Protein AF-A0A0Q4B7K7-F1 (afdb_monomer_lite)

Sequence (878 aa):
MKPKVIVIGGNLRLNGISAFNMMIFESLRDEFEFIFINTAPGESHLRDEIISKGGRVYDVIVDGSGPARSFKQAKQIREIIRAEKPVAVHSHYFSNNGIYLKQAFVENVQTRISQCNNAPLWSQLKFGKRMAVKSSRRMVKKYATHLFGCSESSREFLYGNDGKVVNFPIDFDVYSKPCEGCFEKYGLDCNKKYFLFSGRLTKVKNVSFIIDVFNDLSDEYVLMVMGYGPEEENLKKQVEGNGQKNVLFFDKRTPVRELLSVSYAMLLPSYHEGIPFISVQSQASGVSCLLSDYITEESQMGLSTFLSLNKDVWKSAIIEISSKELVHEPKYDRRFDTRYLSSYIRGIYEGLSSDQWIDRGKEYTLGSPRFYRDKGLCQDCFRISHEMGNIRGTFYYALGFFEGNGVPMNKNRAKELVCPIIDEVEHKSEAGDSRFTLILGDMFSFGLGKEKDYEKALELYHKAAELGSLEAMCDLGYMYLVGQGTELNKETSAYWYKKSADLGYLHSIRDIGQSYMRGEGVPVDYVEACRYFKIASENNYSHGTTDLAYCYLNGLGVEKDLKEAESLYLLALKQDRERAMRDIFANKIDAGKLIGGKGISFLDTDEITEISEQNTFDGCLCVSSDIRRIDPNCFYSAHVKKIFVEKENESFKAEGGVLFNKDKTALIRYPPTNPDTTYAIPRSVKIIAPHAFQNCRNLKEVTLNDGLEVIEDSAFDDCKALESIGLPDTLEKIGQWAFHGCDQIERFLVPAKTEHIGTYAFGSCTSLTEIDVEAANPKYCSVEGNLYDKEMTTLIQYSIGRPETRFVIPDSVTKVEFRAFSDSKYLEELDCGNVVSFPEKCMYYCEVLKKITYRKGAEFGDKALDHTSPDLEKVVIG

Radius of gyration: 33.67 Å; chains: 1; bounding box: 69×108×80 Å

Foldseek 3Di:
DAFEEEEEDDQLDPDLGVLLVVLLCVLCVVRYAYEYEHADDDDNPCQVVCVVSRHHYDYLYDDDDADVSLQSSLVVLLVVCLVRVHLEYAHADQLRLLSNLVSCVVSPNPAREYEFEDQDDPVPDDPRSNVSNVVSLVRCVVRHPAYEYLFPSRSCRRPNVDHDHQHAADALVVLQDADPPLCVVVVHDLQAAEEEEAEADDVQQVVVLVVVLLLPDDLSYAYEYAYYYPCVVVSVCVCVVSVPPRYHYDYNPPPLRSSLSRHLAYEGAGQADEQDVSLLSSLSNQHAYEYEPRYDPPSDQPRYDYDHSDSVRVNVVSCVSVVDPDDRDGGDDPSRHSVLSSLVVVCSSVVDDLVSLQVVLVCLCFPFLVDFHDQQSSLVSLVVSVVVVHLLSLQSNLVCLCVVGNHHNDLPSSQVSNQVCLVVLVVVVVVQDLSSLLSNLVCQCSVRNHRNAQLSSLVSLVSSVVSPDLVSLQVNLVCLCVVGSHHNDQLSSLVSLVVSVVVPDLSSLQVNLVCLCVVRSHDNDQLSSLVSLVSSVSGLGLSSLLSNLVCLCPVRSHDNDQVSSLVSLVSSCVRPVVVSLLSCLQQQWQVCCSVVVVTTDGDDDQEAAADDSSQDDPQEGEAYQRNQYYDLVNQQPGSHQAYQYDPNRQFWHGDPRWIAGPQLQEGAADRLNHQDQEEERDQNHQEHDACRNANNQSHQYYHYHQNHAYQEHCSNAQNCNHQDYADHQNYAEQYHLSNANNQNHQEAEAHQNHNYHYACVVHNNQNHQAYAYDPNRQFWGDDNRFIDGPQLQEGRADRQNHQDQEDERDLNHAYYGALRHDLRPRHQEYEAARHQEQEACVHHLQQNHQEYEYEPNRYYYHCVPPNYHPNYHYHYDD

Secondary structure (DSSP, 8-state):
-PPEEEEE-S-S-SSHHHHHHHHHHHHHTTTSEEEEEE-S-S--TTHHHHHHTT-EEEE----S-SHHHHHHHHHHHHHHHHHH--SEEEE--TTTHHHHHHHHHHTT-SEEEEEE-----GGGS-HHHHHHHHHHHHHHHHH-SEEEESSHHHHHHHHTTSSEE-PPPB-HHHHTSPPTTHHHHHT--TTSEEEEEEEE-SGGG-HHHHHHHHHTS-TTEEEEEEEESTTHHHHHHHHHHTT-SSEEEE-TTS-HHHHHHTEEEEEE--S-BSS-HHHHHHHHTT-EEEEETTB-GGG-SS-EEEE-S-HHHHHHHHHHHTTS---------GGGBHHHHHHHHHHHHHT--HHHHHHHHHHHHH-BTTB---HHHHHHHHHHHHHTT-HHHHHHHHHHHHHTSSS---HHHHHHHHGGGHHHHHHHHHTT-HHHHHHHHHHHHHTSSS---HHHHHHHHHHHHHTT-HHHHHHHHHHHHHTSSS---HHHHHHHHHHHHHTT-HHHHHHHHHHHHHTSSS---HHHHHHHHHHHHHTT-HHHHHHHHHHHHHTSSS---HHHHHHHHHHHHHH-HHHHHHHHHHTTB-HHHHHTTS---B---SEE-S-STTTEETTEEEE-TT--EE-GGGGTT---SEEEE-TT-SSEEEETTEEEETTSSEEEE--TT---SEEE--TT--EE-TTTTTT-TT--EEE--TT--EE-TTTTTT-TT--EEPPPTT--EE-TTTTTT-TT--EEEE-TT--EE-TTTTTT-TT--EEEE-TT-SSEEEETTEEEETTS-EEEE--TT---SEEE--TT--EE-TTTTTT-SS--EEEETT--EE-TTTTTT-TT--EEEEETT-EE-TTTTTT--TT-EEEEE-

pLDDT: mean 93.16, std 5.06, range [61.72, 98.75]

Structure (mmCIF, N/CA/C/O backbone):
data_AF-A0A0Q4B7K7-F1
#
_entry.id   AF-A0A0Q4B7K7-F1
#
loop_
_atom_site.group_PDB
_atom_site.id
_atom_site.type_symbol
_atom_site.label_atom_id
_atom_site.label_alt_id
_atom_site.label_comp_id
_atom_site.label_asym_id
_atom_site.label_entity_id
_atom_site.label_seq_id
_atom_site.pdbx_PDB_ins_code
_atom_site.Cartn_x
_atom_site.Cartn_y
_atom_site.Cartn_z
_atom_site.occupancy
_atom_site.B_iso_or_equiv
_atom_site.auth_seq_id
_atom_site.auth_comp_id
_atom_site.auth_asym_id
_atom_site.auth_atom_id
_atom_site.pdbx_PDB_model_num
ATOM 1 N N . MET A 1 1 ? -2.950 -37.548 -4.270 1.00 77.38 1 MET A N 1
ATOM 2 C CA . MET A 1 1 ? -3.539 -37.442 -2.913 1.00 77.38 1 MET A CA 1
ATOM 3 C C . MET A 1 1 ? -3.019 -36.166 -2.282 1.00 77.38 1 MET A C 1
ATOM 5 O O . MET A 1 1 ? -1.842 -35.882 -2.474 1.00 77.38 1 MET A O 1
ATOM 9 N N . LYS A 1 2 ? -3.869 -35.396 -1.594 1.00 92.62 2 LYS A N 1
ATOM 10 C CA . LYS A 1 2 ? -3.444 -34.154 -0.933 1.00 92.62 2 LYS A CA 1
ATOM 11 C C . LYS A 1 2 ? -2.476 -34.468 0.223 1.00 92.62 2 LYS A C 1
ATOM 13 O O . LYS A 1 2 ? -2.694 -35.467 0.915 1.00 92.62 2 LYS A O 1
ATOM 18 N N . PRO A 1 3 ? -1.417 -33.671 0.447 1.00 96.06 3 PRO A N 1
ATOM 19 C CA . PRO A 1 3 ? -0.605 -33.774 1.656 1.00 96.06 3 PRO A CA 1
ATOM 20 C C . PRO A 1 3 ? -1.463 -33.552 2.910 1.00 96.06 3 PRO A C 1
ATOM 22 O O . PRO A 1 3 ? -2.343 -32.692 2.935 1.00 96.06 3 PRO A O 1
ATOM 25 N N . LYS A 1 4 ? -1.215 -34.343 3.959 1.00 97.75 4 LYS A N 1
ATOM 26 C CA . LYS A 1 4 ? -2.002 -34.314 5.201 1.00 97.75 4 LYS A CA 1
ATOM 27 C C . LYS A 1 4 ? -1.381 -33.399 6.248 1.00 97.75 4 LYS A C 1
ATOM 29 O O . LYS A 1 4 ? -0.176 -33.474 6.499 1.00 97.75 4 LYS A O 1
ATOM 34 N N . VAL A 1 5 ? -2.213 -32.617 6.924 1.00 97.69 5 VAL A N 1
ATOM 35 C CA . VAL A 1 5 ? -1.827 -31.756 8.047 1.00 97.69 5 VAL A CA 1
ATOM 36 C C . VAL A 1 5 ? -2.610 -32.175 9.283 1.00 97.69 5 VAL A C 1
ATOM 38 O O . VAL A 1 5 ? -3.837 -32.236 9.258 1.00 97.69 5 VAL A O 1
ATOM 41 N N . ILE A 1 6 ? -1.907 -32.447 10.384 1.00 97.81 6 ILE A N 1
ATOM 42 C CA . ILE A 1 6 ? -2.539 -32.704 11.681 1.00 97.81 6 ILE A CA 1
ATOM 43 C C . ILE A 1 6 ? -2.546 -31.420 12.508 1.00 97.81 6 ILE A C 1
ATOM 45 O O . ILE A 1 6 ? -1.490 -30.875 12.825 1.00 97.81 6 ILE A O 1
ATOM 49 N N . VAL A 1 7 ? -3.730 -30.984 12.930 1.00 96.00 7 VAL A N 1
ATOM 50 C CA . VAL A 1 7 ? -3.933 -29.851 13.837 1.00 96.00 7 VAL A CA 1
ATOM 51 C C . VAL A 1 7 ? -4.318 -30.369 15.223 1.00 96.00 7 VAL A C 1
ATOM 53 O O . VAL A 1 7 ? -5.310 -31.075 15.403 1.00 96.00 7 VAL A O 1
ATOM 56 N N . ILE A 1 8 ? -3.524 -30.010 16.228 1.00 92.62 8 ILE A N 1
ATOM 57 C CA . ILE A 1 8 ? -3.689 -30.398 17.630 1.00 92.62 8 ILE A CA 1
ATOM 58 C C . ILE A 1 8 ? -4.038 -29.144 18.433 1.00 92.62 8 ILE A C 1
ATOM 60 O O . ILE A 1 8 ? -3.160 -28.386 18.847 1.00 92.62 8 ILE A O 1
ATOM 64 N N . GLY A 1 9 ? -5.318 -28.894 18.694 1.00 75.44 9 GLY A N 1
ATOM 65 C CA . GLY A 1 9 ? -5.693 -27.660 19.382 1.00 75.44 9 GLY A CA 1
ATOM 66 C C . GLY A 1 9 ? -7.184 -27.477 19.613 1.00 75.44 9 GLY A C 1
ATOM 67 O O . GLY A 1 9 ? -7.942 -27.364 18.662 1.00 75.44 9 GLY A O 1
ATOM 68 N N . GLY A 1 10 ? -7.570 -27.344 20.887 1.00 61.72 10 GLY A N 1
ATOM 69 C CA . GLY A 1 10 ? -8.895 -26.894 21.321 1.00 61.72 10 GLY A CA 1
ATOM 70 C C . GLY A 1 10 ? -9.998 -27.949 21.212 1.00 61.72 10 GLY A C 1
ATOM 71 O O . GLY A 1 10 ? -9.971 -28.842 20.383 1.00 61.72 10 GLY A O 1
ATOM 72 N N . ASN A 1 11 ? -11.005 -27.828 22.066 1.00 70.88 11 ASN A N 1
ATOM 73 C CA . ASN A 1 11 ? -12.234 -28.636 22.109 1.00 70.88 11 ASN A CA 1
ATOM 74 C C . ASN A 1 11 ? -13.165 -28.453 20.886 1.00 70.88 11 ASN A C 1
ATOM 76 O O . ASN A 1 11 ? -14.346 -28.786 20.971 1.00 70.88 11 ASN A O 1
ATOM 80 N N . LEU A 1 12 ? -12.660 -27.880 19.783 1.00 82.94 12 LEU A N 1
ATOM 81 C CA . LEU A 1 12 ? -13.437 -27.476 18.604 1.00 82.94 12 LEU A CA 1
ATOM 82 C C . LEU A 1 12 ? -14.668 -26.621 18.978 1.00 82.94 12 LEU A C 1
ATOM 84 O O . LEU A 1 12 ? -15.756 -26.788 18.429 1.00 82.94 12 LEU A O 1
ATOM 88 N N . ARG A 1 13 ? -14.504 -25.739 19.976 1.00 83.19 13 ARG A N 1
ATOM 89 C CA . ARG A 1 13 ? -15.536 -24.814 20.482 1.00 83.19 13 ARG A CA 1
ATOM 90 C C . ARG A 1 13 ? -15.386 -23.431 19.864 1.00 83.19 13 ARG A C 1
ATOM 92 O O . ARG A 1 13 ? -14.300 -23.071 19.430 1.00 83.19 13 ARG A O 1
ATOM 99 N N . LEU A 1 14 ? -16.429 -22.609 19.973 1.00 77.94 14 LEU A N 1
ATOM 100 C CA . LEU A 1 14 ? -16.393 -21.186 19.613 1.00 77.94 14 LEU A CA 1
ATOM 101 C C . LEU A 1 14 ? -15.390 -20.420 20.502 1.00 77.94 14 LEU A C 1
ATOM 103 O O . LEU A 1 14 ? -15.696 -20.056 21.642 1.00 77.94 14 LEU A O 1
ATOM 107 N N . ASN A 1 15 ? -14.154 -20.271 20.019 1.00 79.62 15 ASN A N 1
ATOM 108 C CA . ASN A 1 15 ? -13.051 -19.537 20.643 1.00 79.62 15 ASN A CA 1
ATOM 109 C C . ASN A 1 15 ? -11.993 -19.149 19.592 1.00 79.62 15 ASN A C 1
ATOM 111 O O . ASN A 1 15 ? -11.978 -19.706 18.497 1.00 79.62 15 ASN A O 1
ATOM 115 N N . GLY A 1 16 ? -11.073 -18.246 19.953 1.00 79.12 16 GLY A N 1
ATOM 116 C CA . GLY A 1 16 ? -10.058 -17.723 19.028 1.00 79.12 16 GLY A CA 1
ATOM 117 C C . GLY A 1 16 ? -9.136 -18.785 18.415 1.00 79.12 16 GLY A C 1
ATOM 118 O O . GLY A 1 16 ? -8.828 -18.710 17.234 1.00 79.12 16 GLY A O 1
ATOM 119 N N . ILE A 1 17 ? -8.749 -19.825 19.168 1.00 85.19 17 ILE A N 1
ATOM 120 C CA . ILE A 1 17 ? -7.909 -20.917 18.632 1.00 85.19 17 ILE A CA 1
ATOM 121 C C . ILE A 1 17 ? -8.645 -21.663 17.519 1.00 85.19 17 ILE A C 1
ATOM 123 O O . ILE A 1 17 ? -8.062 -21.975 16.487 1.00 85.19 17 ILE A O 1
ATOM 127 N N . SER A 1 18 ? -9.925 -21.965 17.733 1.00 86.19 18 SER A N 1
ATOM 128 C CA . SER A 1 18 ? -10.702 -22.702 16.740 1.00 86.19 18 SER A CA 1
ATOM 129 C C . SER A 1 18 ? -11.048 -21.814 15.546 1.00 86.19 18 SER A C 1
ATOM 131 O O . SER A 1 18 ? -11.009 -22.309 14.431 1.00 86.19 18 SER A O 1
ATOM 133 N N . ALA A 1 19 ? -11.277 -20.511 15.752 1.00 83.88 19 ALA A N 1
ATOM 134 C CA . ALA A 1 19 ? -11.426 -19.544 14.663 1.00 83.88 19 ALA A CA 1
ATOM 135 C C . ALA A 1 19 ? -10.166 -19.488 13.780 1.00 83.88 19 ALA A C 1
ATOM 137 O O . ALA A 1 19 ? -10.266 -19.692 12.577 1.00 83.88 19 ALA A O 1
ATOM 138 N N . PHE A 1 20 ? -8.976 -19.349 14.379 1.00 87.75 20 PHE A N 1
ATOM 139 C CA . PHE A 1 20 ? -7.697 -19.419 13.657 1.00 87.75 20 PHE A CA 1
ATOM 140 C C . PHE A 1 20 ? -7.587 -20.693 12.813 1.00 87.75 20 PHE A C 1
ATOM 142 O O . PHE A 1 20 ? -7.265 -20.652 11.629 1.00 87.75 20 PHE A O 1
ATOM 149 N N . ASN A 1 21 ? -7.876 -21.837 13.434 1.00 90.06 21 ASN A N 1
ATOM 150 C CA . ASN A 1 21 ? -7.781 -23.134 12.780 1.00 90.06 21 ASN A CA 1
ATOM 151 C C . ASN A 1 21 ? -8.770 -23.282 11.624 1.00 90.06 21 ASN A C 1
ATOM 153 O O . ASN A 1 21 ? -8.400 -23.834 10.592 1.00 90.06 21 ASN A O 1
ATOM 157 N N . MET A 1 22 ? -10.001 -22.795 11.796 1.00 89.44 22 MET A N 1
ATOM 158 C CA . MET A 1 22 ? -11.013 -22.808 10.744 1.00 89.44 22 MET A CA 1
ATOM 159 C C . MET A 1 22 ? -10.603 -21.926 9.573 1.00 89.44 22 MET A C 1
ATOM 161 O O . MET A 1 22 ? -10.726 -22.369 8.443 1.00 89.44 22 MET A O 1
ATOM 165 N N . MET A 1 23 ? -10.026 -20.752 9.820 1.00 89.62 23 MET A N 1
ATOM 166 C CA . MET A 1 23 ? -9.591 -19.860 8.743 1.00 89.62 23 MET A CA 1
ATOM 167 C C . MET A 1 23 ? -8.455 -20.464 7.915 1.00 89.62 23 MET A C 1
ATOM 169 O O . MET A 1 23 ? -8.519 -20.475 6.691 1.00 89.62 23 MET A O 1
ATOM 173 N N . ILE A 1 24 ? -7.444 -21.051 8.562 1.00 91.56 24 ILE A N 1
ATOM 174 C CA . ILE A 1 24 ? -6.378 -21.765 7.842 1.00 91.56 24 ILE A CA 1
ATOM 175 C C . ILE A 1 24 ? -6.933 -22.980 7.088 1.00 91.56 24 ILE A C 1
ATOM 177 O O . ILE A 1 24 ? -6.532 -23.240 5.955 1.00 91.56 24 ILE A O 1
ATOM 181 N N . PHE A 1 25 ? -7.848 -23.729 7.707 1.00 93.88 25 PHE A N 1
ATOM 182 C CA . PHE A 1 25 ? -8.493 -24.875 7.074 1.00 93.88 25 PHE A CA 1
ATOM 183 C C . PHE A 1 25 ? -9.297 -24.466 5.843 1.00 93.88 25 PHE A C 1
ATOM 185 O O . PHE A 1 25 ? -9.140 -25.079 4.794 1.00 93.88 25 PHE A O 1
ATOM 192 N N . GLU A 1 26 ? -10.115 -23.426 5.937 1.00 92.62 26 GLU A N 1
ATOM 193 C CA . GLU A 1 26 ? -10.921 -22.932 4.824 1.00 92.62 26 GLU A CA 1
ATOM 194 C C . GLU A 1 26 ? -10.061 -22.433 3.671 1.00 92.62 26 GLU A C 1
ATOM 196 O O . GLU A 1 26 ? -10.318 -22.818 2.533 1.00 92.62 26 GLU A O 1
ATOM 201 N N . SER A 1 27 ? -8.999 -21.680 3.963 1.00 91.38 27 SER A N 1
ATOM 202 C CA . SER A 1 27 ? -8.090 -21.164 2.938 1.00 91.38 27 SER A CA 1
ATOM 203 C C . SER A 1 27 ? -7.291 -22.256 2.224 1.00 91.38 27 SER A C 1
ATOM 205 O O . SER A 1 27 ? -6.892 -22.064 1.081 1.00 91.38 27 SER A O 1
ATOM 207 N N . LEU A 1 28 ? -7.001 -23.382 2.892 1.00 94.44 28 LEU A N 1
ATOM 208 C CA . LEU A 1 28 ? -6.017 -24.364 2.413 1.00 94.44 28 LEU A CA 1
ATOM 209 C C . LEU A 1 28 ? -6.573 -25.783 2.186 1.00 94.44 28 LEU A C 1
ATOM 211 O O . LEU A 1 28 ? -5.830 -26.658 1.737 1.00 94.44 28 LEU A O 1
ATOM 215 N N . ARG A 1 29 ? -7.855 -26.055 2.468 1.00 94.19 29 ARG A N 1
ATOM 216 C CA . ARG A 1 29 ? -8.494 -27.387 2.306 1.00 94.19 29 ARG A CA 1
ATOM 217 C C . ARG A 1 29 ? -8.481 -27.921 0.877 1.00 94.19 29 ARG A C 1
ATOM 219 O O . ARG A 1 29 ? -8.583 -29.133 0.665 1.00 94.19 29 ARG A O 1
ATOM 226 N N . ASP A 1 30 ? -8.351 -27.049 -0.117 1.00 92.69 30 ASP A N 1
ATOM 227 C CA . ASP A 1 30 ? -8.257 -27.468 -1.515 1.00 92.69 30 ASP A CA 1
ATOM 228 C C . ASP A 1 30 ? -6.876 -28.023 -1.867 1.00 92.69 30 ASP A C 1
ATOM 230 O O . ASP A 1 30 ? -6.759 -28.854 -2.766 1.00 92.69 30 ASP A O 1
ATOM 234 N N . GLU A 1 31 ? -5.863 -27.705 -1.065 1.00 93.25 31 GLU A N 1
ATOM 235 C CA . GLU A 1 31 ? -4.477 -28.122 -1.271 1.00 93.25 31 GLU A CA 1
ATOM 236 C C . GLU A 1 31 ? -4.030 -29.188 -0.265 1.00 93.25 31 GLU A C 1
ATOM 238 O O . GLU A 1 31 ? -3.261 -30.085 -0.612 1.00 93.25 31 GLU A O 1
ATOM 243 N N . PHE A 1 32 ? -4.558 -29.144 0.960 1.00 96.25 32 PHE A N 1
ATOM 244 C CA . PHE A 1 32 ? -4.198 -30.046 2.051 1.00 96.25 32 PHE A CA 1
ATOM 245 C C . PHE A 1 32 ? -5.407 -30.795 2.599 1.00 96.25 32 PHE A C 1
ATOM 247 O O . PHE A 1 32 ? -6.530 -30.298 2.635 1.00 96.25 32 PHE A O 1
ATOM 254 N N . GLU A 1 33 ? -5.156 -31.998 3.099 1.00 96.81 33 GLU A N 1
ATOM 255 C CA . GLU A 1 33 ? -6.136 -32.754 3.866 1.00 96.81 33 GLU A CA 1
ATOM 256 C C . GLU A 1 33 ? -5.925 -32.506 5.367 1.00 96.81 33 GLU A C 1
ATOM 258 O O . GLU A 1 33 ? -4.901 -32.893 5.936 1.00 96.81 33 GLU A O 1
ATOM 263 N N . PHE A 1 34 ? -6.889 -31.855 6.020 1.00 97.00 34 PHE A N 1
ATOM 264 C CA . PHE A 1 34 ? -6.782 -31.484 7.431 1.00 97.00 34 PHE A CA 1
ATOM 265 C C . PHE A 1 34 ? -7.367 -32.542 8.365 1.00 97.00 34 PHE A C 1
ATOM 267 O O . PHE A 1 34 ? -8.484 -33.031 8.184 1.00 97.00 34 PHE A O 1
ATOM 274 N N . ILE A 1 35 ? -6.609 -32.846 9.414 1.00 97.00 35 ILE A N 1
ATOM 275 C CA . ILE A 1 35 ? -6.952 -33.819 10.444 1.00 97.00 35 ILE A CA 1
ATOM 276 C C . ILE A 1 35 ? -6.865 -33.133 11.804 1.00 97.00 35 ILE A C 1
ATOM 278 O O . ILE A 1 35 ? -5.787 -32.771 12.272 1.00 97.00 35 ILE A O 1
ATOM 282 N N . PHE A 1 36 ? -7.997 -32.980 12.469 1.00 96.06 36 PHE A N 1
ATOM 283 C CA . PHE A 1 36 ? -8.108 -32.331 13.764 1.00 96.06 36 PHE A CA 1
ATOM 284 C C . PHE A 1 36 ? -8.089 -33.359 14.888 1.00 96.06 36 PHE A C 1
ATOM 286 O O . PHE A 1 36 ? -8.817 -34.349 14.856 1.00 96.06 36 PHE A O 1
ATOM 293 N N . ILE A 1 37 ? -7.287 -33.101 15.919 1.00 94.25 37 ILE A N 1
ATOM 294 C CA . ILE A 1 37 ? -7.275 -33.905 17.141 1.00 94.25 37 ILE A CA 1
ATOM 295 C C . ILE A 1 37 ? -7.967 -33.129 18.261 1.00 94.25 37 ILE A C 1
ATOM 297 O O . ILE A 1 37 ? -7.401 -32.193 18.834 1.00 94.25 37 ILE A O 1
ATOM 301 N N . ASN A 1 38 ? -9.174 -33.567 18.617 1.00 91.00 38 ASN A N 1
ATOM 302 C CA . ASN A 1 38 ? -9.899 -33.072 19.777 1.00 91.00 38 ASN A CA 1
ATOM 303 C C . ASN A 1 38 ? -9.407 -33.782 21.048 1.00 91.00 38 ASN A C 1
ATOM 305 O O . ASN A 1 38 ? -9.498 -34.999 21.172 1.00 91.00 38 ASN A O 1
ATOM 309 N N . THR A 1 39 ? -8.892 -33.031 22.024 1.00 87.25 39 THR A N 1
ATOM 310 C CA . THR A 1 39 ? -8.308 -33.605 23.257 1.00 87.25 39 THR A CA 1
ATOM 311 C C . THR A 1 39 ? -9.131 -33.343 24.524 1.00 87.25 39 THR A C 1
ATOM 313 O O . THR A 1 39 ? -8.675 -33.626 25.645 1.00 87.25 39 THR A O 1
ATOM 316 N N . ALA A 1 40 ? -10.324 -32.761 24.383 1.00 80.75 40 ALA A N 1
ATOM 317 C CA . ALA A 1 40 ? -11.135 -32.309 25.505 1.00 80.75 40 ALA A CA 1
ATOM 318 C C . ALA A 1 40 ? -12.603 -32.758 25.384 1.00 80.75 40 ALA A C 1
ATOM 320 O O . ALA A 1 40 ? -13.169 -32.706 24.296 1.00 80.75 40 ALA A O 1
ATOM 321 N N . PRO A 1 41 ? -13.233 -33.162 26.504 1.00 76.38 41 PRO A N 1
ATOM 322 C CA . PRO A 1 41 ? -14.636 -33.566 26.514 1.00 76.38 41 PRO A CA 1
ATOM 323 C C . PRO A 1 41 ? -15.591 -32.361 26.407 1.00 76.38 41 PRO A C 1
ATOM 325 O O . PRO A 1 41 ? -15.218 -31.218 26.710 1.00 76.38 41 PRO A O 1
ATOM 328 N N . GLY A 1 42 ? -16.847 -32.627 26.044 1.00 75.56 42 GLY A N 1
ATOM 329 C CA . GLY A 1 42 ? -17.946 -31.654 25.965 1.00 75.56 42 GLY A CA 1
ATOM 330 C C . GLY A 1 42 ? -18.328 -31.272 24.532 1.00 75.56 42 GLY A C 1
ATOM 331 O O . GLY A 1 42 ? -17.865 -31.897 23.586 1.00 75.56 42 GLY A O 1
ATOM 332 N N . GLU A 1 43 ? -19.168 -30.241 24.387 1.00 71.75 43 GLU A N 1
ATOM 333 C CA . GLU A 1 43 ? -19.632 -29.771 23.073 1.00 71.75 43 GLU A CA 1
ATOM 334 C C . GLU A 1 43 ? -18.466 -29.340 22.170 1.00 71.75 43 GLU A C 1
ATOM 336 O O . GLU A 1 43 ? -17.561 -28.622 22.616 1.00 71.75 43 GLU A O 1
ATOM 341 N N . SER A 1 44 ? -18.546 -29.748 20.902 1.00 80.69 44 SER A N 1
ATOM 342 C CA . SER A 1 44 ? -17.638 -29.394 19.808 1.00 80.69 44 SER A CA 1
ATOM 343 C C . SER A 1 44 ? -18.434 -28.720 18.693 1.00 80.69 44 SER A C 1
ATOM 345 O O . SER A 1 44 ? -18.868 -29.371 17.747 1.00 80.69 44 SER A O 1
ATOM 347 N N . HIS A 1 45 ? -18.650 -27.411 18.829 1.00 82.69 45 HIS A N 1
ATOM 348 C CA . HIS A 1 45 ? -19.499 -26.613 17.934 1.00 82.69 45 HIS A CA 1
ATOM 349 C C . HIS A 1 45 ? -19.080 -26.651 16.461 1.00 82.69 45 HIS A C 1
ATOM 351 O O . HIS A 1 45 ? -19.938 -26.491 15.606 1.00 82.69 45 HIS A O 1
ATOM 357 N N . LEU A 1 46 ? -17.794 -26.864 16.171 1.00 87.50 46 LEU A N 1
ATOM 358 C CA . LEU A 1 46 ? -17.243 -26.812 14.809 1.00 87.50 46 LEU A CA 1
ATOM 359 C C . LEU A 1 46 ? -17.035 -28.197 14.179 1.00 87.50 46 LEU A C 1
ATOM 361 O O . LEU A 1 46 ? -16.550 -28.295 13.057 1.00 87.50 46 LEU A O 1
ATOM 365 N N . ARG A 1 47 ? -17.366 -29.287 14.886 1.00 90.56 47 ARG A N 1
ATOM 366 C CA . ARG A 1 47 ? -17.092 -30.653 14.409 1.00 90.56 47 ARG A CA 1
ATOM 367 C C . ARG A 1 47 ? -17.802 -30.953 13.090 1.00 90.56 47 ARG A C 1
ATOM 369 O O . ARG A 1 47 ? -17.159 -31.397 12.142 1.00 90.56 47 ARG A O 1
ATOM 376 N N . ASP A 1 48 ? -19.106 -30.712 13.047 1.00 90.44 48 ASP A N 1
ATOM 377 C CA . ASP A 1 48 ? -19.933 -31.041 11.883 1.00 90.44 48 ASP A CA 1
ATOM 378 C C . ASP A 1 48 ? -19.572 -30.154 10.686 1.00 90.44 48 ASP A C 1
ATOM 380 O O . ASP A 1 48 ? -19.543 -30.612 9.544 1.00 90.44 48 ASP A O 1
ATOM 384 N N . GLU A 1 49 ? -19.195 -28.902 10.950 1.00 91.38 49 GLU A N 1
ATOM 385 C CA . GLU A 1 49 ? -18.681 -27.993 9.930 1.00 91.38 49 GLU A CA 1
ATOM 386 C C . GLU A 1 49 ? -17.357 -28.494 9.336 1.00 91.38 49 GLU A C 1
ATOM 388 O O . GLU A 1 49 ? -17.220 -28.577 8.119 1.00 91.38 49 GLU A O 1
ATOM 393 N N . ILE A 1 50 ? -16.402 -28.906 10.175 1.00 93.19 50 ILE A N 1
ATOM 394 C CA . ILE A 1 50 ? -15.126 -29.473 9.716 1.00 93.19 50 ILE A CA 1
ATOM 395 C C . ILE A 1 50 ? -15.366 -30.702 8.834 1.00 93.19 50 ILE A C 1
ATOM 397 O O . ILE A 1 50 ? -14.804 -30.793 7.742 1.00 93.19 50 ILE A O 1
ATOM 401 N N . ILE A 1 51 ? -16.208 -31.636 9.289 1.00 93.88 51 ILE A N 1
ATOM 402 C CA . ILE A 1 51 ? -16.475 -32.892 8.575 1.00 93.88 51 ILE A CA 1
ATOM 403 C C . ILE A 1 51 ? -17.200 -32.628 7.253 1.00 93.88 51 ILE A C 1
ATOM 405 O O . ILE A 1 51 ? -16.790 -33.151 6.218 1.00 93.88 51 ILE A O 1
ATOM 409 N N . SER A 1 52 ? -18.235 -31.782 7.255 1.00 95.00 52 SER A N 1
ATOM 410 C CA . SER A 1 52 ? -18.975 -31.430 6.033 1.00 95.00 52 SER A CA 1
ATOM 411 C C . SER A 1 52 ? -18.107 -30.708 4.998 1.00 95.00 52 SER A C 1
ATOM 413 O O . SER A 1 52 ? -18.323 -30.861 3.797 1.00 95.00 52 SER A O 1
ATOM 415 N N . LYS A 1 53 ? -17.070 -29.988 5.442 1.00 94.38 53 LYS A N 1
ATOM 416 C CA . LYS A 1 53 ? -16.069 -29.339 4.584 1.00 94.38 53 LYS A CA 1
ATOM 417 C C . LYS A 1 53 ? -14.902 -30.265 4.187 1.00 94.38 53 LYS A C 1
ATOM 419 O O . LYS A 1 53 ? -13.967 -29.819 3.523 1.00 94.38 53 LYS A O 1
ATOM 424 N N . GLY A 1 54 ? -14.960 -31.554 4.527 1.00 93.31 54 GLY A N 1
ATOM 425 C CA . GLY A 1 54 ? -13.985 -32.571 4.116 1.00 93.31 54 GLY A CA 1
ATOM 426 C C . GLY A 1 54 ? -12.777 -32.730 5.045 1.00 93.31 54 GLY A C 1
ATOM 427 O O . GLY A 1 54 ? -11.827 -33.427 4.696 1.00 93.31 54 GLY A O 1
ATOM 428 N N . GLY A 1 55 ? -12.794 -32.102 6.222 1.00 94.50 55 GLY A N 1
ATOM 429 C CA . GLY A 1 55 ? -11.817 -32.352 7.279 1.00 94.50 55 GLY A CA 1
ATOM 430 C C . GLY A 1 55 ? -12.127 -33.636 8.053 1.00 94.50 55 GLY A C 1
ATOM 431 O O . GLY A 1 55 ? -13.256 -34.127 8.072 1.00 94.50 55 GLY A O 1
ATOM 432 N N . ARG A 1 56 ? -11.121 -34.190 8.734 1.00 95.25 56 ARG A N 1
ATOM 433 C CA . ARG A 1 56 ? -11.283 -35.364 9.609 1.00 95.25 56 ARG A CA 1
ATOM 434 C C . ARG A 1 56 ? -11.060 -34.997 11.063 1.00 95.25 56 ARG A C 1
ATOM 436 O O . ARG A 1 56 ? -10.238 -34.140 11.364 1.00 95.25 56 ARG A O 1
ATOM 443 N N . VAL A 1 57 ? -11.769 -35.661 11.973 1.00 94.88 57 VAL A N 1
ATOM 444 C CA . VAL A 1 57 ? -11.671 -35.406 13.416 1.00 94.88 57 VAL A CA 1
ATOM 445 C C . VAL A 1 57 ? -11.417 -36.713 14.161 1.00 94.88 57 VAL A C 1
ATOM 447 O O . VAL A 1 57 ? -12.186 -37.661 14.029 1.00 94.88 57 VAL A O 1
ATOM 450 N N . TYR A 1 58 ? -10.362 -36.737 14.975 1.00 94.25 58 TYR A N 1
ATOM 451 C CA . TYR A 1 58 ? -10.074 -37.800 15.935 1.00 94.25 58 TYR A CA 1
ATOM 452 C C . TYR A 1 58 ? -10.280 -37.296 17.363 1.00 94.25 58 TYR A C 1
ATOM 454 O O . TYR A 1 58 ? -9.786 -36.227 17.729 1.00 94.25 58 TYR A O 1
ATOM 462 N N . ASP A 1 59 ? -10.947 -38.094 18.195 1.00 91.88 59 ASP A N 1
ATOM 463 C CA . ASP A 1 59 ? -11.092 -37.814 19.622 1.00 91.88 59 ASP A CA 1
ATOM 464 C C . ASP A 1 59 ? -10.017 -38.548 20.432 1.00 91.88 59 ASP A C 1
ATOM 466 O O . ASP A 1 59 ? -9.933 -39.773 20.442 1.00 91.88 59 ASP A O 1
ATOM 470 N N . VAL A 1 60 ? -9.201 -37.777 21.150 1.00 91.94 60 VAL A N 1
ATOM 471 C CA . VAL A 1 60 ? -8.155 -38.240 22.076 1.00 91.94 60 VAL A CA 1
ATOM 472 C C . VAL A 1 60 ? -8.504 -37.754 23.486 1.00 91.94 60 VAL A C 1
ATOM 474 O O . VAL A 1 60 ? -7.817 -36.940 24.125 1.00 91.94 60 VAL A O 1
ATOM 477 N N . ILE A 1 61 ? -9.654 -38.226 23.965 1.00 87.88 61 ILE A N 1
ATOM 478 C CA . ILE A 1 61 ? -10.208 -37.890 25.277 1.00 87.88 61 ILE A CA 1
ATOM 479 C C . ILE A 1 61 ? -9.712 -38.928 26.285 1.00 87.88 61 ILE A C 1
ATOM 481 O O . ILE A 1 61 ? -9.944 -40.123 26.145 1.00 87.88 61 ILE A O 1
ATOM 485 N N . VAL A 1 62 ? -8.992 -38.457 27.303 1.00 87.56 62 VAL A N 1
ATOM 486 C CA . VAL A 1 62 ? -8.430 -39.300 28.364 1.00 87.56 62 VAL A CA 1
ATOM 487 C C . VAL A 1 62 ? -8.830 -38.723 29.713 1.00 87.56 62 VAL A C 1
ATOM 489 O O . VAL A 1 62 ? -8.581 -37.541 29.973 1.00 87.56 62 VAL A O 1
ATOM 492 N N . ASP A 1 63 ? -9.395 -39.567 30.573 1.00 82.88 63 ASP A N 1
ATOM 493 C CA . ASP A 1 63 ? -9.814 -39.189 31.921 1.00 82.88 63 ASP A CA 1
ATOM 494 C C . ASP A 1 63 ? -8.640 -38.829 32.842 1.00 82.88 63 ASP A C 1
ATOM 496 O O . ASP A 1 63 ? -7.498 -39.278 32.681 1.00 82.88 63 ASP A O 1
ATOM 500 N N . GLY A 1 64 ? -8.939 -38.007 33.849 1.00 80.94 64 GLY A N 1
ATOM 501 C CA . GLY A 1 64 ? -7.989 -37.566 34.868 1.00 80.94 64 GLY A CA 1
ATOM 502 C C . GLY A 1 64 ? -7.318 -36.218 34.577 1.00 80.94 64 GLY A C 1
ATOM 503 O O . GLY A 1 64 ? -7.745 -35.423 33.732 1.00 80.94 64 GLY A O 1
ATOM 504 N N . SER A 1 65 ? -6.256 -35.917 35.329 1.00 77.00 65 SER A N 1
ATOM 505 C CA . SER A 1 65 ? -5.546 -34.636 35.259 1.00 77.00 65 SER A CA 1
ATOM 506 C C . SER A 1 65 ? -4.030 -34.801 35.402 1.00 77.00 65 SER A C 1
ATOM 508 O O . SER A 1 65 ? -3.531 -35.851 35.806 1.00 77.00 65 SER A O 1
ATOM 510 N N . GLY A 1 66 ? -3.283 -33.756 35.040 1.00 79.06 66 GLY A N 1
ATOM 511 C CA . GLY A 1 66 ? -1.833 -33.719 35.213 1.00 79.06 66 GLY A CA 1
ATOM 512 C C . GLY A 1 66 ? -1.039 -34.584 34.216 1.00 79.06 66 GLY A C 1
ATOM 513 O O . GLY A 1 66 ? -1.554 -34.954 33.158 1.00 79.06 66 GLY A O 1
ATOM 514 N N . PRO A 1 67 ? 0.236 -34.889 34.527 1.00 81.19 67 PRO A N 1
ATOM 515 C CA . PRO A 1 67 ? 1.178 -35.492 33.579 1.00 81.19 67 PRO A CA 1
ATOM 516 C C . PRO A 1 67 ? 0.742 -36.852 33.026 1.00 81.19 67 PRO A C 1
ATOM 518 O O . PRO A 1 67 ? 0.911 -37.103 31.836 1.00 81.19 67 PRO A O 1
ATOM 521 N N . ALA A 1 68 ? 0.148 -37.716 33.856 1.00 85.75 68 ALA A N 1
ATOM 522 C CA . ALA A 1 68 ? -0.280 -39.057 33.447 1.00 85.75 68 ALA A CA 1
ATOM 523 C C . ALA A 1 68 ? -1.292 -39.016 32.290 1.00 85.75 68 ALA A C 1
ATOM 525 O O . ALA A 1 68 ? -1.174 -39.784 31.332 1.00 85.75 68 ALA A O 1
ATOM 526 N N . ARG A 1 69 ? -2.242 -38.070 32.338 1.00 87.69 69 ARG A N 1
ATOM 527 C CA . ARG A 1 69 ? -3.176 -37.818 31.236 1.00 87.69 69 ARG A CA 1
ATOM 528 C C . ARG A 1 69 ? -2.431 -37.364 29.980 1.00 87.69 69 ARG A C 1
ATOM 530 O O . ARG A 1 69 ? -2.652 -37.935 28.916 1.00 87.69 69 ARG A O 1
ATOM 537 N N . SER A 1 70 ? -1.526 -36.389 30.102 1.00 86.56 70 SER A N 1
ATOM 538 C CA . SER A 1 70 ? -0.760 -35.873 28.959 1.00 86.56 70 SER A CA 1
ATOM 539 C C . SER A 1 70 ? 0.068 -36.964 28.263 1.00 86.56 70 SER A C 1
ATOM 541 O O . SER A 1 70 ? 0.123 -36.986 27.036 1.00 86.56 70 SER A O 1
ATOM 543 N N . PHE A 1 71 ? 0.663 -37.904 29.010 1.00 90.12 71 PHE A N 1
ATOM 544 C CA . PHE A 1 71 ? 1.402 -39.040 28.438 1.00 90.12 71 PHE A CA 1
ATOM 545 C C . PHE A 1 71 ? 0.499 -40.026 27.689 1.00 90.12 71 PHE A C 1
ATOM 547 O O . PHE A 1 71 ? 0.844 -40.449 26.585 1.00 90.12 71 PHE A O 1
ATOM 554 N N . LYS A 1 72 ? -0.664 -40.372 28.254 1.00 93.06 72 LYS A N 1
ATOM 555 C CA . LYS A 1 72 ? -1.646 -41.243 27.588 1.00 93.06 72 LYS A CA 1
ATOM 556 C C . LYS A 1 72 ? -2.162 -40.618 26.288 1.00 93.06 72 LYS A C 1
ATOM 558 O O . LYS A 1 72 ? -2.179 -41.292 25.263 1.00 93.06 72 LYS A O 1
ATOM 563 N N . GLN A 1 73 ? -2.488 -39.322 26.311 1.00 92.81 73 GLN A N 1
ATOM 564 C CA . GLN A 1 73 ? -2.881 -38.582 25.106 1.00 92.81 73 GLN A CA 1
ATOM 565 C C . GLN A 1 73 ? -1.764 -38.569 24.061 1.00 92.81 73 GLN A C 1
ATOM 567 O O . GLN A 1 73 ? -2.016 -38.832 22.891 1.00 92.81 73 GLN A O 1
ATOM 572 N N . ALA A 1 74 ? -0.517 -38.322 24.474 1.00 94.06 74 ALA A N 1
ATOM 573 C CA . ALA A 1 74 ? 0.618 -38.331 23.559 1.00 94.06 74 ALA A CA 1
ATOM 574 C C . ALA A 1 74 ? 0.808 -39.697 22.874 1.00 94.06 74 ALA A C 1
ATOM 576 O O . ALA A 1 74 ? 1.121 -39.736 21.689 1.00 94.06 74 ALA A O 1
ATOM 577 N N . LYS A 1 75 ? 0.575 -40.816 23.577 1.00 95.62 75 LYS A N 1
ATOM 578 C CA . LYS A 1 75 ? 0.648 -42.155 22.973 1.00 95.62 75 LYS A CA 1
ATOM 579 C C . LYS A 1 75 ? -0.388 -42.339 21.855 1.00 95.62 75 LYS A C 1
ATOM 581 O O . LYS A 1 75 ? -0.008 -42.745 20.763 1.00 95.62 75 LYS A O 1
ATOM 586 N N . GLN A 1 76 ? -1.650 -41.983 22.102 1.00 96.38 76 GLN A N 1
ATOM 587 C CA . GLN A 1 76 ? -2.716 -42.075 21.092 1.00 96.38 76 GLN A CA 1
ATOM 588 C C . GLN A 1 76 ? -2.466 -41.125 19.908 1.00 96.38 76 GLN A C 1
ATOM 590 O O . GLN A 1 76 ? -2.596 -41.519 18.755 1.00 96.38 76 GLN A O 1
ATOM 595 N N . ILE A 1 77 ? -2.010 -39.895 20.175 1.00 96.44 77 ILE A N 1
ATOM 596 C CA . ILE A 1 77 ? -1.619 -38.937 19.126 1.00 96.44 77 ILE A CA 1
ATOM 597 C C . ILE A 1 77 ? -0.504 -39.510 18.243 1.00 96.44 77 ILE A C 1
ATOM 599 O O . ILE A 1 77 ? -0.548 -39.355 17.027 1.00 96.44 77 ILE A O 1
ATOM 603 N N . ARG A 1 78 ? 0.485 -40.198 18.828 1.00 97.69 78 ARG A N 1
ATOM 604 C CA . ARG A 1 78 ? 1.564 -40.840 18.065 1.00 97.69 78 ARG A CA 1
ATOM 605 C C . ARG A 1 78 ? 1.038 -41.925 17.124 1.00 97.69 78 ARG A C 1
ATOM 607 O O . ARG A 1 78 ? 1.515 -42.018 15.999 1.00 97.69 78 ARG A O 1
ATOM 614 N N . GLU A 1 79 ? 0.083 -42.734 17.578 1.00 97.94 79 GLU A N 1
ATOM 615 C CA . GLU A 1 79 ? -0.546 -43.779 16.759 1.00 97.94 79 GLU A CA 1
ATOM 616 C C . GLU A 1 79 ? -1.278 -43.168 15.555 1.00 97.94 79 GLU A C 1
ATOM 618 O O . GLU A 1 79 ? -1.088 -43.637 14.433 1.00 97.94 79 GLU A O 1
ATOM 623 N N . ILE A 1 80 ? -2.002 -42.060 15.760 1.00 97.75 80 ILE A N 1
ATOM 624 C CA . ILE A 1 80 ? -2.644 -41.299 14.675 1.00 97.75 80 ILE A CA 1
ATOM 625 C C . ILE A 1 80 ? -1.592 -40.732 13.713 1.00 97.75 80 ILE A C 1
ATOM 627 O O . ILE A 1 80 ? -1.697 -40.942 12.510 1.00 97.75 80 ILE A O 1
ATOM 631 N N . ILE A 1 81 ? -0.545 -40.063 14.215 1.00 98.19 81 ILE A N 1
ATOM 632 C CA . ILE A 1 81 ? 0.532 -39.508 13.371 1.00 98.19 81 ILE A CA 1
ATOM 633 C C . ILE A 1 81 ? 1.167 -40.606 12.508 1.00 98.19 81 ILE A C 1
ATOM 635 O O . ILE A 1 81 ? 1.368 -40.405 11.312 1.00 98.19 81 ILE A O 1
ATOM 639 N N . ARG A 1 82 ? 1.448 -41.778 13.090 1.00 98.06 82 ARG A N 1
ATOM 640 C CA . ARG A 1 82 ? 2.031 -42.915 12.368 1.00 98.06 82 ARG A CA 1
ATOM 641 C C . ARG A 1 82 ? 1.110 -43.446 11.271 1.00 98.06 82 ARG A C 1
ATOM 643 O O . ARG A 1 82 ? 1.591 -43.790 10.192 1.00 98.06 82 ARG A O 1
ATOM 650 N N . ALA A 1 83 ? -0.185 -43.552 11.559 1.00 97.62 83 ALA A N 1
ATOM 651 C CA . ALA A 1 83 ? -1.174 -44.043 10.606 1.00 97.62 83 ALA A CA 1
ATOM 652 C C . ALA A 1 83 ? -1.383 -43.053 9.452 1.00 97.62 83 ALA A C 1
ATOM 654 O O . ALA A 1 83 ? -1.452 -43.449 8.290 1.00 97.62 83 ALA A O 1
ATOM 655 N N . GLU A 1 84 ? -1.443 -41.761 9.770 1.00 97.19 84 GLU A N 1
ATOM 656 C CA . GLU A 1 84 ? -1.774 -40.716 8.807 1.00 97.19 84 GLU A CA 1
ATOM 657 C C . GLU A 1 84 ? -0.589 -40.244 7.974 1.00 97.19 84 GLU A C 1
ATOM 659 O O . GLU A 1 84 ? -0.799 -39.841 6.831 1.00 97.19 84 GLU A O 1
ATOM 664 N N . LYS A 1 85 ? 0.633 -40.318 8.521 1.00 97.19 85 LYS A N 1
ATOM 665 C CA . LYS A 1 85 ? 1.883 -39.854 7.897 1.00 97.19 85 LYS A CA 1
ATOM 666 C C . LYS A 1 85 ? 1.774 -38.411 7.368 1.00 97.19 85 LYS A C 1
ATOM 668 O O . LYS A 1 85 ? 1.920 -38.186 6.166 1.00 97.19 85 LYS A O 1
ATOM 673 N N . PRO A 1 86 ? 1.467 -37.427 8.233 1.00 97.69 86 PRO A N 1
ATOM 674 C CA . PRO A 1 86 ? 1.291 -36.049 7.797 1.00 97.69 86 PRO A CA 1
ATOM 675 C C . PRO A 1 86 ? 2.617 -35.407 7.377 1.00 97.69 86 PRO A C 1
ATOM 677 O O . PRO A 1 86 ? 3.678 -35.756 7.898 1.00 97.69 86 PRO A O 1
ATOM 680 N N . VAL A 1 87 ? 2.540 -34.402 6.504 1.00 97.44 87 VAL A N 1
ATOM 681 C CA . VAL A 1 87 ? 3.686 -33.530 6.189 1.00 97.44 87 VAL A CA 1
ATOM 682 C C . VAL A 1 87 ? 3.939 -32.520 7.310 1.00 97.44 87 VAL A C 1
ATOM 684 O O . VAL A 1 87 ? 5.084 -32.144 7.570 1.00 97.44 87 VAL A O 1
ATOM 687 N N . ALA A 1 88 ? 2.877 -32.133 8.029 1.00 97.81 88 ALA A N 1
ATOM 688 C CA . ALA A 1 88 ? 2.944 -31.164 9.112 1.00 97.81 88 ALA A CA 1
ATOM 689 C C . ALA A 1 88 ? 2.084 -31.546 10.326 1.00 97.81 88 ALA A C 1
ATOM 691 O O . ALA A 1 88 ? 0.967 -32.049 10.195 1.00 97.81 88 ALA A O 1
ATOM 692 N N . VAL A 1 89 ? 2.591 -31.245 11.524 1.00 97.75 89 VAL A N 1
ATOM 693 C CA . VAL A 1 89 ? 1.835 -31.272 12.786 1.00 97.75 89 VAL A CA 1
ATOM 694 C C . VAL A 1 89 ? 1.856 -29.875 13.405 1.00 97.75 89 VAL A C 1
ATOM 696 O O . VAL A 1 89 ? 2.926 -29.359 13.730 1.00 97.75 89 VAL A O 1
ATOM 699 N N . HIS A 1 90 ? 0.678 -29.284 13.606 1.00 96.31 90 HIS A N 1
ATOM 700 C CA . HIS A 1 90 ? 0.486 -27.942 14.152 1.00 96.31 90 HIS A CA 1
ATOM 701 C C . HIS A 1 90 ? -0.216 -27.998 15.517 1.00 96.31 90 HIS A C 1
ATOM 703 O O . HIS A 1 90 ? -1.367 -28.408 15.603 1.00 96.31 90 HIS A O 1
ATOM 709 N N . SER A 1 91 ? 0.469 -27.626 16.604 1.00 94.88 91 SER A N 1
ATOM 710 C CA . SER A 1 91 ? -0.030 -27.779 17.980 1.00 94.88 91 SER A CA 1
ATOM 711 C C . SER A 1 91 ? -0.217 -26.439 18.709 1.00 94.88 91 SER A C 1
ATOM 713 O O . SER A 1 91 ? 0.725 -25.658 18.799 1.00 94.88 91 SER A O 1
ATOM 715 N N . HIS A 1 92 ? -1.392 -26.198 19.307 1.00 91.56 92 HIS A N 1
ATOM 716 C CA . HIS A 1 92 ? -1.831 -24.887 19.840 1.00 91.56 92 HIS A CA 1
ATOM 717 C C . HIS A 1 92 ? -1.798 -24.750 21.389 1.00 91.56 92 HIS A C 1
ATOM 719 O O . HIS A 1 92 ? -2.374 -23.815 21.956 1.00 91.56 92 HIS A O 1
ATOM 725 N N . TYR A 1 93 ? -1.169 -25.687 22.112 1.00 85.12 93 TYR A N 1
ATOM 726 C CA . TYR A 1 93 ? -1.165 -25.792 23.583 1.00 85.12 93 TYR A CA 1
ATOM 727 C C . TYR A 1 93 ? 0.125 -25.308 24.260 1.00 85.12 93 TYR A C 1
ATOM 729 O O . TYR A 1 93 ? 1.153 -25.973 24.216 1.00 85.12 93 TYR A O 1
ATOM 737 N N . PHE A 1 94 ? 0.065 -24.295 25.121 1.00 83.44 94 PHE A N 1
ATOM 738 C CA . PHE A 1 94 ? 1.278 -23.858 25.828 1.00 83.44 94 PHE A CA 1
ATOM 739 C C . PHE A 1 94 ? 1.878 -24.904 26.804 1.00 83.44 94 PHE A C 1
ATOM 741 O O . PHE A 1 94 ? 3.097 -25.037 26.904 1.00 83.44 94 PHE A O 1
ATOM 748 N N . SER A 1 95 ? 1.061 -25.697 27.513 1.00 85.56 95 SER A N 1
ATOM 749 C CA . SER A 1 95 ? 1.568 -26.641 28.531 1.00 85.56 95 SER A CA 1
ATOM 750 C C . SER A 1 95 ? 1.937 -28.029 28.002 1.00 85.56 95 SER A C 1
ATOM 752 O O . SER A 1 95 ? 2.707 -28.725 28.657 1.00 85.56 95 SER A O 1
ATOM 754 N N . ASN A 1 96 ? 1.383 -28.438 26.855 1.00 88.38 96 ASN A N 1
ATOM 755 C CA . ASN A 1 96 ? 1.536 -29.794 26.310 1.00 88.38 96 ASN A CA 1
ATOM 756 C C . ASN A 1 96 ? 2.178 -29.831 24.907 1.00 88.38 96 ASN A C 1
ATOM 758 O O . ASN A 1 96 ? 2.488 -30.925 24.439 1.00 88.38 96 ASN A O 1
ATOM 762 N N . ASN A 1 97 ? 2.431 -28.693 24.240 1.00 88.19 97 ASN A N 1
ATOM 763 C CA . ASN A 1 97 ? 3.020 -28.684 22.888 1.00 88.19 97 ASN A CA 1
ATOM 764 C C . ASN A 1 97 ? 4.288 -29.528 22.800 1.00 88.19 97 ASN A C 1
ATOM 766 O O . ASN A 1 97 ? 4.417 -30.362 21.907 1.00 88.19 97 ASN A O 1
ATOM 770 N N . GLY A 1 98 ? 5.192 -29.372 23.768 1.00 91.25 98 GLY A N 1
ATOM 771 C CA . GLY A 1 98 ? 6.455 -30.096 23.774 1.00 91.25 98 GLY A CA 1
ATOM 772 C C . GLY A 1 98 ? 6.306 -31.616 23.664 1.00 91.25 98 GLY A C 1
ATOM 773 O O . GLY A 1 98 ? 7.039 -32.253 22.906 1.00 91.25 98 GLY A O 1
ATOM 774 N N . ILE A 1 99 ? 5.347 -32.213 24.382 1.00 93.69 99 ILE A N 1
ATOM 775 C CA . ILE A 1 99 ? 5.162 -33.670 24.382 1.00 93.69 99 ILE A CA 1
ATOM 776 C C . ILE A 1 99 ? 4.485 -34.181 23.108 1.00 93.69 99 ILE A C 1
ATOM 778 O O . ILE A 1 99 ? 4.847 -35.264 22.646 1.00 93.69 99 ILE A O 1
ATOM 782 N N . TYR A 1 100 ? 3.562 -33.415 22.523 1.00 94.50 100 TYR A N 1
ATOM 783 C CA . TYR A 1 100 ? 2.905 -33.782 21.266 1.00 94.50 100 TYR A CA 1
ATOM 784 C C . TYR A 1 100 ? 3.867 -33.653 20.081 1.00 94.50 100 TYR A C 1
ATOM 786 O O . TYR A 1 100 ? 3.992 -34.585 19.289 1.00 94.50 100 TYR A O 1
ATOM 794 N N . LEU A 1 101 ? 4.650 -32.571 20.022 1.00 96.94 101 LEU A N 1
ATOM 795 C CA . LEU A 1 101 ? 5.653 -32.375 18.970 1.00 96.94 101 LEU A CA 1
ATOM 796 C C . LEU A 1 101 ? 6.815 -33.368 19.064 1.00 96.94 101 LEU A C 1
ATOM 798 O O . LEU A 1 101 ? 7.362 -33.760 18.036 1.00 96.94 101 LEU A O 1
ATOM 802 N N . LYS A 1 102 ? 7.141 -33.865 20.266 1.00 97.44 102 LYS A N 1
ATOM 803 C CA . LYS A 1 102 ? 8.050 -35.012 20.411 1.00 97.44 102 LYS A CA 1
ATOM 804 C C . LYS A 1 102 ? 7.535 -36.243 19.655 1.00 97.44 102 LYS A C 1
ATOM 806 O O . LYS A 1 102 ? 8.345 -36.966 19.087 1.00 97.44 102 LYS A O 1
ATOM 811 N N . GLN A 1 103 ? 6.225 -36.500 19.646 1.00 97.62 103 GLN A N 1
ATOM 812 C CA . GLN A 1 103 ? 5.676 -37.653 18.920 1.00 97.62 103 GLN A CA 1
ATOM 813 C C . GLN A 1 103 ? 5.826 -37.474 17.411 1.00 97.62 103 GLN A C 1
ATOM 815 O O . GLN A 1 103 ? 6.279 -38.392 16.740 1.00 97.62 103 GLN A O 1
ATOM 820 N N . ALA A 1 104 ? 5.528 -36.274 16.907 1.00 97.50 104 ALA A N 1
ATOM 821 C CA . ALA A 1 104 ? 5.729 -35.924 15.503 1.00 97.50 104 ALA A CA 1
ATOM 822 C C . ALA A 1 104 ? 7.200 -36.066 15.078 1.00 97.50 104 ALA A C 1
ATOM 824 O O . ALA A 1 104 ? 7.487 -36.620 14.023 1.00 97.50 104 ALA A O 1
ATOM 825 N N . PHE A 1 105 ? 8.134 -35.628 15.929 1.00 97.94 105 PHE A N 1
ATOM 826 C CA . PHE A 1 105 ? 9.572 -35.794 15.703 1.00 97.94 105 PHE A CA 1
ATOM 827 C C . PHE A 1 105 ? 9.979 -37.270 15.609 1.00 97.94 105 PHE A C 1
ATOM 829 O O . PHE A 1 105 ? 10.709 -37.647 14.703 1.00 97.94 105 PHE A O 1
ATOM 836 N N . VAL A 1 106 ? 9.486 -38.117 16.519 1.00 97.75 106 VAL A N 1
ATOM 837 C CA . VAL A 1 106 ? 9.808 -39.554 16.527 1.00 97.75 106 VAL A CA 1
ATOM 838 C C . VAL A 1 106 ? 9.263 -40.282 15.292 1.00 97.75 106 VAL A C 1
ATOM 840 O O . VAL A 1 106 ? 9.856 -41.264 14.860 1.00 97.75 106 VAL A O 1
ATOM 843 N N . GLU A 1 107 ? 8.154 -39.813 14.722 1.00 98.12 107 GLU A N 1
ATOM 844 C CA . GLU A 1 107 ? 7.581 -40.356 13.483 1.00 98.12 107 GLU A CA 1
ATOM 845 C C . GLU A 1 107 ? 8.072 -39.607 12.222 1.00 98.12 107 GLU A C 1
ATOM 847 O O . GLU A 1 107 ? 7.477 -39.747 11.159 1.00 98.12 107 GLU A O 1
ATOM 852 N N . ASN A 1 108 ? 9.163 -38.833 12.322 1.00 97.00 108 ASN A N 1
ATOM 853 C CA . ASN A 1 108 ? 9.829 -38.135 11.212 1.00 97.00 108 ASN A CA 1
ATOM 854 C C . ASN A 1 108 ? 8.941 -37.156 10.417 1.00 97.00 108 ASN A C 1
ATOM 856 O O . ASN A 1 108 ? 9.175 -36.926 9.233 1.00 97.00 108 ASN A O 1
ATOM 860 N N . VAL A 1 109 ? 7.940 -36.543 11.054 1.00 97.62 109 VAL A N 1
ATOM 861 C CA . VAL A 1 109 ? 7.129 -35.493 10.413 1.00 97.62 109 VAL A CA 1
ATOM 862 C C . VAL A 1 109 ? 8.013 -34.281 10.146 1.00 97.62 109 VAL A C 1
ATOM 864 O O . VAL A 1 109 ? 8.543 -33.726 11.106 1.00 97.62 109 VAL A O 1
ATOM 867 N N . GLN A 1 110 ? 8.149 -33.846 8.892 1.00 93.75 110 GLN A N 1
ATOM 868 C CA . GLN A 1 110 ? 9.063 -32.772 8.479 1.00 93.75 110 GLN A CA 1
ATOM 869 C C . GLN A 1 110 ? 8.766 -31.445 9.187 1.00 93.75 110 GLN A C 1
ATOM 871 O O . GLN A 1 110 ? 9.649 -30.898 9.853 1.00 93.75 110 GLN A O 1
ATOM 876 N N . THR A 1 111 ? 7.515 -30.982 9.125 1.00 96.94 111 THR A N 1
ATOM 877 C CA . THR A 1 111 ? 7.093 -29.696 9.690 1.00 96.94 111 THR A CA 1
ATOM 878 C C . THR A 1 111 ? 6.383 -29.891 11.030 1.00 96.94 111 THR A C 1
ATOM 880 O O . THR A 1 111 ? 5.384 -30.594 11.160 1.00 96.94 111 THR A O 1
ATOM 883 N N . ARG A 1 112 ? 6.903 -29.259 12.081 1.00 97.62 112 ARG A N 1
ATOM 884 C CA . ARG A 1 112 ? 6.413 -29.385 13.464 1.00 97.62 112 ARG A CA 1
ATOM 885 C C . ARG A 1 112 ? 6.262 -27.992 14.060 1.00 97.62 112 ARG A C 1
ATOM 887 O O . ARG A 1 112 ? 7.268 -27.343 14.350 1.00 97.62 112 ARG A O 1
ATOM 894 N N . ILE A 1 113 ? 5.030 -27.525 14.219 1.00 96.62 113 ILE A N 1
ATOM 895 C CA . ILE A 1 113 ? 4.725 -26.145 14.607 1.00 96.62 113 ILE A CA 1
ATOM 896 C C . ILE A 1 113 ? 4.186 -26.115 16.035 1.00 96.62 113 ILE A C 1
ATOM 898 O O . ILE A 1 113 ? 3.211 -26.794 16.366 1.00 96.62 113 ILE A O 1
ATOM 902 N N . SER A 1 114 ? 4.819 -25.308 16.883 1.00 96.19 114 SER A N 1
ATOM 903 C CA . SER A 1 114 ? 4.293 -24.930 18.192 1.00 96.19 114 SER A CA 1
ATOM 904 C C . SER A 1 114 ? 3.648 -23.555 18.080 1.00 96.19 114 SER A C 1
ATOM 906 O O . SER A 1 114 ? 4.361 -22.586 17.848 1.00 96.19 114 SER A O 1
ATOM 908 N N . GLN A 1 115 ? 2.342 -23.450 18.316 1.00 93.50 115 GLN A N 1
ATOM 909 C CA . GLN A 1 115 ? 1.627 -22.179 18.429 1.00 93.50 115 GLN A CA 1
ATOM 910 C C . GLN A 1 115 ? 1.157 -21.940 19.871 1.00 93.50 115 GLN A C 1
ATOM 912 O O . GLN A 1 115 ? 0.509 -22.786 20.492 1.00 93.50 115 GLN A O 1
ATOM 917 N N . CYS A 1 116 ? 1.512 -20.785 20.427 1.00 91.00 116 CYS A N 1
ATOM 918 C CA . CYS A 1 116 ? 1.137 -20.329 21.756 1.00 91.00 116 CYS A CA 1
ATOM 919 C C . CYS A 1 116 ? 0.105 -19.211 21.614 1.00 91.00 116 CYS A C 1
ATOM 921 O O . CYS A 1 116 ? 0.415 -18.152 21.087 1.00 91.00 116 CYS A O 1
ATOM 923 N N . ASN A 1 117 ? -1.118 -19.450 22.087 1.00 86.12 117 ASN A N 1
ATOM 924 C CA . ASN A 1 117 ? -2.234 -18.512 21.917 1.00 86.12 117 ASN A CA 1
ATOM 925 C C . ASN A 1 117 ? -2.625 -17.784 23.213 1.00 86.12 117 ASN A C 1
ATOM 927 O O . ASN A 1 117 ? -3.676 -17.164 23.272 1.00 86.12 117 ASN A O 1
ATOM 931 N N . ASN A 1 118 ? -1.861 -17.959 24.295 1.00 80.81 118 ASN A N 1
ATOM 932 C CA . ASN A 1 118 ? -2.201 -17.425 25.614 1.00 80.81 118 ASN A CA 1
ATOM 933 C C . ASN A 1 118 ? -0.936 -17.069 26.399 1.00 80.81 118 ASN A C 1
ATOM 935 O O . ASN A 1 118 ? 0.002 -17.866 26.445 1.00 80.81 118 ASN A O 1
ATOM 939 N N . ALA A 1 119 ? -0.978 -15.942 27.110 1.00 80.69 119 ALA A N 1
ATOM 940 C CA . ALA A 1 119 ? 0.073 -15.474 28.013 1.00 80.69 119 ALA A CA 1
ATOM 941 C C . ALA A 1 119 ? -0.485 -15.251 29.436 1.00 80.69 119 ALA A C 1
ATOM 943 O O . ALA A 1 119 ? -0.651 -14.113 29.877 1.00 80.69 119 ALA A O 1
ATOM 944 N N . PRO A 1 120 ? -0.863 -16.316 30.171 1.00 79.50 120 PRO A N 1
ATOM 945 C CA . PRO A 1 120 ? -1.375 -16.151 31.526 1.00 79.50 120 PRO A CA 1
ATOM 946 C C . PRO A 1 120 ? -0.280 -15.618 32.456 1.00 79.50 120 PRO A C 1
ATOM 948 O O . PRO A 1 120 ? 0.869 -16.067 32.389 1.00 79.50 120 PRO A O 1
ATOM 951 N N . LEU A 1 121 ? -0.654 -14.735 33.388 1.00 79.56 121 LEU A N 1
ATOM 952 C CA . LEU A 1 121 ? 0.264 -14.239 34.412 1.00 79.56 121 LEU A CA 1
ATOM 953 C C . LEU A 1 121 ? 0.870 -15.406 35.197 1.00 79.56 121 LEU A C 1
ATOM 955 O O . LEU A 1 121 ? 0.168 -16.299 35.686 1.00 79.56 121 LEU A O 1
ATOM 959 N N . TRP A 1 122 ? 2.196 -15.395 35.350 1.00 82.62 122 TRP A N 1
ATOM 960 C CA . TRP A 1 122 ? 2.915 -16.492 36.000 1.00 82.62 122 TRP A CA 1
ATOM 961 C C . TRP A 1 122 ? 2.442 -16.722 37.443 1.00 82.62 122 TRP A C 1
ATOM 963 O O . TRP A 1 122 ? 2.307 -17.869 37.889 1.00 82.62 122 TRP A O 1
ATOM 973 N N . SER A 1 123 ? 2.114 -15.635 38.148 1.00 80.62 123 SER A N 1
ATOM 974 C CA . SER A 1 123 ? 1.549 -15.625 39.502 1.00 80.62 123 SER A CA 1
ATOM 975 C C . SER A 1 123 ? 0.219 -16.382 39.604 1.00 80.62 123 SER A C 1
ATOM 977 O O . SER A 1 123 ? 0.004 -17.079 40.592 1.00 80.62 123 SER A O 1
ATOM 979 N N . GLN A 1 124 ? -0.612 -16.368 38.558 1.00 80.25 124 GLN A N 1
ATOM 980 C CA . GLN A 1 124 ? -1.934 -17.007 38.539 1.00 80.25 124 GLN A CA 1
ATOM 981 C C . GLN A 1 124 ? -1.889 -18.517 38.236 1.00 80.25 124 GLN A C 1
ATOM 983 O O . GLN A 1 124 ? -2.874 -19.236 38.420 1.00 80.25 124 GLN A O 1
ATOM 988 N N . LEU A 1 125 ? -0.751 -19.046 37.773 1.00 83.31 125 LEU A N 1
ATOM 989 C CA . LEU A 1 125 ? -0.614 -20.472 37.470 1.00 83.31 125 LEU A CA 1
ATOM 990 C C . LEU A 1 125 ? -0.379 -21.311 38.736 1.00 83.31 125 LEU A C 1
ATOM 992 O O . LEU A 1 125 ? 0.571 -21.079 39.482 1.00 83.31 125 LEU A O 1
ATOM 996 N N . LYS A 1 126 ? -1.172 -22.379 38.917 1.00 87.50 126 LYS A N 1
ATOM 997 C CA . LYS A 1 126 ? -0.917 -23.421 39.934 1.00 87.50 126 LYS A CA 1
ATOM 998 C C . LYS A 1 126 ? 0.464 -24.065 39.723 1.00 87.50 126 LYS A C 1
ATOM 1000 O O . LYS A 1 126 ? 0.888 -24.253 38.580 1.00 87.50 126 LYS A O 1
ATOM 1005 N N . PHE A 1 127 ? 1.124 -24.495 40.805 1.00 86.94 127 PHE A N 1
ATOM 1006 C CA . PHE A 1 127 ? 2.486 -25.062 40.784 1.00 86.94 127 PHE A CA 1
ATOM 1007 C C . PHE A 1 127 ? 2.695 -26.150 39.713 1.00 86.94 127 PHE A C 1
ATOM 1009 O O . PHE A 1 127 ? 3.594 -26.036 38.881 1.00 86.94 127 PHE A O 1
ATOM 1016 N N . GLY A 1 128 ? 1.819 -27.160 39.657 1.00 85.25 128 GLY A N 1
ATOM 1017 C CA . GLY A 1 128 ? 1.925 -28.237 38.663 1.00 85.25 128 GLY A CA 1
ATOM 1018 C C . GLY A 1 128 ? 1.845 -27.741 37.212 1.00 85.25 128 GLY A C 1
ATOM 1019 O O . GLY A 1 128 ? 2.547 -28.249 36.339 1.00 85.25 128 GLY A O 1
ATOM 1020 N N . LYS A 1 129 ? 1.059 -26.687 36.954 1.00 86.62 129 LYS A N 1
ATOM 1021 C CA . LYS A 1 129 ? 0.948 -26.075 35.625 1.00 86.62 129 LYS A CA 1
ATOM 1022 C C . LYS A 1 129 ? 2.208 -25.283 35.273 1.00 86.62 129 LYS A C 1
ATOM 1024 O O . LYS A 1 129 ? 2.680 -25.401 34.149 1.00 86.62 129 LYS A O 1
ATOM 1029 N N . ARG A 1 130 ? 2.815 -24.571 36.233 1.00 89.88 130 ARG A N 1
ATOM 1030 C CA . ARG A 1 130 ? 4.128 -23.916 36.046 1.00 89.88 130 ARG A CA 1
ATOM 1031 C C . ARG A 1 130 ? 5.211 -24.925 35.653 1.00 89.88 130 ARG A C 1
ATOM 1033 O O . ARG A 1 130 ? 5.982 -24.665 34.732 1.00 89.88 130 ARG A O 1
ATOM 1040 N N . MET A 1 131 ? 5.244 -26.089 36.307 1.00 89.25 131 MET A N 1
ATOM 1041 C CA . MET A 1 131 ? 6.195 -27.159 35.977 1.00 89.25 131 MET A CA 1
ATOM 1042 C C . MET A 1 131 ? 5.953 -27.745 34.581 1.00 89.25 131 MET A C 1
ATOM 1044 O O . MET A 1 131 ? 6.910 -27.928 33.827 1.00 89.25 131 MET A O 1
ATOM 1048 N N . ALA A 1 132 ? 4.690 -27.962 34.200 1.00 88.62 132 ALA A N 1
ATOM 1049 C CA . ALA A 1 132 ? 4.336 -28.402 32.851 1.00 88.62 132 ALA A CA 1
ATOM 1050 C C . ALA A 1 132 ? 4.785 -27.394 31.781 1.00 88.62 132 ALA A C 1
ATOM 1052 O O . ALA A 1 132 ? 5.402 -27.788 30.796 1.00 88.62 132 ALA A O 1
ATOM 1053 N N . VAL A 1 133 ? 4.573 -26.090 32.002 1.00 90.38 133 VAL A N 1
ATOM 1054 C CA . VAL A 1 133 ? 5.047 -25.046 31.078 1.00 90.38 133 VAL A CA 1
ATOM 1055 C C . VAL A 1 133 ? 6.569 -25.047 30.974 1.00 90.38 133 VAL A C 1
ATOM 1057 O O . VAL A 1 133 ? 7.084 -25.080 29.862 1.00 90.38 133 VAL A O 1
ATOM 1060 N N . LYS A 1 134 ? 7.306 -25.104 32.094 1.00 90.94 134 LYS A N 1
ATOM 1061 C CA . LYS A 1 134 ? 8.781 -25.199 32.069 1.00 90.94 134 LYS A CA 1
ATOM 1062 C C . LYS A 1 134 ? 9.274 -26.406 31.261 1.00 90.94 134 LYS A C 1
ATOM 1064 O O . LYS A 1 134 ? 10.234 -26.284 30.503 1.00 90.94 134 LYS A O 1
ATOM 1069 N N . SER A 1 135 ? 8.624 -27.561 31.413 1.00 91.50 135 SER A N 1
ATOM 1070 C CA . SER A 1 135 ? 8.934 -28.764 30.633 1.00 91.50 135 SER A CA 1
ATOM 1071 C C . SER A 1 135 ? 8.618 -28.569 29.147 1.00 91.50 135 SER A C 1
ATOM 1073 O O . SER A 1 135 ? 9.478 -28.831 28.304 1.00 91.50 135 SER A O 1
ATOM 1075 N N . SER A 1 136 ? 7.439 -28.023 28.834 1.00 92.44 136 SER A N 1
ATOM 1076 C CA . SER A 1 136 ? 7.012 -27.696 27.473 1.00 92.44 136 SER A CA 1
ATOM 1077 C C . SER A 1 136 ? 8.011 -26.765 26.784 1.00 92.44 136 SER A C 1
ATOM 1079 O O . SER A 1 136 ? 8.488 -27.125 25.714 1.00 92.44 136 SER A O 1
ATOM 1081 N N . ARG A 1 137 ? 8.438 -25.661 27.428 1.00 93.06 137 ARG A N 1
ATOM 1082 C CA . ARG A 1 137 ? 9.444 -24.713 26.897 1.00 93.06 137 ARG A CA 1
ATOM 1083 C C . ARG A 1 137 ? 10.721 -25.416 26.426 1.00 93.06 137 ARG A C 1
ATOM 1085 O O . ARG A 1 137 ? 11.202 -25.166 25.327 1.00 93.06 137 ARG A O 1
ATOM 1092 N N . ARG A 1 138 ? 11.264 -26.335 27.234 1.00 93.44 138 ARG A N 1
ATOM 1093 C CA . ARG A 1 138 ? 12.475 -27.098 26.871 1.00 93.44 138 ARG A CA 1
ATOM 1094 C C . ARG A 1 138 ? 12.235 -28.034 25.688 1.00 93.44 138 ARG A C 1
ATOM 1096 O O . ARG A 1 138 ? 13.100 -28.196 24.837 1.00 93.44 138 ARG A O 1
ATOM 1103 N N . MET A 1 139 ? 11.074 -28.678 25.654 1.00 95.50 139 MET A N 1
ATOM 1104 C CA . MET A 1 139 ? 10.741 -29.657 24.624 1.00 95.50 139 MET A CA 1
ATOM 1105 C C . MET A 1 139 ? 10.393 -29.004 23.284 1.00 95.50 139 MET A C 1
ATOM 1107 O O . MET A 1 139 ? 10.825 -29.517 22.259 1.00 95.50 139 MET A O 1
ATOM 1111 N N . VAL A 1 140 ? 9.661 -27.885 23.264 1.00 95.31 140 VAL A N 1
ATOM 1112 C CA . VAL A 1 140 ? 9.338 -27.185 22.008 1.00 95.31 140 VAL A CA 1
ATOM 1113 C C . VAL A 1 140 ? 10.601 -26.658 21.335 1.00 95.31 140 VAL A C 1
ATOM 1115 O O . VAL A 1 140 ? 10.757 -26.891 20.146 1.00 95.31 140 VAL A O 1
ATOM 1118 N N . LYS A 1 141 ? 11.561 -26.103 22.091 1.00 92.81 141 LYS A N 1
ATOM 1119 C CA . LYS A 1 141 ? 12.873 -25.702 21.549 1.00 92.81 141 LYS A CA 1
ATOM 1120 C C . LYS A 1 141 ? 13.644 -26.859 20.908 1.00 92.81 141 LYS A C 1
ATOM 1122 O O . LYS A 1 141 ? 14.425 -26.643 19.995 1.00 92.81 141 LYS A O 1
ATOM 1127 N N . LYS A 1 142 ? 13.438 -28.088 21.392 1.00 95.38 142 LYS A N 1
ATOM 1128 C CA . LYS A 1 142 ? 14.118 -29.281 20.874 1.00 95.38 142 LYS A CA 1
ATOM 1129 C C . LYS A 1 142 ? 13.401 -29.919 19.682 1.00 95.38 142 LYS A C 1
ATOM 1131 O O . LYS A 1 142 ? 14.060 -30.459 18.803 1.00 95.38 142 LYS A O 1
ATOM 1136 N N . TYR A 1 143 ? 12.069 -29.957 19.699 1.00 97.12 143 TYR A N 1
ATOM 1137 C CA . TYR A 1 143 ? 11.294 -30.781 18.766 1.00 97.12 143 TYR A CA 1
ATOM 1138 C C . TYR A 1 143 ? 10.492 -29.980 17.743 1.00 97.12 143 TYR A C 1
ATOM 1140 O O . TYR A 1 143 ? 10.112 -30.551 16.724 1.00 97.12 143 TYR A O 1
ATOM 1148 N N . ALA A 1 144 ? 10.206 -28.700 17.977 1.00 96.94 144 ALA A N 1
ATOM 1149 C CA . ALA A 1 144 ? 9.528 -27.874 16.988 1.00 96.94 144 ALA A CA 1
ATOM 1150 C C . ALA A 1 144 ? 10.516 -27.397 15.915 1.00 96.94 144 ALA A C 1
ATOM 1152 O O . ALA A 1 144 ? 11.681 -27.144 16.193 1.00 96.94 144 ALA A O 1
ATOM 1153 N N . THR A 1 145 ? 10.017 -27.267 14.692 1.00 95.00 145 THR A N 1
ATOM 1154 C CA . THR A 1 145 ? 10.684 -26.546 13.593 1.00 95.00 145 THR A CA 1
ATOM 1155 C C . THR A 1 145 ? 10.307 -25.069 13.569 1.00 95.00 145 THR A C 1
ATOM 1157 O O . THR A 1 145 ? 11.097 -24.246 13.137 1.00 95.00 145 THR A O 1
ATOM 1160 N N . HIS A 1 146 ? 9.103 -24.740 14.048 1.00 94.81 146 HIS A N 1
ATOM 1161 C CA . HIS A 1 146 ? 8.548 -23.392 14.016 1.00 94.81 146 HIS A CA 1
ATOM 1162 C C . HIS A 1 146 ? 7.898 -23.073 15.365 1.00 94.81 146 HIS A C 1
ATOM 1164 O O . HIS A 1 146 ? 7.195 -23.914 15.942 1.00 94.81 146 HIS A O 1
ATOM 1170 N N . LEU A 1 147 ? 8.149 -21.866 15.870 1.00 95.44 147 LEU A N 1
ATOM 1171 C CA . LEU A 1 147 ? 7.678 -21.376 17.165 1.00 95.44 147 LEU A CA 1
ATOM 1172 C C . LEU A 1 147 ? 6.867 -20.096 16.940 1.00 95.44 147 LEU A C 1
ATOM 1174 O O . LEU A 1 147 ? 7.441 -19.069 16.588 1.00 95.44 147 LEU A O 1
ATOM 1178 N N . PHE A 1 148 ? 5.551 -20.159 17.136 1.00 94.12 148 PHE A N 1
ATOM 1179 C CA . PHE A 1 148 ? 4.626 -19.049 16.902 1.00 94.12 148 PHE A CA 1
ATOM 1180 C C . PHE A 1 148 ? 3.920 -18.621 18.180 1.00 94.12 148 PHE A C 1
ATOM 1182 O O . PHE A 1 148 ? 3.392 -19.466 18.908 1.00 94.12 148 PHE A O 1
ATOM 1189 N N . GLY A 1 149 ? 3.907 -17.321 18.460 1.00 91.62 149 GLY A N 1
ATOM 1190 C CA . GLY A 1 149 ? 3.043 -16.694 19.462 1.00 91.62 149 GLY A CA 1
ATOM 1191 C C . GLY A 1 149 ? 1.956 -15.873 18.773 1.00 91.62 149 GLY A C 1
ATOM 1192 O O . GLY A 1 149 ? 2.251 -15.212 17.788 1.00 91.62 149 GLY A O 1
ATOM 1193 N N . CYS A 1 150 ? 0.717 -15.886 19.266 1.00 87.38 150 CYS A N 1
ATOM 1194 C CA . CYS A 1 150 ? -0.350 -15.033 18.722 1.00 87.38 150 CYS A CA 1
ATOM 1195 C C . CYS A 1 150 ? -0.144 -13.534 18.985 1.00 87.38 150 CYS A C 1
ATOM 1197 O O . CYS A 1 150 ? -0.828 -12.715 18.391 1.00 87.38 150 CYS A O 1
ATOM 1199 N N . SER A 1 151 ? 0.747 -13.212 19.919 1.00 86.88 151 SER A N 1
ATOM 1200 C CA . SER A 1 151 ? 1.135 -11.879 20.379 1.00 86.88 151 SER A CA 1
ATOM 1201 C C . SER A 1 151 ? 2.563 -11.917 20.918 1.00 86.88 151 SER A C 1
ATOM 1203 O O . SER A 1 151 ? 3.064 -13.005 21.246 1.00 86.88 151 SER A O 1
ATOM 1205 N N . GLU A 1 152 ? 3.180 -10.760 21.103 1.00 87.69 152 GLU A N 1
ATOM 1206 C CA . GLU A 1 152 ? 4.509 -10.634 21.696 1.00 87.69 152 GLU A CA 1
ATOM 1207 C C . GLU A 1 152 ? 4.537 -11.254 23.097 1.00 87.69 152 GLU A C 1
ATOM 1209 O O . GLU A 1 152 ? 5.321 -12.166 23.370 1.00 87.69 152 GLU A O 1
ATOM 1214 N N . SER A 1 153 ? 3.552 -10.920 23.938 1.00 86.94 153 SER A N 1
ATOM 1215 C CA . SER A 1 153 ? 3.438 -11.511 25.278 1.00 86.94 153 SER A CA 1
ATOM 1216 C C . SER A 1 153 ? 3.343 -13.042 25.249 1.00 86.94 153 SER A C 1
ATOM 1218 O O . SER A 1 153 ? 3.879 -13.728 26.120 1.00 86.94 153 SER A O 1
ATOM 1220 N N . SER A 1 154 ? 2.655 -13.622 24.259 1.00 88.38 154 SER A N 1
ATOM 1221 C CA . SER A 1 154 ? 2.521 -15.082 24.133 1.00 88.38 154 SER A CA 1
ATOM 1222 C C . SER A 1 154 ? 3.792 -15.761 23.610 1.00 88.38 154 SER A C 1
ATOM 1224 O O . SER A 1 154 ? 4.090 -16.893 24.019 1.00 88.38 154 SER A O 1
ATOM 1226 N N . ARG A 1 155 ? 4.543 -15.069 22.740 1.00 92.19 155 ARG A N 1
ATOM 1227 C CA . ARG A 1 155 ? 5.834 -15.498 22.201 1.00 92.19 155 ARG A CA 1
ATOM 1228 C C . ARG A 1 155 ? 6.861 -15.528 23.322 1.00 92.19 155 ARG A C 1
ATOM 1230 O O . ARG A 1 155 ? 7.395 -16.596 23.624 1.00 92.19 155 ARG A O 1
ATOM 1237 N N . GLU A 1 156 ? 7.015 -14.417 24.034 1.00 90.44 156 GLU A N 1
ATOM 1238 C CA . GLU A 1 156 ? 7.887 -14.308 25.202 1.00 90.44 156 GLU A CA 1
ATOM 1239 C C . GLU A 1 156 ? 7.509 -15.328 26.282 1.00 90.44 156 GLU A C 1
ATOM 1241 O O . GLU A 1 156 ? 8.367 -16.023 26.841 1.00 90.44 156 GLU A O 1
ATOM 1246 N N . PHE A 1 157 ? 6.205 -15.504 26.531 1.00 89.75 157 PHE A N 1
ATOM 1247 C CA . PHE A 1 157 ? 5.713 -16.443 27.532 1.00 89.75 157 PHE A CA 1
ATOM 1248 C C . PHE A 1 157 ? 6.131 -17.894 27.269 1.00 89.75 157 PHE A C 1
ATOM 1250 O O . PHE A 1 157 ? 6.323 -18.634 28.235 1.00 89.75 157 PHE A O 1
ATOM 1257 N N . LEU A 1 158 ? 6.264 -18.372 26.030 1.00 91.31 158 LEU A N 1
ATOM 1258 C CA . LEU A 1 158 ? 6.631 -19.778 25.789 1.00 91.31 158 LEU A CA 1
ATOM 1259 C C . LEU A 1 158 ? 8.035 -19.959 25.211 1.00 91.31 158 LEU A C 1
ATOM 1261 O O . LEU A 1 158 ? 8.695 -20.952 25.523 1.00 91.31 158 LEU A O 1
ATOM 1265 N N . TYR A 1 159 ? 8.512 -19.006 24.429 1.00 92.75 159 TYR A N 1
ATOM 1266 C CA . TYR A 1 159 ? 9.736 -19.133 23.647 1.00 92.75 159 TYR A CA 1
ATOM 1267 C C . TYR A 1 159 ? 10.824 -18.144 24.087 1.00 92.75 159 TYR A C 1
ATOM 1269 O O . TYR A 1 159 ? 12.001 -18.402 23.840 1.00 92.75 159 TYR A O 1
ATOM 1277 N N . GLY A 1 160 ? 10.474 -17.099 24.845 1.00 89.12 160 GLY A N 1
ATOM 1278 C CA . GLY A 1 160 ? 11.390 -16.006 25.179 1.00 89.12 160 GLY A CA 1
ATOM 1279 C C . GLY A 1 160 ? 11.654 -15.154 23.940 1.00 89.12 160 GLY A C 1
ATOM 1280 O O . GLY A 1 160 ? 10.719 -14.846 23.212 1.00 89.12 160 GLY A O 1
ATOM 1281 N N . ASN A 1 161 ? 12.924 -14.850 23.670 1.00 87.38 161 ASN A N 1
ATOM 1282 C CA . ASN A 1 161 ? 13.317 -14.097 22.475 1.00 87.38 161 ASN A CA 1
ATOM 1283 C C . ASN A 1 161 ? 13.284 -14.938 21.186 1.00 87.38 161 ASN A C 1
ATOM 1285 O O . ASN A 1 161 ? 13.470 -14.378 20.109 1.00 87.38 161 ASN A O 1
ATOM 1289 N N . ASP A 1 162 ? 13.040 -16.249 21.281 1.00 88.06 162 ASP A N 1
ATOM 1290 C CA . ASP A 1 162 ? 12.908 -17.132 20.120 1.00 88.06 162 ASP A CA 1
ATOM 1291 C C . ASP A 1 162 ? 11.489 -17.076 19.525 1.00 88.06 162 ASP A C 1
ATOM 1293 O O . ASP A 1 162 ? 10.506 -16.809 20.216 1.00 88.06 162 ASP A O 1
ATOM 1297 N N . GLY A 1 163 ? 11.358 -17.438 18.248 1.00 88.50 163 GLY A N 1
ATOM 1298 C CA . GLY A 1 163 ? 10.064 -17.569 17.576 1.00 88.50 163 GLY A CA 1
ATOM 1299 C C . GLY A 1 163 ? 9.502 -16.261 17.021 1.00 88.50 163 GLY A C 1
ATOM 1300 O O . GLY A 1 163 ? 10.120 -15.205 17.120 1.00 88.50 163 GLY A O 1
ATOM 1301 N N . LYS A 1 164 ? 8.319 -16.360 16.408 1.00 89.94 164 LYS A N 1
ATOM 1302 C CA . LYS A 1 164 ? 7.688 -15.306 15.602 1.00 89.94 164 LYS A CA 1
ATOM 1303 C C . LYS A 1 164 ? 6.274 -14.995 16.087 1.00 89.94 164 LYS A C 1
ATOM 1305 O O . LYS A 1 164 ? 5.560 -15.903 16.519 1.00 89.94 164 LYS A O 1
ATOM 1310 N N . VAL A 1 165 ? 5.867 -13.731 15.996 1.00 89.50 165 VAL A N 1
ATOM 1311 C CA . VAL A 1 165 ? 4.469 -13.337 16.209 1.00 89.50 165 VAL A CA 1
ATOM 1312 C C . VAL A 1 165 ? 3.654 -13.659 14.957 1.00 89.50 165 VAL A C 1
ATOM 1314 O O . VAL A 1 165 ? 4.047 -13.328 13.841 1.00 89.50 165 VAL A O 1
ATOM 1317 N N . VAL A 1 166 ? 2.541 -14.357 15.154 1.00 89.19 166 VAL A N 1
ATOM 1318 C CA . VAL A 1 166 ? 1.593 -14.779 14.125 1.00 89.19 166 VAL A CA 1
ATOM 1319 C C . VAL A 1 166 ? 0.193 -14.456 14.634 1.00 89.19 166 VAL A C 1
ATOM 1321 O O . VAL A 1 166 ? -0.386 -15.229 15.398 1.00 89.19 166 VAL A O 1
ATOM 1324 N N . ASN A 1 167 ? -0.317 -13.284 14.261 1.00 87.81 167 ASN A N 1
ATOM 1325 C CA . ASN A 1 167 ? -1.586 -12.752 14.753 1.00 87.81 167 ASN A CA 1
ATOM 1326 C C . ASN A 1 167 ? -2.796 -13.593 14.306 1.00 87.81 167 ASN A C 1
ATOM 1328 O O . ASN A 1 167 ? -2.715 -14.434 13.407 1.00 87.81 167 ASN A O 1
ATOM 1332 N N . PHE A 1 168 ? -3.943 -13.357 14.948 1.00 86.31 168 PHE A N 1
ATOM 1333 C CA . PHE A 1 168 ? -5.209 -13.940 14.513 1.00 86.31 168 PHE A CA 1
ATOM 1334 C C . PHE A 1 168 ? -5.661 -13.295 13.196 1.00 86.31 168 PHE A C 1
ATOM 1336 O O . PHE A 1 168 ? -5.829 -12.077 13.169 1.00 86.31 168 PHE A O 1
ATOM 1343 N N . PRO A 1 169 ? -5.860 -14.078 12.126 1.00 88.62 169 PRO A N 1
ATOM 1344 C CA . PRO A 1 169 ? -6.239 -13.534 10.832 1.00 88.62 169 PRO A CA 1
ATOM 1345 C C . PRO A 1 169 ? -7.713 -13.112 10.807 1.00 88.62 169 PRO A C 1
ATOM 1347 O O . PRO A 1 169 ? -8.527 -13.670 11.535 1.00 88.62 169 PRO A O 1
ATOM 1350 N N . ILE A 1 170 ? -8.062 -12.187 9.921 1.00 89.44 170 ILE A N 1
ATOM 1351 C CA . ILE A 1 170 ? -9.396 -11.694 9.586 1.00 89.44 170 ILE A CA 1
ATOM 1352 C C . ILE A 1 170 ? -9.560 -11.739 8.078 1.00 89.44 170 ILE A C 1
ATOM 1354 O O . ILE A 1 170 ? -8.639 -11.439 7.312 1.00 89.44 170 ILE A O 1
ATOM 1358 N N . ASP A 1 171 ? -10.744 -12.149 7.649 1.00 89.56 171 ASP A N 1
ATOM 1359 C CA . ASP A 1 171 ? -11.167 -11.995 6.268 1.00 89.56 171 ASP A CA 1
ATOM 1360 C C . ASP A 1 171 ? -11.645 -10.549 6.062 1.00 89.56 171 ASP A C 1
ATOM 1362 O O . ASP A 1 171 ? -12.770 -10.186 6.416 1.00 89.56 171 ASP A O 1
ATOM 1366 N N . PHE A 1 172 ? -10.752 -9.693 5.560 1.00 89.19 172 PHE A N 1
ATOM 1367 C CA . PHE A 1 172 ? -11.067 -8.283 5.338 1.00 89.19 172 PHE A CA 1
ATOM 1368 C C . PHE A 1 172 ? -12.105 -8.080 4.233 1.00 89.19 172 PHE A C 1
ATOM 1370 O O . PHE A 1 172 ? -12.874 -7.126 4.321 1.00 89.19 172 PHE A O 1
ATOM 1377 N N . ASP A 1 173 ? -12.201 -8.972 3.245 1.00 85.25 173 ASP A N 1
ATOM 1378 C CA . ASP A 1 173 ? -13.214 -8.867 2.187 1.00 85.25 173 ASP A CA 1
ATOM 1379 C C . ASP A 1 173 ? -14.626 -9.064 2.756 1.00 85.25 173 ASP A C 1
ATOM 1381 O O . ASP A 1 173 ? -15.597 -8.461 2.283 1.00 85.25 173 ASP A O 1
ATOM 1385 N N . VAL A 1 174 ? -14.730 -9.871 3.816 1.00 88.50 174 VAL A N 1
ATOM 1386 C CA . VAL A 1 174 ? -15.958 -10.068 4.585 1.00 88.50 174 VAL A CA 1
ATOM 1387 C C . VAL A 1 174 ? -16.195 -8.922 5.567 1.00 88.50 174 VAL A C 1
ATOM 1389 O O . VAL A 1 174 ? -17.318 -8.429 5.627 1.00 88.50 174 VAL A O 1
ATOM 1392 N N . TYR A 1 175 ? -15.202 -8.513 6.359 1.00 91.06 175 TYR A N 1
ATOM 1393 C CA . TYR A 1 175 ? -15.416 -7.569 7.468 1.00 91.06 175 TYR A CA 1
ATOM 1394 C C . TYR A 1 175 ? -15.460 -6.096 7.049 1.00 91.06 175 TYR A C 1
ATOM 1396 O O . TYR A 1 175 ? -16.154 -5.322 7.696 1.00 91.06 175 TYR A O 1
ATOM 1404 N N . SER A 1 176 ? -14.827 -5.712 5.939 1.00 87.56 176 SER A N 1
ATOM 1405 C CA . SER A 1 176 ? -14.832 -4.320 5.453 1.00 87.56 176 SER A CA 1
ATOM 1406 C C . SER A 1 176 ? -16.187 -3.833 4.925 1.00 87.56 176 SER A C 1
ATOM 1408 O O . SER A 1 176 ? -16.330 -2.660 4.591 1.00 87.56 176 SER A O 1
ATOM 1410 N N . LYS A 1 177 ? -17.194 -4.709 4.826 1.00 87.19 177 LYS A N 1
ATOM 1411 C CA . LYS A 1 177 ? -18.511 -4.380 4.269 1.00 87.19 177 LYS A CA 1
ATOM 1412 C C . LYS A 1 177 ? -19.588 -4.455 5.353 1.00 87.19 177 LYS A C 1
ATOM 1414 O O . LYS A 1 177 ? -19.872 -5.562 5.832 1.00 87.19 177 LYS A O 1
ATOM 1419 N N . PRO A 1 178 ? -20.231 -3.328 5.712 1.00 85.19 178 PRO A N 1
ATOM 1420 C CA . PRO A 1 178 ? -21.388 -3.345 6.599 1.00 85.19 178 PRO A CA 1
ATOM 1421 C C . PRO A 1 178 ? -22.488 -4.272 6.062 1.00 85.19 178 PRO A C 1
ATOM 1423 O O . PRO A 1 178 ? -22.647 -4.448 4.853 1.00 85.19 178 PRO A O 1
ATOM 1426 N N . CYS A 1 179 ? -23.229 -4.912 6.959 1.00 91.50 179 CYS A N 1
ATOM 1427 C CA . CYS A 1 179 ? -24.411 -5.693 6.613 1.00 91.50 179 CYS A CA 1
ATOM 1428 C C . CYS A 1 179 ? -25.647 -4.787 6.569 1.00 91.50 179 CYS A C 1
ATOM 1430 O O . CYS A 1 179 ? -25.965 -4.116 7.550 1.00 91.50 179 CYS A O 1
ATOM 1432 N N . GLU A 1 180 ? -26.385 -4.824 5.464 1.00 90.94 180 GLU A N 1
ATOM 1433 C CA . GLU A 1 180 ? -27.655 -4.107 5.318 1.00 90.94 180 GLU A CA 1
ATOM 1434 C C . GLU A 1 180 ? -28.799 -4.808 6.077 1.00 90.94 180 GLU A C 1
ATOM 1436 O O . GLU A 1 180 ? -28.736 -6.006 6.362 1.00 90.94 180 GLU A O 1
ATOM 1441 N N . GLY A 1 181 ? -29.848 -4.056 6.433 1.00 93.75 181 GLY A N 1
ATOM 1442 C CA . GLY A 1 181 ? -31.075 -4.598 7.044 1.00 93.75 181 GLY A CA 1
ATOM 1443 C C . GLY A 1 181 ? -30.922 -5.156 8.467 1.00 93.75 181 GLY A C 1
ATOM 1444 O O . GLY A 1 181 ? -31.811 -5.846 8.969 1.00 93.75 181 GLY A O 1
ATOM 1445 N N . CYS A 1 182 ? -29.800 -4.892 9.147 1.00 95.69 182 CYS A N 1
ATOM 1446 C CA . CYS A 1 182 ? -29.538 -5.458 10.475 1.00 95.69 182 CYS A CA 1
ATOM 1447 C C . CYS A 1 182 ? -30.511 -4.954 11.552 1.00 95.69 182 CYS A C 1
ATOM 1449 O O . CYS A 1 182 ? -30.910 -5.737 12.413 1.00 95.69 182 CYS A O 1
ATOM 1451 N N . PHE A 1 183 ? -30.927 -3.683 11.499 1.00 95.06 183 PHE A N 1
ATOM 1452 C CA . PHE A 1 183 ? -31.900 -3.138 12.452 1.00 95.06 183 PHE A CA 1
ATOM 1453 C C . PHE A 1 183 ? -33.229 -3.899 12.390 1.00 95.06 183 PHE A C 1
ATOM 1455 O O . PHE A 1 183 ? -33.711 -4.389 13.407 1.00 95.06 183 PHE A O 1
ATOM 1462 N N . GLU A 1 184 ? -33.777 -4.091 11.190 1.00 96.19 184 GLU A N 1
ATOM 1463 C CA . GLU A 1 184 ? -35.045 -4.797 10.977 1.00 96.19 184 GLU A CA 1
ATOM 1464 C C . GLU A 1 184 ? -34.936 -6.276 11.350 1.00 96.19 184 GLU A C 1
ATOM 1466 O O . GLU A 1 184 ? -35.791 -6.801 12.065 1.00 96.19 184 GLU A O 1
ATOM 1471 N N . LYS A 1 185 ? -33.849 -6.939 10.926 1.00 96.44 185 LYS A N 1
ATOM 1472 C CA . LYS A 1 185 ? -33.592 -8.360 11.203 1.00 96.44 185 LYS A CA 1
ATOM 1473 C C . LYS A 1 185 ? -33.640 -8.684 12.696 1.00 96.44 185 LYS A C 1
ATOM 1475 O O . LYS A 1 185 ? -34.119 -9.753 13.071 1.00 96.44 185 LYS A O 1
ATOM 1480 N N . TYR A 1 186 ? -33.134 -7.778 13.530 1.00 96.19 186 TYR A N 1
ATOM 1481 C CA . TYR A 1 186 ? -33.042 -7.962 14.977 1.00 96.19 186 TYR A CA 1
ATOM 1482 C C . TYR A 1 186 ? -34.083 -7.164 15.775 1.00 96.19 186 TYR A C 1
ATOM 1484 O O . TYR A 1 186 ? -34.057 -7.211 17.003 1.00 96.19 186 TYR A O 1
ATOM 1492 N N . GLY A 1 187 ? -35.008 -6.464 15.109 1.00 95.31 187 GLY A N 1
ATOM 1493 C CA . GLY A 1 187 ? -36.031 -5.646 15.769 1.00 95.31 187 GLY A CA 1
ATOM 1494 C C . GLY A 1 187 ? -35.451 -4.489 16.589 1.00 95.31 187 GLY A C 1
ATOM 1495 O O . GLY A 1 187 ? -35.968 -4.171 17.659 1.00 95.31 187 GLY A O 1
ATOM 1496 N N . LEU A 1 188 ? -34.352 -3.898 16.120 1.00 96.06 188 LEU A N 1
ATOM 1497 C CA . LEU A 1 188 ? -33.654 -2.795 16.772 1.00 96.06 188 LEU A CA 1
ATOM 1498 C C . LEU A 1 188 ? -34.225 -1.452 16.298 1.00 96.06 188 LEU A C 1
ATOM 1500 O O . LEU A 1 188 ? -34.420 -1.229 15.107 1.00 96.06 188 LEU A O 1
ATOM 1504 N N . ASP A 1 189 ? -34.460 -0.541 17.239 1.00 94.69 189 ASP A N 1
ATOM 1505 C CA . ASP A 1 189 ? -34.873 0.842 16.978 1.00 94.69 189 ASP A CA 1
ATOM 1506 C C . ASP A 1 189 ? -33.690 1.662 16.448 1.00 94.69 189 ASP A C 1
ATOM 1508 O O . ASP A 1 189 ? -32.683 1.793 17.146 1.00 94.69 189 ASP A O 1
ATOM 1512 N N . CYS A 1 190 ? -33.814 2.223 15.243 1.00 91.69 190 CYS A N 1
ATOM 1513 C CA . CYS A 1 190 ? -32.776 3.021 14.586 1.00 91.69 190 CYS A CA 1
ATOM 1514 C C . CYS A 1 190 ? -32.472 4.355 15.285 1.00 91.69 190 CYS A C 1
ATOM 1516 O O . CYS A 1 190 ? -31.446 4.961 14.999 1.00 91.69 190 CYS A O 1
ATOM 1518 N N . ASN A 1 191 ? -33.330 4.810 16.205 1.00 92.06 191 ASN A N 1
ATOM 1519 C CA . ASN A 1 191 ? -33.100 6.032 16.983 1.00 92.06 191 ASN A CA 1
ATOM 1520 C C . ASN A 1 191 ? -32.268 5.789 18.252 1.00 92.06 191 ASN A C 1
ATOM 1522 O O . ASN A 1 191 ? -31.963 6.734 18.978 1.00 92.06 191 ASN A O 1
ATOM 1526 N N . LYS A 1 192 ? -31.927 4.530 18.554 1.00 95.88 192 LYS A N 1
ATOM 1527 C CA . LYS A 1 192 ? -31.099 4.158 19.706 1.00 95.88 192 LYS A CA 1
ATOM 1528 C C . LYS A 1 192 ? -29.640 3.941 19.319 1.00 95.88 192 LYS A C 1
ATOM 1530 O O . LYS A 1 192 ? -29.309 3.647 18.173 1.00 95.88 192 LYS A O 1
ATOM 1535 N N . LYS A 1 193 ? -28.765 4.023 20.320 1.00 97.38 193 LYS A N 1
ATOM 1536 C CA . LYS A 1 193 ? -27.311 3.881 20.184 1.00 97.38 193 LYS A CA 1
ATOM 1537 C C . LYS A 1 193 ? -26.865 2.531 20.726 1.00 97.38 193 LYS A C 1
ATOM 1539 O O . LYS A 1 193 ? -26.932 2.299 21.932 1.00 97.38 193 LYS A O 1
ATOM 1544 N N . TYR A 1 194 ? -26.402 1.644 19.849 1.00 97.94 194 TYR A N 1
ATOM 1545 C CA . TYR A 1 194 ? -26.023 0.280 20.223 1.00 97.94 194 TYR A CA 1
ATOM 1546 C C . TYR A 1 194 ? -24.520 0.124 20.428 1.00 97.94 194 TYR A C 1
ATOM 1548 O O . TYR A 1 194 ? -23.708 0.686 19.693 1.00 97.94 194 TYR A O 1
ATOM 1556 N N . PHE A 1 195 ? -24.159 -0.698 21.409 1.00 98.44 195 PHE A N 1
ATOM 1557 C CA . PHE A 1 195 ? -22.782 -1.032 21.753 1.00 98.44 195 PHE A CA 1
ATOM 1558 C C . PHE A 1 195 ? -22.645 -2.535 21.942 1.00 98.44 195 PHE A C 1
ATOM 1560 O O . PHE A 1 195 ? -23.513 -3.163 22.544 1.00 98.44 195 PHE A O 1
ATOM 1567 N N . LEU A 1 196 ? -21.553 -3.123 21.461 1.00 98.38 196 LEU A N 1
ATOM 1568 C CA . LEU A 1 196 ? -21.386 -4.575 21.450 1.00 98.38 196 LEU A CA 1
ATOM 1569 C C . LEU A 1 196 ? -20.335 -5.041 22.456 1.00 98.38 196 LEU A C 1
ATOM 1571 O O . LEU A 1 196 ? -19.175 -4.655 22.375 1.00 98.38 196 LEU A O 1
ATOM 1575 N N . PHE A 1 197 ? -20.703 -5.981 23.322 1.00 97.44 197 PHE A N 1
ATOM 1576 C CA . PHE A 1 197 ? -19.759 -6.897 23.954 1.00 97.44 197 PHE A CA 1
ATOM 1577 C C . PHE A 1 197 ? -19.875 -8.277 23.294 1.00 97.44 197 PHE A C 1
ATOM 1579 O O . PHE A 1 197 ? -20.959 -8.862 23.247 1.00 97.44 197 PHE A O 1
ATOM 1586 N N . SER A 1 198 ? -18.748 -8.842 22.850 1.00 93.81 198 SER A N 1
ATOM 1587 C CA . SER A 1 198 ? -18.684 -10.216 22.340 1.00 93.81 198 SER A CA 1
ATOM 1588 C C . SER A 1 198 ? -17.527 -10.998 22.962 1.00 93.81 198 SER A C 1
ATOM 1590 O O . SER A 1 198 ? -16.363 -10.596 22.894 1.00 93.81 198 SER A O 1
ATOM 1592 N N . GLY A 1 199 ? -17.833 -12.140 23.585 1.00 89.44 199 GLY A N 1
ATOM 1593 C CA . GLY A 1 199 ? -16.807 -13.018 24.143 1.00 89.44 199 GLY A CA 1
ATOM 1594 C C . GLY A 1 199 ? -17.297 -14.024 25.180 1.00 89.44 199 GLY A C 1
ATOM 1595 O O . GLY A 1 199 ? -18.477 -14.140 25.497 1.00 89.44 199 GLY A O 1
ATOM 1596 N N . ARG A 1 200 ? -16.357 -14.794 25.741 1.00 87.19 200 ARG A N 1
ATOM 1597 C CA . ARG A 1 200 ? -16.671 -15.797 26.769 1.00 87.19 200 ARG A CA 1
ATOM 1598 C C . ARG A 1 200 ? -16.968 -15.137 28.120 1.00 87.19 200 ARG A C 1
ATOM 1600 O O . ARG A 1 200 ? -16.076 -14.530 28.705 1.00 87.19 200 ARG A O 1
ATOM 1607 N N . LEU A 1 201 ? -18.160 -15.352 28.668 1.00 91.88 201 LEU A N 1
ATOM 1608 C CA . LEU A 1 201 ? -18.638 -14.723 29.905 1.00 91.88 201 LEU A CA 1
ATOM 1609 C C . LEU A 1 201 ? -17.931 -15.306 31.139 1.00 91.88 201 LEU A C 1
ATOM 1611 O O . LEU A 1 201 ? -18.301 -16.354 31.671 1.00 91.88 201 LEU A O 1
ATOM 1615 N N . THR A 1 202 ? -16.853 -14.646 31.557 1.00 90.81 202 THR A N 1
ATOM 1616 C CA . THR A 1 202 ? -16.009 -15.027 32.699 1.00 90.81 202 THR A CA 1
ATOM 1617 C C . THR A 1 202 ? -15.699 -13.805 33.555 1.00 90.81 202 THR A C 1
ATOM 1619 O O . THR A 1 202 ? -15.741 -12.683 33.057 1.00 90.81 202 THR A O 1
ATOM 1622 N N . LYS A 1 203 ? -15.278 -14.014 34.809 1.00 90.31 203 LYS A N 1
ATOM 1623 C CA . LYS A 1 203 ? -14.855 -12.918 35.700 1.00 90.31 203 LYS A CA 1
ATOM 1624 C C . LYS A 1 203 ? -13.739 -12.048 35.115 1.00 90.31 203 LYS A C 1
ATOM 1626 O O . LYS A 1 203 ? -13.728 -10.849 35.339 1.00 90.31 203 LYS A O 1
ATOM 1631 N N . VAL A 1 204 ? -12.837 -12.633 34.320 1.00 88.19 204 VAL A N 1
ATOM 1632 C CA . VAL A 1 204 ? -11.749 -11.892 33.653 1.00 88.19 204 VAL A CA 1
ATOM 1633 C C . VAL A 1 204 ? -12.293 -10.898 32.623 1.00 88.19 204 VAL A C 1
ATOM 1635 O O . VAL A 1 204 ? -11.714 -9.832 32.457 1.00 88.19 204 VAL A O 1
ATOM 1638 N N . LYS A 1 205 ? -13.416 -11.215 31.964 1.00 91.75 205 LYS A N 1
ATOM 1639 C CA . LYS A 1 205 ? -14.057 -10.326 30.984 1.00 91.75 205 LYS A CA 1
ATOM 1640 C C . LYS A 1 205 ? -14.807 -9.152 31.597 1.00 91.75 205 LYS A C 1
ATOM 1642 O O . LYS A 1 205 ? -15.137 -8.237 30.858 1.00 91.75 205 LYS A O 1
ATOM 1647 N N . ASN A 1 206 ? -15.069 -9.198 32.904 1.00 94.88 206 ASN A N 1
ATOM 1648 C CA . ASN A 1 206 ? -15.649 -8.101 33.673 1.00 94.88 206 ASN A CA 1
ATOM 1649 C C . ASN A 1 206 ? -16.938 -7.502 33.065 1.00 94.88 206 ASN A C 1
ATOM 1651 O O . ASN A 1 206 ? -17.139 -6.294 33.056 1.00 94.88 206 ASN A O 1
ATOM 1655 N N . VAL A 1 207 ? -17.828 -8.345 32.532 1.00 96.12 207 VAL A N 1
ATOM 1656 C CA . VAL A 1 207 ? -19.053 -7.875 31.851 1.00 96.12 207 VAL A CA 1
ATOM 1657 C C . VAL A 1 207 ? -20.029 -7.200 32.821 1.00 96.12 207 VAL A C 1
ATOM 1659 O O . VAL A 1 207 ? -20.728 -6.273 32.435 1.00 96.12 207 VAL A O 1
AT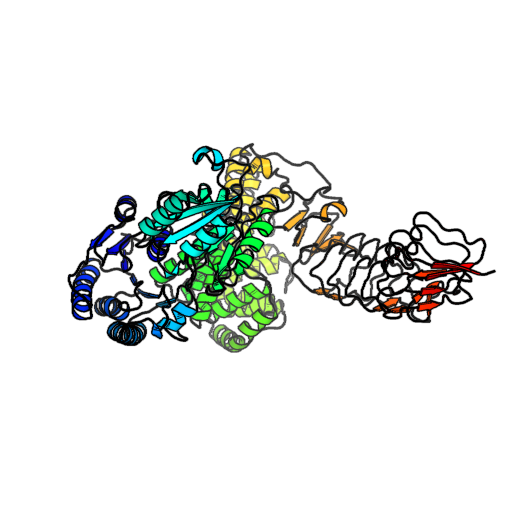OM 1662 N N . SER A 1 208 ? -20.029 -7.595 34.099 1.00 95.50 208 SER A N 1
ATOM 1663 C CA . SER A 1 208 ? -20.829 -6.924 35.136 1.00 95.50 208 SER A CA 1
ATOM 1664 C C . SER A 1 208 ? -20.522 -5.429 35.213 1.00 95.50 208 SER A C 1
ATOM 1666 O O . SER A 1 208 ? -21.445 -4.634 35.304 1.00 95.50 208 SER A O 1
ATOM 1668 N N . PHE A 1 209 ? -19.245 -5.038 35.111 1.00 96.69 209 PHE A N 1
ATOM 1669 C CA . PHE A 1 209 ? -18.845 -3.631 35.154 1.00 96.69 209 PHE A CA 1
ATOM 1670 C C . PHE A 1 209 ? -19.509 -2.816 34.041 1.00 96.69 209 PHE A C 1
ATOM 1672 O O . PHE A 1 209 ? -20.003 -1.724 34.304 1.00 96.69 209 PHE A O 1
ATOM 1679 N N . ILE A 1 210 ? -19.569 -3.346 32.812 1.00 95.81 210 ILE A N 1
ATOM 1680 C CA . ILE A 1 210 ? -20.199 -2.610 31.711 1.00 95.81 210 ILE A CA 1
ATOM 1681 C C . ILE A 1 210 ? -21.727 -2.611 31.819 1.00 95.81 210 ILE A C 1
ATOM 1683 O O . ILE A 1 210 ? -22.348 -1.601 31.518 1.00 95.81 210 ILE A O 1
ATOM 1687 N N . ILE A 1 211 ? -22.340 -3.683 32.331 1.00 96.44 211 ILE A N 1
ATOM 1688 C CA . ILE A 1 211 ? -23.778 -3.692 32.653 1.00 96.44 211 ILE A CA 1
ATOM 1689 C C . ILE A 1 211 ? -24.103 -2.604 33.685 1.00 96.44 211 ILE A C 1
ATOM 1691 O O . ILE A 1 211 ? -25.090 -1.886 33.529 1.00 96.44 211 ILE A O 1
ATOM 1695 N N . ASP A 1 212 ? -23.249 -2.431 34.696 1.00 95.00 212 ASP A N 1
ATOM 1696 C CA . ASP A 1 212 ? -23.421 -1.383 35.698 1.00 95.00 212 ASP A CA 1
ATOM 1697 C C . ASP A 1 212 ? -23.261 0.015 35.081 1.00 95.00 212 ASP A C 1
ATOM 1699 O O . ASP A 1 212 ? -24.016 0.914 35.442 1.00 95.00 212 ASP A O 1
ATOM 1703 N N . VAL A 1 213 ? -22.324 0.227 34.143 1.00 96.12 213 VAL A N 1
ATOM 1704 C CA . VAL A 1 213 ? -22.199 1.497 33.387 1.00 96.12 213 VAL A CA 1
ATOM 1705 C C . VAL A 1 213 ? -23.502 1.823 32.651 1.00 96.12 213 VAL A C 1
ATOM 1707 O O . VAL A 1 213 ? -23.992 2.946 32.755 1.00 96.12 213 VAL A O 1
ATOM 1710 N N . PHE A 1 214 ? -24.097 0.843 31.964 1.00 96.62 214 PHE A N 1
ATOM 1711 C CA . PHE A 1 214 ? -25.362 1.022 31.240 1.00 96.62 214 PHE A CA 1
ATOM 1712 C C . PHE A 1 214 ? -26.572 1.217 32.159 1.00 96.62 214 PHE A C 1
ATOM 1714 O O . PHE A 1 214 ? -27.560 1.803 31.728 1.00 96.62 214 PHE A O 1
ATOM 1721 N N . ASN A 1 215 ? -26.488 0.805 33.427 1.00 93.00 215 ASN A N 1
ATOM 1722 C CA . ASN A 1 215 ? -27.503 1.120 34.434 1.00 93.00 215 ASN A CA 1
ATOM 1723 C C . ASN A 1 215 ? -27.618 2.625 34.723 1.00 93.00 215 ASN A C 1
ATOM 1725 O O . ASN A 1 215 ? -28.678 3.094 35.120 1.00 93.00 215 ASN A O 1
ATOM 1729 N N . ASP A 1 216 ? -26.529 3.375 34.535 1.00 92.12 216 ASP A N 1
ATOM 1730 C CA . ASP A 1 216 ? -26.467 4.813 34.824 1.00 92.12 216 ASP A CA 1
ATOM 1731 C C . ASP A 1 216 ? -26.657 5.678 33.563 1.00 92.12 216 ASP A C 1
ATOM 1733 O O . ASP A 1 216 ? -26.508 6.907 33.621 1.00 92.12 216 ASP A O 1
ATOM 1737 N N . LEU A 1 217 ? -26.922 5.047 32.417 1.00 94.25 217 LEU A N 1
ATOM 1738 C CA . LEU A 1 217 ? -27.218 5.684 31.135 1.00 94.25 217 LEU A CA 1
ATOM 1739 C C . LEU A 1 217 ? -28.730 5.672 30.868 1.00 94.25 217 LEU A C 1
ATOM 1741 O O . LEU A 1 217 ? -29.466 4.868 31.433 1.00 94.25 217 LEU A O 1
ATOM 1745 N N . SER A 1 218 ? -29.203 6.577 30.008 1.00 92.56 218 SER A N 1
ATOM 1746 C CA . SER A 1 218 ? -30.603 6.573 29.570 1.00 92.56 218 SER A CA 1
ATOM 1747 C C . SER A 1 218 ? -30.910 5.361 28.677 1.00 92.56 218 SER A C 1
ATOM 1749 O O . SER A 1 218 ? -30.014 4.767 28.075 1.00 92.56 218 SER A O 1
ATOM 1751 N N . ASP A 1 219 ? -32.198 5.044 28.513 1.00 91.88 219 ASP A N 1
ATOM 1752 C CA . ASP A 1 219 ? -32.686 3.933 27.672 1.00 91.88 219 ASP A CA 1
ATOM 1753 C C . ASP A 1 219 ? -32.388 4.085 26.160 1.00 91.88 219 ASP A C 1
ATOM 1755 O O . ASP A 1 219 ? -32.689 3.178 25.373 1.00 91.88 219 ASP A O 1
ATOM 1759 N N . GLU A 1 220 ? -31.829 5.227 25.745 1.00 95.19 220 GLU A N 1
ATOM 1760 C CA . GLU A 1 220 ? -31.310 5.489 24.395 1.00 95.19 220 GLU A CA 1
ATOM 1761 C C . GLU A 1 220 ? -30.037 4.674 24.106 1.00 95.19 220 GLU A C 1
ATOM 1763 O O . GLU A 1 220 ? -29.820 4.262 22.968 1.00 95.19 220 GLU A O 1
ATOM 1768 N N . TYR A 1 221 ? -29.217 4.404 25.129 1.00 97.69 221 TYR A N 1
ATOM 1769 C CA . TYR A 1 221 ? -27.957 3.666 25.013 1.00 97.69 221 TYR A CA 1
ATOM 1770 C C . TYR A 1 221 ? -28.191 2.195 25.330 1.00 97.69 221 TYR A C 1
ATOM 1772 O O . TYR A 1 221 ? -28.576 1.861 26.449 1.00 97.69 221 TYR A O 1
ATOM 1780 N N . VAL A 1 222 ? -27.928 1.310 24.370 1.00 98.31 222 VAL A N 1
ATOM 1781 C CA . VAL A 1 222 ? -28.235 -0.121 24.468 1.00 98.31 222 VAL A CA 1
ATOM 1782 C C . VAL A 1 222 ? -26.969 -0.970 24.396 1.00 98.31 222 VAL A C 1
ATOM 1784 O O . VAL A 1 222 ? -26.204 -0.891 23.435 1.00 98.31 222 VAL A O 1
ATOM 1787 N N . LEU A 1 223 ? -26.772 -1.835 25.391 1.00 98.38 223 LEU A N 1
ATOM 1788 C CA . LEU A 1 223 ? -25.699 -2.823 25.416 1.00 98.38 223 LEU A CA 1
ATOM 1789 C C . LEU A 1 223 ? -26.182 -4.146 24.820 1.00 98.38 223 LEU A C 1
ATOM 1791 O O . LEU A 1 223 ? -27.040 -4.819 25.386 1.00 98.38 223 LEU A O 1
ATOM 1795 N N . MET A 1 224 ? -25.574 -4.569 23.720 1.00 98.31 224 MET A N 1
ATOM 1796 C CA . MET A 1 224 ? -25.734 -5.902 23.150 1.00 98.31 224 MET A CA 1
ATOM 1797 C C . MET A 1 224 ? -24.657 -6.830 23.716 1.00 98.31 224 MET A C 1
ATOM 1799 O O . MET A 1 224 ? -23.462 -6.607 23.524 1.00 98.31 224 MET A O 1
ATOM 1803 N N . VAL A 1 225 ? -25.069 -7.890 24.406 1.00 97.50 225 VAL A N 1
ATOM 1804 C CA . VAL A 1 225 ? -24.183 -8.899 24.995 1.00 97.50 225 VAL A CA 1
ATOM 1805 C C . VAL A 1 225 ? -24.322 -10.203 24.224 1.00 97.50 225 VAL A C 1
ATOM 1807 O O . VAL A 1 225 ? -25.361 -10.861 24.263 1.00 97.50 225 VAL A O 1
ATOM 1810 N N . MET A 1 226 ? -23.244 -10.620 23.564 1.00 95.25 226 MET A N 1
ATOM 1811 C CA . MET A 1 226 ? -23.174 -11.899 22.863 1.00 95.25 226 MET A CA 1
ATOM 1812 C C . MET A 1 226 ? -22.064 -12.772 23.452 1.00 95.25 226 MET A C 1
ATOM 1814 O O . MET A 1 226 ? -20.885 -12.416 23.464 1.00 95.25 226 MET A O 1
ATOM 1818 N N . GLY A 1 227 ? -22.416 -13.953 23.951 1.00 89.31 227 GLY A N 1
ATOM 1819 C CA . GLY A 1 227 ? -21.424 -14.811 24.582 1.00 89.31 227 GLY A CA 1
ATOM 1820 C C . GLY A 1 227 ? -22.003 -16.027 25.275 1.00 89.31 227 GLY A C 1
ATOM 1821 O O . GLY A 1 227 ? -23.207 -16.232 25.326 1.00 89.31 227 GLY A O 1
ATOM 1822 N N . TYR A 1 228 ? -21.107 -16.843 25.821 1.00 88.88 228 TYR A N 1
ATOM 1823 C CA . TYR A 1 228 ? -21.451 -17.966 26.690 1.00 88.88 228 TYR A CA 1
ATOM 1824 C C . TYR A 1 228 ? -20.378 -18.124 27.761 1.00 88.88 228 TYR A C 1
ATOM 1826 O O . TYR A 1 228 ? -19.208 -17.785 27.541 1.00 88.88 228 TYR A O 1
ATOM 1834 N N . GLY A 1 229 ? -20.723 -18.669 28.920 1.00 89.12 229 GLY A N 1
ATOM 1835 C CA . GLY A 1 229 ? -19.726 -18.928 29.953 1.00 89.12 229 GLY A CA 1
ATOM 1836 C C . GLY A 1 229 ? -20.305 -19.124 31.347 1.00 89.12 229 GLY A C 1
ATOM 1837 O O . GLY A 1 229 ? -21.510 -19.023 31.533 1.00 89.12 229 GLY A O 1
ATOM 1838 N N . PRO A 1 230 ? -19.443 -19.418 32.334 1.00 90.81 230 PRO A N 1
ATOM 1839 C CA . PRO A 1 230 ? -19.871 -19.674 33.708 1.00 90.81 230 PRO A CA 1
ATOM 1840 C C . PRO A 1 230 ? -20.609 -18.500 34.368 1.00 90.81 230 PRO A C 1
ATOM 1842 O O . PRO A 1 230 ? -21.350 -18.736 35.310 1.00 90.81 230 PRO A O 1
ATOM 1845 N N . GLU A 1 231 ? -20.416 -17.264 33.898 1.00 94.25 231 GLU A N 1
ATOM 1846 C CA . GLU A 1 231 ? -21.093 -16.085 34.459 1.00 94.25 231 GLU A CA 1
ATOM 1847 C C . GLU A 1 231 ? -22.413 -15.741 33.744 1.00 94.25 231 GLU A C 1
ATOM 1849 O O . GLU A 1 231 ? -23.079 -14.794 34.140 1.00 94.25 231 GLU A O 1
ATOM 1854 N N . GLU A 1 232 ? -22.814 -16.475 32.700 1.00 94.06 232 GLU A N 1
ATOM 1855 C CA . GLU A 1 232 ? -23.978 -16.117 31.873 1.00 94.06 232 GLU A CA 1
ATOM 1856 C C . GLU A 1 232 ? -25.278 -15.988 32.680 1.00 94.06 232 GLU A C 1
ATOM 1858 O O . GLU A 1 232 ? -25.980 -14.986 32.569 1.00 94.06 232 GLU A O 1
ATOM 1863 N N . GLU A 1 233 ? -25.581 -16.982 33.517 1.00 94.44 233 GLU A N 1
ATOM 1864 C CA . GLU A 1 233 ? -26.807 -16.995 34.320 1.00 94.44 233 GLU A CA 1
ATOM 1865 C C . GLU A 1 233 ? -26.809 -15.880 35.378 1.00 94.44 233 GLU A C 1
ATOM 1867 O O . GLU A 1 233 ? -27.842 -15.262 35.624 1.00 94.44 233 GLU A O 1
ATOM 1872 N N . ASN A 1 234 ? -25.644 -15.579 35.960 1.00 95.25 234 ASN A N 1
ATOM 1873 C CA . ASN A 1 234 ? -25.497 -14.503 36.941 1.00 95.25 234 ASN A CA 1
ATOM 1874 C C . ASN A 1 234 ? -25.739 -13.129 36.305 1.00 95.25 234 ASN A C 1
ATOM 1876 O O . ASN A 1 234 ? -26.453 -12.313 36.878 1.00 95.25 234 ASN A O 1
ATOM 1880 N N . LEU A 1 235 ? -25.182 -12.888 35.112 1.00 95.75 235 LEU A N 1
ATOM 1881 C CA . LEU A 1 235 ? -25.349 -11.625 34.386 1.00 95.75 235 LEU A CA 1
ATOM 1882 C C . LEU A 1 235 ? -26.808 -11.418 33.953 1.00 95.75 235 LEU A C 1
ATOM 1884 O O . LEU A 1 235 ? -27.335 -10.319 34.093 1.00 95.75 235 LEU A O 1
ATOM 1888 N N . LYS A 1 236 ? -27.489 -12.474 33.483 1.00 95.38 236 LYS A N 1
ATOM 1889 C CA . LYS A 1 236 ? -28.923 -12.410 33.146 1.00 95.38 236 LYS A CA 1
ATOM 1890 C C . LYS A 1 236 ? -29.777 -12.076 34.375 1.00 95.38 236 LYS A C 1
ATOM 1892 O O . LYS A 1 236 ? -30.593 -11.163 34.315 1.00 95.38 236 LYS A O 1
ATOM 1897 N N . LYS A 1 237 ? -29.515 -12.731 35.513 1.00 95.00 237 LYS A N 1
ATOM 1898 C CA . LYS A 1 237 ? -30.185 -12.437 36.794 1.00 95.00 237 LYS A CA 1
ATOM 1899 C C . LYS A 1 237 ? -29.934 -11.009 37.289 1.00 95.00 237 LYS A C 1
ATOM 1901 O O . LYS A 1 237 ? -30.844 -10.407 37.847 1.00 95.00 237 LYS A O 1
ATOM 1906 N N . GLN A 1 238 ? -28.729 -10.468 37.094 1.00 93.69 238 GLN A N 1
ATOM 1907 C CA . GLN A 1 238 ? -28.400 -9.076 37.428 1.00 93.69 238 GLN A CA 1
ATOM 1908 C C . GLN A 1 238 ? -29.248 -8.092 36.612 1.00 93.69 238 GLN A C 1
ATOM 1910 O O . GLN A 1 238 ? -29.866 -7.201 37.188 1.00 93.69 238 GLN A O 1
ATOM 1915 N N . VAL A 1 239 ? -29.327 -8.288 35.292 1.00 94.19 239 VAL A N 1
ATOM 1916 C CA . VAL A 1 239 ? -30.114 -7.436 34.382 1.00 94.19 239 VAL A CA 1
ATOM 1917 C C . VAL A 1 239 ? -31.606 -7.490 34.719 1.00 94.19 239 VAL A C 1
ATOM 1919 O O . VAL A 1 239 ? -32.250 -6.447 34.843 1.00 94.19 239 VAL A O 1
ATOM 1922 N N . GLU A 1 240 ? -32.147 -8.693 34.937 1.00 93.12 240 GLU A N 1
ATOM 1923 C CA . GLU A 1 240 ? -33.546 -8.890 35.341 1.00 93.12 240 GLU A CA 1
ATOM 1924 C C . GLU A 1 240 ? -33.844 -8.258 36.708 1.00 93.12 240 GLU A C 1
ATOM 1926 O O . GLU A 1 240 ? -34.837 -7.548 36.857 1.00 93.12 240 GLU A O 1
ATOM 1931 N N . GLY A 1 241 ? -32.971 -8.474 37.699 1.00 89.56 241 GLY A N 1
ATOM 1932 C CA . GLY A 1 241 ? -33.128 -7.945 39.055 1.00 89.56 241 GLY A CA 1
ATOM 1933 C C . GLY A 1 241 ? -33.066 -6.418 39.127 1.00 89.56 241 GLY A C 1
ATOM 1934 O O . GLY A 1 241 ? -33.769 -5.820 39.940 1.00 89.56 241 GLY A O 1
ATOM 1935 N N . ASN A 1 242 ? -32.283 -5.790 38.248 1.00 87.81 242 ASN A N 1
ATOM 1936 C CA . ASN A 1 242 ? -32.189 -4.335 38.132 1.00 87.81 242 ASN A CA 1
ATOM 1937 C C . ASN A 1 242 ? -33.307 -3.724 37.265 1.00 87.81 242 ASN A C 1
ATOM 1939 O O . ASN A 1 242 ? -33.418 -2.503 37.188 1.00 87.81 242 ASN A O 1
ATOM 1943 N N . GLY A 1 243 ? -34.132 -4.540 36.596 1.00 85.94 243 GLY A N 1
ATOM 1944 C CA . GLY A 1 243 ? -35.172 -4.060 35.682 1.00 85.94 243 GLY A CA 1
ATOM 1945 C C . GLY A 1 243 ? -34.627 -3.350 34.435 1.00 85.94 243 GLY A C 1
ATOM 1946 O O . GLY A 1 243 ? -35.331 -2.529 33.844 1.00 85.94 243 GLY A O 1
ATOM 1947 N N . GLN A 1 244 ? -33.384 -3.644 34.037 1.00 86.88 244 GLN A N 1
ATOM 1948 C CA . GLN A 1 244 ? -32.702 -2.978 32.926 1.00 86.88 244 GLN A CA 1
ATOM 1949 C C . GLN A 1 244 ? -33.294 -3.409 31.580 1.00 86.88 244 GLN A C 1
ATOM 1951 O O . GLN A 1 244 ? -33.231 -4.578 31.203 1.00 86.88 244 GLN A O 1
ATOM 1956 N N . LYS A 1 245 ? -33.843 -2.452 30.826 1.00 85.94 245 LYS A N 1
ATOM 1957 C CA . LYS A 1 245 ? -34.412 -2.690 29.484 1.00 85.94 245 LYS A CA 1
ATOM 1958 C C . LYS A 1 245 ? -33.436 -2.395 28.348 1.00 85.94 245 LYS A C 1
ATOM 1960 O O . LYS A 1 245 ? -33.712 -2.729 27.199 1.00 85.94 245 LYS A O 1
ATOM 1965 N N . ASN A 1 246 ? -32.307 -1.771 28.662 1.00 94.19 246 ASN A N 1
ATOM 1966 C CA . ASN A 1 246 ? -31.289 -1.348 27.712 1.00 94.19 246 ASN A CA 1
ATOM 1967 C C . ASN A 1 246 ? -30.099 -2.323 27.618 1.00 94.19 246 ASN A C 1
ATOM 1969 O O . ASN A 1 246 ? -29.054 -1.969 27.080 1.00 94.19 246 ASN A O 1
ATOM 1973 N N . VAL A 1 247 ? -30.250 -3.561 28.103 1.00 97.00 247 VAL A N 1
ATOM 1974 C CA . VAL A 1 247 ? -29.263 -4.638 27.938 1.00 97.00 247 VAL A CA 1
ATOM 1975 C C . VAL A 1 247 ? -29.920 -5.816 27.222 1.00 97.00 247 VAL A C 1
ATOM 1977 O O . VAL A 1 247 ? -30.875 -6.406 27.723 1.00 97.00 247 VAL A O 1
ATOM 1980 N N . LEU A 1 248 ? -29.408 -6.167 26.043 1.00 96.62 248 LEU A N 1
ATOM 1981 C CA . LEU A 1 248 ? -29.948 -7.205 25.166 1.00 96.62 248 LEU A CA 1
ATOM 1982 C C . LEU A 1 248 ? -28.973 -8.378 25.062 1.00 96.62 248 LEU A C 1
ATOM 1984 O O . LEU A 1 248 ? -27.815 -8.194 24.694 1.00 96.62 248 LEU A O 1
ATOM 1988 N N . PHE A 1 249 ? -29.438 -9.596 25.339 1.00 96.31 249 PHE A N 1
ATOM 1989 C CA . PHE A 1 249 ? -28.641 -10.811 25.157 1.00 96.31 249 PHE A CA 1
ATOM 1990 C C . PHE A 1 249 ? -28.930 -11.459 23.803 1.00 96.31 249 PHE A C 1
ATOM 1992 O O . PHE A 1 249 ? -30.084 -11.734 23.479 1.00 96.31 249 PHE A O 1
ATOM 1999 N N . PHE A 1 250 ? -27.874 -11.768 23.053 1.00 96.12 250 PHE A N 1
ATOM 2000 C CA . PHE A 1 250 ? -27.952 -12.430 21.749 1.00 96.12 250 PHE A CA 1
ATOM 2001 C C . PHE A 1 250 ? -27.452 -13.875 21.813 1.00 96.12 250 PHE A C 1
ATOM 2003 O O . PHE A 1 250 ? -26.612 -14.227 22.649 1.00 96.12 250 PHE A O 1
ATOM 2010 N N . ASP A 1 251 ? -27.942 -14.719 20.898 1.00 92.06 251 ASP A N 1
ATOM 2011 C CA . ASP A 1 251 ? -27.453 -16.092 20.765 1.00 92.06 251 ASP A CA 1
ATOM 2012 C C . ASP A 1 251 ? -25.962 -16.095 20.398 1.00 92.06 251 ASP A C 1
ATOM 2014 O O . ASP A 1 251 ? -25.505 -15.315 19.562 1.00 92.06 251 ASP A O 1
ATOM 2018 N N . LYS A 1 252 ? -25.191 -17.008 20.995 1.00 87.31 252 LYS A N 1
ATOM 2019 C CA . LYS A 1 252 ? -23.736 -17.121 20.794 1.00 87.31 252 LYS A CA 1
ATOM 2020 C C . LYS A 1 252 ? -23.311 -17.456 19.354 1.00 87.31 252 LYS A C 1
ATOM 2022 O O . LYS A 1 252 ? -22.116 -17.413 19.069 1.00 87.31 252 LYS A O 1
ATOM 2027 N N . ARG A 1 253 ? -24.244 -17.861 18.486 1.00 86.44 253 ARG A N 1
ATOM 2028 C CA . ARG A 1 253 ? -24.035 -18.140 17.056 1.00 86.44 253 ARG A CA 1
ATOM 2029 C C . ARG A 1 253 ? -24.434 -16.968 16.159 1.00 86.44 253 ARG A C 1
ATOM 2031 O O . ARG A 1 253 ? -24.277 -17.080 14.946 1.00 86.44 253 ARG A O 1
ATOM 2038 N N . THR A 1 254 ? -24.944 -15.875 16.726 1.00 92.25 254 THR A N 1
ATOM 2039 C CA . THR A 1 254 ? -25.267 -14.664 15.963 1.00 92.25 254 THR A CA 1
ATOM 2040 C C . THR A 1 254 ? -24.006 -14.168 15.241 1.00 92.25 254 THR A C 1
ATOM 2042 O O . THR A 1 254 ? -22.942 -14.090 15.867 1.00 92.25 254 THR A O 1
ATOM 2045 N N . PRO A 1 255 ? -24.065 -13.854 13.935 1.00 91.44 255 PRO A N 1
ATOM 2046 C CA . PRO A 1 255 ? -22.902 -13.349 13.218 1.00 91.44 255 PRO A CA 1
ATOM 2047 C C . PRO A 1 255 ? -22.431 -12.009 13.797 1.00 91.44 255 PRO A C 1
ATOM 2049 O O . PRO A 1 255 ? -23.130 -11.002 13.710 1.00 91.44 255 PRO A O 1
ATOM 2052 N N . VAL A 1 256 ? -21.214 -11.984 14.352 1.00 92.31 256 VAL A N 1
ATOM 2053 C CA . VAL A 1 256 ? -20.602 -10.787 14.969 1.00 92.31 256 VAL A CA 1
ATOM 2054 C C . VAL A 1 256 ? -20.693 -9.563 14.058 1.00 92.31 256 VAL A C 1
ATOM 2056 O O . VAL A 1 256 ? -21.043 -8.481 14.516 1.00 92.31 256 VAL A O 1
ATOM 2059 N N . ARG A 1 257 ? -20.386 -9.739 12.767 1.00 92.62 257 ARG A N 1
ATOM 2060 C CA . ARG A 1 257 ? -20.366 -8.662 11.768 1.00 92.62 257 ARG A CA 1
ATOM 2061 C C . ARG A 1 257 ? -21.716 -7.947 11.641 1.00 92.62 257 ARG A C 1
ATOM 2063 O O . ARG A 1 257 ? -21.747 -6.737 11.444 1.00 92.62 257 ARG A O 1
ATOM 2070 N N . GLU A 1 258 ? -22.825 -8.666 11.785 1.00 95.56 258 GLU A N 1
ATOM 2071 C CA . GLU A 1 258 ? -24.155 -8.058 11.701 1.00 95.56 258 GLU A CA 1
ATOM 2072 C C . GLU A 1 258 ? -24.433 -7.157 12.909 1.00 95.56 258 GLU A C 1
ATOM 2074 O O . GLU A 1 258 ? -24.913 -6.040 12.744 1.00 95.56 258 GLU A O 1
ATOM 2079 N N . LEU A 1 259 ? -24.044 -7.586 14.114 1.00 96.69 259 LEU A N 1
ATOM 2080 C CA . LEU A 1 259 ? -24.157 -6.744 15.309 1.00 96.69 259 LEU A CA 1
ATOM 2081 C C . LEU A 1 259 ? -23.189 -5.552 15.261 1.00 96.69 259 LEU A C 1
ATOM 2083 O O . LEU A 1 259 ? -23.540 -4.458 15.693 1.00 96.69 259 LEU A O 1
ATOM 2087 N N . LEU A 1 260 ? -21.990 -5.727 14.700 1.00 96.38 260 LEU A N 1
ATOM 2088 C CA . LEU A 1 260 ? -21.054 -4.622 14.467 1.00 96.38 260 LEU A CA 1
ATOM 2089 C C . LEU A 1 260 ? -21.633 -3.568 13.515 1.00 96.38 260 LEU A C 1
ATOM 2091 O O . LEU A 1 260 ? -21.457 -2.380 13.759 1.00 96.38 260 LEU A O 1
ATOM 2095 N N . SER A 1 261 ? -22.392 -3.985 12.498 1.00 95.50 261 SER A N 1
ATOM 2096 C CA . SER A 1 261 ? -22.965 -3.078 11.489 1.00 95.50 261 SER A CA 1
ATOM 2097 C C . SER A 1 261 ? -23.946 -2.052 12.071 1.00 95.50 261 SER A C 1
ATOM 2099 O O . SER A 1 261 ? -24.173 -1.013 11.459 1.00 95.50 261 SER A O 1
ATOM 2101 N N . VAL A 1 262 ? -24.489 -2.304 13.265 1.00 96.06 262 VAL A N 1
ATOM 2102 C CA . VAL A 1 262 ? -25.392 -1.384 13.982 1.00 96.06 262 VAL A CA 1
ATOM 2103 C C . VAL A 1 262 ? -24.752 -0.751 15.224 1.00 96.06 262 VAL A C 1
ATOM 2105 O O . VAL A 1 262 ? -25.418 -0.015 15.946 1.00 96.06 262 VAL A O 1
ATOM 2108 N N . SER A 1 263 ? -23.481 -1.052 15.510 1.00 97.19 263 SER A N 1
ATOM 2109 C CA . SER A 1 263 ? -22.810 -0.648 16.751 1.00 97.19 263 SER A CA 1
ATOM 2110 C C . SER A 1 263 ? -21.981 0.621 16.583 1.00 97.19 263 SER A C 1
ATOM 2112 O O . SER A 1 263 ? -21.131 0.686 15.703 1.00 97.19 263 SER A O 1
ATOM 2114 N N . TYR A 1 264 ? -22.122 1.569 17.510 1.00 96.81 264 TYR A N 1
ATOM 2115 C CA . TYR A 1 264 ? -21.230 2.729 17.627 1.00 96.81 264 TYR A CA 1
ATOM 2116 C C . TYR A 1 264 ? -19.833 2.339 18.109 1.00 96.81 264 TYR A C 1
ATOM 2118 O O . TYR A 1 264 ? -18.828 2.880 17.649 1.00 96.81 264 TYR A O 1
ATOM 2126 N N . ALA A 1 265 ? -19.762 1.393 19.048 1.00 97.25 265 ALA A N 1
ATOM 2127 C CA . ALA A 1 265 ? -18.494 0.863 19.517 1.00 97.25 265 ALA A CA 1
ATOM 2128 C C . ALA A 1 265 ? -18.609 -0.571 20.041 1.00 97.25 265 ALA A C 1
ATOM 2130 O O . ALA A 1 265 ? -19.653 -1.005 20.539 1.00 97.25 265 ALA A O 1
ATOM 2131 N N . MET A 1 266 ? -17.490 -1.288 19.984 1.00 97.50 266 MET A N 1
ATOM 2132 C CA . MET A 1 266 ? -17.275 -2.533 20.709 1.00 97.50 266 MET A CA 1
ATOM 2133 C C . MET A 1 266 ? -16.625 -2.244 22.064 1.00 97.50 266 MET A C 1
ATOM 2135 O O . MET A 1 266 ? -15.700 -1.439 22.156 1.00 97.50 266 MET A O 1
ATOM 2139 N N . LEU A 1 267 ? -17.105 -2.906 23.114 1.00 98.06 267 LEU A N 1
ATOM 2140 C CA . LEU A 1 267 ? -16.713 -2.678 24.501 1.00 98.06 267 LEU A CA 1
ATOM 2141 C C . LEU A 1 267 ? -16.002 -3.908 25.068 1.00 98.06 267 LEU A C 1
ATOM 2143 O O . LEU A 1 267 ? -16.540 -5.019 25.032 1.00 98.06 267 LEU A O 1
ATOM 2147 N N . LEU A 1 268 ? -14.817 -3.715 25.653 1.00 96.31 268 LEU A N 1
ATOM 2148 C CA . LEU A 1 268 ? -14.057 -4.808 26.260 1.00 96.31 268 LEU A CA 1
ATOM 2149 C C . LEU A 1 268 ? -13.370 -4.398 27.578 1.00 96.31 268 LEU A C 1
ATOM 2151 O O . LEU A 1 268 ? -12.199 -4.022 27.575 1.00 96.31 268 LEU A O 1
ATOM 2155 N N . PRO A 1 269 ? -14.049 -4.535 28.734 1.00 96.31 269 PRO A N 1
ATOM 2156 C CA . PRO A 1 269 ? -13.542 -4.087 30.039 1.00 96.31 269 PRO A CA 1
ATOM 2157 C C . PRO A 1 269 ? -12.653 -5.137 30.746 1.00 96.31 269 PRO A C 1
ATOM 2159 O O . PRO A 1 269 ? -12.702 -5.295 31.965 1.00 96.31 269 PRO A O 1
ATOM 2162 N N . SER A 1 270 ? -11.894 -5.938 29.991 1.00 92.25 270 SER A N 1
ATOM 2163 C CA . SER A 1 270 ? -11.248 -7.158 30.509 1.00 92.25 270 SER A CA 1
ATOM 2164 C C . SER A 1 270 ? -10.049 -6.878 31.424 1.00 92.25 270 SER A C 1
ATOM 2166 O O . SER A 1 270 ? -9.145 -6.152 31.055 1.00 92.25 270 SER A O 1
ATOM 2168 N N . TYR A 1 271 ? -9.937 -7.573 32.559 1.00 87.50 271 TYR A N 1
ATOM 2169 C CA . TYR A 1 271 ? -8.774 -7.449 33.460 1.00 87.50 271 TYR A CA 1
ATOM 2170 C C . TYR A 1 271 ? -7.456 -7.987 32.885 1.00 87.50 271 TYR A C 1
ATOM 2172 O O . TYR A 1 271 ? -6.391 -7.726 33.438 1.00 87.50 271 TYR A O 1
ATOM 2180 N N . HIS A 1 272 ? -7.533 -8.834 31.859 1.00 78.31 272 HIS A N 1
ATOM 2181 C CA . HIS A 1 272 ? -6.391 -9.335 31.098 1.00 78.31 272 HIS A CA 1
ATOM 2182 C C . HIS A 1 272 ? -6.895 -9.962 29.796 1.00 78.31 272 HIS A C 1
ATOM 2184 O O . HIS A 1 272 ? -7.854 -10.742 29.815 1.00 78.31 272 HIS A O 1
ATOM 2190 N N . GLU A 1 273 ? -6.233 -9.675 28.684 1.00 74.44 273 GLU A N 1
ATOM 2191 C CA . GLU A 1 273 ? -6.428 -10.335 27.394 1.00 74.44 273 GLU A CA 1
ATOM 2192 C C . GLU A 1 273 ? -5.079 -10.461 26.680 1.00 74.44 273 GLU A C 1
ATOM 2194 O O . GLU A 1 273 ? -4.161 -9.676 26.909 1.00 74.44 273 GLU A O 1
ATOM 2199 N N . GLY A 1 274 ? -4.953 -11.475 25.823 1.00 71.38 274 GLY A N 1
ATOM 2200 C CA . GLY A 1 274 ? -3.903 -11.470 24.807 1.00 71.38 274 GLY A CA 1
ATOM 2201 C C . GLY A 1 274 ? -4.289 -10.468 23.723 1.00 71.38 274 GLY A C 1
ATOM 2202 O O . GLY A 1 274 ? -4.740 -9.371 24.020 1.00 71.38 274 GLY A O 1
ATOM 2203 N N . ILE A 1 275 ? -4.199 -10.861 22.455 1.00 80.81 275 ILE A N 1
ATOM 2204 C CA . ILE A 1 275 ? -4.822 -10.085 21.377 1.00 80.81 275 ILE A CA 1
ATOM 2205 C C . ILE A 1 275 ? -6.304 -10.470 21.297 1.00 80.81 275 ILE A C 1
ATOM 2207 O O . ILE A 1 275 ? -6.606 -11.608 20.911 1.00 80.81 275 ILE A O 1
ATOM 2211 N N . PRO A 1 276 ? -7.242 -9.568 21.645 1.00 84.81 276 PRO A N 1
ATOM 2212 C CA . PRO A 1 276 ? -8.654 -9.883 21.573 1.00 84.81 276 PRO A CA 1
ATOM 2213 C C . PRO A 1 276 ? -9.101 -9.859 20.114 1.00 84.81 276 PRO A C 1
ATOM 2215 O O . PRO A 1 276 ? -9.260 -8.807 19.511 1.00 84.81 276 PRO A O 1
ATOM 2218 N N . PHE A 1 277 ? -9.359 -11.037 19.551 1.00 86.38 277 PHE A N 1
ATOM 2219 C CA . PHE A 1 277 ? -9.768 -11.185 18.151 1.00 86.38 277 PHE A CA 1
ATOM 2220 C C . PHE A 1 277 ? -10.949 -10.283 17.743 1.00 86.38 277 PHE A C 1
ATOM 2222 O O . PHE A 1 277 ? -10.984 -9.757 16.635 1.00 86.38 277 PHE A O 1
ATOM 2229 N N . ILE A 1 278 ? -11.884 -10.053 18.668 1.00 90.19 278 ILE A N 1
ATOM 2230 C CA . ILE A 1 278 ? -13.039 -9.182 18.448 1.00 90.19 278 ILE A CA 1
ATOM 2231 C C . ILE A 1 278 ? -12.657 -7.712 18.211 1.00 90.19 278 ILE A C 1
ATOM 2233 O O . ILE A 1 278 ? -13.308 -7.068 17.400 1.00 90.19 278 ILE A O 1
ATOM 2237 N N . SER A 1 279 ? -11.607 -7.168 18.846 1.00 92.06 279 SER A N 1
ATOM 2238 C CA . SER A 1 279 ? -11.188 -5.774 18.588 1.00 92.06 279 SER A CA 1
ATOM 2239 C C . SER A 1 279 ? -10.643 -5.607 17.183 1.00 92.06 279 SER A C 1
ATOM 2241 O O . SER A 1 279 ? -10.885 -4.596 16.530 1.00 92.06 279 SER A O 1
ATOM 2243 N N . VAL A 1 280 ? -9.948 -6.626 16.695 1.00 91.88 280 VAL A N 1
ATOM 2244 C CA . VAL A 1 280 ? -9.416 -6.660 15.340 1.00 91.88 280 VAL A CA 1
ATOM 2245 C C . VAL A 1 280 ? -10.587 -6.700 14.339 1.00 91.88 280 VAL A C 1
ATOM 2247 O O . VAL A 1 280 ? -10.594 -5.935 13.380 1.00 91.88 280 VAL A O 1
ATOM 2250 N N . GLN A 1 281 ? -11.630 -7.503 14.608 1.00 93.00 281 GLN A N 1
ATOM 2251 C CA . GLN A 1 281 ? -12.855 -7.587 13.788 1.00 93.00 281 GLN A CA 1
ATOM 2252 C C . GLN A 1 281 ? -13.653 -6.284 13.753 1.00 93.00 281 GLN A C 1
ATOM 2254 O O . GLN A 1 281 ? -14.118 -5.876 12.689 1.00 93.00 281 GLN A O 1
ATOM 2259 N N . SER A 1 282 ? -13.800 -5.628 14.902 1.00 95.00 282 SER A N 1
ATOM 2260 C CA . SER A 1 282 ? -14.489 -4.343 15.008 1.00 95.00 282 SER A CA 1
ATOM 2261 C C . SER A 1 282 ? -13.802 -3.274 14.169 1.00 95.00 282 SER A C 1
ATOM 2263 O O . SER A 1 282 ? -14.443 -2.675 13.312 1.00 95.00 282 SER A O 1
ATOM 2265 N N . GLN A 1 283 ? -12.488 -3.101 14.330 1.00 94.88 283 GLN A N 1
ATOM 2266 C CA . GLN A 1 283 ? -11.738 -2.083 13.588 1.00 94.88 283 GLN A CA 1
ATOM 2267 C C . GLN A 1 283 ? -11.700 -2.388 12.084 1.00 94.88 283 GLN A C 1
ATOM 2269 O O . GLN A 1 283 ? -11.842 -1.474 11.273 1.00 94.88 283 GLN A O 1
ATOM 2274 N N . ALA A 1 284 ? -11.618 -3.669 11.704 1.00 93.62 284 ALA A N 1
ATOM 2275 C CA . ALA A 1 284 ? -11.761 -4.108 10.314 1.00 93.62 284 ALA A CA 1
ATOM 2276 C C . ALA A 1 284 ? -13.143 -3.799 9.713 1.00 93.62 284 ALA A C 1
ATOM 2278 O O . ALA A 1 284 ? -13.258 -3.679 8.498 1.00 93.62 284 ALA A O 1
ATOM 2279 N N . SER A 1 285 ? -14.173 -3.647 10.552 1.00 94.38 285 SER A N 1
ATOM 2280 C CA . SER A 1 285 ? -15.524 -3.228 10.145 1.00 94.38 285 SER A CA 1
ATOM 2281 C C . SER A 1 285 ? -15.744 -1.719 10.237 1.00 94.38 285 SER A C 1
ATOM 2283 O O . SER A 1 285 ? -16.835 -1.255 9.939 1.00 94.38 285 SER A O 1
ATOM 2285 N N . GLY A 1 286 ? -14.744 -0.956 10.685 1.00 94.00 286 GLY A N 1
ATOM 2286 C CA . GLY A 1 286 ? -14.867 0.481 10.923 1.00 94.00 286 GLY A CA 1
ATOM 2287 C C . GLY A 1 286 ? -15.524 0.855 12.248 1.00 94.00 286 GLY A C 1
ATOM 2288 O O . GLY A 1 286 ? -15.809 2.025 12.478 1.00 94.00 286 GLY A O 1
ATOM 2289 N N . VAL A 1 287 ? -15.722 -0.120 13.138 1.00 95.75 287 VAL A N 1
ATOM 2290 C CA . VAL A 1 287 ? -16.317 0.078 14.460 1.00 95.75 287 VAL A CA 1
ATOM 2291 C C . VAL A 1 287 ? -15.230 0.398 15.477 1.00 95.75 287 VAL A C 1
ATOM 2293 O O . VAL A 1 287 ? -14.272 -0.363 15.663 1.00 95.75 287 VAL A O 1
ATOM 2296 N N . SER A 1 288 ? -15.417 1.507 16.188 1.00 95.50 288 SER A N 1
ATOM 2297 C CA . SER A 1 288 ? -14.523 1.924 17.265 1.00 95.50 288 SER A CA 1
ATOM 2298 C C . SER A 1 288 ? -14.516 0.939 18.437 1.00 95.50 288 SER A C 1
ATOM 2300 O O . SER A 1 288 ? -15.492 0.240 18.703 1.00 95.50 288 SER A O 1
ATOM 2302 N N . CYS A 1 289 ? -13.407 0.874 19.164 1.00 96.50 289 CYS A N 1
ATOM 2303 C CA . CYS A 1 289 ? -13.207 -0.036 20.286 1.00 96.50 289 CYS A CA 1
ATOM 2304 C C . CYS A 1 289 ? -12.910 0.744 21.566 1.00 96.50 289 CYS A C 1
ATOM 2306 O O . CYS A 1 289 ? -11.905 1.445 21.634 1.00 96.50 289 CYS A O 1
ATOM 2308 N N . LEU A 1 290 ? -13.734 0.565 22.600 1.00 97.25 290 LEU A N 1
ATOM 2309 C CA . LEU A 1 290 ? -13.430 1.010 23.960 1.00 97.25 290 LEU A CA 1
ATOM 2310 C C . LEU A 1 290 ? -12.891 -0.185 24.749 1.00 97.25 290 LEU A C 1
ATOM 2312 O O . LEU A 1 290 ? -13.605 -1.154 25.029 1.00 97.25 290 LEU A O 1
ATOM 2316 N N . LEU A 1 291 ? -11.601 -0.137 25.054 1.00 96.00 291 LEU A N 1
ATOM 2317 C CA . LEU A 1 291 ? -10.828 -1.225 25.643 1.00 96.00 291 LEU A CA 1
ATOM 2318 C C . LEU A 1 291 ? -10.338 -0.798 27.025 1.00 96.00 291 LEU A C 1
ATOM 2320 O O . LEU A 1 291 ? -10.045 0.367 27.246 1.00 96.00 291 LEU A O 1
ATOM 2324 N N . SER A 1 292 ? -10.223 -1.720 27.976 1.00 94.75 292 SER A N 1
ATOM 2325 C CA . SER A 1 292 ? -9.558 -1.398 29.245 1.00 94.75 292 SER A CA 1
ATOM 2326 C C . SER A 1 292 ? -8.034 -1.332 29.102 1.00 94.75 292 SER A C 1
ATOM 2328 O O . SER A 1 292 ? -7.479 -2.150 28.369 1.00 94.75 292 SER A O 1
ATOM 2330 N N . ASP A 1 293 ? -7.356 -0.518 29.917 1.00 91.38 293 ASP A N 1
ATOM 2331 C CA . ASP A 1 293 ? -5.878 -0.369 29.950 1.00 91.38 293 ASP A CA 1
ATOM 2332 C C . ASP A 1 293 ? -5.088 -1.664 30.245 1.00 91.38 293 ASP A C 1
ATOM 2334 O O . ASP A 1 293 ? -3.865 -1.708 30.156 1.00 91.38 293 ASP A O 1
ATOM 2338 N N . TYR A 1 294 ? -5.771 -2.748 30.616 1.00 86.00 294 TYR A N 1
ATOM 2339 C CA . TYR A 1 294 ? -5.169 -4.070 30.819 1.00 86.00 294 TYR A CA 1
ATOM 2340 C C . TYR A 1 294 ? -5.032 -4.899 29.532 1.00 86.00 294 TYR A C 1
ATOM 2342 O O . TYR A 1 294 ? -4.554 -6.035 29.576 1.00 86.00 294 TYR A O 1
ATOM 2350 N N . ILE A 1 295 ? -5.504 -4.379 28.400 1.00 85.00 295 ILE A N 1
ATOM 2351 C CA . ILE A 1 295 ? -5.455 -5.040 27.095 1.00 85.00 295 ILE A CA 1
ATOM 2352 C C . ILE A 1 295 ? -4.227 -4.535 26.339 1.00 85.00 295 ILE A C 1
ATOM 2354 O O . ILE A 1 295 ? -3.933 -3.348 26.356 1.00 85.00 295 ILE A O 1
ATOM 2358 N N . THR A 1 296 ? -3.517 -5.434 25.654 1.00 82.00 296 THR A N 1
ATOM 2359 C CA . THR A 1 296 ? -2.358 -5.057 24.830 1.00 82.00 296 THR A CA 1
ATOM 2360 C C . THR A 1 296 ? -2.746 -4.150 23.653 1.00 82.00 296 THR A C 1
ATOM 2362 O O . THR A 1 296 ? -3.744 -4.387 22.962 1.00 82.00 296 THR A O 1
ATOM 2365 N N . GLU A 1 297 ? -1.898 -3.162 23.367 1.00 85.19 297 GLU A N 1
ATOM 2366 C CA . GLU A 1 297 ? -2.012 -2.269 22.205 1.00 85.19 297 GLU A CA 1
ATOM 2367 C C . GLU A 1 297 ? -1.718 -2.978 20.871 1.00 85.19 297 GLU A C 1
ATOM 2369 O O . GLU A 1 297 ? -2.013 -2.450 19.800 1.00 85.19 297 GLU A O 1
ATOM 2374 N N . GLU A 1 298 ? -1.227 -4.226 20.899 1.00 83.19 298 GLU A N 1
ATOM 2375 C CA . GLU A 1 298 ? -0.911 -5.012 19.695 1.00 83.19 298 GLU A CA 1
ATOM 2376 C C . GLU A 1 298 ? -2.098 -5.187 18.726 1.00 83.19 298 GLU A C 1
ATOM 2378 O O . GLU A 1 298 ? -1.880 -5.533 17.567 1.00 83.19 298 GLU A O 1
ATOM 2383 N N . SER A 1 299 ? -3.340 -4.961 19.175 1.00 80.62 299 SER A N 1
ATOM 2384 C CA . SER A 1 299 ? -4.557 -5.068 18.357 1.00 80.62 299 SER A CA 1
ATOM 2385 C C . SER A 1 299 ? -5.002 -3.768 17.666 1.00 80.62 299 SER A C 1
ATOM 2387 O O . SER A 1 299 ? -6.030 -3.774 16.994 1.00 80.62 299 SER A O 1
ATOM 2389 N N . GLN A 1 300 ? -4.274 -2.658 17.819 1.00 84.75 300 GLN A N 1
ATOM 2390 C CA . GLN A 1 300 ? -4.690 -1.339 17.329 1.00 84.75 300 GLN A CA 1
ATOM 2391 C C . GLN A 1 300 ? -4.470 -1.151 15.815 1.00 84.75 300 GLN A C 1
ATOM 2393 O O . GLN A 1 300 ? -3.385 -1.409 15.296 1.00 84.75 300 GLN A O 1
ATOM 2398 N N . MET A 1 301 ? -5.498 -0.628 15.131 1.00 88.25 301 MET A N 1
ATOM 2399 C CA . MET A 1 301 ? -5.479 -0.177 13.725 1.00 88.25 301 MET A CA 1
ATOM 2400 C C . MET A 1 301 ? -5.938 1.286 13.565 1.00 88.25 301 MET A C 1
ATOM 2402 O O . MET A 1 301 ? -6.325 1.711 12.479 1.00 88.25 301 MET A O 1
ATOM 2406 N N . GLY A 1 302 ? -5.946 2.054 14.659 1.00 86.94 302 GLY A N 1
ATOM 2407 C CA . GLY A 1 302 ? -6.345 3.469 14.673 1.00 86.94 302 GLY A CA 1
ATOM 2408 C C . GLY A 1 302 ? -7.774 3.751 15.152 1.00 86.94 302 GLY A C 1
ATOM 2409 O O . GLY A 1 302 ? -8.187 4.901 15.139 1.00 86.94 302 GLY A O 1
ATOM 2410 N N . LEU A 1 303 ? -8.517 2.733 15.602 1.00 92.00 303 LEU A N 1
ATOM 2411 C CA . LEU A 1 303 ? -9.895 2.862 16.103 1.00 92.00 303 LEU A CA 1
ATOM 2412 C C . LEU A 1 303 ? -10.053 2.309 17.532 1.00 92.00 303 LEU A C 1
ATOM 2414 O O . LEU A 1 303 ? -11.104 1.788 17.896 1.00 92.00 303 LEU A O 1
ATOM 2418 N N . SER A 1 304 ? -8.996 2.365 18.343 1.00 94.06 304 SER A N 1
ATOM 2419 C CA . SER A 1 304 ? -9.011 1.882 19.729 1.00 94.06 304 SER A CA 1
ATOM 2420 C C . SER A 1 304 ? -8.770 3.021 20.712 1.00 94.06 304 SER A C 1
ATOM 2422 O O . SER A 1 304 ? -7.827 3.788 20.538 1.00 94.06 304 SER A O 1
ATOM 2424 N N . THR A 1 305 ? -9.582 3.067 21.767 1.00 95.38 305 THR A N 1
ATOM 2425 C CA . THR A 1 305 ? -9.423 3.953 22.922 1.00 95.38 305 THR A CA 1
ATOM 2426 C C . THR A 1 305 ? -9.265 3.096 24.173 1.00 95.38 305 THR A C 1
ATOM 2428 O O . THR A 1 305 ? -10.124 2.257 24.462 1.00 95.38 305 THR A O 1
ATOM 2431 N N . PHE A 1 306 ? -8.174 3.304 24.909 1.00 94.31 306 PHE A N 1
ATOM 2432 C CA . PHE A 1 306 ? -7.872 2.590 26.149 1.00 94.31 306 PHE A CA 1
ATOM 2433 C C . PHE A 1 306 ? -8.332 3.408 27.357 1.00 94.31 306 PHE A C 1
ATOM 2435 O O . PHE A 1 306 ? -8.097 4.614 27.428 1.00 94.31 306 PHE A O 1
ATOM 2442 N N . LEU A 1 307 ? -9.074 2.758 28.253 1.00 96.25 307 LEU A N 1
ATOM 2443 C CA . LEU A 1 307 ? -9.756 3.374 29.379 1.00 96.25 307 LEU A CA 1
ATOM 2444 C C . LEU A 1 307 ? -9.419 2.657 30.689 1.00 96.25 307 LEU A C 1
ATOM 2446 O O . LEU A 1 307 ? -9.531 1.430 30.811 1.00 96.25 307 LEU A O 1
ATOM 2450 N N . SER A 1 308 ? -9.156 3.437 31.734 1.00 96.31 308 SER A N 1
ATOM 2451 C CA . SER A 1 308 ? -9.113 2.904 33.096 1.00 96.31 308 SER A CA 1
ATOM 2452 C C . SER A 1 308 ? -10.469 2.290 33.481 1.00 96.31 308 SER A C 1
ATOM 2454 O O . SER A 1 308 ? -11.524 2.713 32.999 1.00 96.31 308 SER A O 1
ATOM 2456 N N . LEU A 1 309 ? -10.474 1.273 34.352 1.00 96.06 309 LEU A N 1
ATOM 2457 C CA . LEU A 1 309 ? -11.706 0.625 34.834 1.00 96.06 309 LEU A CA 1
ATOM 2458 C C . LEU A 1 309 ? -12.441 1.498 35.869 1.00 96.06 309 LEU A C 1
ATOM 2460 O O . LEU A 1 309 ? -12.597 1.126 37.031 1.00 96.06 309 LEU A O 1
ATOM 2464 N N . ASN A 1 310 ? -12.885 2.673 35.427 1.00 96.56 310 ASN A N 1
ATOM 2465 C CA . ASN A 1 310 ? -13.677 3.644 36.169 1.00 96.56 310 ASN A CA 1
ATOM 2466 C C . ASN A 1 310 ? -15.008 3.890 35.437 1.00 96.56 310 ASN A C 1
ATOM 2468 O O . ASN A 1 310 ? -15.033 4.097 34.225 1.00 96.56 310 ASN A O 1
ATOM 2472 N N . LYS A 1 311 ? -16.119 3.866 36.177 1.00 96.62 311 LYS A N 1
ATOM 2473 C CA . LYS A 1 311 ? -17.472 3.936 35.612 1.00 96.62 311 LYS A CA 1
ATOM 2474 C C . LYS A 1 311 ? -17.736 5.239 34.847 1.00 96.62 311 LYS A C 1
ATOM 2476 O O . LYS A 1 311 ? -18.288 5.195 33.749 1.00 96.62 311 LYS A O 1
ATOM 2481 N N . ASP A 1 312 ? -17.298 6.372 35.392 1.00 96.69 312 ASP A N 1
ATOM 2482 C CA . ASP A 1 312 ? -17.536 7.698 34.812 1.00 96.69 312 ASP A CA 1
ATOM 2483 C C . ASP A 1 312 ? -16.733 7.901 33.523 1.00 96.69 312 ASP A C 1
ATOM 2485 O O . ASP A 1 312 ? -17.234 8.477 32.556 1.00 96.69 312 ASP A O 1
ATOM 2489 N N . VAL A 1 313 ? -15.514 7.358 33.470 1.00 97.25 313 VAL A N 1
ATOM 2490 C CA . VAL A 1 313 ? -14.660 7.387 32.272 1.00 97.25 313 VAL A CA 1
ATOM 2491 C C . VAL A 1 313 ? -15.328 6.647 31.110 1.00 97.25 313 VAL A C 1
ATOM 2493 O O . VAL A 1 313 ? -15.463 7.199 30.019 1.00 97.25 313 VAL A O 1
ATOM 2496 N N . TRP A 1 314 ? -15.813 5.425 31.349 1.00 98.12 314 TRP A N 1
ATOM 2497 C CA . TRP A 1 314 ? -16.512 4.637 30.327 1.00 98.12 314 TRP A CA 1
ATOM 2498 C C . TRP A 1 314 ? -17.828 5.285 29.895 1.00 98.12 314 TRP A C 1
ATOM 2500 O O . TRP A 1 314 ? -18.124 5.323 28.703 1.00 98.12 314 TRP A O 1
ATOM 2510 N N . LYS A 1 315 ? -18.594 5.841 30.842 1.00 97.62 315 LYS A N 1
ATOM 2511 C CA . LYS A 1 315 ? -19.825 6.583 30.549 1.00 97.62 315 LYS A CA 1
ATOM 2512 C C . LYS A 1 315 ? -19.558 7.779 29.630 1.00 97.62 315 LYS A C 1
ATOM 2514 O O . LYS A 1 315 ? -20.276 7.966 28.652 1.00 97.62 315 LYS A O 1
ATOM 2519 N N . SER A 1 316 ? -18.514 8.551 29.924 1.00 97.56 316 SER A N 1
ATOM 2520 C CA . SER A 1 316 ? -18.146 9.742 29.150 1.00 97.56 316 SER A CA 1
ATOM 2521 C C . SER A 1 316 ? -17.723 9.365 27.730 1.00 97.56 316 SER A C 1
ATOM 2523 O O . SER A 1 316 ? -18.239 9.933 26.772 1.00 97.56 316 SER A O 1
ATOM 2525 N N . ALA A 1 317 ? -16.888 8.330 27.586 1.00 97.44 317 ALA A N 1
ATOM 2526 C CA . ALA A 1 317 ? -16.456 7.820 26.286 1.00 97.44 317 ALA A CA 1
ATOM 2527 C C . ALA A 1 317 ? -17.625 7.287 25.430 1.00 97.44 317 ALA A C 1
ATOM 2529 O O . ALA A 1 317 ? -17.669 7.525 24.226 1.00 97.44 317 ALA A O 1
ATOM 2530 N N . ILE A 1 318 ? -18.595 6.596 26.043 1.00 97.94 318 ILE A N 1
ATOM 2531 C CA . ILE A 1 318 ? -19.808 6.100 25.366 1.00 97.94 318 ILE A CA 1
ATOM 2532 C C . ILE A 1 318 ? -20.662 7.256 24.822 1.00 97.94 318 ILE A C 1
ATOM 2534 O O . ILE A 1 318 ? -21.156 7.188 23.693 1.00 97.94 318 ILE A O 1
ATOM 2538 N N . ILE A 1 319 ? -20.835 8.320 25.608 1.00 97.12 319 ILE A N 1
ATOM 2539 C CA . ILE A 1 319 ? -21.607 9.501 25.196 1.00 97.12 319 ILE A CA 1
ATOM 2540 C C . ILE A 1 319 ? -20.873 10.251 24.082 1.00 97.12 319 ILE A C 1
ATOM 2542 O O . ILE A 1 319 ? -21.475 10.587 23.065 1.00 97.12 319 ILE A O 1
ATOM 2546 N N . GLU A 1 320 ? -19.570 10.474 24.245 1.00 96.50 320 GLU A N 1
ATOM 2547 C CA . GLU A 1 320 ? -18.749 11.193 23.272 1.00 96.50 320 GLU A CA 1
ATOM 2548 C C . GLU A 1 320 ? -18.741 10.488 21.913 1.00 96.50 320 GLU A C 1
ATOM 2550 O O . GLU A 1 320 ? -19.027 11.111 20.890 1.00 96.50 320 GLU A O 1
ATOM 2555 N N . ILE A 1 321 ? -18.483 9.178 21.887 1.00 94.56 321 ILE A N 1
ATOM 2556 C CA . ILE A 1 321 ? -18.344 8.439 20.627 1.00 94.56 321 ILE A CA 1
ATOM 2557 C C . ILE A 1 321 ? -19.649 8.357 19.836 1.00 94.56 321 ILE A C 1
ATOM 2559 O O . ILE A 1 321 ? -19.633 8.300 18.610 1.00 94.56 321 ILE A O 1
ATOM 2563 N N . SER A 1 322 ? -20.782 8.397 20.536 1.00 94.19 322 SER A N 1
ATOM 2564 C CA . SER A 1 322 ? -22.113 8.360 19.933 1.00 94.19 322 SER A CA 1
ATOM 2565 C C . SER A 1 322 ? -22.739 9.740 19.720 1.00 94.19 322 SER A C 1
ATOM 2567 O O . SER A 1 322 ? -23.890 9.834 19.301 1.00 94.19 322 SER A O 1
ATOM 2569 N N . SER A 1 323 ? -21.996 10.822 19.978 1.00 92.50 323 SER A N 1
ATOM 2570 C CA . SER A 1 323 ? -22.410 12.185 19.612 1.00 92.50 323 SER A CA 1
ATOM 2571 C C . SER A 1 323 ? -22.298 12.461 18.107 1.00 92.50 323 SER A C 1
ATOM 2573 O O . SER A 1 323 ? -22.897 13.412 17.608 1.00 92.50 323 SER A O 1
ATOM 2575 N N . LYS A 1 324 ? -21.541 11.627 17.386 1.00 85.75 324 LYS A N 1
ATOM 2576 C CA . LYS A 1 324 ? -21.324 11.705 15.939 1.00 85.75 324 LYS A CA 1
ATOM 2577 C C . LYS A 1 324 ? -22.299 10.794 15.193 1.00 85.75 324 LYS A C 1
ATOM 2579 O O . LYS A 1 324 ? -22.913 9.907 15.783 1.00 85.75 324 LYS A O 1
ATOM 2584 N N . GLU A 1 325 ? -22.432 11.004 13.889 1.00 86.94 325 GLU A N 1
ATOM 2585 C CA . GLU A 1 325 ? -23.168 10.083 13.022 1.00 86.94 325 GLU A CA 1
ATOM 2586 C C . GLU A 1 325 ? -22.484 8.705 12.989 1.00 86.94 325 GLU A C 1
ATOM 2588 O O . GLU A 1 325 ? -21.258 8.604 13.098 1.00 86.94 325 GLU A O 1
ATOM 2593 N N . LEU A 1 326 ? -23.278 7.636 12.871 1.00 85.44 326 LEU A N 1
ATOM 2594 C CA . LEU A 1 326 ? -22.758 6.276 12.766 1.00 85.44 326 LEU A CA 1
ATOM 2595 C C . LEU A 1 326 ? -22.124 6.077 11.385 1.00 85.44 326 LEU A C 1
ATOM 2597 O O . LEU A 1 326 ? -22.809 5.755 10.417 1.00 85.44 326 LEU A O 1
ATOM 2601 N N . VAL A 1 327 ? -20.807 6.252 11.311 1.00 81.62 327 VAL A N 1
ATOM 2602 C CA . VAL A 1 327 ? -20.023 6.032 10.094 1.00 81.62 327 VAL A CA 1
ATOM 2603 C C . VAL A 1 327 ? -19.046 4.888 10.328 1.00 81.62 327 VAL A C 1
ATOM 2605 O O . VAL A 1 327 ? -18.223 4.935 11.241 1.00 81.62 327 VAL A O 1
ATOM 2608 N N . HIS A 1 328 ? -19.128 3.865 9.480 1.00 86.19 328 HIS A N 1
ATOM 2609 C CA . HIS A 1 328 ? -18.191 2.746 9.481 1.00 86.19 328 HIS A CA 1
ATOM 2610 C C . HIS A 1 328 ? -17.085 3.008 8.465 1.00 86.19 328 HIS A C 1
ATOM 2612 O O . HIS A 1 328 ? -17.311 2.925 7.259 1.00 86.19 328 HIS A O 1
ATOM 2618 N N . GLU A 1 329 ? -15.878 3.290 8.956 1.00 86.75 329 GLU A N 1
ATOM 2619 C CA . GLU A 1 329 ? -14.669 3.401 8.134 1.00 86.75 329 GLU A CA 1
ATOM 2620 C C . GLU A 1 329 ? -13.700 2.242 8.419 1.00 86.75 329 GLU A C 1
ATOM 2622 O O . GLU A 1 329 ? -12.841 2.363 9.304 1.00 86.75 329 GLU A O 1
ATOM 2627 N N . PRO A 1 330 ? -13.816 1.114 7.695 1.00 91.75 330 PRO A N 1
ATOM 2628 C CA . PRO A 1 330 ? -12.925 -0.035 7.823 1.00 91.75 330 PRO A CA 1
ATOM 2629 C C . PRO A 1 330 ? -11.449 0.353 7.890 1.00 91.75 330 PRO A C 1
ATOM 2631 O O . PRO A 1 330 ? -10.942 1.080 7.033 1.00 91.75 330 PRO A O 1
ATOM 2634 N N . LYS A 1 331 ? -10.734 -0.166 8.891 1.00 91.88 331 LYS A N 1
ATOM 2635 C CA . LYS A 1 331 ? -9.274 -0.058 8.968 1.00 91.88 331 LYS A CA 1
ATOM 2636 C C . LYS A 1 331 ? -8.642 -1.361 8.520 1.00 91.88 331 LYS A C 1
ATOM 2638 O O . LYS A 1 331 ? -9.133 -2.437 8.839 1.00 91.88 331 LYS A O 1
ATOM 2643 N N . TYR A 1 332 ? -7.546 -1.253 7.784 1.00 88.19 332 TYR A N 1
ATOM 2644 C CA . TYR A 1 332 ? -6.817 -2.392 7.251 1.00 88.19 332 TYR A CA 1
ATOM 2645 C C . TYR A 1 332 ? -5.428 -2.462 7.870 1.00 88.19 332 TYR A C 1
ATOM 2647 O O . TYR A 1 332 ? -4.701 -1.471 7.907 1.00 88.19 332 TYR A O 1
ATOM 2655 N N . ASP A 1 333 ? -5.040 -3.659 8.293 1.00 87.12 333 ASP A N 1
ATOM 2656 C CA . ASP A 1 333 ? -3.673 -3.949 8.689 1.00 87.12 333 ASP A CA 1
ATOM 2657 C C . ASP A 1 333 ? -3.298 -5.354 8.220 1.00 87.12 333 ASP A C 1
ATOM 2659 O O . ASP A 1 333 ? -3.874 -6.363 8.639 1.00 87.12 333 ASP A O 1
ATOM 2663 N N . ARG A 1 334 ? -2.278 -5.398 7.358 1.00 84.31 334 ARG A N 1
ATOM 2664 C CA . ARG A 1 334 ? -1.745 -6.613 6.736 1.00 84.31 334 ARG A CA 1
ATOM 2665 C C . ARG A 1 334 ? -1.407 -7.706 7.753 1.00 84.31 334 ARG A C 1
ATOM 2667 O O . ARG A 1 334 ? -1.529 -8.884 7.428 1.00 84.31 334 ARG A O 1
ATOM 2674 N N . ARG A 1 335 ? -0.995 -7.354 8.979 1.00 86.19 335 ARG A N 1
ATOM 2675 C CA . ARG A 1 335 ? -0.650 -8.326 10.039 1.00 86.19 335 ARG A CA 1
ATOM 2676 C C . ARG A 1 335 ? -1.805 -9.269 10.367 1.00 86.19 335 ARG A C 1
ATOM 2678 O O . ARG A 1 335 ? -1.566 -10.398 10.791 1.00 86.19 335 ARG A O 1
ATOM 2685 N N . PHE A 1 336 ? -3.035 -8.804 10.181 1.00 89.88 336 PHE A N 1
ATOM 2686 C CA . PHE A 1 336 ? -4.245 -9.556 10.475 1.00 89.88 336 PHE A CA 1
ATOM 2687 C C . PHE A 1 336 ? -4.918 -10.089 9.218 1.00 89.88 336 PHE A C 1
ATOM 2689 O O . PHE A 1 336 ? -5.977 -10.675 9.329 1.00 89.88 336 PHE A O 1
ATOM 2696 N N . ASP A 1 337 ? -4.370 -9.911 8.022 1.00 89.56 337 ASP A N 1
ATOM 2697 C CA . ASP A 1 337 ? -5.056 -10.355 6.814 1.00 89.56 337 ASP A CA 1
ATOM 2698 C C . ASP A 1 337 ? -4.816 -11.854 6.556 1.00 89.56 337 ASP A C 1
ATOM 2700 O O . ASP A 1 337 ? -3.685 -12.352 6.484 1.00 89.56 337 ASP A O 1
ATOM 2704 N N . THR A 1 338 ? -5.922 -12.588 6.413 1.00 90.44 338 THR A N 1
ATOM 2705 C CA . THR A 1 338 ? -5.943 -14.038 6.181 1.00 90.44 338 THR A CA 1
ATOM 2706 C C . THR A 1 338 ? -5.143 -14.469 4.963 1.00 90.44 338 THR A C 1
ATOM 2708 O O . THR A 1 338 ? -4.550 -15.549 4.996 1.00 90.44 338 THR A O 1
ATOM 2711 N N . ARG A 1 339 ? -5.085 -13.654 3.906 1.00 87.00 339 ARG A N 1
ATOM 2712 C CA . ARG A 1 339 ? -4.353 -13.961 2.668 1.00 87.00 339 ARG A CA 1
ATOM 2713 C C . ARG A 1 339 ? -2.861 -14.130 2.950 1.00 87.00 339 ARG A C 1
ATOM 2715 O O . ARG A 1 339 ? -2.266 -15.148 2.590 1.00 87.00 339 ARG A O 1
ATOM 2722 N N . TYR A 1 340 ? -2.289 -13.184 3.692 1.00 87.56 340 TYR A N 1
ATOM 2723 C CA . TYR A 1 340 ? -0.875 -13.165 4.075 1.00 87.56 340 TYR A CA 1
ATOM 2724 C C . TYR A 1 340 ? -0.530 -14.317 4.997 1.00 87.56 340 TYR A C 1
ATOM 2726 O O . TYR A 1 340 ? 0.421 -15.065 4.751 1.00 87.56 340 TYR A O 1
ATOM 2734 N N . LEU A 1 341 ? -1.352 -14.520 6.025 1.00 89.81 341 LEU A N 1
ATOM 2735 C CA . LEU A 1 341 ? -1.122 -15.611 6.951 1.00 89.81 341 LEU A CA 1
ATOM 2736 C C . LEU A 1 341 ? -1.244 -16.980 6.271 1.00 89.81 341 LEU A C 1
ATOM 2738 O O . LEU A 1 341 ? -0.395 -17.847 6.481 1.00 89.81 341 LEU A O 1
ATOM 2742 N N . SER A 1 342 ? -2.284 -17.191 5.465 1.00 90.88 342 SER A N 1
ATOM 2743 C CA . SER A 1 342 ? -2.530 -18.482 4.815 1.00 90.88 342 SER A CA 1
ATOM 2744 C C . SER A 1 342 ? -1.430 -18.807 3.810 1.00 90.88 342 SER A C 1
ATOM 2746 O O . SER A 1 342 ? -0.962 -19.942 3.785 1.00 90.88 342 SER A O 1
ATOM 2748 N N . SER A 1 343 ? -0.950 -17.815 3.051 1.00 90.19 343 SER A N 1
ATOM 2749 C CA . SER A 1 343 ? 0.210 -17.969 2.163 1.00 90.19 343 SER A CA 1
ATOM 2750 C C . SER A 1 343 ? 1.474 -18.354 2.939 1.00 90.19 343 SER A C 1
ATOM 2752 O O . SER A 1 343 ? 2.177 -19.299 2.567 1.00 90.19 343 SER A O 1
ATOM 2754 N N . TYR A 1 344 ? 1.729 -17.691 4.073 1.00 90.56 344 TYR A N 1
ATOM 2755 C CA . TYR A 1 344 ? 2.873 -18.010 4.924 1.00 90.56 344 TYR A CA 1
ATOM 2756 C C . TYR A 1 344 ? 2.801 -19.440 5.482 1.00 90.56 344 TYR A C 1
ATOM 2758 O O . TYR A 1 344 ? 3.746 -20.221 5.343 1.00 90.56 344 TYR A O 1
ATOM 2766 N N . ILE A 1 345 ? 1.661 -19.813 6.071 1.00 92.56 345 ILE A N 1
ATOM 2767 C CA . ILE A 1 345 ? 1.435 -21.150 6.637 1.00 92.56 345 ILE A CA 1
ATOM 2768 C C . ILE A 1 345 ? 1.483 -22.230 5.550 1.00 92.56 345 ILE A C 1
ATOM 2770 O O . ILE A 1 345 ? 2.067 -23.290 5.779 1.00 92.56 345 ILE A O 1
ATOM 2774 N N . ARG A 1 346 ? 0.950 -21.957 4.355 1.00 93.62 346 ARG A N 1
ATOM 2775 C CA . ARG A 1 346 ? 1.047 -22.849 3.194 1.00 93.62 346 ARG A CA 1
ATOM 2776 C C . ARG A 1 346 ? 2.493 -23.154 2.837 1.00 93.62 346 ARG A C 1
ATOM 2778 O O . ARG A 1 346 ? 2.836 -24.328 2.756 1.00 93.62 346 ARG A O 1
ATOM 2785 N N . GLY A 1 347 ? 3.351 -22.144 2.693 1.00 92.69 347 GLY A N 1
ATOM 2786 C CA . GLY A 1 347 ? 4.764 -22.384 2.380 1.00 92.69 347 GLY A CA 1
ATOM 2787 C C . GLY A 1 347 ? 5.498 -23.175 3.474 1.00 92.69 347 GLY A C 1
ATOM 2788 O O . GLY A 1 347 ? 6.343 -24.019 3.179 1.00 92.69 347 GLY A O 1
ATOM 2789 N N . ILE A 1 348 ? 5.116 -22.999 4.743 1.00 93.44 348 ILE A N 1
ATOM 2790 C CA . ILE A 1 348 ? 5.632 -23.818 5.853 1.00 93.44 348 ILE A CA 1
ATOM 2791 C C . ILE A 1 348 ? 5.159 -25.280 5.755 1.00 93.44 348 ILE A C 1
ATOM 2793 O O . ILE A 1 348 ? 5.936 -26.202 6.022 1.00 93.44 348 ILE A O 1
ATOM 2797 N N . TYR A 1 349 ? 3.899 -25.520 5.383 1.00 95.12 349 TYR A N 1
ATOM 2798 C CA . TYR A 1 349 ? 3.374 -26.873 5.167 1.00 95.12 349 TYR A CA 1
ATOM 2799 C C . TYR A 1 349 ? 3.980 -27.558 3.942 1.00 95.12 349 TYR A C 1
ATOM 2801 O O . TYR A 1 349 ? 4.193 -28.767 3.978 1.00 95.12 349 TYR A O 1
ATOM 2809 N N . GLU A 1 350 ? 4.302 -26.795 2.898 1.00 92.75 350 GLU A N 1
ATOM 2810 C CA . GLU A 1 350 ? 5.044 -27.267 1.722 1.00 92.75 350 GLU A CA 1
ATOM 2811 C C . GLU A 1 350 ? 6.524 -27.543 2.031 1.00 92.75 350 GLU A C 1
ATOM 2813 O O . GLU A 1 350 ? 7.177 -28.270 1.287 1.00 92.75 350 GLU A O 1
ATOM 2818 N N . GLY A 1 351 ? 7.052 -26.992 3.130 1.00 90.88 351 GLY A N 1
ATOM 2819 C CA . GLY A 1 351 ? 8.450 -27.157 3.520 1.00 90.88 351 GLY A CA 1
ATOM 2820 C C . GLY A 1 351 ? 9.415 -26.426 2.587 1.00 90.88 351 GLY A C 1
ATOM 2821 O O . GLY A 1 351 ? 10.494 -26.953 2.316 1.00 90.88 351 GLY A O 1
ATOM 2822 N N . LEU A 1 352 ? 9.021 -25.247 2.090 1.00 93.25 352 LEU A N 1
ATOM 2823 C CA . LEU A 1 352 ? 9.814 -24.479 1.128 1.00 93.25 352 LEU A CA 1
ATOM 2824 C C . LEU A 1 352 ? 11.207 -24.134 1.678 1.00 93.25 352 LEU A C 1
ATOM 2826 O O . LEU A 1 352 ? 11.353 -23.677 2.817 1.00 93.25 352 LEU A O 1
ATOM 2830 N N . SER A 1 353 ? 12.229 -24.319 0.842 1.00 94.69 353 SER A N 1
ATOM 2831 C CA . SER A 1 353 ? 13.577 -23.797 1.080 1.00 94.69 353 SER A CA 1
ATOM 2832 C C . SER A 1 353 ? 13.618 -22.274 0.914 1.00 94.69 353 SER A C 1
ATOM 2834 O O . SER A 1 353 ? 12.684 -21.666 0.390 1.00 94.69 353 SER A O 1
ATOM 2836 N N . SER A 1 354 ? 14.718 -21.637 1.325 1.00 95.56 354 SER A N 1
ATOM 2837 C CA . SER A 1 354 ? 14.880 -20.190 1.135 1.00 95.56 354 SER A CA 1
ATOM 2838 C C . SER A 1 354 ? 14.842 -19.787 -0.346 1.00 95.56 354 SER A C 1
ATOM 2840 O O . SER A 1 354 ? 14.176 -18.817 -0.682 1.00 95.56 354 SER A O 1
ATOM 2842 N N . ASP A 1 355 ? 15.451 -20.561 -1.251 1.00 96.25 355 ASP A N 1
ATOM 2843 C CA . ASP A 1 355 ? 15.367 -20.295 -2.697 1.00 96.25 355 ASP A CA 1
ATOM 2844 C C . ASP A 1 355 ? 13.941 -20.477 -3.243 1.00 96.25 355 ASP A C 1
ATOM 2846 O O . ASP A 1 355 ? 13.479 -19.651 -4.023 1.00 96.25 355 ASP A O 1
ATOM 2850 N N . GLN A 1 356 ? 13.198 -21.486 -2.779 1.00 96.50 356 GLN A N 1
ATOM 2851 C CA . GLN A 1 356 ? 11.807 -21.678 -3.207 1.00 96.50 356 GLN A CA 1
ATOM 2852 C C . GLN A 1 356 ? 10.881 -20.555 -2.717 1.00 96.50 356 GLN A C 1
ATOM 2854 O O . GLN A 1 356 ? 9.884 -20.249 -3.371 1.00 96.50 356 GLN A O 1
ATOM 2859 N N . TRP A 1 357 ? 11.201 -19.916 -1.587 1.00 96.56 357 TRP A N 1
ATOM 2860 C CA . TRP A 1 357 ? 10.527 -18.684 -1.176 1.00 96.56 357 TRP A CA 1
ATOM 2861 C C . TRP A 1 357 ? 10.809 -17.532 -2.141 1.00 96.56 357 TRP A C 1
ATOM 2863 O O . TRP A 1 357 ? 9.897 -16.768 -2.435 1.00 96.56 357 TRP A O 1
ATOM 2873 N N . ILE A 1 358 ? 12.021 -17.413 -2.686 1.00 96.88 358 ILE A N 1
ATOM 2874 C CA . ILE A 1 358 ? 12.317 -16.408 -3.720 1.00 96.88 358 ILE A CA 1
ATOM 2875 C C . ILE A 1 358 ? 11.483 -16.678 -4.972 1.00 96.88 358 ILE A C 1
ATOM 2877 O O . ILE A 1 358 ? 10.855 -15.756 -5.486 1.00 96.88 358 ILE A O 1
ATOM 2881 N N . ASP A 1 359 ? 11.422 -17.929 -5.425 1.00 94.88 359 ASP A N 1
ATOM 2882 C CA . ASP A 1 359 ? 10.638 -18.302 -6.607 1.00 94.88 359 ASP A CA 1
ATOM 2883 C C . ASP A 1 359 ? 9.144 -18.007 -6.393 1.00 94.88 359 ASP A C 1
ATOM 2885 O O . ASP A 1 359 ? 8.501 -17.393 -7.243 1.00 94.88 359 ASP A O 1
ATOM 2889 N N . ARG A 1 360 ? 8.610 -18.313 -5.201 1.00 94.62 360 ARG A N 1
ATOM 2890 C CA . ARG A 1 360 ? 7.245 -17.926 -4.805 1.00 94.62 360 ARG A CA 1
ATOM 2891 C C . ARG A 1 360 ? 7.048 -16.410 -4.806 1.00 94.62 360 ARG A C 1
ATOM 2893 O O . ARG A 1 360 ? 6.006 -15.926 -5.240 1.00 94.62 360 ARG A O 1
ATOM 2900 N N . GLY A 1 361 ? 8.032 -15.657 -4.318 1.00 94.69 361 GLY A N 1
ATOM 2901 C CA . GLY A 1 361 ? 8.009 -14.197 -4.349 1.00 94.69 361 GLY A CA 1
ATOM 2902 C C . GLY A 1 361 ? 7.913 -13.666 -5.778 1.00 94.69 361 GLY A C 1
ATOM 2903 O 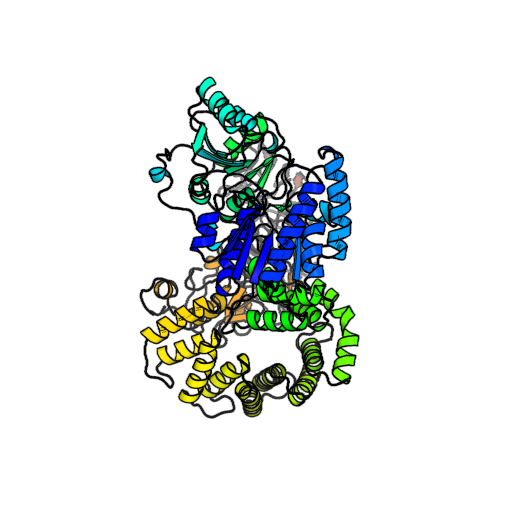O . GLY A 1 361 ? 7.079 -12.806 -6.046 1.00 94.69 361 GLY A O 1
ATOM 2904 N N . LYS A 1 362 ? 8.688 -14.242 -6.706 1.00 92.94 362 LYS A N 1
ATOM 2905 C CA . LYS A 1 362 ? 8.651 -13.914 -8.139 1.00 92.94 362 LYS A CA 1
ATOM 2906 C C . LYS A 1 362 ? 7.310 -14.265 -8.793 1.00 92.94 362 LYS A C 1
ATOM 2908 O O . LYS A 1 362 ? 6.796 -13.455 -9.560 1.00 92.94 362 LYS A O 1
ATOM 2913 N N . GLU A 1 363 ? 6.706 -15.404 -8.449 1.00 92.25 363 GLU A N 1
ATOM 2914 C CA . GLU A 1 363 ? 5.344 -15.747 -8.892 1.00 92.25 363 GLU A CA 1
ATOM 2915 C C . GLU A 1 363 ? 4.329 -14.683 -8.446 1.00 92.25 363 GLU A C 1
ATOM 2917 O O . GLU A 1 363 ? 3.528 -14.227 -9.255 1.00 92.25 363 GLU A O 1
ATOM 2922 N N . TYR A 1 364 ? 4.394 -14.217 -7.193 1.00 92.12 364 TYR A N 1
ATOM 2923 C CA . TYR A 1 364 ? 3.535 -13.128 -6.715 1.00 92.12 364 TYR A CA 1
ATOM 2924 C C . TYR A 1 364 ? 3.868 -11.762 -7.335 1.00 92.12 364 TYR A C 1
ATOM 2926 O O . TYR A 1 364 ? 2.982 -10.911 -7.410 1.00 92.12 364 TYR A O 1
ATOM 2934 N N . THR A 1 365 ? 5.104 -11.520 -7.789 1.00 89.62 365 THR A N 1
ATOM 2935 C CA . THR A 1 365 ? 5.485 -10.273 -8.482 1.00 89.62 365 THR A CA 1
ATOM 2936 C C . THR A 1 365 ? 4.763 -10.116 -9.815 1.00 89.62 365 THR A C 1
ATOM 2938 O O . THR A 1 365 ? 4.385 -8.996 -10.182 1.00 89.62 365 THR A O 1
ATOM 2941 N N . LEU A 1 366 ? 4.599 -11.224 -10.543 1.00 85.06 366 LEU A N 1
ATOM 2942 C CA . LEU A 1 366 ? 4.088 -11.244 -11.915 1.00 85.06 366 LEU A CA 1
ATOM 2943 C C . LEU A 1 366 ? 2.637 -11.714 -12.012 1.00 85.06 366 LEU A C 1
ATOM 2945 O O . LEU A 1 366 ? 1.911 -11.257 -12.890 1.00 85.06 366 LEU A O 1
ATOM 2949 N N . GLY A 1 367 ? 2.222 -12.593 -11.104 1.00 86.56 367 GLY A N 1
ATOM 2950 C CA . GLY A 1 367 ? 1.135 -13.531 -11.341 1.00 86.56 367 GLY A CA 1
ATOM 2951 C C . GLY A 1 367 ? 1.669 -14.836 -11.945 1.00 86.56 367 GLY A C 1
ATOM 2952 O O . GLY A 1 367 ? 2.676 -14.863 -12.652 1.00 86.56 367 GLY A O 1
ATOM 2953 N N . SER A 1 368 ? 0.999 -15.939 -11.634 1.00 88.31 368 SER A N 1
ATOM 2954 C CA . SER A 1 368 ? 1.232 -17.267 -12.199 1.00 88.31 368 SER A CA 1
ATOM 2955 C C . SER A 1 368 ? -0.097 -18.026 -12.298 1.00 88.31 368 SER A C 1
ATOM 2957 O O . SER A 1 368 ? -1.075 -17.622 -11.662 1.00 88.31 368 SER A O 1
ATOM 2959 N N . PRO A 1 369 ? -0.167 -19.173 -12.997 1.00 86.31 369 PRO A N 1
ATOM 2960 C CA . PRO A 1 369 ? -1.372 -20.009 -13.002 1.00 86.31 369 PRO A CA 1
ATOM 2961 C C . PRO A 1 369 ? -1.873 -20.397 -11.600 1.00 86.31 369 PRO A C 1
ATOM 2963 O O . PRO A 1 369 ? -3.039 -20.743 -11.425 1.00 86.31 369 PRO A O 1
ATOM 2966 N N . ARG A 1 370 ? -0.986 -20.364 -10.594 1.00 82.69 370 ARG A N 1
ATOM 2967 C CA . ARG A 1 370 ? -1.290 -20.716 -9.203 1.00 82.69 370 ARG A CA 1
ATOM 2968 C C . ARG A 1 370 ? -1.668 -19.510 -8.343 1.00 82.69 370 ARG A C 1
ATOM 2970 O O . ARG A 1 370 ? -2.358 -19.693 -7.341 1.00 82.69 370 ARG A O 1
ATOM 2977 N N . PHE A 1 371 ? -1.200 -18.313 -8.695 1.00 86.94 371 PHE A N 1
ATOM 2978 C CA . PHE A 1 371 ? -1.313 -17.122 -7.859 1.00 86.94 371 PHE A CA 1
ATOM 2979 C C . PHE A 1 371 ? -1.621 -15.882 -8.681 1.00 86.94 371 PHE A C 1
ATOM 2981 O O . PHE A 1 371 ? -0.976 -15.614 -9.689 1.00 86.94 371 PHE A O 1
ATOM 2988 N N . TYR A 1 372 ? -2.559 -15.071 -8.206 1.00 87.06 372 TYR A N 1
ATOM 2989 C CA . TYR A 1 372 ? -2.648 -13.694 -8.670 1.00 87.06 372 TYR A CA 1
ATOM 2990 C C . TYR A 1 372 ? -1.468 -12.882 -8.160 1.00 87.06 372 TYR A C 1
ATOM 2992 O O . TYR A 1 372 ? -0.810 -13.240 -7.178 1.00 87.06 372 TYR A O 1
ATOM 3000 N N . ARG A 1 373 ? -1.206 -11.778 -8.847 1.00 87.81 373 ARG A N 1
ATOM 3001 C CA . ARG A 1 373 ? -0.153 -10.868 -8.449 1.00 87.81 373 ARG A CA 1
ATOM 3002 C C . ARG A 1 373 ? -0.497 -10.214 -7.112 1.00 87.81 373 ARG A C 1
ATOM 3004 O O . ARG A 1 373 ? -1.582 -9.666 -6.946 1.00 87.81 373 ARG A O 1
ATOM 3011 N N . ASP A 1 374 ? 0.457 -10.197 -6.190 1.00 88.94 374 ASP A N 1
ATOM 3012 C CA . ASP A 1 374 ? 0.321 -9.522 -4.901 1.00 88.94 374 ASP A CA 1
ATOM 3013 C C . ASP A 1 374 ? 1.693 -9.029 -4.425 1.00 88.94 374 ASP A C 1
ATOM 3015 O O . ASP A 1 374 ? 2.560 -9.801 -4.005 1.00 88.94 374 ASP A O 1
ATOM 3019 N N . LYS A 1 375 ? 1.900 -7.709 -4.489 1.00 88.06 375 LYS A N 1
ATOM 3020 C CA . LYS A 1 375 ? 3.172 -7.077 -4.106 1.00 88.06 375 LYS A CA 1
ATOM 3021 C C . LYS A 1 375 ? 3.512 -7.317 -2.629 1.00 88.06 375 LYS A C 1
ATOM 3023 O O . LYS A 1 375 ? 4.684 -7.428 -2.280 1.00 88.06 375 LYS A O 1
ATOM 3028 N N . GLY A 1 376 ? 2.508 -7.382 -1.756 1.00 87.19 376 GLY A N 1
ATOM 3029 C CA . GLY A 1 376 ? 2.726 -7.593 -0.330 1.00 87.19 376 GLY A CA 1
ATOM 3030 C C . GLY A 1 376 ? 3.174 -9.026 -0.036 1.00 87.19 376 GLY A C 1
ATOM 3031 O O . GLY A 1 376 ? 4.150 -9.218 0.687 1.00 87.19 376 GLY A O 1
ATOM 3032 N N . LEU A 1 377 ? 2.507 -10.021 -0.632 1.00 90.75 377 LEU A N 1
ATOM 3033 C CA . LEU A 1 377 ? 2.882 -11.435 -0.510 1.00 90.75 377 LEU A CA 1
ATOM 3034 C C . LEU A 1 377 ? 4.259 -11.704 -1.117 1.00 90.75 377 LEU A C 1
ATOM 3036 O O . LEU A 1 377 ? 5.050 -12.449 -0.539 1.00 90.75 377 LEU A O 1
ATOM 3040 N N . CYS A 1 378 ? 4.560 -11.062 -2.245 1.00 93.81 378 CYS A N 1
ATOM 3041 C CA . CYS A 1 378 ? 5.885 -11.047 -2.850 1.00 93.81 378 CYS A CA 1
ATOM 3042 C C . CYS A 1 378 ? 6.961 -10.605 -1.839 1.00 93.81 378 CYS A C 1
ATOM 3044 O O . CYS A 1 378 ? 7.901 -11.357 -1.562 1.00 93.81 378 CYS A O 1
ATOM 3046 N N . GLN A 1 379 ? 6.780 -9.437 -1.208 1.00 94.38 379 GLN A N 1
ATOM 3047 C CA . GLN A 1 379 ? 7.721 -8.933 -0.203 1.00 94.38 379 GLN A CA 1
ATOM 3048 C C . GLN A 1 379 ? 7.836 -9.831 1.025 1.00 94.38 379 GLN A C 1
ATOM 3050 O O . GLN A 1 379 ? 8.932 -10.012 1.555 1.00 94.38 379 GLN A O 1
ATOM 3055 N N . ASP A 1 380 ? 6.737 -10.440 1.469 1.00 91.06 380 ASP A N 1
ATOM 3056 C CA . ASP A 1 380 ? 6.786 -11.386 2.581 1.00 91.06 380 ASP A CA 1
ATOM 3057 C C . ASP A 1 380 ? 7.609 -12.631 2.250 1.00 91.06 380 ASP A C 1
ATOM 3059 O O . ASP A 1 380 ? 8.368 -13.097 3.102 1.00 91.06 380 ASP A O 1
ATOM 3063 N N . CYS A 1 381 ? 7.528 -13.135 1.019 1.00 95.00 381 CYS A N 1
ATOM 3064 C CA . CYS A 1 381 ? 8.345 -14.257 0.567 1.00 95.00 381 CYS A CA 1
ATOM 3065 C C . CYS A 1 381 ? 9.844 -13.913 0.583 1.00 95.00 381 CYS A C 1
ATOM 3067 O O . CYS A 1 381 ? 10.648 -14.671 1.134 1.00 95.00 381 CYS A O 1
ATOM 3069 N N . PHE A 1 382 ? 10.228 -12.741 0.065 1.00 96.94 382 PHE A N 1
ATOM 3070 C CA . PHE A 1 382 ? 11.623 -12.288 0.105 1.00 96.94 382 PHE A CA 1
ATOM 3071 C C . PHE A 1 382 ? 12.114 -12.043 1.534 1.00 96.94 382 PHE A C 1
ATOM 3073 O O . PHE A 1 382 ? 13.214 -12.479 1.881 1.00 96.94 382 PHE A O 1
ATOM 3080 N N . ARG A 1 383 ? 11.275 -11.455 2.397 1.00 94.81 383 ARG A N 1
ATOM 3081 C CA . ARG A 1 383 ? 11.563 -11.291 3.829 1.00 94.81 383 ARG A CA 1
ATOM 3082 C C . ARG A 1 383 ? 11.810 -12.635 4.513 1.00 94.81 383 ARG A C 1
ATOM 3084 O O . ARG A 1 383 ? 12.751 -12.749 5.288 1.00 94.81 383 ARG A O 1
ATOM 3091 N N . ILE A 1 384 ? 10.994 -13.657 4.244 1.00 92.56 384 ILE A N 1
ATOM 3092 C CA . ILE A 1 384 ? 11.184 -15.000 4.820 1.00 92.56 384 ILE A CA 1
ATOM 3093 C C . ILE A 1 384 ? 12.503 -15.609 4.340 1.00 92.56 384 ILE A C 1
ATOM 3095 O O . ILE A 1 384 ? 13.271 -16.119 5.152 1.00 92.56 384 ILE A O 1
ATOM 3099 N N . SER A 1 385 ? 12.811 -15.508 3.046 1.00 96.50 385 SER A N 1
ATOM 3100 C CA . SER A 1 385 ? 14.096 -15.967 2.511 1.00 96.50 385 SER A CA 1
ATOM 3101 C C . SER A 1 385 ? 15.286 -15.243 3.164 1.00 96.50 385 SER A C 1
ATOM 3103 O O . SER A 1 385 ? 16.288 -15.878 3.498 1.00 96.50 385 SER A O 1
ATOM 3105 N N . HIS A 1 386 ? 15.173 -13.931 3.386 1.00 96.38 386 HIS A N 1
ATOM 3106 C CA . HIS A 1 386 ? 16.154 -13.132 4.124 1.00 96.38 386 HIS A CA 1
ATOM 3107 C C . HIS A 1 386 ? 16.298 -13.591 5.587 1.00 96.38 386 HIS A C 1
ATOM 3109 O O . HIS A 1 386 ? 17.416 -13.803 6.049 1.00 96.38 386 HIS A O 1
ATOM 3115 N N . GLU A 1 387 ? 15.189 -13.823 6.301 1.00 92.69 387 GLU A N 1
ATOM 3116 C CA . GLU A 1 387 ? 15.174 -14.352 7.680 1.00 92.69 387 GLU A CA 1
ATOM 3117 C C . GLU A 1 387 ? 15.851 -15.733 7.783 1.00 92.69 387 GLU A C 1
ATOM 3119 O O . GLU A 1 387 ? 16.389 -16.087 8.832 1.00 92.69 387 GLU A O 1
ATOM 3124 N N . MET A 1 388 ? 15.867 -16.503 6.690 1.00 92.81 388 MET A N 1
ATOM 3125 C CA . MET A 1 388 ? 16.584 -17.778 6.569 1.00 92.81 388 MET A CA 1
ATOM 3126 C C . MET A 1 388 ? 18.071 -17.621 6.188 1.00 92.81 388 MET A C 1
ATOM 3128 O O . MET A 1 388 ? 18.753 -18.626 5.991 1.00 92.81 388 MET A O 1
ATOM 3132 N N . GLY A 1 389 ? 18.581 -16.391 6.067 1.00 95.56 389 GLY A N 1
ATOM 3133 C CA . GLY A 1 389 ? 19.980 -16.085 5.753 1.00 95.56 389 GLY A CA 1
ATOM 3134 C C . GLY A 1 389 ? 20.348 -16.172 4.268 1.00 95.56 389 GLY A C 1
ATOM 3135 O O . GLY A 1 389 ? 21.530 -16.242 3.939 1.00 95.56 389 GLY A O 1
ATOM 3136 N N . ASN A 1 390 ? 19.374 -16.196 3.352 1.00 97.69 390 ASN A N 1
ATOM 3137 C CA . ASN A 1 390 ? 19.655 -16.270 1.917 1.00 97.69 390 ASN A CA 1
ATOM 3138 C C . ASN A 1 390 ? 19.894 -14.874 1.325 1.00 97.69 390 ASN A C 1
ATOM 3140 O O . ASN A 1 390 ? 19.015 -14.013 1.338 1.00 97.69 390 ASN A O 1
ATOM 3144 N N . ILE A 1 391 ? 21.076 -14.689 0.741 1.00 97.69 391 ILE A N 1
ATOM 3145 C CA . ILE A 1 391 ? 21.568 -13.420 0.188 1.00 97.69 391 ILE A CA 1
ATOM 3146 C C . ILE A 1 391 ? 20.725 -12.899 -0.970 1.00 97.69 391 ILE A C 1
ATOM 3148 O O . ILE A 1 391 ? 20.449 -11.704 -1.034 1.00 97.69 391 ILE A O 1
ATOM 3152 N N . ARG A 1 392 ? 20.271 -13.784 -1.864 1.00 97.62 392 ARG A N 1
ATOM 3153 C CA . ARG A 1 392 ? 19.377 -13.391 -2.960 1.00 97.62 392 ARG A CA 1
ATOM 3154 C C . ARG A 1 392 ? 18.057 -12.867 -2.390 1.00 97.62 392 ARG A C 1
ATOM 3156 O O . ARG A 1 392 ? 17.547 -11.850 -2.843 1.00 97.62 392 ARG A O 1
ATOM 3163 N N . GLY A 1 393 ? 17.549 -13.522 -1.343 1.00 97.75 393 GLY A N 1
ATOM 3164 C CA . GLY A 1 393 ? 16.379 -13.062 -0.593 1.00 97.75 393 GLY A CA 1
ATOM 3165 C C . GLY A 1 393 ? 16.595 -11.692 0.048 1.00 97.75 393 GLY A C 1
ATOM 3166 O O . GLY A 1 393 ? 15.725 -10.834 -0.061 1.00 97.75 393 GLY A O 1
ATOM 3167 N N . THR A 1 394 ? 17.768 -11.460 0.648 1.00 98.31 394 THR A N 1
ATOM 3168 C CA . THR A 1 394 ? 18.161 -10.146 1.183 1.00 98.31 394 THR A CA 1
ATOM 3169 C C . THR A 1 394 ? 18.131 -9.066 0.105 1.00 98.31 394 THR A C 1
ATOM 3171 O O . THR A 1 394 ? 17.561 -8.005 0.343 1.00 98.31 394 THR A O 1
ATOM 3174 N N . PHE A 1 395 ? 18.685 -9.338 -1.082 1.00 98.25 395 PHE A N 1
ATOM 3175 C CA . PHE A 1 395 ? 18.669 -8.389 -2.196 1.00 98.25 395 PHE A CA 1
ATOM 3176 C C . PHE A 1 395 ? 17.242 -8.041 -2.637 1.00 98.25 395 PHE A C 1
ATOM 3178 O O . PHE A 1 395 ? 16.881 -6.867 -2.644 1.00 98.25 395 PHE A O 1
ATOM 3185 N N . TYR A 1 396 ? 16.399 -9.036 -2.934 1.00 97.69 396 TYR A N 1
ATOM 3186 C CA . TYR A 1 396 ? 15.025 -8.777 -3.385 1.00 97.69 396 TYR A CA 1
ATOM 3187 C C . TYR A 1 396 ? 14.155 -8.110 -2.309 1.00 97.69 396 TYR A C 1
ATOM 3189 O O . TYR A 1 396 ? 13.299 -7.281 -2.622 1.00 97.69 396 TYR A O 1
ATOM 3197 N N . TYR A 1 397 ? 14.395 -8.420 -1.031 1.00 97.38 397 TYR A N 1
ATOM 3198 C CA . TYR A 1 397 ? 13.731 -7.740 0.079 1.00 97.38 397 TYR A CA 1
ATOM 3199 C C . TYR A 1 397 ? 14.161 -6.269 0.178 1.00 97.38 397 TYR A C 1
ATOM 3201 O O . TYR A 1 397 ? 13.331 -5.380 0.369 1.00 97.38 397 TYR A O 1
ATOM 3209 N N . ALA A 1 398 ? 15.452 -5.986 -0.012 1.00 97.75 398 ALA A N 1
ATOM 3210 C CA . ALA A 1 398 ? 15.963 -4.622 -0.046 1.00 97.75 398 ALA A CA 1
ATOM 3211 C C . ALA A 1 398 ? 15.450 -3.831 -1.259 1.00 97.75 398 ALA A C 1
ATOM 3213 O O . ALA A 1 398 ? 15.073 -2.669 -1.108 1.00 97.75 398 ALA A O 1
ATOM 3214 N N . LEU A 1 399 ? 15.370 -4.465 -2.434 1.00 96.00 399 LEU A N 1
ATOM 3215 C CA . LEU A 1 399 ? 14.810 -3.871 -3.649 1.00 96.00 399 LEU A CA 1
ATOM 3216 C C . LEU A 1 399 ? 13.354 -3.427 -3.437 1.00 96.00 399 LEU A C 1
ATOM 3218 O O . LEU A 1 399 ? 12.968 -2.342 -3.863 1.00 96.00 399 LEU A O 1
ATOM 3222 N N . GLY A 1 400 ? 12.578 -4.200 -2.670 1.00 93.50 400 GLY A N 1
ATOM 3223 C CA . GLY A 1 400 ? 11.235 -3.819 -2.229 1.00 93.50 400 GLY A CA 1
ATOM 3224 C C . GLY A 1 400 ? 11.163 -2.454 -1.556 1.00 93.50 400 GLY A C 1
ATOM 3225 O O . GLY A 1 400 ? 10.349 -1.616 -1.943 1.00 93.50 400 GLY A O 1
ATOM 3226 N N . PHE A 1 401 ? 12.038 -2.212 -0.577 1.00 92.69 401 PHE A N 1
ATOM 3227 C CA . PHE A 1 401 ? 12.151 -0.907 0.079 1.00 92.69 401 PHE A CA 1
ATOM 3228 C C . PHE A 1 401 ? 12.722 0.164 -0.849 1.00 92.69 401 PHE A C 1
ATOM 3230 O O . PHE A 1 401 ? 12.334 1.322 -0.743 1.00 92.69 401 PHE A O 1
ATOM 3237 N N . PHE A 1 402 ? 13.640 -0.188 -1.748 1.00 92.19 402 PHE A N 1
ATOM 3238 C CA . PHE A 1 402 ? 14.232 0.775 -2.672 1.00 92.19 402 PHE A CA 1
ATOM 3239 C C . PHE A 1 402 ? 13.191 1.363 -3.635 1.00 92.19 402 PHE A C 1
ATOM 3241 O O . PHE A 1 402 ? 13.178 2.572 -3.856 1.00 92.19 402 PHE A O 1
ATOM 3248 N N . GLU A 1 403 ? 12.293 0.523 -4.152 1.00 86.81 403 GLU A N 1
ATOM 3249 C CA . GLU A 1 403 ? 11.277 0.906 -5.142 1.00 86.81 403 GLU A CA 1
ATOM 3250 C C . GLU A 1 403 ? 9.908 1.249 -4.533 1.00 86.81 403 GLU A C 1
ATOM 3252 O O . GLU A 1 403 ? 9.041 1.806 -5.208 1.00 86.81 403 GLU A O 1
ATOM 3257 N N . GLY A 1 404 ? 9.678 0.892 -3.266 1.00 84.56 404 GLY A N 1
ATOM 3258 C CA . GLY A 1 404 ? 8.357 0.978 -2.641 1.00 84.56 404 GLY A CA 1
ATOM 3259 C C . GLY A 1 404 ? 7.373 -0.084 -3.158 1.00 84.56 404 GLY A C 1
ATOM 3260 O O . GLY A 1 404 ? 6.164 0.151 -3.231 1.00 84.56 404 GLY A O 1
ATOM 3261 N N . ASN A 1 405 ? 7.880 -1.249 -3.571 1.00 84.44 405 ASN A N 1
ATOM 3262 C CA . ASN A 1 405 ? 7.088 -2.329 -4.153 1.00 84.44 405 ASN A CA 1
ATOM 3263 C C . ASN A 1 405 ? 6.648 -3.321 -3.072 1.00 84.44 405 ASN A C 1
ATOM 3265 O O . ASN A 1 405 ? 7.417 -4.184 -2.665 1.00 84.44 405 ASN A O 1
ATOM 3269 N N . GLY A 1 406 ? 5.394 -3.211 -2.615 1.00 84.25 406 GLY A N 1
ATOM 3270 C CA . GLY A 1 406 ? 4.808 -4.092 -1.587 1.00 84.25 406 GLY A CA 1
ATOM 3271 C C . GLY A 1 406 ? 5.134 -3.701 -0.142 1.00 84.25 406 GLY A C 1
ATOM 3272 O O . GLY A 1 406 ? 4.592 -4.282 0.799 1.00 84.25 406 GLY A O 1
ATOM 3273 N N . VAL A 1 407 ? 5.990 -2.694 0.021 1.00 86.38 407 VAL A N 1
ATOM 3274 C CA . VAL A 1 407 ? 6.342 -2.012 1.270 1.00 86.38 407 VAL A CA 1
ATOM 3275 C C . VAL A 1 407 ? 6.542 -0.520 0.971 1.00 86.38 407 VAL A C 1
ATOM 3277 O O . VAL A 1 407 ? 6.856 -0.188 -0.170 1.00 86.38 407 VAL A O 1
ATOM 3280 N N . PRO A 1 408 ? 6.375 0.394 1.945 1.00 81.00 408 PRO A N 1
ATOM 3281 C CA . PRO A 1 408 ? 6.717 1.802 1.752 1.00 81.00 408 PRO A CA 1
ATOM 3282 C C . PRO A 1 408 ? 8.184 1.987 1.347 1.00 81.00 408 PRO A C 1
ATOM 3284 O O . PRO A 1 408 ? 9.063 1.270 1.834 1.00 81.00 408 PRO A O 1
ATOM 3287 N N . MET A 1 409 ? 8.445 2.958 0.469 1.00 84.19 409 MET A N 1
ATOM 3288 C CA . MET A 1 409 ? 9.798 3.263 0.010 1.00 84.19 409 MET A CA 1
ATOM 3289 C C . MET A 1 409 ? 10.680 3.703 1.191 1.00 84.19 409 MET A C 1
ATOM 3291 O O . MET A 1 409 ? 10.307 4.574 1.971 1.00 84.19 409 MET A O 1
ATOM 3295 N N . ASN A 1 410 ? 11.858 3.097 1.329 1.00 86.69 410 ASN A N 1
ATOM 3296 C CA . ASN A 1 410 ? 12.856 3.426 2.340 1.00 86.69 410 ASN A CA 1
ATOM 3297 C C . ASN A 1 410 ? 14.265 3.081 1.827 1.00 86.69 410 ASN A C 1
ATOM 3299 O O . ASN A 1 410 ? 14.797 1.990 2.054 1.00 86.69 410 ASN A O 1
ATOM 3303 N N . LYS A 1 411 ? 14.888 4.038 1.132 1.00 88.06 411 LYS A N 1
ATOM 3304 C CA . LYS A 1 411 ? 16.219 3.862 0.526 1.00 88.06 411 LYS A CA 1
ATOM 3305 C C . LYS A 1 411 ? 17.321 3.603 1.561 1.00 88.06 411 LYS A C 1
ATOM 3307 O O . LYS A 1 411 ? 18.241 2.839 1.279 1.00 88.06 411 LYS A O 1
ATOM 3312 N N . ASN A 1 412 ? 17.207 4.174 2.763 1.00 89.44 412 ASN A N 1
ATOM 3313 C CA . ASN A 1 412 ? 18.160 3.935 3.852 1.00 89.44 412 ASN A CA 1
ATOM 3314 C C . ASN A 1 412 ? 18.110 2.477 4.307 1.00 89.44 412 ASN A C 1
ATOM 3316 O O . ASN A 1 412 ? 19.141 1.810 4.357 1.00 89.44 412 ASN A O 1
ATOM 3320 N N . ARG A 1 413 ? 16.904 1.946 4.531 1.00 94.25 413 ARG A N 1
ATOM 3321 C CA . ARG A 1 413 ? 16.717 0.542 4.897 1.00 94.25 413 ARG A CA 1
ATOM 3322 C C . ARG A 1 413 ? 17.190 -0.409 3.800 1.00 94.25 413 ARG A C 1
ATOM 3324 O O . ARG A 1 413 ? 17.813 -1.424 4.101 1.00 94.25 413 ARG A O 1
ATOM 3331 N N . ALA A 1 414 ? 16.917 -0.083 2.536 1.00 95.94 414 ALA A N 1
ATOM 3332 C CA . ALA A 1 414 ? 17.424 -0.855 1.406 1.00 95.94 414 ALA A CA 1
ATOM 3333 C C . ALA A 1 414 ? 18.962 -0.913 1.418 1.00 95.94 414 ALA A C 1
ATOM 3335 O O . ALA A 1 414 ? 19.544 -1.991 1.313 1.00 95.94 414 ALA A O 1
ATOM 3336 N N . LYS A 1 415 ? 19.623 0.231 1.638 1.00 94.94 415 LYS A N 1
ATOM 3337 C CA . LYS A 1 415 ? 21.085 0.319 1.739 1.00 94.94 415 LYS A CA 1
ATOM 3338 C C . LYS A 1 415 ? 21.639 -0.490 2.916 1.00 94.94 415 LYS A C 1
ATOM 3340 O O . LYS A 1 415 ? 22.590 -1.241 2.727 1.00 94.94 415 LYS A O 1
ATOM 3345 N N . GLU A 1 416 ? 21.033 -0.394 4.100 1.00 96.88 416 GLU A N 1
ATOM 3346 C CA . GLU A 1 416 ? 21.419 -1.190 5.279 1.00 96.88 416 GLU A CA 1
ATOM 3347 C C . GLU A 1 416 ? 21.388 -2.700 5.014 1.00 96.88 416 GLU A C 1
ATOM 3349 O O . GLU A 1 416 ? 22.255 -3.427 5.494 1.00 96.88 416 GLU A O 1
ATOM 3354 N N . LEU A 1 417 ? 20.388 -3.172 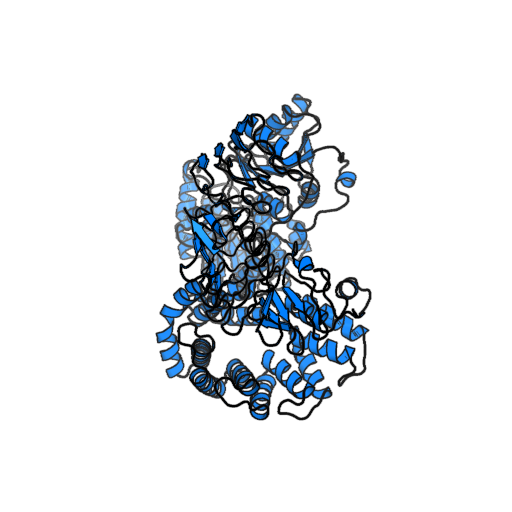4.264 1.00 97.62 417 LEU A N 1
ATOM 3355 C CA . LEU A 1 417 ? 20.230 -4.586 3.925 1.00 97.62 417 LEU A CA 1
ATOM 3356 C C . LEU A 1 417 ? 21.226 -5.049 2.854 1.00 97.62 417 LEU A C 1
ATOM 3358 O O . LEU A 1 417 ? 21.716 -6.173 2.939 1.00 97.62 417 LEU A O 1
ATOM 3362 N N . VAL A 1 418 ? 21.512 -4.211 1.850 1.00 97.19 418 VAL A N 1
ATOM 3363 C CA . VAL A 1 418 ? 22.373 -4.590 0.718 1.00 97.19 418 VAL A CA 1
ATOM 3364 C C . VAL A 1 418 ? 23.862 -4.476 1.034 1.00 97.19 418 VAL A C 1
ATOM 3366 O O . VAL A 1 418 ? 24.614 -5.360 0.636 1.00 97.19 418 VAL A O 1
ATOM 3369 N N . CYS A 1 419 ? 24.312 -3.446 1.759 1.00 96.44 419 CYS A N 1
ATOM 3370 C CA . CYS A 1 419 ? 25.745 -3.233 2.009 1.00 96.44 419 CYS A CA 1
ATOM 3371 C C . CYS A 1 419 ? 26.498 -4.483 2.521 1.00 96.44 419 CYS A C 1
ATOM 3373 O O . CYS A 1 419 ? 27.576 -4.758 2.001 1.00 96.44 419 CYS A O 1
ATOM 3375 N N . PRO A 1 420 ? 25.963 -5.279 3.472 1.00 97.94 420 PRO A N 1
ATOM 3376 C CA . PRO A 1 420 ? 26.674 -6.442 4.006 1.00 97.94 420 PRO A CA 1
ATOM 3377 C C . PRO A 1 420 ? 26.834 -7.616 3.032 1.00 97.94 420 PRO A C 1
ATOM 3379 O O . PRO A 1 420 ? 27.606 -8.524 3.324 1.00 97.94 420 PRO A O 1
ATOM 3382 N N . ILE A 1 421 ? 26.084 -7.650 1.925 1.00 98.00 421 ILE A N 1
ATOM 3383 C CA . ILE A 1 421 ? 26.074 -8.795 1.001 1.00 98.00 421 ILE A CA 1
ATOM 3384 C C . ILE A 1 421 ? 26.852 -8.556 -0.300 1.00 98.00 421 ILE A C 1
ATOM 3386 O O . ILE A 1 421 ? 26.983 -9.492 -1.085 1.00 98.00 421 ILE A O 1
ATOM 3390 N N . ILE A 1 422 ? 27.354 -7.338 -0.540 1.00 98.19 422 ILE A N 1
ATOM 3391 C CA . ILE A 1 422 ? 27.977 -6.937 -1.816 1.00 98.19 422 ILE A CA 1
ATOM 3392 C C . ILE A 1 422 ? 29.145 -7.859 -2.184 1.00 98.19 422 ILE A C 1
ATOM 3394 O O . ILE A 1 422 ? 29.115 -8.469 -3.251 1.00 98.19 422 ILE A O 1
ATOM 3398 N N . ASP A 1 423 ? 30.118 -8.026 -1.286 1.00 97.88 423 ASP A N 1
ATOM 3399 C CA . ASP A 1 423 ? 31.330 -8.809 -1.562 1.00 97.88 423 ASP A CA 1
ATOM 3400 C C . ASP A 1 423 ? 31.003 -10.275 -1.896 1.00 97.88 423 ASP A C 1
ATOM 3402 O O . ASP A 1 423 ? 31.608 -10.885 -2.778 1.00 97.88 423 ASP A O 1
ATOM 3406 N N . GLU A 1 424 ? 30.007 -10.860 -1.219 1.00 98.06 424 GLU A N 1
ATOM 3407 C CA . GLU A 1 424 ? 29.599 -12.241 -1.484 1.00 98.06 424 GLU A CA 1
ATOM 3408 C C . GLU A 1 424 ? 28.831 -12.376 -2.807 1.00 98.06 424 GLU A C 1
ATOM 3410 O O . GLU A 1 424 ? 28.962 -13.397 -3.491 1.00 98.06 424 GLU A O 1
ATOM 3415 N N . VAL A 1 425 ? 28.058 -11.356 -3.197 1.00 98.31 425 VAL A N 1
ATOM 3416 C CA . VAL A 1 425 ? 27.422 -11.291 -4.521 1.00 98.31 425 VAL A CA 1
ATOM 3417 C C . VAL A 1 425 ? 28.483 -11.231 -5.620 1.00 98.31 425 VAL A C 1
ATOM 3419 O O . VAL A 1 425 ? 28.391 -11.992 -6.585 1.00 98.31 425 VAL A O 1
ATOM 3422 N N . GLU A 1 426 ? 29.508 -10.392 -5.461 1.00 98.12 426 GLU A N 1
ATOM 3423 C CA . GLU A 1 426 ? 30.615 -10.271 -6.417 1.00 98.12 426 GLU A CA 1
ATOM 3424 C C . GLU A 1 426 ? 31.381 -11.585 -6.553 1.00 98.12 426 GLU A C 1
ATOM 3426 O O . GLU A 1 426 ? 31.466 -12.134 -7.652 1.00 98.12 426 GLU A O 1
ATOM 3431 N N . HIS A 1 427 ? 31.818 -12.165 -5.434 1.00 98.25 427 HIS A N 1
ATOM 3432 C CA . HIS A 1 427 ? 32.538 -13.437 -5.428 1.00 98.25 427 HIS A CA 1
ATOM 3433 C C . HIS A 1 427 ? 31.739 -14.570 -6.103 1.00 98.25 427 HIS A C 1
ATOM 3435 O O . HIS A 1 427 ? 32.284 -15.357 -6.878 1.00 98.25 427 HIS A O 1
ATOM 3441 N N . LYS A 1 428 ? 30.425 -14.670 -5.852 1.00 97.88 428 LYS A N 1
ATOM 3442 C CA . LYS A 1 428 ? 29.580 -15.700 -6.492 1.00 97.88 428 LYS A CA 1
ATOM 3443 C C . LYS A 1 428 ? 29.320 -15.430 -7.974 1.00 97.88 428 LYS A C 1
ATOM 3445 O O . LYS A 1 428 ? 29.214 -16.381 -8.748 1.00 97.88 428 LYS A O 1
ATOM 3450 N N . SER A 1 429 ? 29.250 -14.163 -8.380 1.00 97.62 429 SER A N 1
ATOM 3451 C CA . SER A 1 429 ? 29.183 -13.772 -9.793 1.00 97.62 429 SER A CA 1
ATOM 3452 C C . SER A 1 429 ? 30.483 -14.106 -10.542 1.00 97.62 429 SER A C 1
ATOM 3454 O O . SER A 1 429 ? 30.455 -14.580 -11.683 1.00 97.62 429 SER A O 1
ATOM 3456 N N . GLU A 1 430 ? 31.639 -13.910 -9.907 1.00 96.88 430 GLU A N 1
ATOM 3457 C CA . GLU A 1 430 ? 32.948 -14.307 -10.440 1.00 96.88 430 GLU A CA 1
ATOM 3458 C C . GLU A 1 430 ? 33.071 -15.828 -10.568 1.00 96.88 430 GLU A C 1
ATOM 3460 O O . GLU A 1 430 ? 33.563 -16.318 -11.584 1.00 96.88 430 GLU A O 1
ATOM 3465 N N . ALA A 1 431 ? 32.522 -16.573 -9.605 1.00 96.62 431 ALA A N 1
ATOM 3466 C CA . ALA A 1 431 ? 32.437 -18.033 -9.639 1.00 96.62 431 ALA A CA 1
ATOM 3467 C C . ALA A 1 431 ? 31.456 -18.594 -10.695 1.00 96.62 431 ALA A C 1
ATOM 3469 O O . ALA A 1 431 ? 31.359 -19.812 -10.846 1.00 96.62 431 ALA A O 1
ATOM 3470 N N . GLY A 1 432 ? 30.741 -17.734 -11.432 1.00 94.56 432 GLY A N 1
ATOM 3471 C CA . GLY A 1 432 ? 29.882 -18.127 -12.552 1.00 94.56 432 GLY A CA 1
ATOM 3472 C C . GLY A 1 432 ? 28.445 -18.503 -12.178 1.00 94.56 432 GLY A C 1
ATOM 3473 O O . GLY A 1 432 ? 27.777 -19.166 -12.969 1.00 94.56 432 GLY A O 1
ATOM 3474 N N . ASP A 1 433 ? 27.941 -18.102 -11.004 1.00 96.81 433 ASP A N 1
ATOM 3475 C CA . ASP A 1 433 ? 26.520 -18.282 -10.675 1.00 96.81 433 ASP A CA 1
ATOM 3476 C C . ASP A 1 433 ? 25.671 -17.189 -11.343 1.00 96.81 433 ASP A C 1
ATOM 3478 O O . ASP A 1 433 ? 25.675 -16.028 -10.922 1.00 96.81 433 ASP A O 1
ATOM 3482 N N . SER A 1 434 ? 24.898 -17.579 -12.363 1.00 96.81 434 SER A N 1
ATOM 3483 C CA . SER A 1 434 ? 24.062 -16.675 -13.166 1.00 96.81 434 SER A CA 1
ATOM 3484 C C . SER A 1 434 ? 23.105 -15.820 -12.336 1.00 96.81 434 SER A C 1
ATOM 3486 O O . SER A 1 434 ? 22.826 -14.678 -12.698 1.00 96.81 434 SER A O 1
ATOM 3488 N N . ARG A 1 435 ? 22.631 -16.335 -11.195 1.00 96.50 435 ARG A N 1
ATOM 3489 C CA . ARG A 1 435 ? 21.673 -15.645 -10.321 1.00 96.50 435 ARG A CA 1
ATOM 3490 C C . ARG A 1 435 ? 22.337 -14.494 -9.574 1.00 96.50 435 ARG A C 1
ATOM 3492 O O . ARG A 1 435 ? 21.691 -13.481 -9.336 1.00 96.50 435 ARG A O 1
ATOM 3499 N N . PHE A 1 436 ? 23.606 -14.650 -9.201 1.00 98.12 436 PHE A N 1
ATOM 3500 C CA . PHE A 1 436 ? 24.387 -13.588 -8.566 1.00 98.12 436 PHE A CA 1
ATOM 3501 C C . PHE A 1 436 ? 24.946 -12.610 -9.596 1.00 98.12 436 PHE A C 1
ATOM 3503 O O . PHE A 1 436 ? 24.999 -11.418 -9.315 1.00 98.12 436 PHE A O 1
ATOM 3510 N N . THR A 1 437 ? 25.282 -13.077 -10.802 1.00 98.44 437 THR A N 1
ATOM 3511 C CA . THR A 1 437 ? 25.633 -12.183 -11.914 1.00 98.44 437 THR A CA 1
ATOM 3512 C C . THR A 1 437 ? 24.466 -11.275 -12.305 1.00 98.44 437 THR A C 1
ATOM 3514 O O . THR A 1 437 ? 24.683 -10.077 -12.463 1.00 98.44 437 THR A O 1
ATOM 3517 N N . LEU A 1 438 ? 23.236 -11.803 -12.364 1.00 97.94 438 LEU A N 1
ATOM 3518 C CA . LEU A 1 438 ? 22.020 -11.002 -12.555 1.00 97.94 438 LEU A CA 1
ATOM 3519 C C . LEU A 1 438 ? 21.873 -9.939 -11.456 1.00 97.94 438 LEU A C 1
ATOM 3521 O O . LEU A 1 438 ? 21.767 -8.760 -11.765 1.00 97.94 438 LEU A O 1
ATOM 3525 N N . ILE A 1 439 ? 21.937 -10.346 -10.181 1.00 98.19 439 ILE A N 1
ATOM 3526 C CA . ILE A 1 439 ? 21.815 -9.418 -9.045 1.00 98.19 439 ILE A CA 1
ATOM 3527 C C . ILE A 1 439 ? 22.894 -8.333 -9.088 1.00 98.19 439 ILE A C 1
ATOM 3529 O O . ILE A 1 439 ? 22.604 -7.178 -8.799 1.00 98.19 439 ILE A O 1
ATOM 3533 N N . LEU A 1 440 ? 24.134 -8.674 -9.444 1.00 98.44 440 LEU A N 1
ATOM 3534 C CA . LEU A 1 440 ? 25.195 -7.679 -9.571 1.00 98.44 440 LEU A CA 1
ATOM 3535 C C . LEU A 1 440 ? 24.891 -6.683 -10.703 1.00 98.44 440 LEU A C 1
ATOM 3537 O O . LEU A 1 440 ? 25.107 -5.487 -10.524 1.00 98.44 440 LEU A O 1
ATOM 3541 N N . GLY A 1 441 ? 24.348 -7.160 -11.829 1.00 98.12 441 GLY A N 1
ATOM 3542 C CA . GLY A 1 441 ? 23.831 -6.303 -12.899 1.00 98.12 441 GLY A CA 1
ATOM 3543 C C . GLY A 1 441 ? 22.739 -5.357 -12.393 1.00 98.12 441 GLY A C 1
ATOM 3544 O O . GLY A 1 441 ? 22.833 -4.149 -12.602 1.00 98.12 441 GLY A O 1
ATOM 3545 N N . ASP A 1 442 ? 21.780 -5.877 -11.623 1.00 97.44 442 ASP A N 1
ATOM 3546 C CA . ASP A 1 442 ? 20.710 -5.086 -11.005 1.00 97.44 442 ASP A CA 1
ATOM 3547 C C . ASP A 1 442 ? 21.261 -4.029 -10.034 1.00 97.44 442 ASP A C 1
ATOM 3549 O O . ASP A 1 442 ? 20.805 -2.885 -10.039 1.00 97.44 442 ASP A O 1
ATOM 3553 N N . MET A 1 443 ? 22.277 -4.362 -9.228 1.00 97.94 443 MET A N 1
ATOM 3554 C CA . MET A 1 443 ? 22.925 -3.405 -8.320 1.00 97.94 443 MET A CA 1
ATOM 3555 C C . MET A 1 443 ? 23.476 -2.188 -9.076 1.00 97.94 443 MET A C 1
ATOM 3557 O O . MET A 1 443 ? 23.249 -1.057 -8.640 1.00 97.94 443 MET A O 1
ATOM 3561 N N . PHE A 1 444 ? 24.146 -2.401 -10.213 1.00 98.19 444 PHE A N 1
ATOM 3562 C CA . PHE A 1 444 ? 24.643 -1.322 -11.075 1.00 98.19 444 PHE A CA 1
ATOM 3563 C C . PHE A 1 444 ? 23.520 -0.610 -11.844 1.00 98.19 444 PHE A C 1
ATOM 3565 O O . PHE A 1 444 ? 23.554 0.610 -11.985 1.00 98.19 444 PHE A O 1
ATOM 3572 N N . SER A 1 445 ? 22.498 -1.332 -12.306 1.00 95.94 445 SER A N 1
ATOM 3573 C CA . SER A 1 445 ? 21.374 -0.753 -13.055 1.00 95.94 445 SER A CA 1
ATOM 3574 C C . SER A 1 445 ? 20.530 0.196 -12.191 1.00 95.94 445 SER A C 1
ATOM 3576 O O . SER A 1 445 ? 20.228 1.328 -12.589 1.00 95.94 445 SER A O 1
ATOM 3578 N N . PHE A 1 446 ? 20.192 -0.231 -10.970 1.00 92.50 446 PHE A N 1
ATOM 3579 C CA . PHE A 1 446 ? 19.379 0.546 -10.031 1.00 92.50 446 PHE A CA 1
ATOM 3580 C C . PHE A 1 446 ? 20.195 1.534 -9.189 1.00 92.50 446 PHE A C 1
ATOM 3582 O O . PHE A 1 446 ? 19.634 2.500 -8.668 1.00 92.50 446 PHE A O 1
ATOM 3589 N N . GLY A 1 447 ? 21.504 1.312 -9.042 1.00 94.12 447 GLY A N 1
ATOM 3590 C CA . GLY A 1 447 ? 22.331 2.034 -8.076 1.00 94.12 447 GLY A CA 1
ATOM 3591 C C . GLY A 1 447 ? 22.079 1.586 -6.628 1.00 94.12 447 GLY A C 1
ATOM 3592 O O . GLY A 1 447 ? 22.145 2.392 -5.696 1.00 94.12 447 GLY A O 1
ATOM 3593 N N . LEU A 1 448 ? 21.713 0.314 -6.426 1.00 94.19 448 LEU A N 1
ATOM 3594 C CA . LEU A 1 448 ? 21.447 -0.270 -5.111 1.00 94.19 448 LEU A CA 1
ATOM 3595 C C . LEU A 1 448 ? 22.681 -1.045 -4.638 1.00 94.19 448 LEU A C 1
ATOM 3597 O O . LEU A 1 448 ? 22.929 -2.162 -5.073 1.00 94.19 448 LEU A O 1
ATOM 3601 N N . GLY A 1 449 ? 23.465 -0.450 -3.738 1.00 92.81 449 GLY A N 1
ATOM 3602 C CA . GLY A 1 449 ? 24.713 -1.035 -3.224 1.00 92.81 449 GLY A CA 1
ATOM 3603 C C . GLY A 1 449 ? 25.947 -0.746 -4.088 1.00 92.81 449 GLY A C 1
ATOM 3604 O O . GLY A 1 449 ? 27.051 -0.683 -3.552 1.00 92.81 449 GLY A O 1
ATOM 3605 N N . LYS A 1 450 ? 25.768 -0.478 -5.385 1.00 95.12 450 LYS A N 1
ATOM 3606 C CA . LYS A 1 450 ? 26.802 0.043 -6.291 1.00 95.12 450 LYS A CA 1
ATOM 3607 C C . LYS A 1 450 ? 26.393 1.407 -6.839 1.00 95.12 450 LYS A C 1
ATOM 3609 O O . LYS A 1 450 ? 25.213 1.747 -6.833 1.00 95.12 450 LYS A O 1
ATOM 3614 N N . GLU A 1 451 ? 27.369 2.199 -7.276 1.00 95.12 451 GLU A N 1
ATOM 3615 C CA . GLU A 1 451 ? 27.071 3.397 -8.062 1.00 95.12 451 GLU A CA 1
ATOM 3616 C C . GLU A 1 451 ? 26.432 2.980 -9.387 1.00 95.12 451 GLU A C 1
ATOM 3618 O O . GLU A 1 451 ? 26.708 1.904 -9.916 1.00 95.12 451 GLU A O 1
ATOM 3623 N N . LYS A 1 452 ? 25.523 3.812 -9.884 1.00 95.88 452 LYS A N 1
ATOM 3624 C CA . LYS A 1 452 ? 24.748 3.498 -11.071 1.00 95.88 452 LYS A CA 1
ATOM 3625 C C . LYS A 1 452 ? 25.638 3.501 -12.317 1.00 95.88 452 LYS A C 1
ATOM 3627 O O . LYS A 1 452 ? 26.193 4.541 -12.656 1.00 95.88 452 LYS A O 1
ATOM 3632 N N . ASP A 1 453 ? 25.708 2.372 -13.015 1.00 97.81 453 ASP A N 1
ATOM 3633 C CA . ASP A 1 453 ? 26.526 2.188 -14.220 1.00 97.81 453 ASP A CA 1
ATOM 3634 C C . ASP A 1 453 ? 25.817 1.242 -15.199 1.00 97.81 453 ASP A C 1
ATOM 3636 O O . ASP A 1 453 ? 25.739 0.027 -15.001 1.00 97.81 453 ASP A O 1
ATOM 3640 N N . TYR A 1 454 ? 25.264 1.809 -16.269 1.00 97.44 454 TYR A N 1
ATOM 3641 C CA . TYR A 1 454 ? 24.514 1.033 -17.250 1.00 97.44 454 TYR A CA 1
ATOM 3642 C C . TYR A 1 454 ? 25.396 0.234 -18.207 1.00 97.44 454 TYR A C 1
ATOM 3644 O O . TYR A 1 454 ? 24.945 -0.797 -18.695 1.00 97.44 454 TYR A O 1
ATOM 3652 N N . GLU A 1 455 ? 26.629 0.662 -18.468 1.00 97.81 455 GLU A N 1
ATOM 3653 C CA . GLU A 1 455 ? 27.547 -0.105 -19.316 1.00 97.81 455 GLU A CA 1
ATOM 3654 C C . GLU A 1 455 ? 27.988 -1.370 -18.577 1.00 97.81 455 GLU A C 1
ATOM 3656 O O . GLU A 1 455 ? 27.942 -2.474 -19.129 1.00 97.81 455 GLU A O 1
ATOM 3661 N N . LYS A 1 456 ? 28.304 -1.236 -17.282 1.00 98.00 456 LYS A N 1
ATOM 3662 C CA . LYS A 1 456 ? 28.641 -2.385 -16.439 1.00 98.00 456 LYS A CA 1
ATOM 3663 C C . LYS A 1 456 ? 27.456 -3.323 -16.231 1.00 98.00 456 LYS A C 1
ATOM 3665 O O . LYS A 1 456 ? 27.632 -4.542 -16.279 1.00 98.00 456 LYS A O 1
ATOM 3670 N N . ALA A 1 457 ? 26.252 -2.781 -16.034 1.00 98.31 457 ALA A N 1
ATOM 3671 C CA . ALA A 1 457 ? 25.038 -3.591 -15.959 1.00 98.31 457 ALA A CA 1
ATOM 3672 C C . ALA A 1 457 ? 24.822 -4.397 -17.253 1.00 98.31 457 ALA A C 1
ATOM 3674 O O . ALA A 1 457 ? 24.589 -5.602 -17.181 1.00 98.31 457 ALA A O 1
ATOM 3675 N N . LEU A 1 458 ? 24.987 -3.769 -18.425 1.00 98.25 458 LEU A N 1
ATOM 3676 C CA . LEU A 1 458 ? 24.852 -4.433 -19.725 1.00 98.25 458 LEU A CA 1
ATOM 3677 C C . LEU A 1 458 ? 25.833 -5.609 -19.876 1.00 98.25 458 LEU A C 1
ATOM 3679 O O . LEU A 1 458 ? 25.425 -6.698 -20.277 1.00 98.25 458 LEU A O 1
ATOM 3683 N N . GLU A 1 459 ? 27.111 -5.413 -19.529 1.00 98.19 459 GLU A N 1
ATOM 3684 C CA . GLU A 1 459 ? 28.140 -6.468 -19.554 1.00 98.19 459 GLU A CA 1
ATOM 3685 C C . GLU A 1 459 ? 27.738 -7.669 -18.680 1.00 98.19 459 GLU A C 1
ATOM 3687 O O . GLU A 1 459 ? 27.817 -8.827 -19.101 1.00 98.19 459 GLU A O 1
ATOM 3692 N N . LEU A 1 460 ? 27.266 -7.396 -17.461 1.00 98.56 460 LEU A N 1
ATOM 3693 C CA . LEU A 1 460 ? 26.846 -8.427 -16.516 1.00 98.56 460 LEU A CA 1
ATOM 3694 C C . LEU A 1 460 ? 25.580 -9.153 -16.976 1.00 98.56 460 LEU A C 1
ATOM 3696 O O . LEU A 1 460 ? 25.501 -10.373 -16.825 1.00 98.56 460 LEU A O 1
ATOM 3700 N N . TYR A 1 461 ? 24.616 -8.453 -17.575 1.00 98.50 461 TYR A N 1
ATOM 3701 C CA . TYR A 1 461 ? 23.428 -9.095 -18.129 1.00 98.50 461 TYR A CA 1
ATOM 3702 C C . TYR A 1 461 ? 23.757 -9.983 -19.330 1.00 98.50 461 TYR A C 1
ATOM 3704 O O . TYR A 1 461 ? 23.229 -11.092 -19.402 1.00 98.50 461 TYR A O 1
ATOM 3712 N N . HIS A 1 462 ? 24.686 -9.588 -20.211 1.00 98.38 462 HIS A N 1
ATOM 3713 C CA . HIS A 1 462 ? 25.205 -10.483 -21.259 1.00 98.38 462 HIS A CA 1
ATOM 3714 C C . HIS A 1 462 ? 25.807 -11.752 -20.657 1.00 98.38 462 HIS A C 1
ATOM 3716 O O . HIS A 1 462 ? 25.391 -12.856 -21.012 1.00 98.38 462 HIS A O 1
ATOM 3722 N N . LYS A 1 463 ? 26.695 -11.612 -19.665 1.00 98.25 463 LYS A N 1
ATOM 3723 C CA . LYS A 1 463 ? 27.291 -12.758 -18.961 1.00 98.25 463 LYS A CA 1
ATOM 3724 C C . LYS A 1 463 ? 26.227 -13.653 -18.310 1.00 98.25 463 LYS A C 1
ATOM 3726 O O . LYS A 1 463 ? 26.282 -14.875 -18.425 1.00 98.25 463 LYS A O 1
ATOM 3731 N N . ALA A 1 464 ? 25.237 -13.074 -17.632 1.00 98.12 464 ALA A N 1
ATOM 3732 C CA . ALA A 1 464 ? 24.157 -13.833 -17.002 1.00 98.12 464 ALA A CA 1
ATOM 3733 C C . ALA A 1 464 ? 23.265 -14.543 -18.038 1.00 98.12 464 ALA A C 1
ATOM 3735 O O . ALA A 1 464 ? 22.867 -15.688 -17.812 1.00 98.12 464 ALA A O 1
ATOM 3736 N N . ALA A 1 465 ? 22.977 -13.903 -19.174 1.00 97.75 465 ALA A N 1
ATOM 3737 C CA . ALA A 1 465 ? 22.213 -14.479 -20.278 1.00 97.75 465 ALA A CA 1
ATOM 3738 C C . ALA A 1 465 ? 22.955 -15.650 -20.945 1.00 97.75 465 ALA A C 1
ATOM 3740 O O . ALA A 1 465 ? 22.336 -16.669 -21.257 1.00 97.75 465 ALA A O 1
ATOM 3741 N N . GLU A 1 466 ? 24.277 -15.557 -21.115 1.00 96.75 466 GLU A N 1
ATOM 3742 C CA . GLU A 1 466 ? 25.124 -16.666 -21.585 1.00 96.75 466 GLU A CA 1
ATOM 3743 C C . GLU A 1 466 ? 25.097 -17.863 -20.626 1.00 96.75 466 GLU A C 1
ATOM 3745 O O . GLU A 1 466 ? 25.100 -19.013 -21.065 1.00 96.75 466 GLU A O 1
ATOM 3750 N N . LEU A 1 467 ? 24.983 -17.600 -19.322 1.00 95.50 467 LEU A N 1
ATOM 3751 C CA . LEU A 1 467 ? 24.793 -18.617 -18.285 1.00 95.50 467 LEU A CA 1
ATOM 3752 C C . LEU A 1 467 ? 23.329 -19.094 -18.147 1.00 95.50 467 LEU A C 1
ATOM 3754 O O . LEU A 1 467 ? 23.016 -19.866 -17.239 1.00 95.50 467 LEU A O 1
ATOM 3758 N N . GLY A 1 468 ? 22.425 -18.650 -19.028 1.00 94.88 468 GLY A N 1
ATOM 3759 C CA . GLY A 1 468 ? 21.038 -19.118 -19.109 1.00 94.88 468 GLY A CA 1
ATOM 3760 C C . GLY A 1 468 ? 20.015 -18.339 -18.274 1.00 94.88 468 GLY A C 1
ATOM 3761 O O . GLY A 1 468 ? 18.900 -18.826 -18.099 1.00 94.88 468 GLY A O 1
ATOM 3762 N N . SER A 1 469 ? 20.355 -17.155 -17.754 1.00 97.06 469 SER A N 1
ATOM 3763 C CA . SER A 1 469 ? 19.399 -16.291 -17.042 1.00 97.06 469 SER A CA 1
ATOM 3764 C C . SER A 1 469 ? 18.355 -15.715 -18.003 1.00 97.06 469 SER A C 1
ATOM 3766 O O . SER A 1 469 ? 18.697 -14.952 -18.908 1.00 97.06 469 SER A O 1
ATOM 3768 N N . LEU A 1 470 ? 17.079 -16.065 -17.806 1.00 96.69 470 LEU A N 1
ATOM 3769 C CA . LEU A 1 470 ? 15.979 -15.582 -18.647 1.00 96.69 470 LEU A CA 1
ATOM 3770 C C . LEU A 1 470 ? 15.628 -14.124 -18.350 1.00 96.69 470 LEU A C 1
ATOM 3772 O O . LEU A 1 470 ? 15.293 -13.380 -19.275 1.00 96.69 470 LEU A O 1
ATOM 3776 N N . GLU A 1 471 ? 15.737 -13.726 -17.079 1.00 95.75 471 GLU A N 1
ATOM 3777 C CA . GLU A 1 471 ? 15.578 -12.344 -16.632 1.00 95.75 471 GLU A CA 1
ATOM 3778 C C . GLU A 1 471 ? 16.614 -11.442 -17.301 1.00 95.75 471 GLU A C 1
ATOM 3780 O O . GLU A 1 471 ? 16.238 -10.466 -17.936 1.00 95.75 471 GLU A O 1
ATOM 3785 N N . ALA A 1 472 ? 17.891 -11.843 -17.302 1.00 97.88 472 ALA A N 1
ATOM 3786 C CA . ALA A 1 472 ? 18.944 -11.050 -17.933 1.00 97.88 472 ALA A CA 1
ATOM 3787 C C . ALA A 1 472 ? 18.719 -10.887 -19.444 1.00 97.88 472 ALA A C 1
ATOM 3789 O O . ALA A 1 472 ? 18.961 -9.820 -19.995 1.00 97.88 472 ALA A O 1
ATOM 3790 N N . MET A 1 473 ? 18.213 -11.922 -20.128 1.00 98.50 473 MET A N 1
ATOM 3791 C CA . MET A 1 473 ? 17.823 -11.796 -21.537 1.00 98.50 473 MET A CA 1
ATOM 3792 C C . MET A 1 473 ? 16.685 -10.777 -21.723 1.00 98.50 473 MET A C 1
ATOM 3794 O O . MET A 1 473 ? 16.704 -10.010 -22.680 1.00 98.50 473 MET A O 1
ATOM 3798 N N . CYS A 1 474 ? 15.709 -10.733 -20.815 1.00 97.56 474 CYS A N 1
ATOM 3799 C CA . CYS A 1 474 ? 14.656 -9.716 -20.840 1.00 97.56 474 CYS A CA 1
ATOM 3800 C C . CYS A 1 474 ? 15.219 -8.305 -20.605 1.00 97.56 474 CYS A C 1
ATOM 3802 O O . CYS A 1 474 ? 14.863 -7.375 -21.329 1.00 97.56 474 CYS A O 1
ATOM 3804 N N . ASP A 1 475 ? 16.124 -8.153 -19.635 1.00 97.69 475 ASP A N 1
ATOM 3805 C CA . ASP A 1 475 ? 16.755 -6.871 -19.305 1.00 97.69 475 ASP A CA 1
ATOM 3806 C C . ASP A 1 475 ? 17.621 -6.354 -20.460 1.00 97.69 475 ASP A C 1
ATOM 3808 O O . ASP A 1 475 ? 17.548 -5.175 -20.802 1.00 97.69 475 ASP A O 1
ATOM 3812 N N . LEU A 1 476 ? 18.354 -7.236 -21.152 1.00 98.31 476 LEU A N 1
ATOM 3813 C CA . LEU A 1 476 ? 19.042 -6.900 -22.404 1.00 98.31 476 LEU A CA 1
ATOM 3814 C C . LEU A 1 476 ? 18.056 -6.420 -23.472 1.00 98.31 476 LEU A C 1
ATOM 3816 O O . LEU A 1 476 ? 18.302 -5.401 -24.119 1.00 98.31 476 LEU A O 1
ATOM 3820 N N . GLY A 1 477 ? 16.928 -7.122 -23.631 1.00 97.56 477 GLY A N 1
ATOM 3821 C CA . GLY A 1 477 ? 15.838 -6.708 -24.512 1.00 97.56 477 GLY A CA 1
ATOM 3822 C C . GLY A 1 477 ? 15.417 -5.260 -24.248 1.00 97.56 477 GLY A C 1
ATOM 3823 O O . GLY A 1 477 ? 15.380 -4.447 -25.175 1.00 97.56 477 GLY A O 1
ATOM 3824 N N . TYR A 1 478 ? 15.201 -4.910 -22.980 1.00 96.62 478 TYR A N 1
ATOM 3825 C CA . TYR A 1 478 ? 14.840 -3.553 -22.572 1.00 96.62 478 TYR A CA 1
ATOM 3826 C C . TYR A 1 478 ? 15.967 -2.546 -22.822 1.00 96.62 478 TYR A C 1
ATOM 3828 O O . TYR A 1 478 ? 15.733 -1.509 -23.444 1.00 96.62 478 TYR A O 1
ATOM 3836 N N . MET A 1 479 ? 17.198 -2.846 -22.400 1.00 97.56 479 MET A N 1
ATOM 3837 C CA . MET A 1 479 ? 18.336 -1.928 -22.528 1.00 97.56 479 MET A CA 1
ATOM 3838 C C . MET A 1 479 ? 18.619 -1.549 -23.984 1.00 97.56 479 MET A C 1
ATOM 3840 O O . MET A 1 479 ? 18.825 -0.369 -24.271 1.00 97.56 479 MET A O 1
ATOM 3844 N N . TYR A 1 480 ? 18.537 -2.503 -24.918 1.00 98.06 480 TYR A N 1
ATOM 3845 C CA . TYR A 1 480 ? 18.656 -2.215 -26.351 1.00 98.06 480 TYR A CA 1
ATOM 3846 C C . TYR A 1 480 ? 17.445 -1.465 -26.922 1.00 98.06 480 TYR A C 1
ATOM 3848 O O . TYR A 1 480 ? 17.611 -0.664 -27.841 1.00 98.06 480 TYR A O 1
ATOM 3856 N N . LEU A 1 481 ? 16.235 -1.677 -26.389 1.00 95.19 481 LEU A N 1
ATOM 3857 C CA . LEU A 1 481 ? 15.033 -0.963 -26.838 1.00 95.19 481 LEU A CA 1
ATOM 3858 C C . LEU A 1 481 ? 15.111 0.536 -26.531 1.00 95.19 481 LEU A C 1
ATOM 3860 O O . LEU A 1 481 ? 14.663 1.354 -27.336 1.00 95.19 481 LEU A O 1
ATOM 3864 N N . VAL A 1 482 ? 15.660 0.889 -25.365 1.00 93.06 482 VAL A N 1
ATOM 3865 C CA . VAL A 1 482 ? 15.740 2.281 -24.893 1.00 93.06 482 VAL A CA 1
ATOM 3866 C C . VAL A 1 482 ? 17.115 2.930 -25.086 1.00 93.06 482 VAL A C 1
ATOM 3868 O O . VAL A 1 482 ? 17.234 4.133 -24.876 1.00 93.06 482 VAL A O 1
ATOM 3871 N N . GLY A 1 483 ? 18.138 2.171 -25.496 1.00 94.50 483 GLY A N 1
ATOM 3872 C CA . GLY A 1 483 ? 19.513 2.668 -25.626 1.00 94.50 483 GLY A CA 1
ATOM 3873 C C . GLY A 1 483 ? 20.159 2.996 -24.275 1.00 94.50 483 GLY A C 1
ATOM 3874 O O . GLY A 1 483 ? 20.792 4.035 -24.106 1.00 94.50 483 GLY A O 1
ATOM 3875 N N . GLN A 1 484 ? 19.943 2.147 -23.269 1.00 92.06 484 GLN A N 1
ATOM 3876 C CA . GLN A 1 484 ? 20.477 2.335 -21.920 1.00 92.06 484 GLN A CA 1
ATOM 3877 C C . GLN A 1 484 ? 21.783 1.549 -21.774 1.00 92.06 484 GLN A C 1
ATOM 3879 O O . GLN A 1 484 ? 21.774 0.328 -21.870 1.00 92.06 484 GLN A O 1
ATOM 3884 N N . GLY A 1 485 ?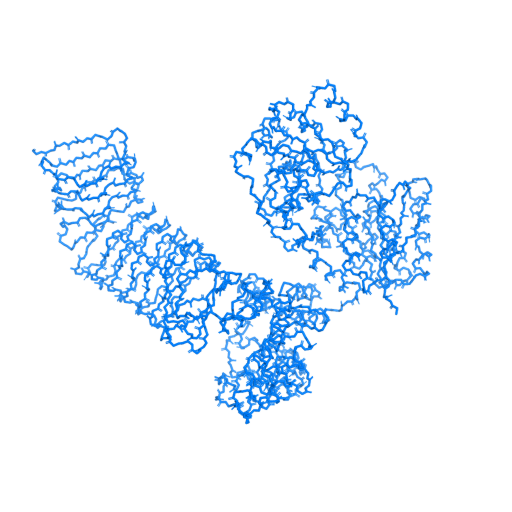 22.908 2.242 -21.565 1.00 93.06 485 GLY A N 1
ATOM 3885 C CA . GLY A 1 485 ? 24.246 1.621 -21.527 1.00 93.06 485 GLY A CA 1
ATOM 3886 C C . GLY A 1 485 ? 24.767 1.153 -22.894 1.00 93.06 485 GLY A C 1
ATOM 3887 O O . GLY A 1 485 ? 25.802 0.502 -22.967 1.00 93.06 485 GLY A O 1
ATOM 3888 N N . THR A 1 486 ? 24.040 1.444 -23.976 1.00 96.44 486 THR A N 1
ATOM 3889 C CA . THR A 1 486 ? 24.375 1.086 -25.361 1.00 96.44 486 THR A CA 1
ATOM 3890 C C . THR A 1 486 ? 23.568 1.946 -26.337 1.00 96.44 486 THR A C 1
ATOM 3892 O O . THR A 1 486 ? 22.677 2.683 -25.922 1.00 96.44 486 THR A O 1
ATOM 3895 N N . GLU A 1 487 ? 23.848 1.860 -27.636 1.00 96.81 487 GLU A N 1
ATOM 3896 C CA . GLU A 1 487 ? 23.009 2.498 -28.653 1.00 96.81 487 GLU A CA 1
ATOM 3897 C C . GLU A 1 487 ? 21.665 1.769 -28.795 1.00 96.81 487 GLU A C 1
ATOM 3899 O O . GLU A 1 487 ? 21.582 0.541 -28.698 1.00 96.81 487 GLU A O 1
ATOM 3904 N N . LEU A 1 488 ? 20.595 2.527 -29.055 1.00 97.06 488 LEU A N 1
ATOM 3905 C CA . LEU A 1 488 ? 19.272 1.961 -29.314 1.00 97.06 488 LEU A CA 1
ATOM 3906 C C . LEU A 1 488 ? 19.333 1.017 -30.524 1.00 97.06 488 LEU A C 1
ATOM 3908 O O . LEU A 1 488 ? 19.675 1.429 -31.631 1.00 97.06 488 LEU A O 1
ATOM 3912 N N . ASN A 1 489 ? 18.940 -0.241 -30.325 1.00 97.88 489 ASN A N 1
ATOM 3913 C CA . ASN A 1 489 ? 18.922 -1.266 -31.363 1.00 97.88 489 ASN A CA 1
ATOM 3914 C C . ASN A 1 489 ? 17.700 -2.182 -31.195 1.00 97.88 489 ASN A C 1
ATOM 3916 O O . ASN A 1 489 ? 17.711 -3.153 -30.435 1.00 97.88 489 ASN A O 1
ATOM 3920 N N . LYS A 1 490 ? 16.632 -1.883 -31.942 1.00 97.25 490 LYS A N 1
ATOM 3921 C CA . LYS A 1 490 ? 15.367 -2.623 -31.842 1.00 97.25 490 LYS A CA 1
ATOM 3922 C C . LYS A 1 490 ? 15.485 -4.081 -32.302 1.00 97.25 490 LYS A C 1
ATOM 3924 O O . LYS A 1 490 ? 14.828 -4.937 -31.726 1.00 97.25 490 LYS A O 1
ATOM 3929 N N . GLU A 1 491 ? 16.328 -4.386 -33.291 1.00 98.00 491 GLU A N 1
ATOM 3930 C CA . GLU A 1 491 ? 16.529 -5.767 -33.769 1.00 98.00 491 GLU A CA 1
ATOM 3931 C C . GLU A 1 491 ? 17.182 -6.642 -32.692 1.00 98.00 491 GLU A C 1
ATOM 3933 O O . GLU A 1 491 ? 16.703 -7.736 -32.393 1.00 98.00 491 GLU A O 1
ATOM 3938 N N . THR A 1 492 ? 18.238 -6.133 -32.049 1.00 97.88 492 THR A N 1
ATOM 3939 C CA . THR A 1 492 ? 18.905 -6.826 -30.935 1.00 97.88 492 THR A CA 1
ATOM 3940 C C . THR A 1 492 ? 17.970 -6.963 -29.732 1.00 97.88 492 THR A C 1
ATOM 3942 O O . THR A 1 492 ? 17.946 -8.011 -29.086 1.00 97.88 492 THR A O 1
ATOM 3945 N N . SER A 1 493 ? 17.157 -5.938 -29.462 1.00 98.12 493 SER A N 1
ATOM 3946 C CA . SER A 1 493 ? 16.110 -5.990 -28.438 1.00 98.12 493 SER A CA 1
ATOM 3947 C C . SER A 1 493 ? 15.123 -7.139 -28.689 1.00 98.12 493 SER A C 1
ATOM 3949 O O . SER A 1 493 ? 14.967 -8.020 -27.839 1.00 98.12 493 SER A O 1
ATOM 3951 N N . ALA A 1 494 ? 14.528 -7.194 -29.886 1.00 98.00 494 ALA A N 1
ATOM 3952 C CA . ALA A 1 494 ? 13.580 -8.238 -30.259 1.00 98.00 494 ALA A CA 1
ATOM 3953 C C . ALA A 1 494 ? 14.218 -9.638 -30.263 1.00 98.00 494 ALA A C 1
ATOM 3955 O O . ALA A 1 494 ? 13.573 -10.606 -29.862 1.00 98.00 494 ALA A O 1
ATOM 3956 N N . TYR A 1 495 ? 15.492 -9.761 -30.653 1.00 98.12 495 TYR A N 1
ATOM 3957 C CA . TYR A 1 495 ? 16.237 -11.020 -30.558 1.00 98.12 495 TYR A CA 1
ATOM 3958 C C . TYR A 1 495 ? 16.290 -11.548 -29.117 1.00 98.12 495 TYR A C 1
ATOM 3960 O O . TYR A 1 495 ? 15.961 -12.714 -28.877 1.00 98.12 495 TYR A O 1
ATOM 3968 N N . TRP A 1 496 ? 16.667 -10.705 -28.152 1.00 98.38 496 TRP A N 1
ATOM 3969 C CA . TRP A 1 496 ? 16.778 -11.119 -26.754 1.00 98.38 496 TRP A CA 1
ATOM 3970 C C . TRP A 1 496 ? 15.421 -11.402 -26.110 1.00 98.38 496 TRP A C 1
ATOM 3972 O O . TRP A 1 496 ? 15.274 -12.438 -25.451 1.00 98.38 496 TRP A O 1
ATOM 3982 N N . TYR A 1 497 ? 14.414 -10.560 -26.369 1.00 98.31 497 TYR A N 1
ATOM 3983 C CA . TYR A 1 497 ? 13.045 -10.832 -25.934 1.00 98.31 497 TYR A CA 1
ATOM 3984 C C . TYR A 1 497 ? 12.538 -12.158 -26.493 1.00 98.31 497 TYR A C 1
ATOM 3986 O O . TYR A 1 497 ? 12.085 -13.004 -25.728 1.00 98.31 497 TYR A O 1
ATOM 3994 N N . LYS A 1 498 ? 12.686 -12.407 -27.798 1.00 98.00 498 LYS A N 1
ATOM 3995 C CA . LYS A 1 498 ? 12.252 -13.669 -28.407 1.00 98.00 498 LYS A CA 1
ATOM 3996 C C . LYS A 1 498 ? 12.965 -14.874 -27.796 1.00 98.00 498 LYS A C 1
ATOM 3998 O O . LYS A 1 498 ? 12.310 -15.835 -27.412 1.00 98.00 498 LYS A O 1
ATOM 4003 N N . LYS A 1 499 ? 14.290 -14.807 -27.635 1.00 97.75 499 LYS A N 1
ATOM 4004 C CA . LYS A 1 499 ? 15.083 -15.893 -27.040 1.00 97.75 499 LYS A CA 1
ATOM 4005 C C . LYS A 1 499 ? 14.627 -16.237 -25.617 1.00 97.75 499 LYS A C 1
ATOM 4007 O O . LYS A 1 499 ? 14.527 -17.411 -25.276 1.00 97.75 499 LYS A O 1
ATOM 4012 N N . SER A 1 500 ? 14.330 -15.227 -24.801 1.00 97.69 500 SER A N 1
ATOM 4013 C CA . SER A 1 500 ? 13.806 -15.390 -23.438 1.00 97.69 500 SER A CA 1
ATOM 4014 C C . SER A 1 500 ? 12.351 -15.890 -23.424 1.00 97.69 500 SER A C 1
ATOM 4016 O O . SER A 1 500 ? 11.992 -16.762 -22.630 1.00 97.69 500 SER A O 1
ATOM 4018 N N . ALA A 1 501 ? 11.519 -15.391 -24.343 1.00 96.88 501 ALA A N 1
ATOM 4019 C CA . ALA A 1 501 ? 10.120 -15.781 -24.496 1.00 96.88 501 ALA A CA 1
ATOM 4020 C C . ALA A 1 501 ? 9.960 -17.243 -24.928 1.00 96.88 501 ALA A C 1
ATOM 4022 O O . ALA A 1 501 ? 9.131 -17.960 -24.369 1.00 96.88 501 ALA A O 1
ATOM 4023 N N . ASP A 1 502 ? 10.785 -17.702 -25.871 1.00 95.62 502 ASP A N 1
ATOM 4024 C CA . ASP A 1 502 ? 10.797 -19.088 -26.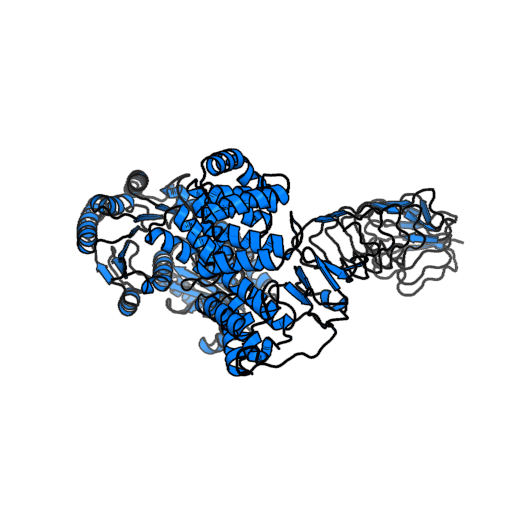355 1.00 95.62 502 ASP A CA 1
ATOM 4025 C C . ASP A 1 502 ? 11.196 -20.081 -25.241 1.00 95.62 502 ASP A C 1
ATOM 4027 O O . ASP A 1 502 ? 10.864 -21.264 -25.307 1.00 95.62 502 ASP A O 1
ATOM 4031 N N . LEU A 1 503 ? 11.859 -19.592 -24.184 1.00 95.38 503 LEU A N 1
ATOM 4032 C CA . LEU A 1 503 ? 12.194 -20.336 -22.965 1.00 95.38 503 LEU A CA 1
ATOM 4033 C C . LEU A 1 503 ? 11.161 -20.162 -21.833 1.00 95.38 503 LEU A C 1
ATOM 4035 O O . LEU A 1 503 ? 11.330 -20.735 -20.757 1.00 95.38 503 LEU A O 1
ATOM 4039 N N . GLY A 1 504 ? 10.077 -19.418 -22.070 1.00 91.94 504 GLY A N 1
ATOM 4040 C CA . GLY A 1 504 ? 8.920 -19.337 -21.176 1.00 91.94 504 GLY A CA 1
ATOM 4041 C C . GLY A 1 504 ? 8.888 -18.143 -20.217 1.00 91.94 504 GLY A C 1
ATOM 4042 O O . GLY A 1 504 ? 8.060 -18.137 -19.306 1.00 91.94 504 GLY A O 1
ATOM 4043 N N . TYR A 1 505 ? 9.749 -17.131 -20.372 1.00 93.94 505 TYR A N 1
ATOM 4044 C CA . TYR A 1 505 ? 9.729 -15.974 -19.470 1.00 93.94 505 TYR A CA 1
ATOM 4045 C C . TYR A 1 505 ? 8.592 -14.995 -19.806 1.00 93.94 505 TYR A C 1
ATOM 4047 O O . TYR A 1 505 ? 8.568 -14.403 -20.883 1.00 93.94 505 TYR A O 1
ATOM 4055 N N . LEU A 1 506 ? 7.652 -14.806 -18.873 1.00 91.56 506 LEU A N 1
ATOM 4056 C CA . LEU A 1 506 ? 6.378 -14.106 -19.117 1.00 91.56 506 LEU A CA 1
ATOM 4057 C C . LEU A 1 506 ? 6.519 -12.643 -19.550 1.00 91.56 506 LEU A C 1
ATOM 4059 O O . LEU A 1 506 ? 5.791 -12.207 -20.439 1.00 91.56 506 LEU A O 1
ATOM 4063 N N . HIS A 1 507 ? 7.455 -11.898 -18.955 1.00 92.69 507 HIS A N 1
ATOM 4064 C CA . HIS A 1 507 ? 7.734 -10.520 -19.372 1.00 92.69 507 HIS A CA 1
ATOM 4065 C C . HIS A 1 507 ? 8.163 -10.476 -20.841 1.00 92.69 507 HIS A C 1
ATOM 4067 O O . HIS A 1 507 ? 7.523 -9.808 -21.647 1.00 92.69 507 HIS A O 1
ATOM 4073 N N . SER A 1 508 ? 9.153 -11.292 -21.209 1.00 96.75 508 SER A N 1
ATOM 4074 C CA . SER A 1 508 ? 9.628 -11.401 -22.588 1.00 96.75 508 SER A CA 1
ATOM 4075 C C . SER A 1 508 ? 8.556 -11.889 -23.557 1.00 96.75 508 SER A C 1
ATOM 4077 O O . SER A 1 508 ? 8.509 -11.397 -24.678 1.00 96.75 508 SER A O 1
ATOM 4079 N N . ILE A 1 509 ? 7.685 -12.824 -23.144 1.00 97.12 509 ILE A N 1
ATOM 4080 C CA . ILE A 1 509 ? 6.531 -13.284 -23.943 1.00 97.12 509 ILE A CA 1
ATOM 4081 C C . ILE A 1 509 ? 5.643 -12.097 -24.307 1.00 97.12 509 ILE A C 1
ATOM 4083 O O . ILE A 1 509 ? 5.276 -11.935 -25.467 1.00 97.12 509 ILE A O 1
ATOM 4087 N N . ARG A 1 510 ? 5.309 -11.243 -23.341 1.00 95.38 510 ARG A N 1
ATOM 4088 C CA . ARG A 1 510 ? 4.505 -10.053 -23.616 1.00 95.38 510 ARG A CA 1
ATOM 4089 C C . ARG A 1 510 ? 5.279 -9.034 -24.456 1.00 95.38 510 ARG A C 1
ATOM 4091 O O . ARG A 1 510 ? 4.721 -8.490 -25.406 1.00 95.38 510 ARG A O 1
ATOM 4098 N N . ASP A 1 511 ? 6.542 -8.778 -24.132 1.00 97.12 511 ASP A N 1
ATOM 4099 C CA . ASP A 1 511 ? 7.324 -7.722 -24.781 1.00 97.12 511 ASP A CA 1
ATOM 4100 C C . ASP A 1 511 ? 7.658 -8.055 -26.243 1.00 97.12 511 ASP A C 1
ATOM 4102 O O . ASP A 1 511 ? 7.544 -7.178 -27.097 1.00 97.12 511 ASP A O 1
ATOM 4106 N N . ILE A 1 512 ? 7.923 -9.322 -26.591 1.00 98.12 512 ILE A N 1
ATOM 4107 C CA . ILE A 1 512 ? 8.036 -9.719 -28.005 1.00 98.12 512 ILE A CA 1
ATOM 4108 C C . ILE A 1 512 ? 6.694 -9.589 -28.743 1.00 98.12 512 ILE A C 1
ATOM 4110 O O . ILE A 1 512 ? 6.671 -9.210 -29.914 1.00 98.12 512 ILE A O 1
ATOM 4114 N N . GLY A 1 513 ? 5.567 -9.835 -28.063 1.00 97.75 513 GLY A N 1
ATOM 4115 C CA . GLY A 1 513 ? 4.232 -9.567 -28.606 1.00 97.75 513 GLY A CA 1
ATOM 4116 C C . GLY A 1 513 ? 4.036 -8.084 -28.943 1.00 97.75 513 GLY A C 1
ATOM 4117 O O . GLY A 1 513 ? 3.566 -7.750 -30.030 1.00 97.75 513 GLY A O 1
ATOM 4118 N N . GLN A 1 514 ? 4.485 -7.183 -28.064 1.00 96.88 514 GLN A N 1
ATOM 4119 C CA . GLN A 1 514 ? 4.496 -5.740 -28.330 1.00 96.88 514 GLN A CA 1
ATOM 4120 C C . GLN A 1 514 ? 5.417 -5.365 -29.493 1.00 96.88 514 GLN A C 1
ATOM 4122 O O . GLN A 1 514 ? 5.030 -4.540 -30.323 1.00 96.88 514 GLN A O 1
ATOM 4127 N N . SER A 1 515 ? 6.596 -5.988 -29.598 1.00 97.62 515 SER A N 1
ATOM 4128 C CA . SER A 1 515 ? 7.504 -5.781 -30.730 1.00 97.62 515 SER A CA 1
ATOM 4129 C C . SER A 1 515 ? 6.836 -6.124 -32.063 1.00 97.62 515 SER A C 1
ATOM 4131 O O . SER A 1 515 ? 6.903 -5.314 -32.986 1.00 97.62 515 SER A O 1
ATOM 4133 N N . TYR A 1 516 ? 6.126 -7.255 -32.161 1.00 98.38 516 TYR A N 1
ATOM 4134 C CA . TYR A 1 516 ? 5.345 -7.602 -33.358 1.00 98.38 516 TYR A CA 1
ATOM 4135 C C . TYR A 1 516 ? 4.170 -6.653 -33.602 1.00 98.38 516 TYR A C 1
ATOM 4137 O O . TYR A 1 516 ? 3.897 -6.301 -34.745 1.00 98.38 516 TYR A O 1
ATOM 4145 N N . MET A 1 517 ? 3.483 -6.197 -32.554 1.00 96.81 517 MET A N 1
ATOM 4146 C CA . MET A 1 517 ? 2.363 -5.262 -32.699 1.00 96.81 517 MET A CA 1
ATOM 4147 C C . MET A 1 517 ? 2.810 -3.891 -33.233 1.00 96.81 517 MET A C 1
ATOM 4149 O O . MET A 1 517 ? 2.088 -3.260 -34.005 1.00 96.81 517 MET A O 1
ATOM 4153 N N . ARG A 1 518 ? 3.997 -3.422 -32.826 1.00 95.00 518 ARG A N 1
ATOM 4154 C CA . ARG A 1 518 ? 4.533 -2.087 -33.153 1.00 95.00 518 ARG A CA 1
ATOM 4155 C C . ARG A 1 518 ? 5.560 -2.083 -34.288 1.00 95.00 518 ARG A C 1
ATOM 4157 O O . ARG A 1 518 ? 5.964 -1.011 -34.731 1.00 95.00 518 ARG A O 1
ATOM 4164 N N . GLY A 1 519 ? 6.001 -3.253 -34.748 1.00 96.00 519 GLY A N 1
ATOM 4165 C CA . GLY A 1 519 ? 7.072 -3.379 -35.738 1.00 96.00 519 GLY A CA 1
ATOM 4166 C C . GLY A 1 519 ? 8.452 -2.985 -35.192 1.00 96.00 519 GLY A C 1
ATOM 4167 O O . GLY A 1 519 ? 9.266 -2.391 -35.900 1.00 96.00 519 GLY A O 1
ATOM 4168 N N . GLU A 1 520 ? 8.714 -3.230 -33.906 1.00 94.19 520 GLU A N 1
ATOM 4169 C CA . GLU A 1 520 ? 9.961 -2.835 -33.242 1.00 94.19 520 GLU A CA 1
ATOM 4170 C C . GLU A 1 520 ? 11.002 -3.952 -33.323 1.00 94.19 520 GLU A C 1
ATOM 4172 O O . GLU A 1 520 ? 11.006 -4.867 -32.506 1.00 94.19 520 GLU A O 1
ATOM 4177 N N . GLY A 1 521 ? 11.890 -3.878 -34.321 1.00 95.56 521 GLY A N 1
ATOM 4178 C CA . GLY A 1 521 ? 12.958 -4.869 -34.531 1.00 95.56 521 GLY A CA 1
ATOM 4179 C C . GLY A 1 521 ? 12.512 -6.160 -35.218 1.00 95.56 521 GLY A C 1
ATOM 4180 O O . GLY A 1 521 ? 13.341 -7.002 -35.549 1.00 95.56 521 GLY A O 1
ATOM 4181 N N . VAL A 1 522 ? 11.210 -6.296 -35.464 1.00 97.56 522 VAL A N 1
ATOM 4182 C CA . VAL A 1 522 ? 10.566 -7.345 -36.260 1.00 97.56 522 VAL A CA 1
ATOM 4183 C C . VAL A 1 522 ? 9.502 -6.700 -37.157 1.00 97.56 522 VAL A C 1
ATOM 4185 O O . VAL A 1 522 ? 9.014 -5.619 -36.821 1.00 97.56 522 VAL A O 1
ATOM 4188 N N . PRO A 1 523 ? 9.123 -7.310 -38.294 1.00 97.94 523 PRO A N 1
ATOM 4189 C CA . PRO A 1 523 ? 7.988 -6.839 -39.085 1.00 97.94 523 PRO A CA 1
ATOM 4190 C C . PRO A 1 523 ? 6.687 -6.849 -38.274 1.00 97.94 523 PRO A C 1
ATOM 4192 O O . PRO A 1 523 ? 6.509 -7.703 -37.406 1.00 97.94 523 PRO A O 1
ATOM 4195 N N . VAL A 1 524 ? 5.770 -5.925 -38.581 1.00 98.19 524 VAL A N 1
ATOM 4196 C CA . VAL A 1 524 ? 4.442 -5.900 -37.950 1.00 98.19 524 VAL A CA 1
ATOM 4197 C C . VAL A 1 524 ? 3.703 -7.207 -38.245 1.00 98.19 524 VAL A C 1
ATOM 4199 O O . VAL A 1 524 ? 3.499 -7.546 -39.410 1.00 98.19 524 VAL A O 1
ATOM 4202 N N . ASP A 1 525 ? 3.276 -7.907 -37.194 1.00 98.31 525 ASP A N 1
ATOM 4203 C CA . ASP A 1 525 ? 2.472 -9.129 -37.282 1.00 98.31 525 ASP A CA 1
ATOM 4204 C C . ASP A 1 525 ? 1.504 -9.217 -36.092 1.00 98.31 525 ASP A C 1
ATOM 4206 O O . ASP A 1 525 ? 1.837 -9.678 -34.999 1.00 98.31 525 ASP A O 1
ATOM 4210 N N . TYR A 1 526 ? 0.270 -8.754 -36.300 1.00 98.19 526 TYR A N 1
ATOM 4211 C CA . TYR A 1 526 ? -0.745 -8.761 -35.247 1.00 98.19 526 TYR A CA 1
ATOM 4212 C C . TYR A 1 526 ? -1.199 -10.172 -34.848 1.00 98.19 526 TYR A C 1
ATOM 4214 O O . TYR A 1 526 ? -1.666 -10.359 -33.724 1.00 98.19 526 TYR A O 1
ATOM 4222 N N . VAL A 1 527 ? -1.076 -11.162 -35.739 1.00 98.25 527 VAL A N 1
ATOM 4223 C CA . VAL A 1 527 ? -1.472 -12.547 -35.447 1.00 98.25 527 VAL A CA 1
ATOM 4224 C C . VAL A 1 527 ? -0.470 -13.165 -34.476 1.00 98.25 527 VAL A C 1
ATOM 4226 O O . VAL A 1 527 ? -0.872 -13.734 -33.458 1.00 98.25 527 VAL A O 1
ATOM 4229 N N . GLU A 1 528 ? 0.829 -12.989 -34.730 1.00 97.62 528 GLU A N 1
ATOM 4230 C CA . GLU A 1 528 ? 1.865 -13.416 -33.785 1.00 97.62 528 GLU A CA 1
ATOM 4231 C C . GLU A 1 528 ? 1.798 -12.634 -32.468 1.00 97.62 528 GLU A C 1
ATOM 4233 O O . GLU A 1 528 ? 1.902 -13.245 -31.402 1.00 97.62 528 GLU A O 1
ATOM 4238 N N . ALA A 1 529 ? 1.536 -11.321 -32.504 1.00 98.31 529 ALA A N 1
ATOM 4239 C CA . ALA A 1 529 ? 1.322 -10.535 -31.287 1.00 98.31 529 ALA A CA 1
ATOM 4240 C C . ALA A 1 529 ? 0.194 -11.127 -30.419 1.00 98.31 529 ALA A C 1
ATOM 4242 O O . ALA A 1 529 ? 0.410 -11.435 -29.243 1.00 98.31 529 ALA A O 1
ATOM 4243 N N . CYS A 1 530 ? -0.975 -11.396 -31.015 1.00 98.12 530 CYS A N 1
ATOM 4244 C CA . CYS A 1 530 ? -2.102 -12.033 -30.327 1.00 98.12 530 CYS A CA 1
ATOM 4245 C C . CYS A 1 530 ? -1.751 -13.411 -29.761 1.00 98.12 530 CYS A C 1
ATOM 4247 O O . CYS A 1 530 ? -2.184 -13.750 -28.657 1.00 98.12 530 CYS A O 1
ATOM 4249 N N . ARG A 1 531 ? -0.956 -14.211 -30.485 1.00 97.94 531 ARG A N 1
ATOM 4250 C CA . ARG A 1 531 ? -0.501 -15.525 -30.009 1.00 97.94 531 ARG A CA 1
ATOM 4251 C C . ARG A 1 531 ? 0.302 -15.395 -28.715 1.00 97.94 531 ARG A C 1
ATOM 4253 O O . ARG A 1 531 ? 0.029 -16.123 -27.760 1.00 97.94 531 ARG A O 1
ATOM 4260 N N . TYR A 1 532 ? 1.255 -14.466 -28.660 1.00 98.25 532 TYR A N 1
ATOM 4261 C CA . TYR A 1 532 ? 2.053 -14.213 -27.459 1.00 98.25 532 TYR A CA 1
ATOM 4262 C C . TYR A 1 532 ? 1.212 -13.644 -26.305 1.00 98.25 532 TYR A C 1
ATOM 4264 O O . TYR A 1 532 ? 1.316 -14.132 -25.177 1.00 98.25 532 TYR A O 1
ATOM 4272 N N . PHE A 1 533 ? 0.322 -12.682 -26.574 1.00 98.25 533 PHE A N 1
ATOM 4273 C CA . PHE A 1 533 ? -0.572 -12.120 -25.554 1.00 98.25 533 PHE A CA 1
ATOM 4274 C C . PHE A 1 533 ? -1.514 -13.169 -24.957 1.00 98.25 533 PHE A C 1
ATOM 4276 O O . PHE A 1 533 ? -1.717 -13.196 -23.743 1.00 98.25 533 PHE A O 1
ATOM 4283 N N . LYS A 1 534 ? -2.013 -14.102 -25.775 1.00 97.75 534 LYS A N 1
ATOM 4284 C CA . LYS A 1 534 ? -2.807 -15.241 -25.304 1.00 97.75 534 LYS A CA 1
ATOM 4285 C C . LYS A 1 534 ? -2.024 -16.156 -24.365 1.00 97.75 534 LYS A C 1
ATOM 4287 O O . LYS A 1 534 ? -2.530 -16.475 -23.294 1.00 97.75 534 LYS A O 1
ATOM 4292 N N . ILE A 1 535 ? -0.785 -16.513 -24.709 1.00 96.69 535 ILE A N 1
ATOM 4293 C CA . ILE A 1 535 ? 0.077 -17.327 -23.833 1.00 96.69 535 ILE A CA 1
ATOM 4294 C C . ILE A 1 535 ? 0.306 -16.618 -22.491 1.00 96.69 535 ILE A C 1
ATOM 4296 O O . ILE A 1 535 ? 0.217 -17.243 -21.433 1.00 96.69 535 ILE A O 1
ATOM 4300 N N . ALA A 1 536 ? 0.578 -15.312 -22.517 1.00 95.69 536 ALA A N 1
ATOM 4301 C CA . ALA A 1 536 ? 0.738 -14.518 -21.304 1.00 95.69 536 ALA A CA 1
ATOM 4302 C C . ALA A 1 536 ? -0.555 -14.483 -20.463 1.00 95.69 536 ALA A C 1
ATOM 4304 O O . ALA A 1 536 ? -0.507 -14.704 -19.251 1.00 95.69 536 ALA A O 1
ATOM 4305 N N . SER A 1 537 ? -1.712 -14.287 -21.102 1.00 95.56 537 SER A N 1
ATOM 4306 C CA . SER A 1 537 ? -3.018 -14.266 -20.437 1.00 95.56 537 SER A CA 1
ATOM 4307 C C . SER A 1 537 ? -3.357 -15.597 -19.754 1.00 95.56 537 SER A C 1
ATOM 4309 O O . SER A 1 537 ? -3.741 -15.614 -18.581 1.00 95.56 537 SER A O 1
ATOM 4311 N N . GLU A 1 538 ? -3.118 -16.721 -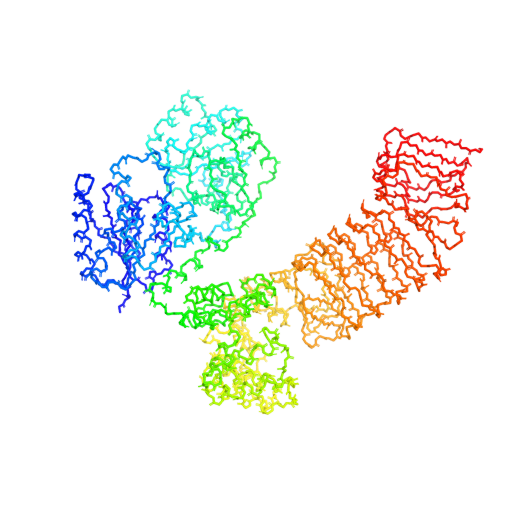20.440 1.00 94.69 538 GLU A N 1
ATOM 4312 C CA . GLU A 1 538 ? -3.296 -18.083 -19.912 1.00 94.69 538 GLU A CA 1
ATOM 4313 C C . GLU A 1 538 ? -2.374 -18.382 -18.716 1.00 94.69 538 GLU A C 1
ATOM 4315 O O . GLU A 1 538 ? -2.703 -19.209 -17.865 1.00 94.69 538 GLU A O 1
ATOM 4320 N N . ASN A 1 539 ? -1.247 -17.671 -18.606 1.00 92.94 539 ASN A N 1
ATOM 4321 C CA . ASN A 1 539 ? -0.317 -17.754 -17.479 1.00 92.94 539 ASN A CA 1
ATOM 4322 C C . ASN A 1 539 ? -0.564 -16.705 -16.387 1.00 92.94 539 ASN A C 1
ATOM 4324 O O . ASN A 1 539 ? 0.292 -16.485 -15.529 1.00 92.94 539 ASN A O 1
ATOM 4328 N N . ASN A 1 540 ? -1.756 -16.108 -16.373 1.00 92.94 540 ASN A N 1
ATOM 4329 C CA . ASN A 1 540 ? -2.191 -15.161 -15.354 1.00 92.94 540 ASN A CA 1
ATOM 4330 C C . ASN A 1 540 ? -1.444 -13.816 -15.362 1.00 92.94 540 ASN A C 1
ATOM 4332 O O . ASN A 1 540 ? -1.376 -13.138 -14.336 1.00 92.94 540 ASN A O 1
ATOM 4336 N N . TYR A 1 541 ? -0.876 -13.433 -16.509 1.00 92.94 541 TYR A N 1
ATOM 4337 C CA . TYR A 1 541 ? -0.122 -12.195 -16.653 1.00 92.94 541 TYR A CA 1
ATOM 4338 C C . TYR A 1 541 ? -1.014 -11.066 -17.179 1.00 92.94 541 TYR A C 1
ATOM 4340 O O . TYR A 1 541 ? -1.346 -11.015 -18.365 1.00 92.94 541 TYR A O 1
ATOM 4348 N N . SER A 1 542 ? -1.384 -10.140 -16.290 1.00 93.12 542 SER A N 1
ATOM 4349 C CA . SER A 1 542 ? -2.390 -9.101 -16.555 1.00 93.12 542 SER A CA 1
ATOM 4350 C C . SER A 1 542 ? -2.089 -8.222 -17.767 1.00 93.12 542 SER A C 1
ATOM 4352 O O . SER A 1 542 ? -3.012 -7.941 -18.520 1.00 93.12 542 SER A O 1
ATOM 4354 N N . HIS A 1 543 ? -0.824 -7.856 -18.006 1.00 91.31 543 HIS A N 1
ATOM 4355 C CA . HIS A 1 543 ? -0.436 -7.086 -19.197 1.00 91.31 543 HIS A CA 1
ATOM 4356 C C . HIS A 1 543 ? -0.727 -7.839 -20.496 1.00 91.31 543 HIS A C 1
ATOM 4358 O O . HIS A 1 543 ? -1.231 -7.262 -21.448 1.00 91.31 543 HIS A O 1
ATOM 4364 N N . GLY A 1 544 ? -0.437 -9.143 -20.537 1.00 95.19 544 GLY A N 1
ATOM 4365 C CA . GLY A 1 544 ? -0.772 -9.960 -21.701 1.00 95.19 544 GLY A CA 1
ATOM 4366 C C . GLY A 1 544 ? -2.282 -10.050 -21.907 1.00 95.19 544 GLY A C 1
ATOM 4367 O O . GLY A 1 544 ? -2.760 -9.989 -23.034 1.00 95.19 544 GLY A O 1
ATOM 4368 N N . THR A 1 545 ? -3.044 -10.133 -20.814 1.00 97.38 545 THR A N 1
ATOM 4369 C CA . THR A 1 545 ? -4.509 -10.134 -20.862 1.00 97.38 545 THR A CA 1
ATOM 4370 C C . THR A 1 545 ? -5.080 -8.803 -21.357 1.00 97.38 545 THR A C 1
ATOM 4372 O O . THR A 1 545 ? -5.983 -8.824 -22.190 1.00 97.38 545 THR A O 1
ATOM 4375 N N . THR A 1 546 ? -4.576 -7.652 -20.893 1.00 96.44 546 THR A N 1
ATOM 4376 C CA . THR A 1 546 ? -5.037 -6.332 -21.364 1.00 96.44 546 THR A CA 1
ATOM 4377 C C . THR A 1 546 ? -4.624 -6.064 -22.806 1.00 96.44 546 THR A C 1
ATOM 4379 O O . THR A 1 546 ? -5.437 -5.556 -23.577 1.00 96.44 546 THR A O 1
ATOM 4382 N N . ASP A 1 547 ? -3.423 -6.480 -23.209 1.00 97.19 547 ASP A N 1
ATOM 4383 C CA . ASP A 1 547 ? -2.962 -6.401 -24.598 1.00 97.19 547 ASP A CA 1
ATOM 4384 C C . ASP A 1 547 ? -3.822 -7.280 -25.530 1.00 97.19 547 ASP A C 1
ATOM 4386 O O . ASP A 1 547 ? -4.209 -6.852 -26.620 1.00 97.19 547 ASP A O 1
ATOM 4390 N N . LEU A 1 548 ? -4.202 -8.489 -25.094 1.00 98.25 548 LEU A N 1
ATOM 4391 C CA . LEU A 1 548 ? -5.129 -9.344 -25.843 1.00 98.25 548 LEU A CA 1
ATOM 4392 C C . LEU A 1 548 ? -6.533 -8.729 -25.920 1.00 98.25 548 LEU A C 1
ATOM 4394 O O . LEU A 1 548 ? -7.151 -8.744 -26.987 1.00 98.25 548 LEU A O 1
ATOM 4398 N N . ALA A 1 549 ? -7.030 -8.164 -24.816 1.00 98.06 549 ALA A N 1
ATOM 4399 C CA . ALA A 1 549 ? -8.312 -7.461 -24.787 1.00 98.06 549 ALA A CA 1
ATOM 4400 C C . ALA A 1 549 ? -8.319 -6.295 -25.785 1.00 98.06 549 ALA A C 1
ATOM 4402 O O . ALA A 1 549 ? -9.270 -6.143 -26.551 1.00 98.06 549 ALA A O 1
ATOM 4403 N N . TYR A 1 550 ? -7.226 -5.529 -25.841 1.00 96.69 550 TYR A N 1
ATOM 4404 C CA . TYR A 1 550 ? -7.032 -4.449 -26.804 1.00 96.69 550 TYR A CA 1
ATOM 4405 C C . TYR A 1 550 ? -7.038 -4.944 -28.260 1.00 96.69 550 TYR A C 1
ATOM 4407 O O . TYR A 1 550 ? -7.605 -4.283 -29.136 1.00 96.69 550 TYR A O 1
ATOM 4415 N N . CYS A 1 551 ? -6.466 -6.121 -28.532 1.00 98.06 551 CYS A N 1
ATOM 4416 C CA . CYS A 1 551 ? -6.506 -6.724 -29.864 1.00 98.06 551 CYS A CA 1
ATOM 4417 C C . CYS A 1 551 ? -7.941 -7.064 -30.296 1.00 98.06 551 CYS A C 1
ATOM 4419 O O . CYS A 1 551 ? -8.340 -6.690 -31.399 1.00 98.06 551 CYS A O 1
ATOM 4421 N N . TYR A 1 552 ? -8.748 -7.677 -29.421 1.00 98.38 552 TYR A N 1
ATOM 4422 C CA . TYR A 1 552 ? -10.174 -7.932 -29.688 1.00 98.38 552 TYR A CA 1
ATOM 4423 C C . TYR A 1 552 ? -11.004 -6.649 -29.784 1.00 98.38 552 TYR A C 1
ATOM 4425 O O . TYR A 1 552 ? -11.905 -6.556 -30.617 1.00 98.38 552 TYR A O 1
ATOM 4433 N N . LEU A 1 553 ? -10.685 -5.633 -28.981 1.00 96.94 553 LEU A N 1
ATOM 4434 C CA . LEU A 1 553 ? -11.343 -4.326 -29.009 1.00 96.94 553 LEU A CA 1
ATOM 4435 C C . LEU A 1 553 ? -11.213 -3.649 -30.385 1.00 96.94 553 LEU A C 1
ATOM 4437 O O . LEU A 1 553 ? -12.162 -3.024 -30.874 1.00 96.94 553 LEU A O 1
ATOM 4441 N N . ASN A 1 554 ? -10.044 -3.797 -31.015 1.00 96.06 554 ASN A N 1
ATOM 4442 C CA . ASN A 1 554 ? -9.674 -3.106 -32.251 1.00 96.06 554 ASN A CA 1
ATOM 4443 C C . ASN A 1 554 ? -9.658 -3.999 -33.503 1.00 96.06 554 ASN A C 1
ATOM 4445 O O . ASN A 1 554 ? -9.550 -3.473 -34.608 1.00 96.06 554 ASN A O 1
ATOM 4449 N N . GLY A 1 555 ? -9.804 -5.319 -33.366 1.00 97.38 555 GLY A N 1
ATOM 4450 C CA . GLY A 1 555 ? -9.709 -6.263 -34.485 1.00 97.38 555 GLY A CA 1
ATOM 4451 C C . GLY A 1 555 ? -8.285 -6.411 -35.039 1.00 97.38 555 GLY A C 1
ATOM 4452 O O . GLY A 1 555 ? -8.095 -6.515 -36.251 1.00 97.38 555 GLY A O 1
ATOM 4453 N N . LEU A 1 556 ? -7.271 -6.357 -34.170 1.00 97.44 556 LEU A N 1
ATOM 4454 C CA . LEU A 1 556 ? -5.861 -6.480 -34.549 1.00 97.44 556 LEU A CA 1
ATOM 4455 C C . LEU A 1 556 ? -5.441 -7.947 -34.466 1.00 97.44 556 LEU A C 1
ATOM 4457 O O . LEU A 1 556 ? -5.340 -8.484 -33.373 1.00 97.44 556 LEU A O 1
ATOM 4461 N N . GLY A 1 557 ? -5.216 -8.614 -35.602 1.00 96.62 557 GLY A N 1
ATOM 4462 C CA . GLY A 1 557 ? -4.785 -10.025 -35.637 1.00 96.62 557 GLY A CA 1
ATOM 4463 C C . GLY A 1 557 ? -5.862 -11.049 -35.249 1.00 96.62 557 GLY A C 1
ATOM 4464 O O . GLY A 1 557 ? -5.671 -12.247 -35.447 1.00 96.62 557 GLY A O 1
ATOM 4465 N N . VAL A 1 558 ? -7.007 -10.577 -34.757 1.00 97.38 558 VAL A N 1
ATOM 4466 C CA . VAL A 1 558 ? -8.228 -11.325 -34.436 1.00 97.38 558 VAL A CA 1
ATOM 4467 C C . VAL A 1 558 ? -9.446 -10.555 -34.952 1.00 97.38 558 VAL A C 1
ATOM 4469 O O . VAL A 1 558 ? -9.357 -9.359 -35.231 1.00 97.38 558 VAL A O 1
ATOM 4472 N N . GLU A 1 559 ? -10.594 -11.221 -35.092 1.00 97.81 559 GLU A N 1
ATOM 4473 C CA . GLU A 1 559 ? -11.851 -10.527 -35.394 1.00 97.81 559 GLU A CA 1
ATOM 4474 C C . GLU A 1 559 ? -12.262 -9.641 -34.209 1.00 97.81 559 GLU A C 1
ATOM 4476 O O . GLU A 1 559 ? -12.093 -10.018 -33.049 1.00 97.81 559 GLU A O 1
ATOM 4481 N N . LYS A 1 560 ? -12.786 -8.445 -34.497 1.00 98.00 560 LYS A N 1
ATOM 4482 C CA . LYS A 1 560 ? -13.226 -7.510 -33.461 1.00 98.00 560 LYS A CA 1
ATOM 4483 C C . LYS A 1 560 ? -14.395 -8.101 -32.663 1.00 98.00 560 LYS A C 1
ATOM 4485 O O . LYS A 1 560 ? -15.469 -8.309 -33.222 1.00 98.00 560 LYS A O 1
ATOM 4490 N N . ASP A 1 561 ? -14.215 -8.271 -31.354 1.00 98.00 561 ASP A N 1
ATOM 4491 C CA . ASP A 1 561 ? -15.228 -8.809 -30.437 1.00 98.00 561 ASP A CA 1
ATOM 4492 C C . ASP A 1 561 ? -15.222 -8.044 -29.103 1.00 98.00 561 ASP A C 1
ATOM 4494 O O . ASP A 1 561 ? -14.323 -8.180 -28.272 1.00 98.00 561 ASP A O 1
ATOM 4498 N N . LEU A 1 562 ? -16.256 -7.226 -28.884 1.00 96.38 562 LEU A N 1
ATOM 4499 C CA . LEU A 1 562 ? -16.386 -6.426 -27.663 1.00 96.38 562 LEU A CA 1
ATOM 4500 C C . LEU A 1 562 ? -16.715 -7.264 -26.422 1.00 96.38 562 LEU A C 1
ATOM 4502 O O . LEU A 1 562 ? -16.375 -6.845 -25.319 1.00 96.38 562 LEU A O 1
ATOM 4506 N N . LYS A 1 563 ? -17.371 -8.420 -26.578 1.00 97.00 563 LYS A N 1
ATOM 4507 C CA . LYS A 1 563 ? -17.708 -9.291 -25.443 1.00 97.00 563 LYS A CA 1
ATOM 4508 C C . LYS A 1 563 ? -16.480 -10.046 -24.963 1.00 97.00 563 LYS A C 1
ATOM 4510 O O . LYS A 1 563 ? -16.277 -10.176 -23.758 1.00 97.00 563 LYS A O 1
ATOM 4515 N N . GLU A 1 564 ? -15.654 -10.510 -25.894 1.00 97.75 564 GLU A N 1
ATOM 4516 C CA . GLU A 1 564 ? -14.385 -11.143 -25.541 1.00 97.75 564 GLU A CA 1
ATOM 4517 C C . GLU A 1 564 ? -13.424 -10.121 -24.920 1.00 97.75 564 GLU A C 1
ATOM 4519 O O . GLU A 1 564 ? -12.839 -10.389 -23.871 1.00 97.75 564 GLU A O 1
ATOM 4524 N N . ALA A 1 565 ? -13.343 -8.905 -25.477 1.00 97.81 565 ALA A N 1
ATOM 4525 C CA . ALA A 1 565 ? -12.586 -7.813 -24.864 1.00 97.81 565 ALA A CA 1
ATOM 4526 C C . ALA A 1 565 ? -13.083 -7.495 -23.439 1.00 97.81 565 ALA A C 1
ATOM 4528 O O . ALA A 1 565 ? -12.270 -7.367 -22.525 1.00 97.81 565 ALA A O 1
ATOM 4529 N N . GLU A 1 566 ? -14.403 -7.418 -23.221 1.00 96.94 566 GLU A N 1
ATOM 4530 C CA . GLU A 1 566 ? -15.002 -7.209 -21.893 1.00 96.94 566 GLU A CA 1
ATOM 4531 C C . GLU A 1 566 ? -14.588 -8.314 -20.912 1.00 96.94 566 GLU A C 1
ATOM 4533 O O . GLU A 1 566 ? -14.100 -8.026 -19.818 1.00 96.94 566 GLU A O 1
ATOM 4538 N N . SER A 1 567 ? -14.726 -9.577 -21.323 1.00 97.62 567 SER A N 1
ATOM 4539 C CA . SER A 1 567 ? -14.328 -10.746 -20.533 1.00 97.62 567 SER A CA 1
ATOM 4540 C C . SER A 1 567 ? -12.850 -10.688 -20.133 1.00 97.62 567 SER A C 1
ATOM 4542 O O . SER A 1 567 ? -12.511 -10.894 -18.964 1.00 97.62 567 SER A O 1
ATOM 4544 N N . LEU A 1 568 ? -11.970 -10.340 -21.076 1.00 98.12 568 LEU A N 1
ATOM 4545 C CA . LEU A 1 568 ? -10.532 -10.239 -20.846 1.00 98.12 568 LEU A CA 1
ATOM 4546 C C . LEU A 1 568 ? -10.163 -9.052 -19.949 1.00 98.12 568 LEU A C 1
ATOM 4548 O O . LEU A 1 568 ? -9.357 -9.228 -19.039 1.00 98.12 568 LEU A O 1
ATOM 4552 N N . TYR A 1 569 ? -10.774 -7.873 -20.101 1.00 97.38 569 TYR A N 1
ATOM 4553 C CA . TYR A 1 569 ? -10.535 -6.764 -19.166 1.00 97.38 569 TYR A CA 1
ATOM 4554 C C . TYR A 1 569 ? -11.013 -7.098 -17.744 1.00 97.38 569 TYR A C 1
ATOM 4556 O O . TYR A 1 569 ? -10.308 -6.816 -16.773 1.00 97.38 569 TYR A O 1
ATOM 4564 N N . LEU A 1 570 ? -12.168 -7.757 -17.596 1.00 96.19 570 LEU A N 1
ATOM 4565 C CA . LEU A 1 570 ? -12.647 -8.238 -16.295 1.00 96.19 570 LEU A CA 1
ATOM 4566 C C . LEU A 1 570 ? -11.733 -9.319 -15.705 1.00 96.19 570 LEU A C 1
ATOM 4568 O O . LEU A 1 570 ? -11.539 -9.366 -14.487 1.00 96.19 570 LEU A O 1
ATOM 4572 N N . LEU A 1 571 ? -11.151 -10.178 -16.545 1.00 95.94 571 LEU A N 1
ATOM 4573 C CA . LEU A 1 571 ? -10.116 -11.115 -16.125 1.00 95.94 571 LEU A CA 1
ATOM 4574 C C . LEU A 1 571 ? -8.870 -10.357 -15.658 1.00 95.94 571 LEU A C 1
ATOM 4576 O O . LEU A 1 571 ? -8.425 -10.590 -14.540 1.00 95.94 571 LEU A O 1
ATOM 4580 N N . ALA A 1 572 ? -8.357 -9.404 -16.435 1.00 95.50 572 ALA A N 1
ATOM 4581 C CA . ALA A 1 572 ? -7.188 -8.608 -16.071 1.00 95.50 572 ALA A CA 1
ATOM 4582 C C . ALA A 1 572 ? -7.379 -7.868 -14.736 1.00 95.50 572 ALA A C 1
ATOM 4584 O O . ALA A 1 572 ? -6.468 -7.859 -13.911 1.00 95.50 572 ALA A O 1
ATOM 4585 N N . LEU A 1 573 ? -8.578 -7.337 -14.468 1.00 91.88 573 LEU A N 1
ATOM 4586 C CA . LEU A 1 573 ? -8.928 -6.721 -13.182 1.00 91.88 573 LEU A CA 1
ATOM 4587 C C . LEU A 1 573 ? -8.860 -7.699 -12.002 1.00 91.88 573 LEU A C 1
ATOM 4589 O O . LEU A 1 573 ? -8.516 -7.291 -10.892 1.00 91.88 573 LEU A O 1
ATOM 4593 N N . LYS A 1 574 ? -9.169 -8.982 -12.223 1.00 90.12 574 LYS A N 1
ATOM 4594 C CA . LYS A 1 574 ? -8.972 -10.042 -11.219 1.00 90.12 574 LYS A CA 1
ATOM 4595 C C . LYS A 1 574 ? -7.496 -10.409 -11.064 1.00 90.12 574 LYS A C 1
ATOM 4597 O O . LYS A 1 574 ? -7.078 -10.743 -9.962 1.00 90.12 574 LYS A O 1
ATOM 4602 N N . GLN A 1 575 ? -6.729 -10.356 -12.153 1.00 90.00 575 GLN A N 1
ATOM 4603 C CA . GLN A 1 575 ? -5.313 -10.726 -12.176 1.00 90.00 575 GLN A CA 1
ATOM 4604 C C . GLN A 1 575 ? -4.411 -9.695 -11.499 1.00 90.00 575 GLN A C 1
ATOM 4606 O O . GLN A 1 575 ? -3.544 -10.051 -10.701 1.00 90.00 575 GLN A O 1
ATOM 4611 N N . ASP A 1 576 ? -4.625 -8.424 -11.831 1.00 90.31 576 ASP A N 1
ATOM 4612 C CA . ASP A 1 576 ? -3.966 -7.262 -11.249 1.00 90.31 576 ASP A CA 1
ATOM 4613 C C . ASP A 1 576 ? -4.826 -6.018 -11.490 1.00 90.31 576 ASP A C 1
ATOM 4615 O O . ASP A 1 576 ? -4.760 -5.381 -12.545 1.00 90.31 576 ASP A O 1
ATOM 4619 N N . ARG A 1 577 ? -5.621 -5.653 -10.483 1.00 86.25 577 ARG A N 1
ATOM 4620 C CA . ARG A 1 577 ? -6.532 -4.513 -10.574 1.00 86.25 577 ARG A CA 1
ATOM 4621 C C . ARG A 1 577 ? -5.804 -3.190 -10.790 1.00 86.25 577 ARG A C 1
ATOM 4623 O O . ARG A 1 577 ? -6.268 -2.379 -11.580 1.00 86.25 577 ARG A O 1
ATOM 4630 N N . GLU A 1 578 ? -4.670 -2.974 -10.121 1.00 84.38 578 GLU A N 1
ATOM 4631 C CA . GLU A 1 578 ? -3.919 -1.718 -10.226 1.00 84.38 578 GLU A CA 1
ATOM 4632 C C . GLU A 1 578 ? -3.452 -1.490 -11.660 1.00 84.38 578 GLU A C 1
ATOM 4634 O O . GLU A 1 578 ? -3.650 -0.407 -12.205 1.00 84.38 578 GLU A O 1
ATOM 4639 N N . ARG A 1 579 ? -2.849 -2.509 -12.280 1.00 85.56 579 ARG A N 1
ATOM 4640 C CA . ARG A 1 579 ? -2.348 -2.392 -13.653 1.00 85.56 579 ARG A CA 1
ATOM 4641 C C . ARG A 1 579 ? -3.476 -2.369 -14.675 1.00 85.56 579 ARG A C 1
ATOM 4643 O O . ARG A 1 579 ? -3.475 -1.496 -15.534 1.00 85.56 579 ARG A O 1
ATOM 4650 N N . ALA A 1 580 ? -4.460 -3.256 -14.541 1.00 92.19 580 ALA A N 1
ATOM 4651 C CA . ALA A 1 580 ? -5.570 -3.321 -15.483 1.00 92.19 580 ALA A CA 1
ATOM 4652 C C . ALA A 1 580 ? -6.383 -2.020 -15.515 1.00 92.19 580 ALA A C 1
ATOM 4654 O O . ALA A 1 580 ? -6.759 -1.578 -16.593 1.00 92.19 580 ALA A O 1
ATOM 4655 N N . MET A 1 581 ? -6.606 -1.367 -14.367 1.00 90.62 581 MET A N 1
ATOM 4656 C CA . MET A 1 581 ? -7.298 -0.072 -14.330 1.00 90.62 581 MET A CA 1
ATOM 4657 C C . MET A 1 581 ? -6.536 1.010 -15.103 1.00 90.62 581 MET A C 1
ATOM 4659 O O . MET A 1 581 ? -7.165 1.785 -15.814 1.00 90.62 581 MET A O 1
ATOM 4663 N N . ARG A 1 582 ? -5.197 1.039 -15.028 1.00 86.44 582 ARG A N 1
ATOM 4664 C CA . ARG A 1 582 ? -4.392 1.983 -15.824 1.00 86.44 582 ARG A CA 1
ATOM 4665 C C . ARG A 1 582 ? -4.607 1.767 -17.318 1.00 86.44 582 ARG A C 1
ATOM 4667 O O . ARG A 1 582 ? -4.864 2.734 -18.025 1.00 86.44 582 ARG A O 1
ATOM 4674 N N . ASP A 1 583 ? -4.572 0.514 -17.768 1.00 88.81 583 ASP A N 1
ATOM 4675 C CA . ASP A 1 583 ? -4.786 0.164 -19.177 1.00 88.81 583 ASP A CA 1
ATOM 4676 C C . ASP A 1 583 ? -6.239 0.431 -19.625 1.00 88.81 583 ASP A C 1
ATOM 4678 O O . ASP A 1 583 ? -6.487 0.819 -20.763 1.00 88.81 583 ASP A O 1
ATOM 4682 N N . ILE A 1 584 ? -7.224 0.253 -18.741 1.00 91.81 584 ILE A N 1
ATOM 4683 C CA . ILE A 1 584 ? -8.638 0.581 -18.999 1.00 91.81 584 ILE A CA 1
ATOM 4684 C C . ILE A 1 584 ? -8.806 2.093 -19.197 1.00 91.81 584 ILE A C 1
ATOM 4686 O O . ILE A 1 584 ? -9.417 2.509 -20.181 1.00 91.81 584 ILE A O 1
ATOM 4690 N N . PHE A 1 585 ? -8.220 2.910 -18.315 1.00 88.75 585 PHE A N 1
ATOM 4691 C CA . PHE A 1 585 ? -8.260 4.372 -18.420 1.00 88.75 585 PHE A CA 1
ATOM 4692 C C . PHE A 1 585 ? -7.518 4.888 -19.658 1.00 88.75 585 PHE A C 1
ATOM 4694 O O . PHE A 1 585 ? -8.035 5.745 -20.370 1.00 88.75 585 PHE A O 1
ATOM 4701 N N . ALA A 1 586 ? -6.343 4.325 -19.944 1.00 84.38 586 ALA A N 1
ATOM 4702 C CA . ALA A 1 586 ? -5.568 4.549 -21.164 1.00 84.38 586 ALA A CA 1
ATOM 4703 C C . ALA A 1 586 ? -6.412 4.342 -22.432 1.00 84.38 586 ALA A C 1
ATOM 4705 O O . ALA A 1 586 ? -6.494 5.204 -23.301 1.00 84.38 586 ALA A O 1
ATOM 4706 N N . ASN A 1 587 ? -7.146 3.227 -22.481 1.00 87.50 587 ASN A N 1
ATOM 4707 C CA . ASN A 1 587 ? -8.041 2.889 -23.587 1.00 87.50 587 ASN A CA 1
ATOM 4708 C C . ASN A 1 587 ? -9.396 3.619 -23.542 1.00 87.50 587 ASN A C 1
ATOM 4710 O O . ASN A 1 587 ? -10.297 3.282 -24.314 1.00 87.50 587 ASN A O 1
ATOM 4714 N N . LYS A 1 588 ? -9.556 4.604 -22.647 1.00 87.62 588 LYS A N 1
ATOM 4715 C CA . LYS A 1 588 ? -10.776 5.400 -22.438 1.00 87.62 588 LYS A CA 1
ATOM 4716 C C . LYS A 1 588 ? -12.016 4.582 -22.101 1.00 87.62 588 LYS A C 1
ATOM 4718 O O . LYS A 1 588 ? -13.131 5.016 -22.375 1.00 87.62 588 LYS A O 1
ATOM 4723 N N . ILE A 1 589 ? -11.856 3.389 -21.549 1.00 90.94 589 ILE A N 1
ATOM 4724 C CA . ILE A 1 589 ? -12.993 2.538 -21.217 1.00 90.94 589 ILE A CA 1
ATOM 4725 C C . ILE A 1 589 ? -13.640 3.069 -19.933 1.00 90.94 589 ILE A C 1
ATOM 4727 O O . ILE A 1 589 ? -12.961 3.285 -18.933 1.00 90.94 589 ILE A O 1
ATOM 4731 N N . ASP A 1 590 ? -14.963 3.248 -19.958 1.00 90.44 590 ASP A N 1
ATOM 4732 C CA . ASP A 1 590 ? -15.781 3.582 -18.786 1.00 90.44 590 ASP A CA 1
ATOM 4733 C C . ASP A 1 590 ? -15.703 2.427 -17.777 1.00 90.44 590 ASP A C 1
ATOM 4735 O O . ASP A 1 590 ? -16.377 1.396 -17.912 1.00 90.44 590 ASP A O 1
ATOM 4739 N N . ALA A 1 591 ? -14.835 2.587 -16.778 1.00 89.50 591 ALA A N 1
ATOM 4740 C CA . ALA A 1 591 ? -14.528 1.544 -15.810 1.00 89.50 591 ALA A CA 1
ATOM 4741 C C . ALA A 1 591 ? -15.754 1.196 -14.957 1.00 89.50 591 ALA A C 1
ATOM 4743 O O . ALA A 1 591 ? -15.984 0.022 -14.657 1.00 89.50 591 ALA A O 1
ATOM 4744 N N . GLY A 1 592 ? -16.575 2.195 -14.616 1.00 86.94 592 GLY A N 1
ATOM 4745 C CA . GLY A 1 592 ? -17.810 2.005 -13.857 1.00 86.94 592 GLY A CA 1
ATOM 4746 C C . GLY A 1 592 ? -18.814 1.114 -14.590 1.00 86.94 592 GLY A C 1
ATOM 4747 O O . GLY A 1 592 ? -19.388 0.199 -13.995 1.00 86.94 592 GLY A O 1
ATOM 4748 N N . LYS A 1 593 ? -18.998 1.310 -15.902 1.00 90.62 593 LYS A N 1
ATOM 4749 C CA . LYS A 1 593 ? -19.863 0.429 -16.707 1.00 90.62 593 LYS A CA 1
ATOM 4750 C C . LYS A 1 593 ? -19.273 -0.954 -16.930 1.00 90.62 593 LYS A C 1
ATOM 4752 O O . LYS A 1 593 ? -20.020 -1.923 -16.793 1.00 90.62 593 LYS A O 1
ATOM 4757 N N . LEU A 1 594 ? -17.973 -1.046 -17.216 1.00 92.44 594 LEU A N 1
ATOM 4758 C CA . LEU A 1 594 ? -17.280 -2.324 -17.380 1.00 92.44 594 LEU A CA 1
ATOM 4759 C C . LEU A 1 594 ? -17.436 -3.187 -16.119 1.00 92.44 594 LEU A C 1
ATOM 4761 O O . LEU A 1 594 ? -17.942 -4.304 -16.177 1.00 92.44 594 LEU A O 1
ATOM 4765 N N . ILE A 1 595 ? -17.069 -2.642 -14.956 1.00 88.19 595 ILE A N 1
ATOM 4766 C CA . ILE A 1 595 ? -17.148 -3.345 -13.667 1.00 88.19 595 ILE A CA 1
ATOM 4767 C C . ILE A 1 595 ? -18.609 -3.606 -13.272 1.00 88.19 595 ILE A C 1
ATOM 4769 O O . ILE A 1 595 ? -18.916 -4.640 -12.680 1.00 88.19 595 ILE A O 1
ATOM 4773 N N . GLY A 1 596 ? -19.520 -2.698 -13.632 1.00 86.06 596 GLY A N 1
ATOM 4774 C CA . GLY A 1 596 ? -20.959 -2.831 -13.411 1.00 86.06 596 GLY A CA 1
ATOM 4775 C C . GLY A 1 596 ? -21.676 -3.816 -14.344 1.00 86.06 596 GLY A C 1
ATOM 4776 O O . GLY A 1 596 ? -22.897 -3.937 -14.239 1.00 86.06 596 GLY A O 1
ATOM 4777 N N . GLY A 1 597 ? -20.966 -4.491 -15.258 1.00 88.38 597 GLY A N 1
ATOM 4778 C CA . GLY A 1 597 ? -21.540 -5.471 -16.189 1.00 88.38 597 GLY A CA 1
ATOM 4779 C C . GLY A 1 597 ? -22.454 -4.857 -17.254 1.00 88.38 597 GLY A C 1
ATOM 4780 O O . GLY A 1 597 ? -23.401 -5.498 -17.708 1.00 88.38 597 GLY A O 1
ATOM 4781 N N . LYS A 1 598 ? -22.216 -3.592 -17.617 1.00 91.44 598 LYS A N 1
ATOM 4782 C CA . LYS A 1 598 ? -22.978 -2.848 -18.636 1.00 91.44 598 LYS A CA 1
ATOM 4783 C C . LYS A 1 598 ? -22.274 -2.823 -20.000 1.00 91.44 598 LYS A C 1
ATOM 4785 O O . LYS A 1 598 ? -22.670 -2.034 -20.859 1.00 91.44 598 LYS A O 1
ATOM 4790 N N . GLY A 1 599 ? -21.267 -3.671 -20.209 1.00 91.62 599 GLY A N 1
ATOM 4791 C CA . GLY A 1 599 ? -20.466 -3.696 -21.428 1.00 91.62 599 GLY A CA 1
ATOM 4792 C C . GLY A 1 599 ? -19.368 -2.634 -21.471 1.00 91.62 599 GLY A C 1
ATOM 4793 O O . GLY A 1 599 ? -19.260 -1.769 -20.598 1.00 91.62 599 GLY A O 1
ATOM 4794 N N . ILE A 1 600 ? -18.560 -2.688 -22.532 1.00 94.00 600 ILE A N 1
ATOM 4795 C CA . ILE A 1 600 ? -17.560 -1.662 -22.844 1.00 94.00 600 ILE A CA 1
ATOM 4796 C C . ILE A 1 600 ? -18.247 -0.444 -23.466 1.00 94.00 600 ILE A C 1
ATOM 4798 O O . ILE A 1 600 ? -18.959 -0.548 -24.466 1.00 94.00 600 ILE A O 1
ATOM 4802 N N . SER A 1 601 ? -17.963 0.732 -22.914 1.00 93.06 601 SER A N 1
ATOM 4803 C CA . SER A 1 601 ? -18.207 2.015 -23.571 1.00 93.06 601 SER A CA 1
ATOM 4804 C C . SER A 1 601 ? -17.015 2.935 -23.367 1.00 93.06 601 SER A C 1
ATOM 4806 O O . SER A 1 601 ? -16.234 2.709 -22.445 1.00 93.06 601 SER A O 1
ATOM 4808 N N . PHE A 1 602 ? -16.902 3.970 -24.192 1.00 91.19 602 PHE A N 1
ATOM 4809 C CA . PHE A 1 602 ? -15.760 4.873 -24.174 1.00 91.19 602 PHE A CA 1
ATOM 4810 C C . PHE A 1 602 ? -16.135 6.246 -23.627 1.00 91.19 602 PHE A C 1
ATOM 4812 O O . PHE A 1 602 ? -17.238 6.736 -23.875 1.00 91.19 602 PHE A O 1
ATOM 4819 N N . LEU A 1 603 ? -15.205 6.856 -22.903 1.00 86.19 603 LEU A N 1
ATOM 4820 C CA . LEU A 1 603 ? -15.266 8.246 -22.481 1.00 86.19 603 LEU A CA 1
ATOM 4821 C C . LEU A 1 603 ? -14.584 9.102 -23.548 1.00 86.19 603 LEU A C 1
ATOM 4823 O O . LEU A 1 603 ? -13.412 8.896 -23.853 1.00 86.19 603 LEU A O 1
ATOM 4827 N N . ASP A 1 604 ? -15.315 10.051 -24.123 1.00 84.06 604 ASP A N 1
ATOM 4828 C CA . ASP A 1 604 ? -14.758 11.016 -25.070 1.00 84.06 604 ASP A CA 1
ATOM 4829 C C . ASP A 1 604 ? -14.553 12.349 -24.350 1.00 84.06 604 ASP A C 1
ATOM 4831 O O . ASP A 1 604 ? -15.499 13.106 -24.139 1.00 84.06 604 ASP A O 1
ATOM 4835 N N . THR A 1 605 ? -13.332 12.574 -23.868 1.00 86.69 605 THR A N 1
ATOM 4836 C CA . THR A 1 605 ? -12.941 13.806 -23.181 1.00 86.69 605 THR A CA 1
ATOM 4837 C C . THR A 1 605 ? -11.468 14.101 -23.438 1.00 86.69 605 THR A C 1
ATOM 4839 O O . THR A 1 605 ? -10.637 13.189 -23.469 1.00 86.69 605 THR A O 1
ATOM 4842 N N . ASP A 1 606 ? -11.152 15.380 -23.612 1.00 91.88 606 ASP A N 1
ATOM 4843 C CA . ASP A 1 606 ? -9.798 15.923 -23.678 1.00 91.88 606 ASP A CA 1
ATOM 4844 C C . ASP A 1 606 ? -9.431 16.703 -22.402 1.00 91.88 606 ASP A C 1
ATOM 4846 O O . ASP A 1 606 ? -8.353 17.301 -22.317 1.00 91.88 606 ASP A O 1
ATOM 4850 N N . GLU A 1 607 ? -10.286 16.669 -21.376 1.00 93.62 607 GLU A N 1
ATOM 4851 C CA . GLU A 1 607 ? -10.051 17.352 -20.110 1.00 93.62 607 GLU A CA 1
ATOM 4852 C C . GLU A 1 607 ? -10.417 16.530 -18.867 1.00 93.62 607 GLU A C 1
ATOM 4854 O O . GLU A 1 607 ? -11.316 15.685 -18.874 1.00 93.62 607 GLU A O 1
ATOM 4859 N N . ILE A 1 608 ? -9.686 16.783 -17.776 1.00 92.38 608 ILE A N 1
ATOM 4860 C CA . ILE A 1 608 ? -9.988 16.278 -16.432 1.00 92.38 608 ILE A CA 1
ATOM 4861 C C . ILE A 1 608 ? -10.448 17.456 -15.576 1.00 92.38 608 ILE A C 1
ATOM 4863 O O . ILE A 1 608 ? -9.630 18.271 -15.154 1.00 92.38 608 ILE A O 1
ATOM 4867 N N . THR A 1 609 ? -11.749 17.532 -15.312 1.00 93.12 609 THR A N 1
ATOM 4868 C CA . THR A 1 609 ? -12.364 18.545 -14.434 1.00 93.12 609 THR A CA 1
ATOM 4869 C C . THR A 1 609 ? -12.679 18.007 -13.038 1.00 93.12 609 THR A C 1
ATOM 4871 O O . THR A 1 609 ? -12.870 18.774 -12.101 1.00 93.12 609 THR A O 1
ATOM 4874 N N . GLU A 1 610 ? -12.718 16.684 -12.878 1.00 92.19 610 GLU A N 1
ATOM 4875 C CA . GLU A 1 610 ? -13.006 16.000 -11.618 1.00 92.19 610 GLU A CA 1
ATOM 4876 C C . GLU A 1 610 ? -12.124 14.755 -11.483 1.00 92.19 610 GLU A C 1
ATOM 4878 O O . GLU A 1 610 ? -11.924 14.009 -12.446 1.00 92.19 610 GLU A O 1
ATOM 4883 N N . ILE A 1 611 ? -11.613 14.509 -10.275 1.00 91.25 611 ILE A N 1
ATOM 4884 C CA . ILE A 1 611 ? -10.939 13.256 -9.935 1.00 91.25 611 ILE A CA 1
ATOM 4885 C C . ILE A 1 611 ? -11.972 12.276 -9.392 1.00 91.25 611 ILE A C 1
ATOM 4887 O O . ILE A 1 611 ? -12.563 12.500 -8.338 1.00 91.25 611 ILE A O 1
ATOM 4891 N N . SER A 1 612 ? -12.164 11.173 -10.109 1.00 88.25 612 SER A N 1
ATOM 4892 C CA . SER A 1 612 ? -13.172 10.164 -9.794 1.00 88.25 612 SER A CA 1
ATOM 4893 C C . SER A 1 612 ? -12.663 8.757 -10.112 1.00 88.25 612 SER A C 1
ATOM 4895 O O . SER A 1 612 ? -11.546 8.557 -10.595 1.00 88.25 612 SER A O 1
ATOM 4897 N N . GLU A 1 613 ? -13.503 7.752 -9.878 1.00 82.44 613 GLU A N 1
ATOM 4898 C CA . GLU A 1 613 ? -13.223 6.355 -10.233 1.00 82.44 613 GLU A CA 1
ATOM 4899 C C . GLU A 1 613 ? -13.013 6.113 -11.740 1.00 82.44 613 GLU A C 1
ATOM 4901 O O . GLU A 1 613 ? -12.559 5.038 -12.126 1.00 82.44 613 GLU A O 1
ATOM 4906 N N . GLN A 1 614 ? -13.317 7.101 -12.589 1.00 85.88 614 GLN A N 1
ATOM 4907 C CA . GLN A 1 614 ? -13.155 7.023 -14.044 1.00 85.88 614 GLN A CA 1
ATOM 4908 C C . GLN A 1 614 ? -11.752 7.399 -14.532 1.00 85.88 614 GLN A C 1
ATOM 4910 O O . GLN A 1 614 ? -11.419 7.148 -15.686 1.00 85.88 614 GLN A O 1
ATOM 4915 N N . ASN A 1 615 ? -10.926 8.004 -13.677 1.00 87.94 615 ASN A N 1
ATOM 4916 C CA . ASN A 1 615 ? -9.556 8.391 -14.025 1.00 87.94 615 ASN A CA 1
ATOM 4917 C C . ASN A 1 615 ? -8.538 8.096 -12.916 1.00 87.94 615 ASN A C 1
ATOM 4919 O O . ASN A 1 615 ? -7.336 8.243 -13.134 1.00 87.94 615 ASN A O 1
ATOM 4923 N N . THR A 1 616 ? -8.988 7.659 -11.737 1.00 90.06 616 THR A N 1
ATOM 4924 C CA . THR A 1 616 ? -8.126 7.421 -10.578 1.00 90.06 616 THR A CA 1
ATOM 4925 C C . THR A 1 616 ? -8.407 6.068 -9.938 1.00 90.06 616 THR A C 1
ATOM 4927 O O . THR A 1 616 ? -9.553 5.694 -9.698 1.00 90.06 616 THR A O 1
ATOM 4930 N N . PHE A 1 617 ? -7.342 5.336 -9.604 1.00 87.12 617 PHE A N 1
ATOM 4931 C CA . PHE A 1 617 ? -7.422 4.074 -8.864 1.00 87.12 617 PHE A CA 1
ATOM 4932 C C . PHE A 1 617 ? -6.330 3.994 -7.790 1.00 87.12 617 PHE A C 1
ATOM 4934 O O . PHE A 1 617 ? -5.164 4.231 -8.086 1.00 87.12 617 PHE A O 1
ATOM 4941 N N . ASP A 1 618 ? -6.699 3.678 -6.541 1.00 83.00 618 ASP A N 1
ATOM 4942 C CA . ASP A 1 618 ? -5.791 3.669 -5.368 1.00 83.00 618 ASP A CA 1
ATOM 4943 C C . ASP A 1 618 ? -4.922 4.944 -5.256 1.00 83.00 618 ASP A C 1
ATOM 4945 O O . ASP A 1 618 ? -3.718 4.924 -4.986 1.00 83.00 618 ASP A O 1
ATOM 4949 N N . GLY A 1 619 ? -5.544 6.090 -5.540 1.00 86.12 619 GLY A N 1
ATOM 4950 C CA . GLY A 1 619 ? -4.882 7.391 -5.574 1.00 86.12 619 GLY A CA 1
ATOM 4951 C C . GLY A 1 619 ? -3.836 7.563 -6.678 1.00 86.12 619 GLY A C 1
ATOM 4952 O O . GLY A 1 619 ? -3.046 8.503 -6.626 1.00 86.12 619 GLY A O 1
ATOM 4953 N N . CYS A 1 620 ? -3.806 6.685 -7.679 1.00 88.75 620 CYS A N 1
ATOM 4954 C CA . CYS A 1 620 ? -3.044 6.880 -8.906 1.00 88.75 620 CYS A CA 1
ATOM 4955 C C . CYS A 1 620 ? -3.956 7.475 -9.985 1.00 88.75 620 CYS A C 1
ATOM 4957 O O . CYS A 1 620 ? -4.794 6.761 -10.536 1.00 88.75 620 CYS A O 1
ATOM 4959 N N . LEU A 1 621 ? -3.789 8.767 -10.277 1.00 92.50 621 LEU A N 1
ATOM 4960 C CA . LEU A 1 621 ? -4.471 9.448 -11.381 1.00 92.50 621 LEU A CA 1
ATOM 4961 C C . LEU A 1 621 ? -3.810 9.059 -12.704 1.00 92.50 621 LEU A C 1
ATOM 4963 O O . LEU A 1 621 ? -2.584 9.099 -12.811 1.00 92.50 621 LEU A O 1
ATOM 4967 N N . CYS A 1 622 ? -4.605 8.713 -13.709 1.00 91.88 622 CYS A N 1
ATOM 4968 C CA . CYS A 1 622 ? -4.142 8.385 -15.052 1.00 91.88 622 CYS A CA 1
ATOM 4969 C C . CYS A 1 622 ? -4.587 9.456 -16.050 1.00 91.88 622 CYS A C 1
ATOM 4971 O O . CYS A 1 622 ? -5.769 9.764 -16.167 1.00 91.88 622 CYS A O 1
ATOM 4973 N N . VAL A 1 623 ? -3.620 10.003 -16.781 1.00 92.00 623 VAL A N 1
ATOM 4974 C CA . VAL A 1 623 ? -3.807 11.008 -17.828 1.00 92.00 623 VAL A CA 1
ATOM 4975 C C . VAL A 1 623 ? -3.532 10.333 -19.172 1.00 92.00 623 VAL A C 1
ATOM 4977 O O . VAL A 1 623 ? -2.378 10.021 -19.482 1.00 92.00 623 VAL A O 1
ATOM 4980 N N . SER A 1 624 ? -4.591 10.070 -19.940 1.00 90.69 624 SER A N 1
ATOM 4981 C CA . SER A 1 624 ? -4.497 9.405 -21.248 1.00 90.69 624 SER A CA 1
ATOM 4982 C C . SER A 1 624 ? -3.900 10.316 -22.322 1.00 90.69 624 SER A C 1
ATOM 4984 O O . SER A 1 624 ? -3.747 11.524 -22.123 1.00 90.69 624 SER A O 1
ATOM 4986 N N . SER A 1 625 ? -3.576 9.757 -23.485 1.00 90.00 625 SER A N 1
ATOM 4987 C CA . SER A 1 625 ? -2.959 10.442 -24.619 1.00 90.00 625 SER A CA 1
ATOM 4988 C C . SER A 1 625 ? -3.775 11.603 -25.170 1.00 90.00 625 SER A C 1
ATOM 4990 O O . SER A 1 625 ? -3.200 12.464 -25.829 1.00 90.00 625 SER A O 1
ATOM 4992 N N . ASP A 1 626 ? -5.083 11.649 -24.905 1.00 89.94 626 ASP A N 1
ATOM 4993 C CA . ASP A 1 626 ? -6.012 12.655 -25.431 1.00 89.94 626 ASP A CA 1
ATOM 4994 C C . ASP A 1 626 ? -6.305 13.801 -24.464 1.00 89.94 626 ASP A C 1
ATOM 4996 O O . ASP A 1 626 ? -6.747 14.862 -24.894 1.00 89.94 626 ASP A O 1
ATOM 5000 N N . ILE A 1 627 ? -5.951 13.666 -23.184 1.00 92.69 627 ILE A N 1
ATOM 5001 C CA . ILE A 1 627 ? -6.105 14.759 -22.225 1.00 92.69 627 ILE A CA 1
ATOM 5002 C C . ILE A 1 627 ? -5.138 15.899 -22.561 1.00 92.69 627 ILE A C 1
ATOM 5004 O O . ILE A 1 627 ? -3.917 15.741 -22.517 1.00 92.69 627 ILE A O 1
ATOM 5008 N N . ARG A 1 628 ? -5.698 17.062 -22.888 1.00 94.44 628 ARG A N 1
ATOM 5009 C CA . ARG A 1 628 ? -4.997 18.318 -23.173 1.00 94.44 628 ARG A CA 1
ATOM 5010 C C . ARG A 1 628 ? -5.104 19.319 -22.025 1.00 94.44 628 ARG A C 1
ATOM 5012 O O . ARG A 1 628 ? -4.270 20.218 -21.932 1.00 94.44 628 ARG A O 1
ATOM 5019 N N . ARG A 1 629 ? -6.098 19.174 -21.140 1.00 94.62 629 ARG A N 1
ATOM 5020 C CA . ARG A 1 629 ? -6.340 20.093 -20.014 1.00 94.62 629 ARG A CA 1
ATOM 5021 C C . ARG A 1 629 ? -6.651 19.347 -18.721 1.00 94.62 629 ARG A C 1
ATOM 5023 O O . ARG A 1 629 ? -7.313 18.317 -18.725 1.00 94.62 629 ARG A O 1
ATOM 5030 N N . ILE A 1 630 ? -6.179 19.880 -17.601 1.00 94.06 630 ILE A N 1
ATOM 5031 C CA . ILE A 1 630 ? -6.496 19.372 -16.264 1.00 94.06 630 ILE A CA 1
ATOM 5032 C C . ILE A 1 630 ? -6.843 20.586 -15.410 1.00 94.06 630 ILE A C 1
ATOM 5034 O O . ILE A 1 630 ? -6.032 21.507 -15.316 1.00 94.06 630 ILE A O 1
ATOM 5038 N N . ASP A 1 631 ? -8.043 20.605 -14.835 1.00 91.44 631 ASP A N 1
ATOM 5039 C CA . ASP A 1 631 ? -8.471 21.649 -13.907 1.00 91.44 631 ASP A CA 1
ATOM 5040 C C . ASP A 1 631 ? -7.693 21.501 -12.589 1.00 91.44 631 ASP A C 1
ATOM 5042 O O . ASP A 1 631 ? -7.841 20.485 -11.908 1.00 91.44 631 ASP A O 1
ATOM 5046 N N . PRO A 1 632 ? -6.872 22.483 -12.178 1.00 84.88 632 PRO A N 1
ATOM 5047 C CA . PRO A 1 632 ? -6.151 22.410 -10.908 1.00 84.88 632 PRO A CA 1
ATOM 5048 C C . PRO A 1 632 ? -7.073 22.211 -9.694 1.00 84.88 632 PRO A C 1
ATOM 5050 O O . PRO A 1 632 ? -6.678 21.559 -8.722 1.00 84.88 632 PRO A O 1
ATOM 5053 N N . ASN A 1 633 ? -8.316 22.707 -9.758 1.00 86.81 633 ASN A N 1
ATOM 5054 C CA . ASN A 1 633 ? -9.278 22.614 -8.659 1.00 86.81 633 ASN A CA 1
ATOM 5055 C C . ASN A 1 633 ? -9.741 21.179 -8.395 1.00 86.81 633 ASN A C 1
ATOM 5057 O O . ASN A 1 633 ? -10.125 20.863 -7.266 1.00 86.81 633 ASN A O 1
ATOM 5061 N N . CYS A 1 634 ? -9.648 20.279 -9.383 1.00 90.81 634 CYS A N 1
ATOM 5062 C CA . CYS A 1 634 ? -10.080 18.894 -9.212 1.00 90.81 634 CYS A CA 1
ATOM 5063 C C . CYS A 1 634 ? -9.271 18.154 -8.132 1.00 90.81 634 CYS A C 1
ATOM 5065 O O . CYS A 1 634 ? -9.713 17.124 -7.629 1.00 90.81 634 CYS A O 1
ATOM 5067 N N . PHE A 1 635 ? -8.101 18.681 -7.745 1.00 90.19 635 PHE A N 1
ATOM 5068 C CA . PHE A 1 635 ? -7.226 18.102 -6.727 1.00 90.19 635 PHE A CA 1
ATOM 5069 C C . PHE A 1 635 ? -7.525 18.547 -5.289 1.00 90.19 635 PHE A C 1
ATOM 5071 O O . PHE A 1 635 ? -6.951 17.960 -4.374 1.00 90.19 635 PHE A O 1
ATOM 5078 N N . TYR A 1 636 ? -8.372 19.558 -5.060 1.00 82.81 636 TYR A N 1
ATOM 5079 C CA . TYR A 1 636 ? -8.496 20.215 -3.747 1.00 82.81 636 TYR A CA 1
ATOM 5080 C C . TYR A 1 636 ? -8.833 19.240 -2.605 1.00 82.81 636 TYR A C 1
ATOM 5082 O O . TYR A 1 636 ? -8.251 19.317 -1.524 1.00 82.81 636 TYR A O 1
ATOM 5090 N N . SER A 1 637 ? -9.719 18.277 -2.868 1.00 76.44 637 SER A N 1
ATOM 5091 C CA . SER A 1 637 ? -10.115 17.223 -1.918 1.00 76.44 637 SER A CA 1
ATOM 5092 C C . SER A 1 637 ? -9.786 15.813 -2.415 1.00 76.44 637 SER A C 1
ATOM 5094 O O . SER A 1 637 ? -10.268 14.826 -1.862 1.00 76.44 637 SER A O 1
ATOM 5096 N N . ALA A 1 638 ? -8.978 15.701 -3.470 1.00 82.44 638 ALA A N 1
ATOM 5097 C CA . ALA A 1 638 ? -8.708 14.422 -4.102 1.00 82.44 638 ALA A CA 1
ATOM 5098 C C . ALA A 1 638 ? -7.605 13.647 -3.375 1.00 82.44 638 ALA A C 1
ATOM 5100 O O . ALA A 1 638 ? -6.528 14.168 -3.076 1.00 82.44 638 ALA A O 1
ATOM 5101 N N . HIS A 1 639 ? -7.834 12.352 -3.170 1.00 85.62 639 HIS A N 1
ATOM 5102 C CA . HIS A 1 639 ? -6.830 11.447 -2.624 1.00 85.62 639 HIS A CA 1
ATOM 5103 C C . HIS A 1 639 ? -5.875 10.957 -3.724 1.00 85.62 639 HIS A C 1
ATOM 5105 O O . HIS A 1 639 ? -5.907 9.788 -4.101 1.00 85.62 639 HIS A O 1
ATOM 5111 N N . VAL A 1 640 ? -5.050 11.855 -4.278 1.00 92.25 640 VAL A N 1
ATOM 5112 C CA . VAL A 1 640 ? -4.034 11.504 -5.290 1.00 92.25 640 VAL A CA 1
ATOM 5113 C C . VAL A 1 640 ? -2.657 11.411 -4.647 1.00 92.25 640 VAL A C 1
ATOM 5115 O O . VAL A 1 640 ? -2.149 12.380 -4.077 1.00 92.25 640 VAL A O 1
ATOM 5118 N N . LYS A 1 641 ? -2.060 10.223 -4.742 1.00 90.81 641 LYS A N 1
ATOM 5119 C CA . LYS A 1 641 ? -0.716 9.874 -4.269 1.00 90.81 641 LYS A CA 1
ATOM 5120 C C . LYS A 1 641 ? 0.312 9.947 -5.397 1.00 90.81 641 LYS A C 1
ATOM 5122 O O . LYS A 1 641 ? 1.466 10.271 -5.143 1.00 90.81 641 LYS A O 1
ATOM 5127 N N . LYS A 1 642 ? -0.089 9.604 -6.629 1.00 91.31 642 LYS A N 1
ATOM 5128 C CA . LYS A 1 642 ? 0.767 9.583 -7.828 1.00 91.31 642 LYS A CA 1
ATOM 5129 C C . LYS A 1 642 ? -0.037 9.944 -9.074 1.00 91.31 642 LYS A C 1
ATOM 5131 O O . LYS A 1 642 ? -1.212 9.605 -9.173 1.00 91.31 642 LYS A O 1
ATOM 5136 N N . ILE A 1 643 ? 0.616 10.575 -10.041 1.00 93.94 643 ILE A N 1
ATOM 5137 C CA . ILE A 1 643 ? 0.053 10.885 -11.356 1.00 93.94 643 ILE A CA 1
ATOM 5138 C C . ILE A 1 643 ? 0.848 10.121 -12.416 1.00 93.94 643 ILE A C 1
ATOM 5140 O O . ILE A 1 643 ? 2.079 10.135 -12.423 1.00 93.94 643 ILE A O 1
ATOM 5144 N N . PHE A 1 644 ? 0.140 9.436 -13.303 1.00 92.50 644 PHE A N 1
ATOM 5145 C CA . PHE A 1 644 ? 0.675 8.763 -14.476 1.00 92.50 644 PHE A CA 1
ATOM 5146 C C . PHE A 1 644 ? 0.185 9.484 -15.728 1.00 92.50 644 PHE A C 1
ATOM 5148 O O . PHE A 1 644 ? -0.985 9.845 -15.816 1.00 92.50 644 PHE A O 1
ATOM 5155 N N . VAL A 1 645 ? 1.078 9.676 -16.694 1.00 93.00 645 VAL A N 1
ATOM 5156 C CA . VAL A 1 645 ? 0.761 10.271 -17.993 1.00 93.00 645 VAL A CA 1
ATOM 5157 C C . VAL A 1 645 ? 1.263 9.324 -19.068 1.00 93.00 645 VAL A C 1
ATOM 5159 O O . VAL A 1 645 ? 2.415 8.883 -19.006 1.00 93.00 645 VAL A O 1
ATOM 5162 N N . GLU A 1 646 ? 0.412 9.023 -20.043 1.00 89.94 646 GLU A N 1
ATOM 5163 C CA . GLU A 1 646 ? 0.796 8.202 -21.188 1.00 89.94 646 GLU A CA 1
ATOM 5164 C C . GLU A 1 646 ? 1.927 8.837 -21.998 1.00 89.94 646 GLU A C 1
ATOM 5166 O O . GLU A 1 646 ? 2.038 10.059 -22.125 1.00 89.94 646 GLU A O 1
ATOM 5171 N N . LYS A 1 647 ? 2.793 7.996 -22.566 1.00 86.25 647 LYS A N 1
ATOM 5172 C CA . LYS A 1 647 ? 4.014 8.443 -23.249 1.00 86.25 647 LYS A CA 1
ATOM 5173 C C . LYS A 1 647 ? 3.691 9.324 -24.462 1.00 86.25 647 LYS A C 1
ATOM 5175 O O . LYS A 1 647 ? 4.415 10.286 -24.746 1.00 86.25 647 LYS A O 1
ATOM 5180 N N . GLU A 1 648 ? 2.605 8.987 -25.141 1.00 88.38 648 GLU A N 1
ATOM 5181 C CA . GLU A 1 648 ? 2.067 9.602 -26.346 1.00 88.38 648 GLU A CA 1
ATOM 5182 C C . GLU A 1 648 ? 1.342 10.926 -26.065 1.00 88.38 648 GLU A C 1
ATOM 5184 O O . GLU A 1 648 ? 1.080 11.669 -27.004 1.00 88.38 648 GLU A O 1
ATOM 5189 N N . ASN A 1 649 ? 1.054 11.267 -24.800 1.00 93.62 649 ASN A N 1
ATOM 5190 C CA . ASN A 1 649 ? 0.392 12.528 -24.467 1.00 93.62 649 ASN A CA 1
ATOM 5191 C C . ASN A 1 649 ? 1.237 13.730 -24.928 1.00 93.62 649 ASN A C 1
ATOM 5193 O O . ASN A 1 649 ? 2.437 13.805 -24.654 1.00 93.62 649 ASN A O 1
ATOM 5197 N N . GLU A 1 650 ? 0.616 14.675 -25.630 1.00 95.38 650 GLU A N 1
ATOM 5198 C CA . GLU A 1 650 ? 1.305 15.817 -26.245 1.00 95.38 650 GLU A CA 1
ATOM 5199 C C . GLU A 1 650 ? 1.425 17.035 -25.315 1.00 95.38 650 GLU A C 1
ATOM 5201 O O . GLU A 1 650 ? 2.292 17.881 -25.524 1.00 95.38 650 GLU A O 1
ATOM 5206 N N . SER A 1 651 ? 0.590 17.121 -24.278 1.00 96.50 651 SER A N 1
ATOM 5207 C CA . SER A 1 651 ? 0.488 18.280 -23.380 1.00 96.50 651 SER A CA 1
ATOM 5208 C C . SER A 1 651 ? 1.281 18.113 -22.088 1.00 96.50 651 SER A C 1
ATOM 5210 O O . SER A 1 651 ? 1.864 19.070 -21.573 1.00 96.50 651 SER A O 1
ATOM 5212 N N . PHE A 1 652 ? 1.329 16.892 -21.568 1.00 97.19 652 PHE A N 1
ATOM 5213 C CA . PHE A 1 652 ? 1.793 16.589 -20.226 1.00 97.19 652 PHE A CA 1
ATOM 5214 C C . PHE A 1 652 ? 2.855 15.495 -20.220 1.00 97.19 652 PHE A C 1
ATOM 5216 O O . PHE A 1 652 ? 3.010 14.703 -21.152 1.00 97.19 652 PHE A O 1
ATOM 5223 N N . LYS A 1 653 ? 3.586 15.433 -19.111 1.00 96.31 653 LYS A N 1
ATOM 5224 C CA . LYS A 1 653 ? 4.472 14.325 -18.771 1.00 96.31 653 LYS A CA 1
ATOM 5225 C C . LYS A 1 653 ? 4.469 14.136 -17.261 1.00 96.31 653 LYS A C 1
ATOM 5227 O O . LYS A 1 653 ? 4.467 15.113 -16.521 1.00 96.31 653 LYS A O 1
ATOM 5232 N N . ALA A 1 654 ? 4.515 12.889 -16.804 1.00 95.00 654 ALA A N 1
ATOM 5233 C CA . ALA A 1 654 ? 4.745 12.582 -15.400 1.00 95.00 654 ALA A CA 1
ATOM 5234 C C . ALA A 1 654 ? 6.142 11.998 -15.181 1.00 95.00 654 ALA A C 1
ATOM 5236 O O . ALA A 1 654 ? 6.636 11.209 -15.987 1.00 95.00 654 ALA A O 1
ATOM 5237 N N . GLU A 1 655 ? 6.770 12.366 -14.068 1.00 90.31 655 GLU A N 1
ATOM 5238 C CA . GLU A 1 655 ? 8.021 11.768 -13.603 1.00 90.31 655 GLU A CA 1
ATOM 5239 C C . GLU A 1 655 ? 8.001 11.674 -12.080 1.00 90.31 655 GLU A C 1
ATOM 5241 O O . GLU A 1 655 ? 7.588 12.612 -11.405 1.00 90.31 655 GLU A O 1
ATOM 5246 N N . GLY A 1 656 ? 8.364 10.513 -11.526 1.00 84.38 656 GLY A N 1
ATOM 5247 C CA . GLY A 1 656 ? 8.265 10.281 -10.079 1.00 84.38 656 GLY A CA 1
ATOM 5248 C C . GLY A 1 656 ? 6.836 10.374 -9.519 1.00 84.38 656 GLY A C 1
ATOM 5249 O O . GLY A 1 656 ? 6.663 10.505 -8.315 1.00 84.38 656 GLY A O 1
ATOM 5250 N N . GLY A 1 657 ? 5.807 10.312 -10.373 1.00 91.19 657 GLY A N 1
ATOM 5251 C CA . GLY A 1 657 ? 4.414 10.528 -9.976 1.00 91.19 657 GLY A CA 1
ATOM 5252 C C . GLY A 1 657 ? 3.987 12.000 -9.911 1.00 91.19 657 GLY A C 1
ATOM 5253 O O . GLY A 1 657 ? 2.860 12.261 -9.502 1.00 91.19 657 GLY A O 1
ATOM 5254 N N . VAL A 1 658 ? 4.853 12.940 -10.304 1.00 96.25 658 VAL A N 1
ATOM 5255 C CA . VAL A 1 658 ? 4.588 14.388 -10.350 1.00 96.25 658 VAL A CA 1
ATOM 5256 C C . VAL A 1 658 ? 4.286 14.810 -11.785 1.00 96.25 658 VAL A C 1
ATOM 5258 O O . VAL A 1 658 ? 4.927 14.323 -12.717 1.00 96.25 658 VAL A O 1
ATOM 5261 N N . LEU A 1 659 ? 3.310 15.701 -11.959 1.00 97.56 659 LEU A N 1
ATOM 5262 C CA . LEU A 1 659 ? 2.829 16.173 -13.254 1.00 97.56 659 LEU A CA 1
ATOM 5263 C C . LEU A 1 659 ? 3.567 17.437 -13.707 1.00 97.56 659 LEU A C 1
ATOM 5265 O O . LEU A 1 659 ? 3.648 18.428 -12.979 1.00 97.56 659 LEU A O 1
ATOM 5269 N N . PHE A 1 660 ? 4.018 17.415 -14.955 1.00 98.00 660 PHE A N 1
ATOM 5270 C CA . PHE A 1 660 ? 4.669 18.515 -15.654 1.00 98.00 660 PHE A CA 1
ATOM 5271 C C . PHE A 1 660 ? 3.991 18.763 -17.001 1.00 98.00 660 PHE A C 1
ATOM 5273 O O . PHE A 1 660 ? 3.274 17.903 -17.525 1.00 98.00 660 PHE A O 1
ATOM 5280 N N . ASN A 1 661 ? 4.288 19.909 -17.607 1.00 96.94 661 ASN A N 1
ATOM 5281 C CA . ASN A 1 661 ? 4.094 20.074 -19.044 1.00 96.94 661 ASN A CA 1
ATOM 5282 C C . ASN A 1 661 ? 5.063 19.169 -19.834 1.00 96.94 661 ASN A C 1
ATOM 5284 O O . ASN A 1 661 ? 6.023 18.613 -19.289 1.00 96.94 661 ASN A O 1
ATOM 5288 N N . LYS A 1 662 ? 4.794 18.977 -21.128 1.00 95.62 662 LYS A N 1
ATOM 5289 C CA . LYS A 1 662 ? 5.507 17.995 -21.961 1.00 95.62 662 LYS A CA 1
ATOM 5290 C C . LYS A 1 662 ? 7.031 18.174 -21.986 1.00 95.62 662 LYS A C 1
ATOM 5292 O O . LYS A 1 662 ? 7.764 17.184 -21.931 1.00 95.62 662 LYS A O 1
ATOM 5297 N N . ASP A 1 663 ? 7.500 19.414 -22.062 1.00 95.88 663 ASP A N 1
ATOM 5298 C CA . ASP A 1 663 ? 8.913 19.814 -22.094 1.00 95.88 663 ASP A CA 1
ATOM 5299 C C . ASP A 1 663 ? 9.557 19.914 -20.695 1.00 95.88 663 ASP A C 1
ATOM 5301 O O . ASP A 1 663 ? 10.767 20.110 -20.591 1.00 95.88 663 ASP A O 1
ATOM 5305 N N . LYS A 1 664 ? 8.778 19.713 -19.621 1.00 96.31 664 LYS A N 1
ATOM 5306 C CA . LYS A 1 664 ? 9.196 19.807 -18.211 1.00 96.31 664 LYS A CA 1
ATOM 5307 C C . LYS A 1 664 ? 9.771 21.173 -17.819 1.00 96.31 664 LYS A C 1
ATOM 5309 O O . LYS A 1 664 ? 10.642 21.239 -16.944 1.00 96.31 664 LYS A O 1
ATOM 5314 N N . THR A 1 665 ? 9.285 22.245 -18.439 1.00 97.94 665 THR A N 1
ATOM 5315 C CA . THR A 1 665 ? 9.599 23.631 -18.055 1.00 97.94 665 THR A CA 1
ATOM 5316 C C . THR A 1 665 ? 8.668 24.171 -16.968 1.00 97.94 665 THR A C 1
ATOM 5318 O O . THR A 1 665 ? 9.033 25.120 -16.275 1.00 97.94 665 THR A O 1
ATOM 5321 N N . ALA A 1 666 ? 7.519 23.530 -16.742 1.00 98.12 666 ALA A N 1
ATOM 5322 C CA . ALA A 1 666 ? 6.585 23.855 -15.672 1.00 98.12 666 ALA A CA 1
ATOM 5323 C C . ALA A 1 666 ? 6.209 22.615 -14.849 1.00 98.12 666 ALA A C 1
ATOM 5325 O O . ALA A 1 666 ? 5.832 21.575 -15.400 1.00 98.12 666 ALA A O 1
ATOM 5326 N N . LEU A 1 667 ? 6.274 22.735 -13.521 1.00 98.31 667 LEU A N 1
ATOM 5327 C CA . LEU A 1 667 ? 5.680 21.768 -12.600 1.00 98.31 667 LEU A CA 1
ATOM 5328 C C . LEU A 1 667 ? 4.213 22.145 -12.409 1.00 98.31 667 LEU A C 1
ATOM 5330 O O . LEU A 1 667 ? 3.909 23.208 -11.873 1.00 98.31 667 LEU A O 1
ATOM 5334 N N . ILE A 1 668 ? 3.318 21.275 -12.871 1.00 97.00 668 ILE A N 1
ATOM 5335 C CA . ILE A 1 668 ? 1.877 21.540 -12.903 1.00 97.00 668 ILE A CA 1
ATOM 5336 C C . ILE A 1 668 ? 1.216 21.082 -11.612 1.00 97.00 668 ILE A C 1
ATOM 5338 O O . ILE A 1 668 ? 0.436 21.824 -11.027 1.00 97.00 668 ILE A O 1
ATOM 5342 N N . ARG A 1 669 ? 1.506 19.854 -11.167 1.00 96.44 669 ARG A N 1
ATOM 5343 C CA . ARG A 1 669 ? 0.902 19.320 -9.945 1.00 96.44 669 ARG A CA 1
ATOM 5344 C C . ARG A 1 669 ? 1.792 18.299 -9.260 1.00 96.44 669 ARG A C 1
ATOM 5346 O O . ARG A 1 669 ? 2.143 17.268 -9.836 1.00 96.44 669 ARG A O 1
ATOM 5353 N N . TYR A 1 670 ? 2.083 18.560 -7.996 1.00 96.44 670 TYR A N 1
ATOM 5354 C CA . TYR A 1 670 ? 2.538 17.573 -7.037 1.00 96.44 670 TYR A CA 1
ATOM 5355 C C . TYR A 1 670 ? 1.313 16.917 -6.364 1.00 96.44 670 TYR A C 1
ATOM 5357 O O . TYR A 1 670 ? 0.377 17.630 -5.993 1.00 96.44 670 TYR A O 1
ATOM 5365 N N . PRO A 1 671 ? 1.259 15.577 -6.222 1.00 94.25 671 PRO A N 1
ATOM 5366 C CA . PRO A 1 671 ? 0.097 14.905 -5.639 1.00 94.25 671 PRO A CA 1
ATOM 5367 C C . PRO A 1 671 ? -0.115 15.289 -4.156 1.00 94.25 671 PRO A C 1
ATOM 5369 O O . PRO A 1 671 ? 0.782 15.034 -3.351 1.00 94.25 671 PRO A O 1
ATOM 5372 N N . PRO A 1 672 ? -1.288 15.821 -3.748 1.00 91.19 672 PRO A N 1
ATOM 5373 C CA . PRO A 1 672 ? -1.510 16.335 -2.385 1.00 91.19 672 PRO A CA 1
ATOM 5374 C C . PRO A 1 672 ? -1.318 15.313 -1.264 1.00 91.19 672 PRO A C 1
ATOM 5376 O O . PRO A 1 672 ? -0.954 15.662 -0.144 1.00 91.19 672 PRO A O 1
ATOM 5379 N N . THR A 1 673 ? -1.563 14.036 -1.567 1.00 90.19 673 THR A N 1
ATOM 5380 C CA . THR A 1 673 ? -1.454 12.930 -0.604 1.00 90.19 673 THR A CA 1
ATOM 5381 C C . THR A 1 673 ? -0.245 12.036 -0.869 1.00 90.19 673 THR A C 1
ATOM 5383 O O . THR A 1 673 ? -0.204 10.895 -0.402 1.00 90.19 673 THR A O 1
ATOM 5386 N N . ASN A 1 674 ? 0.748 12.528 -1.622 1.00 90.25 674 ASN A N 1
ATOM 5387 C CA . ASN A 1 674 ? 2.026 11.836 -1.760 1.00 90.25 674 ASN A CA 1
ATOM 5388 C C . ASN A 1 674 ? 2.632 11.596 -0.354 1.00 90.25 674 ASN A C 1
ATOM 5390 O O . ASN A 1 674 ? 2.616 12.508 0.480 1.00 90.25 674 ASN A O 1
ATOM 5394 N N . PRO A 1 675 ? 3.101 10.372 -0.043 1.00 84.88 675 PRO A N 1
ATOM 5395 C CA . PRO A 1 675 ? 3.705 10.069 1.254 1.00 84.88 675 PRO A CA 1
ATOM 5396 C C . PRO A 1 675 ? 5.122 10.632 1.440 1.00 84.88 675 PRO A C 1
ATOM 5398 O O . PRO A 1 675 ? 5.620 10.609 2.565 1.00 84.88 675 PRO A O 1
ATOM 5401 N N . ASP A 1 676 ? 5.789 11.082 0.375 1.00 85.25 676 ASP A N 1
ATOM 5402 C CA . ASP A 1 676 ? 7.152 11.602 0.459 1.00 85.25 676 ASP A CA 1
ATOM 5403 C C . ASP A 1 676 ? 7.192 12.912 1.261 1.00 85.25 676 ASP A C 1
ATOM 5405 O O . ASP A 1 676 ? 6.353 13.800 1.105 1.00 85.25 676 ASP A O 1
ATOM 5409 N N . THR A 1 677 ? 8.199 13.040 2.127 1.00 90.19 677 THR A N 1
ATOM 5410 C CA . THR A 1 677 ? 8.372 14.222 2.983 1.00 90.19 677 THR A CA 1
ATOM 5411 C C . THR A 1 677 ? 9.305 15.265 2.386 1.00 90.19 677 THR A C 1
ATOM 5413 O O . THR A 1 677 ? 9.399 16.363 2.925 1.00 90.19 677 THR A O 1
ATOM 5416 N N . THR A 1 678 ? 10.018 14.943 1.307 1.00 91.06 678 THR A N 1
ATOM 5417 C CA . THR A 1 678 ? 10.916 15.879 0.624 1.00 91.06 678 THR A CA 1
ATOM 5418 C C . THR A 1 678 ? 10.770 15.771 -0.886 1.00 91.06 678 THR A C 1
ATOM 5420 O O . THR A 1 678 ? 10.454 14.705 -1.422 1.00 91.06 678 THR A O 1
ATOM 5423 N N . TYR A 1 679 ? 11.009 16.877 -1.590 1.00 94.88 679 TYR A N 1
ATOM 5424 C CA . TYR A 1 679 ? 10.999 16.889 -3.048 1.00 94.88 679 TYR A CA 1
ATOM 5425 C C . TYR A 1 679 ? 11.985 17.907 -3.624 1.00 94.88 679 TYR A C 1
ATOM 5427 O O . TYR A 1 679 ? 11.987 19.072 -3.240 1.00 94.88 679 TYR A O 1
ATOM 5435 N N . ALA A 1 680 ? 12.800 17.474 -4.586 1.00 95.25 680 ALA A N 1
ATOM 5436 C CA . ALA A 1 680 ? 13.715 18.347 -5.312 1.00 95.25 680 ALA A CA 1
ATOM 5437 C C . ALA A 1 680 ? 13.169 18.628 -6.714 1.00 95.25 680 ALA A C 1
ATOM 5439 O O . ALA A 1 680 ? 12.926 17.702 -7.494 1.00 95.25 680 ALA A O 1
ATOM 5440 N N . ILE A 1 681 ? 12.990 19.906 -7.044 1.00 95.31 681 ILE A N 1
ATOM 5441 C CA . ILE A 1 681 ? 12.477 20.312 -8.351 1.00 95.31 681 ILE A CA 1
ATOM 5442 C C . ILE A 1 681 ? 13.559 20.081 -9.426 1.00 95.31 681 ILE A C 1
ATOM 5444 O O . ILE A 1 681 ? 14.700 20.511 -9.249 1.00 95.31 681 ILE A O 1
ATOM 5448 N N . PRO A 1 682 ? 13.236 19.432 -10.564 1.00 95.44 682 PRO A N 1
ATOM 5449 C CA . PRO A 1 682 ? 14.198 19.233 -11.646 1.00 95.44 682 PRO A CA 1
ATOM 5450 C C . PRO A 1 682 ? 14.736 20.552 -12.223 1.00 95.44 682 PRO A C 1
ATOM 5452 O O . PRO A 1 682 ? 13.978 21.496 -12.420 1.00 95.44 682 PRO A O 1
ATOM 5455 N N . ARG A 1 683 ? 16.019 20.574 -12.615 1.00 93.94 683 ARG A N 1
ATOM 5456 C CA . ARG A 1 683 ? 16.704 21.751 -13.202 1.00 93.94 683 ARG A CA 1
ATOM 5457 C C . ARG A 1 683 ? 16.061 22.323 -14.472 1.00 93.94 683 ARG A C 1
ATOM 5459 O O . ARG A 1 683 ? 16.382 23.436 -14.860 1.00 93.94 683 ARG A O 1
ATOM 5466 N N . SER A 1 684 ? 15.227 21.551 -15.167 1.00 96.06 684 SER A N 1
ATOM 5467 C CA . SER A 1 684 ? 14.530 22.019 -16.371 1.00 96.06 684 SER A CA 1
ATOM 5468 C C . SER A 1 684 ? 13.352 22.945 -16.059 1.00 96.06 684 SER A C 1
ATOM 5470 O O . SER A 1 684 ? 12.887 23.645 -16.954 1.00 96.06 684 SER A O 1
ATOM 5472 N N . VAL A 1 685 ? 12.846 22.926 -14.822 1.00 98.38 685 VAL A N 1
ATOM 5473 C CA . VAL A 1 685 ? 11.632 23.639 -14.423 1.00 98.38 685 VAL A CA 1
ATOM 5474 C C . VAL A 1 685 ? 11.947 25.103 -14.135 1.00 98.38 685 VAL A C 1
ATOM 5476 O O . VAL A 1 685 ? 12.719 25.408 -13.230 1.00 98.38 685 VAL A O 1
ATOM 5479 N N . LYS A 1 686 ? 11.275 25.996 -14.858 1.00 98.50 686 LYS A N 1
ATOM 5480 C CA . LYS A 1 686 ? 11.315 27.454 -14.685 1.00 98.50 686 LYS A CA 1
ATOM 5481 C C . LYS A 1 686 ? 10.096 27.992 -13.938 1.00 98.50 686 LYS A C 1
ATOM 5483 O O . LYS A 1 686 ? 10.188 29.035 -13.300 1.00 98.50 686 LYS A O 1
ATOM 5488 N N . ILE A 1 687 ? 8.967 27.282 -14.009 1.00 98.69 687 ILE A N 1
ATOM 5489 C CA . ILE A 1 687 ? 7.676 27.738 -13.481 1.00 98.69 687 ILE A CA 1
ATOM 5490 C C . ILE A 1 687 ? 7.089 26.686 -12.535 1.00 98.69 687 ILE A C 1
ATOM 5492 O O . ILE A 1 687 ? 6.975 25.510 -12.889 1.00 98.69 687 ILE A O 1
ATOM 5496 N N . ILE A 1 688 ? 6.661 27.110 -11.349 1.00 98.62 688 ILE A N 1
ATOM 5497 C CA . ILE A 1 688 ? 5.728 26.354 -10.506 1.00 98.62 688 ILE A CA 1
ATOM 5498 C C . ILE A 1 688 ? 4.333 26.904 -10.781 1.00 98.62 688 ILE A C 1
ATOM 5500 O O . ILE A 1 688 ? 4.080 28.077 -10.521 1.00 98.62 688 ILE A O 1
ATOM 5504 N N . ALA A 1 689 ? 3.460 26.075 -11.355 1.00 97.81 689 ALA A N 1
ATOM 5505 C CA . ALA A 1 689 ? 2.128 26.476 -11.801 1.00 97.81 689 ALA A CA 1
ATOM 5506 C C . ALA A 1 689 ? 1.170 26.775 -10.626 1.00 97.81 689 ALA A C 1
ATOM 5508 O O . ALA A 1 689 ? 1.464 26.399 -9.484 1.00 97.81 689 ALA A O 1
ATOM 5509 N N . PRO A 1 690 ? 0.005 27.407 -10.887 1.00 96.19 690 PRO A N 1
ATOM 5510 C CA . PRO A 1 690 ? -0.975 27.660 -9.843 1.00 96.19 690 PRO A CA 1
ATOM 5511 C C . PRO A 1 690 ? -1.396 26.374 -9.129 1.00 96.19 690 PRO A C 1
ATOM 5513 O O . PRO A 1 690 ? -1.604 25.343 -9.771 1.00 96.19 690 PRO A O 1
ATOM 5516 N N . HIS A 1 691 ? -1.529 26.437 -7.804 1.00 95.75 691 HIS A N 1
ATOM 5517 C CA . HIS A 1 691 ? -1.910 25.305 -6.946 1.00 95.75 691 HIS A CA 1
ATOM 5518 C C . HIS A 1 691 ? -0.995 24.069 -7.019 1.00 95.75 691 HIS A C 1
ATOM 5520 O O . HIS A 1 691 ? -1.385 23.005 -6.539 1.00 95.75 691 HIS A O 1
ATOM 5526 N N . ALA A 1 692 ? 0.210 24.154 -7.593 1.00 97.06 692 ALA A N 1
ATOM 5527 C CA . ALA A 1 692 ? 1.023 22.972 -7.883 1.00 97.06 692 ALA A CA 1
ATOM 5528 C C . ALA A 1 692 ? 1.294 22.078 -6.657 1.00 97.06 692 ALA A C 1
ATOM 5530 O O . ALA A 1 692 ? 1.170 20.858 -6.744 1.00 97.06 692 ALA A O 1
ATOM 5531 N N . PHE A 1 693 ? 1.572 22.663 -5.500 1.00 97.25 693 PHE A N 1
ATOM 5532 C CA . PHE A 1 693 ? 1.768 22.004 -4.206 1.00 97.25 693 PHE A CA 1
ATOM 5533 C C . PHE A 1 693 ? 0.626 22.271 -3.215 1.00 97.25 693 PHE A C 1
ATOM 5535 O O . PHE A 1 693 ? 0.735 21.894 -2.053 1.00 97.25 693 PHE A O 1
ATOM 5542 N N . GLN A 1 694 ? -0.504 22.846 -3.638 1.00 95.31 694 GLN A N 1
ATOM 5543 C CA . GLN A 1 694 ? -1.600 23.139 -2.711 1.00 95.31 694 GLN A CA 1
ATOM 5544 C C . GLN A 1 694 ? -2.052 21.880 -1.945 1.00 95.31 694 GLN A C 1
ATOM 5546 O O . GLN A 1 694 ? -2.238 20.823 -2.568 1.00 95.31 694 GLN A O 1
ATOM 5551 N N . ASN A 1 695 ? -2.253 22.014 -0.628 1.00 93.81 695 ASN A N 1
ATOM 5552 C CA . ASN A 1 695 ? -2.644 20.969 0.330 1.00 93.81 695 ASN A CA 1
ATOM 5553 C C . ASN A 1 695 ? -1.621 19.822 0.517 1.00 93.81 695 ASN A C 1
ATOM 5555 O O . ASN A 1 695 ? -1.987 18.748 1.002 1.00 93.81 695 ASN A O 1
ATOM 5559 N N . CYS A 1 696 ? -0.340 20.003 0.166 1.00 94.12 696 CYS A N 1
ATOM 5560 C CA . CYS A 1 696 ? 0.703 18.979 0.359 1.00 94.12 696 CYS A CA 1
ATOM 5561 C C . CYS A 1 696 ? 1.160 18.877 1.826 1.00 94.12 696 CYS A C 1
ATOM 5563 O O . CYS A 1 696 ? 2.273 19.247 2.190 1.00 94.12 696 CYS A O 1
ATOM 5565 N N . ARG A 1 697 ? 0.295 18.342 2.694 1.00 90.56 697 ARG A N 1
ATOM 5566 C CA . ARG A 1 697 ? 0.468 18.359 4.160 1.00 90.56 697 ARG A CA 1
ATOM 5567 C C . ARG A 1 697 ? 1.509 17.382 4.725 1.00 90.56 697 ARG A C 1
ATOM 5569 O O . ARG A 1 697 ? 1.770 17.428 5.921 1.00 90.56 697 ARG A O 1
ATOM 5576 N N . ASN A 1 698 ? 2.096 16.510 3.903 1.00 91.12 698 ASN A N 1
ATOM 5577 C CA . ASN A 1 698 ? 3.203 15.630 4.315 1.00 91.12 698 ASN A CA 1
ATOM 5578 C C . ASN A 1 698 ? 4.588 16.223 4.008 1.00 91.12 698 ASN A C 1
ATOM 5580 O O . ASN A 1 698 ? 5.590 15.756 4.552 1.00 91.12 698 ASN A O 1
ATOM 5584 N N . LEU A 1 699 ? 4.648 17.212 3.111 1.00 93.75 699 LEU A N 1
ATOM 5585 C CA . LEU A 1 699 ? 5.890 17.716 2.542 1.00 93.75 699 LEU A CA 1
ATOM 5586 C C . LEU A 1 699 ? 6.550 18.688 3.523 1.00 93.75 699 LEU A C 1
ATOM 5588 O O . LEU A 1 699 ? 5.989 19.733 3.836 1.00 93.75 699 LEU A O 1
ATOM 5592 N N . LYS A 1 700 ? 7.732 18.315 4.014 1.00 95.81 700 LYS A N 1
ATOM 5593 C CA . LYS A 1 700 ? 8.523 19.069 4.995 1.00 95.81 700 LYS A CA 1
ATOM 5594 C C . LYS A 1 700 ? 9.575 19.961 4.357 1.00 95.81 700 LYS A C 1
ATOM 5596 O O . LYS A 1 700 ? 9.901 21.004 4.911 1.00 95.81 700 LYS A O 1
ATOM 5601 N N . GLU A 1 701 ? 10.094 19.559 3.201 1.00 95.50 701 GLU A N 1
ATOM 5602 C CA . GLU A 1 701 ? 11.150 20.285 2.497 1.00 95.50 701 GLU A CA 1
ATOM 5603 C C . GLU A 1 701 ? 10.933 20.234 0.983 1.00 95.50 701 GLU A C 1
ATOM 5605 O O . GLU A 1 701 ? 10.679 19.167 0.409 1.00 95.50 701 GLU A O 1
ATOM 5610 N N . VAL A 1 702 ? 11.088 21.386 0.329 1.00 97.12 702 VAL A N 1
ATOM 5611 C CA . VAL A 1 702 ? 11.142 21.482 -1.132 1.00 97.12 702 VAL A CA 1
ATOM 5612 C C . VAL A 1 702 ? 12.407 22.209 -1.551 1.00 97.12 702 VAL A C 1
ATOM 5614 O O . VAL A 1 702 ? 12.600 23.380 -1.236 1.00 97.12 702 VAL A O 1
ATOM 5617 N N . THR A 1 703 ? 13.258 21.524 -2.310 1.00 97.00 703 THR A N 1
ATOM 5618 C CA . THR A 1 703 ? 14.455 22.130 -2.894 1.00 97.00 703 THR A CA 1
ATOM 5619 C C . THR A 1 703 ? 14.096 22.739 -4.246 1.00 97.00 703 THR A C 1
ATOM 5621 O O . THR A 1 703 ? 13.832 22.016 -5.215 1.00 97.00 703 THR A O 1
ATOM 5624 N N . LEU A 1 704 ? 14.077 24.071 -4.313 1.00 97.31 704 LEU A N 1
ATOM 5625 C CA . LEU A 1 704 ? 13.943 24.812 -5.566 1.00 97.31 704 LEU A CA 1
ATOM 5626 C C . LEU A 1 704 ? 15.261 24.750 -6.350 1.00 97.31 704 LEU A C 1
ATOM 5628 O O . LEU A 1 704 ? 16.332 24.606 -5.766 1.00 97.31 704 LEU A O 1
ATOM 5632 N N . ASN A 1 705 ? 15.184 24.807 -7.679 1.00 95.94 705 ASN A N 1
ATOM 5633 C CA . ASN A 1 705 ? 16.372 24.764 -8.531 1.00 95.94 705 ASN A CA 1
ATOM 5634 C C . ASN A 1 705 ? 16.846 26.182 -8.892 1.00 95.94 705 ASN A C 1
ATOM 5636 O O . ASN A 1 705 ? 16.027 27.092 -8.992 1.00 95.94 705 ASN A O 1
ATOM 5640 N N . ASP A 1 706 ? 18.142 26.338 -9.167 1.00 94.12 706 ASP A N 1
ATOM 5641 C CA . ASP A 1 706 ? 18.783 27.636 -9.452 1.00 94.12 706 ASP A CA 1
ATOM 5642 C C . ASP A 1 706 ? 18.327 28.311 -10.762 1.00 94.12 706 ASP A C 1
ATOM 5644 O O . ASP A 1 706 ? 18.808 29.390 -11.088 1.00 94.12 706 ASP A O 1
ATOM 5648 N N . GLY A 1 707 ? 17.474 27.663 -11.561 1.00 95.88 707 GLY A N 1
ATOM 5649 C CA . GLY A 1 707 ? 16.900 28.207 -12.794 1.00 95.88 707 GLY A CA 1
ATOM 5650 C C . GLY A 1 707 ? 15.411 28.543 -12.688 1.00 95.88 707 GLY A C 1
ATOM 5651 O O . GLY A 1 707 ? 14.785 28.806 -13.714 1.00 95.88 707 GLY A O 1
ATOM 5652 N N . LEU A 1 708 ? 14.824 28.488 -11.487 1.00 98.50 708 LEU A N 1
ATOM 5653 C CA . LEU A 1 708 ? 13.411 28.793 -11.280 1.00 98.50 708 LEU A CA 1
ATOM 5654 C C . LEU A 1 708 ? 13.163 30.306 -11.370 1.00 98.50 708 LEU A C 1
ATOM 5656 O O . LEU A 1 708 ? 13.807 31.089 -10.675 1.00 98.50 708 LEU A O 1
ATOM 5660 N N . GLU A 1 709 ? 12.205 30.703 -12.202 1.00 98.50 709 GLU A N 1
ATOM 5661 C CA . GLU A 1 709 ? 11.884 32.102 -12.519 1.00 98.50 709 GLU A CA 1
ATOM 5662 C C . GLU A 1 709 ? 10.548 32.526 -11.888 1.00 98.50 709 GLU A C 1
ATOM 5664 O O . GLU A 1 709 ? 10.405 33.661 -11.438 1.00 98.50 709 GLU A O 1
ATOM 5669 N N . VAL A 1 710 ? 9.565 31.619 -11.802 1.00 98.75 710 VAL A N 1
ATOM 5670 C CA . VAL A 1 710 ? 8.196 31.969 -11.388 1.00 98.75 710 VAL A CA 1
ATOM 5671 C C . VAL A 1 710 ? 7.596 30.951 -10.418 1.00 98.75 710 VAL A C 1
ATOM 5673 O O . VAL A 1 710 ? 7.595 29.745 -10.679 1.00 98.75 710 VAL A O 1
ATOM 5676 N N . ILE A 1 711 ? 7.004 31.457 -9.335 1.00 98.75 711 ILE A N 1
ATOM 5677 C CA . ILE A 1 711 ? 6.070 30.740 -8.461 1.00 98.75 711 ILE A CA 1
ATOM 5678 C C . ILE A 1 711 ? 4.696 31.391 -8.627 1.00 98.75 711 ILE A C 1
ATOM 5680 O O . ILE A 1 711 ? 4.527 32.562 -8.298 1.00 98.75 711 ILE A O 1
ATOM 5684 N N . GLU A 1 712 ? 3.730 30.654 -9.167 1.00 98.50 712 GLU A N 1
ATOM 5685 C CA . GLU A 1 712 ? 2.385 31.164 -9.451 1.00 98.50 712 GLU A CA 1
ATOM 5686 C C . GLU A 1 712 ? 1.446 31.144 -8.230 1.00 98.50 712 GLU A C 1
ATOM 5688 O O . GLU A 1 712 ? 1.809 30.741 -7.121 1.00 98.50 712 GLU A O 1
ATOM 5693 N N . ASP A 1 713 ? 0.222 31.628 -8.444 1.00 98.00 713 ASP A N 1
ATOM 5694 C CA . ASP A 1 713 ? -0.794 31.803 -7.409 1.00 98.00 713 ASP A CA 1
ATOM 5695 C C . ASP A 1 713 ? -1.114 30.497 -6.661 1.00 98.00 713 ASP A C 1
ATOM 5697 O O . ASP A 1 713 ? -1.279 29.426 -7.252 1.00 98.00 713 ASP A O 1
ATOM 5701 N N . SER A 1 714 ? -1.202 30.579 -5.333 1.00 97.19 714 SER A N 1
ATOM 5702 C CA . SER A 1 714 ? -1.502 29.456 -4.436 1.00 97.19 714 SER A CA 1
ATOM 5703 C C . SER A 1 714 ? -0.586 28.235 -4.609 1.00 97.19 714 SER A C 1
ATOM 5705 O O . SER A 1 714 ? -0.963 27.129 -4.218 1.00 97.19 714 SER A O 1
ATOM 5707 N N . ALA A 1 715 ? 0.607 28.395 -5.195 1.00 97.94 715 ALA A N 1
ATOM 5708 C CA . ALA A 1 715 ? 1.492 27.282 -5.525 1.00 97.94 715 ALA A CA 1
ATOM 5709 C C . ALA A 1 715 ? 1.773 26.352 -4.335 1.00 97.94 715 ALA A C 1
ATOM 5711 O O . ALA A 1 715 ? 1.730 25.147 -4.524 1.00 97.94 715 ALA A O 1
ATOM 5712 N N . PHE A 1 716 ? 1.997 26.872 -3.131 1.00 98.25 716 PHE A N 1
ATOM 5713 C CA . PHE A 1 716 ? 2.246 26.128 -1.888 1.00 98.25 716 PHE A CA 1
ATOM 5714 C C . PHE A 1 716 ? 1.164 26.367 -0.825 1.00 98.25 716 PHE A C 1
ATOM 5716 O O . PHE A 1 716 ? 1.401 26.155 0.361 1.00 98.25 716 PHE A O 1
ATOM 5723 N N . ASP A 1 717 ? -0.028 26.793 -1.236 1.00 96.81 717 ASP A N 1
ATOM 5724 C CA . ASP A 1 717 ? -1.133 27.070 -0.318 1.00 96.81 717 ASP A CA 1
ATOM 5725 C C . ASP A 1 717 ? -1.468 25.845 0.564 1.00 96.81 717 ASP A C 1
ATOM 5727 O O . ASP A 1 717 ? -1.552 24.711 0.086 1.00 96.81 717 ASP A O 1
ATOM 5731 N N . ASP A 1 718 ? -1.625 26.066 1.867 1.00 95.38 718 ASP A N 1
ATOM 5732 C CA . ASP A 1 718 ? -1.916 25.054 2.890 1.00 95.38 718 ASP A CA 1
ATOM 5733 C C . ASP A 1 718 ? -0.872 23.912 2.992 1.00 95.38 718 ASP A C 1
ATOM 5735 O O . ASP A 1 718 ? -1.175 22.789 3.418 1.00 95.38 718 ASP A O 1
ATOM 5739 N N . CYS A 1 719 ? 0.394 24.176 2.644 1.00 96.75 719 CYS A N 1
ATOM 5740 C CA . CYS A 1 719 ? 1.523 23.270 2.908 1.00 96.75 719 CYS A CA 1
ATOM 5741 C C . CYS A 1 719 ? 1.944 23.304 4.389 1.00 96.75 719 CYS A C 1
ATOM 5743 O O . CYS A 1 719 ? 3.060 23.683 4.739 1.00 96.75 719 CYS A O 1
ATOM 5745 N N . LYS A 1 720 ? 1.048 22.880 5.285 1.00 95.38 720 LYS A N 1
ATOM 5746 C CA . LYS A 1 720 ? 1.193 23.030 6.745 1.00 95.38 720 LYS A CA 1
ATOM 5747 C C . LYS A 1 720 ? 2.410 22.360 7.380 1.00 95.38 720 LYS A C 1
ATOM 5749 O O . LYS A 1 720 ? 2.727 22.698 8.510 1.00 95.38 720 LYS A O 1
ATOM 5754 N N . ALA A 1 721 ? 3.040 21.391 6.720 1.00 96.69 721 ALA A N 1
ATOM 5755 C CA . ALA A 1 721 ? 4.223 20.709 7.245 1.00 96.69 721 ALA A CA 1
ATOM 5756 C C . ALA A 1 721 ? 5.542 21.268 6.700 1.00 96.69 721 ALA A C 1
ATOM 5758 O O . ALA A 1 721 ? 6.585 20.805 7.144 1.00 96.69 721 ALA A O 1
ATOM 5759 N N . LEU A 1 722 ? 5.507 22.216 5.756 1.00 97.75 722 LEU A N 1
ATOM 5760 C CA . LEU A 1 722 ? 6.700 22.738 5.094 1.00 97.75 722 LEU A CA 1
ATOM 5761 C C . LEU A 1 722 ? 7.505 23.593 6.078 1.00 97.75 722 LEU A C 1
ATOM 5763 O O . LEU A 1 722 ? 7.050 24.654 6.491 1.00 97.75 722 LEU A O 1
ATOM 5767 N N . GLU A 1 723 ? 8.684 23.110 6.465 1.00 96.25 723 GLU A N 1
ATOM 5768 C CA . GLU A 1 723 ? 9.526 23.705 7.514 1.00 96.25 723 GLU A CA 1
ATOM 5769 C C . GLU A 1 723 ? 10.463 24.778 6.937 1.00 96.25 723 GLU A C 1
ATOM 5771 O O . GLU A 1 723 ? 10.757 25.781 7.583 1.00 96.25 723 GLU A O 1
ATOM 5776 N N . SER A 1 724 ? 10.935 24.593 5.700 1.00 89.56 724 SER A N 1
ATOM 5777 C CA . SER A 1 724 ? 11.791 25.570 5.025 1.00 89.56 724 SER A CA 1
ATOM 5778 C C . SER A 1 724 ? 11.682 25.489 3.504 1.00 89.56 724 SER A C 1
ATOM 5780 O O . SER A 1 724 ? 11.419 24.427 2.932 1.00 89.56 724 SER A O 1
ATOM 5782 N N . ILE A 1 725 ? 11.903 26.632 2.849 1.00 95.12 725 ILE A N 1
ATOM 5783 C CA . ILE A 1 725 ? 12.029 26.728 1.397 1.00 95.12 725 ILE A CA 1
ATOM 5784 C C . ILE A 1 725 ? 13.006 27.850 1.024 1.00 95.12 725 ILE A C 1
ATOM 5786 O O . ILE A 1 725 ? 12.822 29.008 1.391 1.00 95.12 725 ILE A O 1
ATOM 5790 N N . GLY A 1 726 ? 14.078 27.500 0.311 1.00 94.31 726 GLY A N 1
ATOM 5791 C CA . GLY A 1 726 ? 15.041 28.476 -0.203 1.00 94.31 726 GLY A CA 1
ATOM 5792 C C . GLY A 1 726 ? 14.565 29.053 -1.533 1.00 94.31 726 GLY A C 1
ATOM 5793 O O . GLY A 1 726 ? 14.402 28.296 -2.489 1.00 94.31 726 GLY A O 1
ATOM 5794 N N . LEU A 1 727 ? 14.346 30.370 -1.599 1.00 97.12 727 LEU A N 1
ATOM 5795 C CA . LEU A 1 727 ? 13.998 31.071 -2.840 1.00 97.12 727 LEU A CA 1
ATOM 5796 C C . LEU A 1 727 ? 15.280 31.370 -3.646 1.00 97.12 727 LEU A C 1
ATOM 5798 O O . LEU A 1 727 ? 16.192 31.973 -3.085 1.00 97.12 727 LEU A O 1
ATOM 5802 N N . PRO A 1 728 ? 15.385 30.952 -4.923 1.00 96.62 728 PRO A N 1
ATOM 5803 C CA . PRO A 1 728 ? 16.614 31.109 -5.703 1.00 96.62 728 PRO A CA 1
ATOM 5804 C C . PRO A 1 728 ? 16.784 32.528 -6.265 1.00 96.62 728 PRO A C 1
ATOM 5806 O O . PRO A 1 728 ? 15.806 33.192 -6.600 1.00 96.62 728 PRO A O 1
ATOM 5809 N N . ASP A 1 729 ? 18.032 32.953 -6.482 1.00 96.38 729 ASP A N 1
ATOM 5810 C CA . ASP A 1 729 ? 18.398 34.291 -6.990 1.00 96.38 729 ASP A CA 1
ATOM 5811 C C . ASP A 1 729 ? 17.801 34.636 -8.367 1.00 96.38 729 ASP A C 1
ATOM 5813 O O . ASP A 1 729 ? 17.774 35.800 -8.774 1.00 96.38 729 ASP A O 1
ATOM 5817 N N . THR A 1 730 ? 17.361 33.628 -9.125 1.00 97.31 730 THR A N 1
ATOM 5818 C CA . THR A 1 730 ? 16.708 33.783 -10.432 1.00 97.31 730 THR A CA 1
ATOM 5819 C C . THR A 1 730 ? 15.224 34.104 -10.349 1.00 97.31 730 THR A C 1
ATOM 5821 O O . THR A 1 730 ? 14.637 34.399 -11.384 1.00 97.31 730 THR A O 1
ATOM 5824 N N . LEU A 1 731 ? 14.614 34.039 -9.165 1.00 98.25 731 LEU A N 1
ATOM 5825 C CA . LEU A 1 731 ? 13.174 34.183 -9.003 1.00 98.25 731 LEU A CA 1
ATOM 5826 C C . LEU A 1 731 ? 12.720 35.622 -9.295 1.00 98.25 731 LEU A C 1
ATOM 5828 O O . LEU A 1 731 ? 13.177 36.574 -8.664 1.00 98.25 731 LEU A O 1
ATOM 5832 N N . GLU A 1 732 ? 11.790 35.764 -10.236 1.00 98.38 732 GLU A N 1
ATOM 5833 C CA . GLU A 1 732 ? 11.249 37.043 -10.710 1.00 98.38 732 GLU A CA 1
ATOM 5834 C C . GLU A 1 732 ? 9.859 37.323 -10.120 1.00 98.38 732 GLU A C 1
ATOM 5836 O O . GLU A 1 732 ? 9.517 38.473 -9.835 1.00 98.38 732 GLU A O 1
ATOM 5841 N N . LYS A 1 733 ? 9.048 36.280 -9.897 1.00 98.56 733 LYS A N 1
ATOM 5842 C CA . LYS A 1 733 ? 7.652 36.417 -9.452 1.00 98.56 733 LYS A CA 1
ATOM 5843 C C . LYS A 1 733 ? 7.273 35.411 -8.365 1.00 98.56 733 LYS A C 1
ATOM 5845 O O . LYS A 1 733 ? 7.492 34.209 -8.513 1.00 98.56 733 LYS A O 1
ATOM 5850 N N . ILE A 1 734 ? 6.602 35.921 -7.332 1.00 98.69 734 ILE A N 1
ATOM 5851 C CA . ILE A 1 734 ? 5.850 35.173 -6.318 1.00 98.69 734 ILE A CA 1
ATOM 5852 C C . ILE A 1 734 ? 4.367 35.538 -6.471 1.00 98.69 734 ILE A C 1
ATOM 5854 O O . ILE A 1 734 ? 4.007 36.717 -6.464 1.00 98.69 734 ILE A O 1
ATOM 5858 N N . GLY A 1 735 ? 3.511 34.538 -6.659 1.00 98.44 735 GLY A N 1
ATOM 5859 C CA . GLY A 1 735 ? 2.080 34.699 -6.913 1.00 98.44 735 GLY A CA 1
ATOM 5860 C C . GLY A 1 735 ? 1.248 35.066 -5.683 1.00 98.44 735 GLY A C 1
ATOM 5861 O O . GLY A 1 735 ? 1.717 35.068 -4.543 1.00 98.44 735 GLY A O 1
ATOM 5862 N N . GLN A 1 736 ? -0.022 35.373 -5.924 1.00 97.69 736 GLN A N 1
ATOM 5863 C CA . GLN A 1 736 ? -1.031 35.619 -4.896 1.00 97.69 736 GLN A CA 1
ATOM 5864 C C . GLN A 1 736 ? -1.218 34.357 -4.042 1.00 97.69 736 GLN A C 1
ATOM 5866 O O . GLN A 1 736 ? -1.310 33.269 -4.597 1.00 97.69 736 GLN A O 1
ATOM 5871 N N . TRP A 1 737 ? -1.300 34.462 -2.712 1.00 97.19 737 TRP A N 1
ATOM 5872 C CA . TRP A 1 737 ? -1.454 33.298 -1.807 1.00 97.19 737 TRP A CA 1
ATOM 5873 C C . TRP A 1 737 ? -0.380 32.202 -1.964 1.00 97.19 737 TRP A C 1
ATOM 5875 O O . TRP A 1 737 ? -0.585 31.082 -1.501 1.00 97.19 737 TRP A O 1
ATOM 5885 N N . ALA A 1 738 ? 0.752 32.481 -2.627 1.00 98.25 738 ALA A N 1
ATOM 5886 C CA . ALA A 1 738 ? 1.706 31.453 -3.048 1.00 98.25 738 ALA A CA 1
ATOM 5887 C C . ALA A 1 738 ? 2.205 30.556 -1.907 1.00 98.25 738 ALA A C 1
ATOM 5889 O O . ALA A 1 738 ? 2.416 29.376 -2.142 1.00 98.25 738 ALA A O 1
ATOM 5890 N N . PHE A 1 739 ? 2.354 31.081 -0.694 1.00 98.31 739 PHE A N 1
ATOM 5891 C CA . PHE A 1 739 ? 2.761 30.360 0.513 1.00 98.31 739 PHE A CA 1
ATOM 5892 C C . PHE A 1 739 ? 1.732 30.482 1.640 1.00 98.31 739 PHE A C 1
ATOM 5894 O O . PHE A 1 739 ? 2.085 30.318 2.804 1.00 98.31 739 PHE A O 1
ATOM 5901 N N . HIS A 1 740 ? 0.475 30.793 1.324 1.00 97.06 740 HIS A N 1
ATOM 5902 C CA . HIS A 1 740 ? -0.546 30.983 2.346 1.00 97.06 740 HIS A CA 1
ATOM 5903 C C . HIS A 1 740 ? -0.725 29.719 3.206 1.00 97.06 740 HIS A C 1
ATOM 5905 O O . HIS A 1 740 ? -0.786 28.609 2.684 1.00 97.06 740 HIS A O 1
ATOM 5911 N N . GLY A 1 741 ? -0.800 29.865 4.532 1.00 95.69 741 GLY A N 1
ATOM 5912 C CA . GLY A 1 741 ? -1.023 28.732 5.443 1.00 95.69 741 GLY A CA 1
ATOM 5913 C C . GLY A 1 741 ? 0.162 27.762 5.587 1.00 95.69 741 GLY A C 1
ATOM 5914 O O . GLY A 1 741 ? -0.014 26.641 6.075 1.00 95.69 741 GLY A O 1
ATOM 5915 N N . CYS A 1 742 ? 1.376 28.163 5.193 1.00 97.50 742 CYS A N 1
ATOM 5916 C CA . CYS A 1 742 ? 2.612 27.420 5.466 1.00 97.50 742 CYS A CA 1
ATOM 5917 C C . CYS A 1 742 ? 3.034 27.582 6.938 1.00 97.50 742 CYS A C 1
ATOM 5919 O O . CYS A 1 742 ? 3.955 28.322 7.280 1.00 97.50 742 CYS A O 1
ATOM 5921 N N . ASP A 1 743 ? 2.325 26.887 7.826 1.00 95.25 743 ASP A N 1
ATOM 5922 C CA . ASP A 1 743 ? 2.361 27.087 9.280 1.00 95.25 743 ASP A CA 1
ATOM 5923 C C . ASP A 1 743 ? 3.706 26.816 9.976 1.00 95.25 743 ASP A C 1
ATOM 5925 O O . ASP A 1 743 ? 3.853 27.197 11.136 1.00 95.25 743 ASP A O 1
ATOM 5929 N N . GLN A 1 744 ? 4.667 26.148 9.331 1.00 97.50 744 GLN A N 1
ATOM 5930 C CA . GLN A 1 744 ? 5.972 25.810 9.928 1.00 97.50 744 GLN A CA 1
ATOM 5931 C C . GLN A 1 744 ? 7.134 26.658 9.393 1.00 97.50 744 GLN A C 1
ATOM 5933 O O . GLN A 1 744 ? 8.235 26.551 9.922 1.00 97.50 744 GLN A O 1
ATOM 5938 N N . ILE A 1 745 ? 6.915 27.514 8.388 1.00 96.94 745 ILE A N 1
ATOM 5939 C CA . ILE A 1 745 ? 7.982 28.370 7.858 1.00 96.94 745 ILE A CA 1
ATOM 5940 C C . ILE A 1 745 ? 8.194 29.556 8.796 1.00 96.94 745 ILE A C 1
ATOM 5942 O O . ILE A 1 745 ? 7.288 30.363 9.008 1.00 96.94 745 ILE A O 1
ATOM 5946 N N . GLU A 1 746 ? 9.413 29.686 9.316 1.00 96.62 746 GLU A N 1
ATOM 5947 C CA . GLU A 1 746 ? 9.776 30.773 10.232 1.00 96.62 746 GLU A CA 1
ATOM 5948 C C . GLU A 1 746 ? 10.318 32.014 9.521 1.00 96.62 746 GLU A C 1
ATOM 5950 O O . GLU A 1 746 ? 10.149 33.127 10.029 1.00 96.62 746 GLU A O 1
ATOM 5955 N N . ARG A 1 747 ? 10.960 31.834 8.358 1.00 97.06 747 ARG A N 1
ATOM 5956 C CA . ARG A 1 747 ? 11.625 32.910 7.620 1.00 97.06 747 ARG A CA 1
ATOM 5957 C C . ARG A 1 747 ? 11.528 32.747 6.107 1.00 97.06 747 ARG A C 1
ATOM 5959 O O . ARG A 1 747 ? 11.748 31.655 5.586 1.00 97.06 747 ARG A O 1
ATOM 5966 N N . PHE A 1 748 ? 11.331 33.866 5.411 1.00 97.69 748 PHE A N 1
ATOM 5967 C CA . PHE A 1 748 ? 11.601 34.000 3.977 1.00 97.69 748 PHE A CA 1
ATOM 5968 C C . PHE A 1 748 ? 12.761 34.966 3.721 1.00 97.69 748 PHE A C 1
ATOM 5970 O O . PHE A 1 748 ? 12.935 35.942 4.449 1.00 97.69 748 PHE A O 1
ATOM 5977 N N . LEU A 1 749 ? 13.524 34.712 2.655 1.00 97.62 749 LEU A N 1
ATOM 5978 C CA . LEU A 1 749 ? 14.463 35.667 2.067 1.00 97.62 749 LEU A CA 1
ATOM 5979 C C . LEU A 1 749 ? 14.034 35.929 0.623 1.00 97.62 749 LEU A C 1
ATOM 5981 O O . LEU A 1 749 ? 14.109 35.033 -0.214 1.00 97.62 749 LEU A O 1
ATOM 5985 N N . VAL A 1 750 ? 13.559 37.140 0.342 1.00 98.12 750 VAL A N 1
ATOM 5986 C CA . VAL A 1 750 ? 13.153 37.566 -1.001 1.00 98.12 750 VAL A CA 1
ATOM 5987 C C . VAL A 1 750 ? 14.403 37.936 -1.815 1.00 98.12 750 VAL A C 1
ATOM 5989 O O . VAL A 1 750 ? 15.105 38.880 -1.435 1.00 98.12 750 VAL A O 1
ATOM 5992 N N . PRO A 1 751 ? 14.677 37.250 -2.941 1.00 97.75 751 PRO A N 1
ATOM 5993 C CA . PRO A 1 751 ? 15.889 37.469 -3.726 1.00 97.75 751 PRO A CA 1
ATOM 5994 C C . PRO A 1 751 ? 15.856 38.781 -4.521 1.00 97.75 751 PRO A C 1
ATOM 5996 O O . PRO A 1 751 ? 14.789 39.332 -4.829 1.00 97.75 751 PRO A O 1
ATOM 5999 N N . ALA A 1 752 ? 17.036 39.273 -4.906 1.00 97.00 752 ALA A N 1
ATOM 6000 C CA . ALA A 1 752 ? 17.229 40.570 -5.556 1.00 97.00 752 ALA A CA 1
ATOM 6001 C C . ALA A 1 752 ? 16.458 40.745 -6.873 1.00 97.00 752 ALA A C 1
ATOM 6003 O O . ALA A 1 752 ? 16.083 41.868 -7.209 1.00 97.00 752 ALA A O 1
ATOM 6004 N N . LYS A 1 753 ? 16.210 39.663 -7.618 1.00 97.50 753 LYS A N 1
ATOM 6005 C CA . LYS A 1 753 ? 15.487 39.714 -8.897 1.00 97.50 753 LYS A CA 1
ATOM 6006 C C . LYS A 1 753 ? 13.967 39.684 -8.773 1.00 97.50 753 LYS A C 1
ATOM 6008 O O . LYS A 1 753 ? 13.300 39.852 -9.785 1.00 97.50 753 LYS A O 1
ATOM 6013 N N . THR A 1 754 ? 13.416 39.517 -7.571 1.00 98.12 754 THR A N 1
ATOM 6014 C CA . THR A 1 754 ? 11.959 39.454 -7.400 1.00 98.12 754 THR A CA 1
ATOM 6015 C C . THR A 1 754 ? 11.333 40.800 -7.759 1.00 98.12 754 THR A C 1
ATOM 6017 O O . THR A 1 754 ? 11.502 41.781 -7.031 1.00 98.12 754 THR A O 1
ATOM 6020 N N . GLU A 1 755 ? 10.598 40.844 -8.866 1.00 97.00 755 GLU A N 1
ATOM 6021 C CA . GLU A 1 755 ? 9.925 42.039 -9.377 1.00 97.00 755 GLU A CA 1
ATOM 6022 C C . GLU A 1 755 ? 8.468 42.134 -8.914 1.00 97.00 755 GLU A C 1
ATOM 6024 O O . GLU A 1 755 ? 7.907 43.232 -8.873 1.00 97.00 755 GLU A O 1
ATOM 6029 N N . HIS A 1 756 ? 7.858 40.995 -8.569 1.00 97.88 756 HIS A N 1
ATOM 6030 C CA . HIS A 1 756 ? 6.452 40.909 -8.188 1.00 97.88 756 HIS A CA 1
ATOM 6031 C C . HIS A 1 756 ? 6.218 39.928 -7.034 1.00 97.88 756 HIS A C 1
ATOM 6033 O O . HIS A 1 756 ? 6.559 38.750 -7.131 1.00 97.88 756 HIS A O 1
ATOM 6039 N N . ILE A 1 757 ? 5.541 40.399 -5.987 1.00 98.38 757 ILE A N 1
ATOM 6040 C CA . ILE A 1 757 ? 4.971 39.601 -4.898 1.00 98.38 757 ILE A CA 1
ATOM 6041 C C . ILE A 1 757 ? 3.462 39.837 -4.896 1.00 98.38 757 ILE A C 1
ATOM 6043 O O . ILE A 1 757 ? 3.005 40.968 -4.740 1.00 98.38 757 ILE A O 1
ATOM 6047 N N . GLY A 1 758 ? 2.693 38.771 -5.106 1.00 96.81 758 GLY A N 1
ATOM 6048 C CA . GLY A 1 758 ? 1.239 38.824 -5.144 1.00 96.81 758 GLY A CA 1
ATOM 6049 C C . GLY A 1 758 ? 0.618 39.067 -3.772 1.00 96.81 758 GLY A C 1
ATOM 6050 O O . GLY A 1 758 ? 1.220 38.819 -2.725 1.00 96.81 758 GLY A O 1
ATOM 6051 N N . THR A 1 759 ? -0.627 39.537 -3.778 1.00 93.56 759 THR A N 1
ATOM 6052 C CA . THR A 1 759 ? -1.381 39.822 -2.557 1.00 93.56 759 THR A CA 1
ATOM 6053 C C . THR A 1 759 ? -1.423 38.600 -1.636 1.00 93.56 759 THR A C 1
ATOM 6055 O O . THR A 1 759 ? -1.711 37.485 -2.073 1.00 93.56 759 THR A O 1
ATOM 6058 N N . TYR A 1 760 ? -1.139 38.819 -0.349 1.00 93.69 760 TYR A N 1
ATOM 6059 C CA . TYR A 1 760 ? -1.220 37.795 0.696 1.00 93.69 760 TYR A CA 1
ATOM 6060 C C . TYR A 1 760 ? -0.376 36.533 0.413 1.00 93.69 760 TYR A C 1
ATOM 6062 O O . TYR A 1 760 ? -0.709 35.435 0.856 1.00 93.69 760 TYR A O 1
ATOM 6070 N N . ALA A 1 761 ? 0.732 36.681 -0.328 1.00 97.44 761 ALA A N 1
ATOM 6071 C CA . ALA A 1 761 ? 1.627 35.580 -0.685 1.00 97.44 761 ALA A CA 1
ATOM 6072 C C . ALA A 1 761 ? 2.163 34.808 0.532 1.00 97.44 761 ALA A C 1
ATOM 6074 O O . ALA A 1 761 ? 2.311 33.598 0.442 1.00 97.44 761 ALA A O 1
ATOM 6075 N N . PHE A 1 762 ? 2.407 35.480 1.660 1.00 97.00 762 PHE A N 1
ATOM 6076 C CA . PHE A 1 762 ? 2.916 34.879 2.904 1.00 97.00 762 PHE A CA 1
ATOM 6077 C C . PHE A 1 762 ? 1.875 34.899 4.040 1.00 97.00 762 PHE A C 1
ATOM 6079 O O . PHE A 1 762 ? 2.222 34.893 5.221 1.00 97.00 762 PHE A O 1
ATOM 6086 N N . GLY A 1 763 ? 0.592 34.995 3.681 1.00 93.19 763 GLY A N 1
ATOM 6087 C CA . GLY A 1 763 ? -0.514 35.123 4.625 1.00 93.19 763 GLY A CA 1
ATOM 6088 C C . GLY A 1 763 ? -0.742 33.875 5.477 1.00 93.19 763 GLY A C 1
ATOM 6089 O O . GLY A 1 763 ? -0.495 32.757 5.036 1.00 93.19 763 GLY A O 1
ATOM 6090 N N . SER A 1 764 ? -1.240 34.051 6.702 1.00 93.31 764 SER A N 1
ATOM 6091 C CA . SER A 1 764 ? -1.592 32.948 7.616 1.00 93.31 764 SER A CA 1
ATOM 6092 C C . SER A 1 764 ? -0.463 31.929 7.877 1.00 93.31 764 SER A C 1
ATOM 6094 O O . SER A 1 764 ? -0.732 30.822 8.332 1.00 93.31 764 SER A O 1
ATOM 6096 N N . CYS A 1 765 ? 0.804 32.280 7.634 1.00 95.75 765 CYS A N 1
ATOM 6097 C CA . CYS A 1 765 ? 1.964 31.481 8.032 1.00 95.75 765 CYS A CA 1
ATOM 6098 C C . CYS A 1 765 ? 2.219 31.674 9.527 1.00 95.75 765 CYS A C 1
ATOM 6100 O O . CYS A 1 765 ? 2.912 32.602 9.941 1.00 95.75 765 CYS A O 1
ATOM 6102 N N . THR A 1 766 ? 1.622 30.834 10.369 1.00 93.56 766 THR A N 1
ATOM 6103 C CA . THR A 1 766 ? 1.516 31.158 11.800 1.00 93.56 766 THR A CA 1
ATOM 6104 C C . THR A 1 766 ? 2.815 31.089 12.614 1.00 93.56 766 THR A C 1
ATOM 6106 O O . THR A 1 766 ? 2.826 31.572 13.747 1.00 93.56 766 THR A O 1
ATOM 6109 N N . SER A 1 767 ? 3.898 30.548 12.049 1.00 95.94 767 SER A N 1
ATOM 6110 C CA . SER A 1 767 ? 5.250 30.580 12.638 1.00 95.94 767 SER A CA 1
ATOM 6111 C C . SER A 1 767 ? 6.166 31.632 12.001 1.00 95.94 767 SER A C 1
ATOM 6113 O O . SER A 1 767 ? 7.319 31.750 12.401 1.00 95.94 767 SER A O 1
ATOM 6115 N N . LEU A 1 768 ? 5.674 32.415 11.034 1.00 96.88 768 LEU A N 1
ATOM 6116 C CA . LEU A 1 768 ? 6.487 33.362 10.271 1.00 96.88 768 LEU A CA 1
ATOM 6117 C C . LEU A 1 768 ? 6.902 34.555 11.132 1.00 96.88 768 LEU A C 1
ATOM 6119 O O . LEU A 1 768 ? 6.097 35.443 11.420 1.00 96.88 768 LEU A O 1
ATOM 6123 N N . THR A 1 769 ? 8.171 34.580 11.525 1.00 96.19 769 THR A N 1
ATOM 6124 C CA . THR A 1 769 ? 8.750 35.641 12.358 1.00 96.19 769 THR A CA 1
ATOM 6125 C C . THR A 1 769 ? 9.482 36.695 11.536 1.00 96.19 769 THR A C 1
ATOM 6127 O O . THR A 1 769 ? 9.588 37.839 11.978 1.00 96.19 769 THR A O 1
ATOM 6130 N N . GLU A 1 770 ? 9.945 36.347 10.333 1.00 96.75 770 GLU A N 1
ATOM 6131 C CA . GLU A 1 770 ? 10.777 37.234 9.526 1.00 96.75 770 GLU A CA 1
ATOM 6132 C C . GLU A 1 770 ? 10.545 37.065 8.016 1.00 96.75 770 GLU A C 1
ATOM 6134 O O . GLU A 1 770 ? 10.628 35.971 7.460 1.00 96.75 770 GLU A O 1
ATOM 6139 N N . ILE A 1 771 ? 10.327 38.179 7.320 1.00 97.94 771 ILE A N 1
ATOM 6140 C CA . ILE A 1 771 ? 10.445 38.277 5.864 1.00 97.94 771 ILE A CA 1
ATOM 6141 C C . ILE A 1 771 ? 11.591 39.240 5.582 1.00 97.94 771 ILE A C 1
ATOM 6143 O O . ILE A 1 771 ? 11.457 40.448 5.780 1.00 97.94 771 ILE A O 1
ATOM 6147 N N . ASP A 1 772 ? 12.722 38.705 5.144 1.00 97.50 772 ASP A N 1
ATOM 6148 C CA . ASP A 1 772 ? 13.900 39.474 4.759 1.00 97.50 772 ASP A CA 1
ATOM 6149 C C . ASP A 1 772 ? 13.913 39.713 3.242 1.00 97.50 772 ASP A C 1
ATOM 6151 O O . ASP A 1 772 ? 13.302 38.968 2.472 1.00 97.50 772 ASP A O 1
ATOM 6155 N N . VAL A 1 773 ? 14.604 40.760 2.800 1.00 98.25 773 VAL A N 1
ATOM 6156 C CA . VAL A 1 773 ? 14.716 41.126 1.385 1.00 98.25 773 VAL A CA 1
ATOM 6157 C C . VAL A 1 773 ? 16.165 41.466 1.080 1.00 98.25 773 VAL A C 1
ATOM 6159 O O . VAL A 1 773 ? 16.758 42.330 1.728 1.00 98.25 773 VAL A O 1
ATOM 6162 N N . GLU A 1 774 ? 16.735 40.841 0.051 1.00 97.88 774 GLU A N 1
ATOM 6163 C CA . GLU A 1 774 ? 18.094 41.162 -0.374 1.00 97.88 774 GLU A CA 1
ATOM 6164 C C . GLU A 1 774 ? 18.239 42.649 -0.714 1.00 97.88 774 GLU A C 1
ATOM 6166 O O . GLU A 1 774 ? 17.429 43.230 -1.439 1.00 97.88 774 GLU A O 1
ATOM 6171 N N . ALA A 1 775 ? 19.318 43.276 -0.237 1.00 95.06 775 ALA A N 1
ATOM 6172 C CA . ALA A 1 775 ? 19.503 44.727 -0.328 1.00 95.06 775 ALA A CA 1
ATOM 6173 C C . ALA A 1 775 ? 19.426 45.275 -1.768 1.00 95.06 775 ALA A C 1
ATOM 6175 O O . ALA A 1 775 ? 18.992 46.412 -1.989 1.00 95.06 775 ALA A O 1
ATOM 6176 N N . ALA A 1 776 ? 19.837 44.456 -2.740 1.00 95.88 776 ALA A N 1
ATOM 6177 C CA . ALA A 1 776 ? 19.826 44.777 -4.161 1.00 95.88 776 ALA A CA 1
ATOM 6178 C C . ALA A 1 776 ? 18.429 44.710 -4.810 1.00 95.88 776 ALA A C 1
ATOM 6180 O O . ALA A 1 776 ? 18.293 45.155 -5.949 1.00 95.88 776 ALA A O 1
ATOM 6181 N N . ASN A 1 777 ? 17.396 44.209 -4.117 1.00 98.06 777 ASN A N 1
ATOM 6182 C CA . ASN A 1 777 ? 16.041 44.158 -4.659 1.00 98.06 777 ASN A CA 1
ATOM 6183 C C . ASN A 1 777 ? 15.519 45.583 -4.953 1.00 98.06 777 ASN A C 1
ATOM 6185 O O . ASN A 1 777 ? 15.559 46.442 -4.062 1.00 98.06 777 ASN A O 1
ATOM 6189 N N . PRO A 1 778 ? 15.036 45.874 -6.175 1.00 95.81 778 PRO A N 1
ATOM 6190 C CA . PRO A 1 778 ? 14.634 47.224 -6.562 1.00 95.81 778 PRO A CA 1
ATOM 6191 C C . PRO A 1 778 ? 13.195 47.594 -6.167 1.00 95.81 778 PRO A C 1
ATOM 6193 O O . PRO A 1 778 ? 12.826 48.756 -6.311 1.00 95.81 778 PRO A O 1
ATOM 6196 N N . LYS A 1 779 ? 12.374 46.637 -5.716 1.00 98.00 779 LYS A N 1
ATOM 6197 C CA . LYS A 1 779 ? 10.922 46.799 -5.507 1.00 98.00 779 LYS A CA 1
ATOM 6198 C C . LYS A 1 779 ? 10.482 46.702 -4.057 1.00 98.00 779 LYS A C 1
ATOM 6200 O O . LYS A 1 779 ? 9.485 47.320 -3.695 1.00 98.00 779 LYS A O 1
ATOM 6205 N N . TYR A 1 780 ? 11.229 45.968 -3.247 1.00 98.38 780 TYR A N 1
ATOM 6206 C CA . TYR A 1 780 ? 10.865 45.653 -1.875 1.00 98.38 780 TYR A CA 1
ATOM 6207 C C . TYR A 1 780 ? 12.022 45.936 -0.921 1.00 98.38 780 TYR A C 1
ATOM 6209 O O . TYR A 1 780 ? 13.192 46.023 -1.315 1.00 98.38 780 TYR A O 1
ATOM 6217 N N . CYS A 1 781 ? 11.696 46.076 0.356 1.00 98.12 781 CYS A N 1
ATOM 6218 C CA . CYS A 1 781 ? 12.671 46.051 1.434 1.00 98.12 781 CYS A CA 1
ATOM 6219 C C . CYS A 1 781 ? 12.073 45.394 2.684 1.00 98.12 781 CYS A C 1
ATOM 6221 O O . CYS A 1 781 ? 10.860 45.185 2.775 1.00 98.12 781 CYS A O 1
ATOM 6223 N N . SER A 1 782 ? 12.946 45.047 3.631 1.00 97.94 782 SER A N 1
ATOM 6224 C CA . SER A 1 782 ? 12.553 44.544 4.943 1.00 97.94 782 SER A CA 1
ATOM 6225 C C . SER A 1 782 ? 12.983 45.514 6.033 1.00 97.94 782 SER A C 1
ATOM 6227 O O . SER A 1 782 ? 14.112 46.011 6.023 1.00 97.94 782 SER A O 1
ATOM 6229 N N . VAL A 1 783 ? 12.086 45.769 6.984 1.00 96.00 783 VAL A N 1
ATOM 6230 C CA . VAL A 1 783 ? 12.390 46.506 8.215 1.00 96.00 783 VAL A CA 1
ATOM 6231 C C . VAL A 1 783 ? 11.787 45.752 9.392 1.00 96.00 783 VAL A C 1
ATOM 6233 O O . VAL A 1 783 ? 10.586 45.477 9.420 1.00 96.00 783 VAL A O 1
ATOM 6236 N N . GLU A 1 784 ? 12.641 45.404 10.358 1.00 93.06 784 GLU A N 1
ATOM 6237 C CA . GLU A 1 784 ? 12.282 44.587 11.528 1.00 93.06 784 GLU A CA 1
ATOM 6238 C C . GLU A 1 784 ? 11.590 43.269 11.141 1.00 93.06 784 GLU A C 1
ATOM 6240 O O . GLU A 1 784 ? 10.636 42.845 11.788 1.00 93.06 784 GLU A O 1
ATOM 6245 N N . GLY A 1 785 ? 12.029 42.645 10.045 1.00 94.44 785 GLY A N 1
ATOM 6246 C CA . GLY A 1 785 ? 11.478 41.380 9.565 1.00 94.44 785 GLY A CA 1
ATOM 6247 C C . GLY A 1 785 ? 10.074 41.474 8.969 1.00 94.44 785 GLY A C 1
ATOM 6248 O O . GLY A 1 785 ? 9.433 40.440 8.817 1.00 94.44 785 GLY A O 1
ATOM 6249 N N . ASN A 1 786 ? 9.575 42.669 8.640 1.00 97.19 786 ASN A N 1
ATOM 6250 C CA . ASN A 1 786 ? 8.310 42.869 7.923 1.00 97.19 786 ASN A CA 1
ATOM 6251 C C . ASN A 1 786 ? 8.569 43.334 6.486 1.00 97.19 786 ASN A C 1
ATOM 6253 O O . ASN A 1 786 ? 9.563 44.013 6.228 1.00 97.19 786 ASN A O 1
ATOM 6257 N N . LEU A 1 787 ? 7.651 43.017 5.572 1.00 98.31 787 LEU A N 1
ATOM 6258 C CA . LEU A 1 787 ? 7.795 43.301 4.145 1.00 98.31 787 LEU A CA 1
ATOM 6259 C C . LEU A 1 787 ? 7.125 44.621 3.749 1.00 98.31 787 LEU A C 1
ATOM 6261 O O . LEU A 1 787 ? 5.932 44.819 4.000 1.00 98.31 787 LEU A O 1
ATOM 6265 N N . TYR A 1 788 ? 7.870 45.468 3.041 1.00 98.25 788 TYR A N 1
ATOM 6266 C CA . TYR A 1 788 ? 7.412 46.761 2.530 1.00 98.25 788 TYR A CA 1
ATOM 6267 C C . TYR A 1 788 ? 7.743 46.934 1.046 1.00 98.25 788 TYR A C 1
ATOM 6269 O O . TYR A 1 788 ? 8.574 46.213 0.482 1.00 98.25 788 TYR A O 1
ATOM 6277 N N . ASP A 1 789 ? 7.117 47.930 0.421 1.00 97.88 789 ASP A N 1
ATOM 6278 C CA . ASP A 1 789 ? 7.617 48.499 -0.833 1.00 97.88 789 ASP A CA 1
ATOM 6279 C C . ASP A 1 789 ? 9.002 49.148 -0.635 1.00 97.88 789 ASP A C 1
ATOM 6281 O O . ASP A 1 789 ? 9.416 49.471 0.482 1.00 97.88 789 ASP A O 1
ATOM 6285 N N . LYS A 1 790 ? 9.762 49.331 -1.722 1.00 96.94 790 LYS A N 1
ATOM 6286 C CA . LYS A 1 790 ? 11.142 49.840 -1.645 1.00 96.94 790 LYS A CA 1
ATOM 6287 C C . LYS A 1 790 ? 11.216 51.205 -0.965 1.00 96.94 790 LYS A C 1
ATOM 6289 O O . LYS A 1 790 ? 12.182 51.490 -0.257 1.00 96.94 790 LYS A O 1
ATOM 6294 N N . GLU A 1 791 ? 10.206 52.033 -1.192 1.00 97.06 791 GLU A N 1
ATOM 6295 C CA . GLU A 1 791 ? 10.072 53.392 -0.685 1.00 97.06 791 GLU A CA 1
ATOM 6296 C C . GLU A 1 791 ? 9.630 53.464 0.788 1.00 97.06 791 GLU A C 1
ATOM 6298 O O . GLU A 1 791 ? 9.612 54.564 1.343 1.00 97.06 791 GLU A O 1
ATOM 6303 N N . MET A 1 792 ? 9.306 52.334 1.436 1.00 96.00 792 MET A N 1
ATOM 6304 C CA . MET A 1 792 ? 8.808 52.270 2.819 1.00 96.00 792 MET A CA 1
ATOM 6305 C C . MET A 1 792 ? 7.515 53.074 3.042 1.00 96.00 792 MET A C 1
ATOM 6307 O O . MET A 1 792 ? 7.294 53.628 4.123 1.00 96.00 792 MET A O 1
ATOM 6311 N N . THR A 1 793 ? 6.654 53.150 2.025 1.00 96.88 793 THR A N 1
ATOM 6312 C CA . THR A 1 793 ? 5.360 53.847 2.083 1.00 96.88 793 THR A CA 1
ATOM 6313 C C . THR A 1 793 ? 4.173 52.916 2.296 1.00 96.88 793 THR A C 1
ATOM 6315 O O . THR A 1 793 ? 3.125 53.367 2.778 1.00 96.88 793 THR A O 1
ATOM 6318 N N . THR A 1 794 ? 4.345 51.627 2.000 1.00 96.50 794 THR A N 1
ATOM 6319 C CA . THR A 1 794 ? 3.298 50.606 2.065 1.00 96.50 794 THR A CA 1
ATOM 6320 C C . THR A 1 794 ? 3.802 49.387 2.828 1.00 96.50 794 THR A C 1
ATOM 6322 O O . THR A 1 794 ? 4.780 48.761 2.423 1.00 96.50 794 THR A O 1
ATOM 6325 N N . LEU A 1 795 ? 3.119 49.019 3.915 1.00 97.06 795 LEU A N 1
ATOM 6326 C CA . LEU A 1 795 ? 3.320 47.717 4.554 1.00 97.06 795 LEU A CA 1
ATOM 6327 C C . LEU A 1 795 ? 2.569 46.652 3.754 1.00 97.06 795 LEU A C 1
ATOM 6329 O O . LEU A 1 795 ? 1.338 46.682 3.675 1.00 97.06 795 LEU A O 1
ATOM 6333 N N . ILE A 1 796 ? 3.318 45.709 3.191 1.00 96.75 796 ILE A N 1
ATOM 6334 C CA . ILE A 1 796 ? 2.782 44.639 2.348 1.00 96.75 796 ILE A CA 1
ATOM 6335 C C . ILE A 1 796 ? 2.359 43.449 3.208 1.00 96.75 796 ILE A C 1
ATOM 6337 O O . ILE A 1 796 ? 1.252 42.940 3.057 1.00 96.75 796 ILE A O 1
ATOM 6341 N N . GLN A 1 797 ? 3.223 43.010 4.126 1.00 96.94 797 GLN A N 1
ATOM 6342 C CA . GLN A 1 797 ? 2.942 41.874 5.002 1.00 96.94 797 GLN A CA 1
ATOM 6343 C C . GLN A 1 797 ? 3.668 42.038 6.339 1.00 96.94 797 GLN A C 1
ATOM 6345 O O . GLN A 1 797 ? 4.893 42.172 6.385 1.00 96.94 797 GLN A O 1
ATOM 6350 N N . TYR A 1 798 ? 2.902 41.994 7.427 1.00 96.56 798 TYR A N 1
ATOM 6351 C CA . TYR A 1 798 ? 3.422 41.831 8.778 1.00 96.56 798 TYR A CA 1
ATOM 6352 C C . TYR A 1 798 ? 3.744 40.356 9.033 1.00 96.56 798 TYR A C 1
ATOM 6354 O O . TYR A 1 798 ? 2.976 39.472 8.639 1.00 96.56 798 TYR A O 1
ATOM 6362 N N . SER A 1 799 ? 4.860 40.092 9.707 1.00 96.19 799 SER A N 1
ATOM 6363 C CA . SER A 1 799 ? 5.262 38.742 10.109 1.00 96.19 799 SER A CA 1
ATOM 6364 C C . SER A 1 799 ? 4.477 38.307 11.346 1.00 96.19 799 SER A C 1
ATOM 6366 O O . SER A 1 799 ? 4.797 38.670 12.475 1.00 96.19 799 SER A O 1
ATOM 6368 N N . ILE A 1 800 ? 3.400 37.555 11.124 1.00 94.12 800 ILE A N 1
ATOM 6369 C CA . ILE A 1 800 ? 2.354 37.286 12.124 1.00 94.12 800 ILE A CA 1
ATOM 6370 C C . ILE A 1 800 ? 2.753 36.318 13.253 1.00 94.12 800 ILE A C 1
ATOM 6372 O O . ILE A 1 800 ? 2.065 36.252 14.271 1.00 94.12 800 ILE A O 1
ATOM 6376 N N . GLY A 1 801 ? 3.835 35.557 13.079 1.00 93.38 801 GLY A N 1
ATOM 6377 C CA . GLY A 1 801 ? 4.368 34.613 14.068 1.00 93.38 801 GLY A CA 1
ATOM 6378 C C . GLY A 1 801 ? 5.298 35.256 15.099 1.00 93.38 801 GLY A C 1
ATOM 6379 O O . GLY A 1 801 ? 5.785 34.577 16.002 1.00 93.38 801 GLY A O 1
ATOM 6380 N N . ARG A 1 802 ? 5.550 36.561 14.976 1.00 91.12 802 ARG A N 1
ATOM 6381 C CA . ARG A 1 802 ? 6.387 37.342 15.888 1.00 91.12 802 ARG A CA 1
ATOM 6382 C C . ARG A 1 802 ? 5.808 37.400 17.309 1.00 91.12 802 ARG A C 1
ATOM 6384 O O . ARG A 1 802 ? 4.621 37.679 17.450 1.00 91.12 802 ARG A O 1
ATOM 6391 N N . PRO A 1 803 ? 6.613 37.181 18.367 1.00 90.50 803 PRO A N 1
ATOM 6392 C CA . PRO A 1 803 ? 6.119 37.148 19.745 1.00 90.50 803 PRO A CA 1
ATOM 6393 C C . PRO A 1 803 ? 5.833 38.539 20.337 1.00 90.50 803 PRO A C 1
ATOM 6395 O O . PRO A 1 803 ? 5.303 38.630 21.446 1.00 90.50 803 PRO A O 1
ATOM 6398 N N . GLU A 1 804 ? 6.223 39.626 19.665 1.00 93.38 804 GLU A N 1
ATOM 6399 C CA . GLU A 1 804 ? 5.982 40.981 20.147 1.00 93.38 804 GLU A CA 1
ATOM 6400 C C . GLU A 1 804 ? 4.488 41.322 20.176 1.00 93.38 804 GLU A C 1
ATOM 6402 O O . GLU A 1 804 ? 3.781 41.245 19.175 1.00 93.38 804 GLU A O 1
ATOM 6407 N N . THR A 1 805 ? 4.015 41.784 21.334 1.00 96.06 805 THR A N 1
ATOM 6408 C CA . THR A 1 805 ? 2.597 42.110 21.536 1.00 96.06 805 THR A CA 1
ATOM 6409 C C . THR A 1 805 ? 2.218 43.515 21.091 1.00 96.06 805 THR A C 1
ATOM 6411 O O . THR A 1 805 ? 1.034 43.834 21.016 1.00 96.06 805 THR A O 1
ATOM 6414 N N . ARG A 1 806 ? 3.202 44.368 20.792 1.00 96.94 806 ARG A N 1
ATOM 6415 C CA . ARG A 1 806 ? 2.989 45.744 20.342 1.00 96.94 806 ARG A CA 1
ATOM 6416 C C . ARG A 1 806 ? 3.789 46.022 19.083 1.00 96.94 806 ARG A C 1
ATOM 6418 O O . ARG A 1 806 ? 5.001 45.820 19.073 1.00 96.94 806 ARG A O 1
ATOM 6425 N N . PHE A 1 807 ? 3.129 46.582 18.076 1.00 97.12 807 PHE A N 1
ATOM 6426 C CA . PHE A 1 807 ? 3.771 47.039 16.849 1.00 97.12 807 PHE A CA 1
ATOM 6427 C C . PHE A 1 807 ? 3.469 48.514 16.588 1.00 97.12 807 PHE A C 1
ATOM 6429 O O . PHE A 1 807 ? 2.324 48.956 16.689 1.00 97.12 807 PHE A O 1
ATOM 6436 N N . VAL A 1 808 ? 4.512 49.276 16.256 1.00 96.56 808 VAL A N 1
ATOM 6437 C CA . VAL A 1 808 ? 4.399 50.666 15.805 1.00 96.56 808 VAL A CA 1
ATOM 6438 C C . VAL A 1 808 ? 4.778 50.701 14.344 1.00 96.56 808 VAL A C 1
ATOM 6440 O O . VAL A 1 808 ? 5.904 50.351 13.994 1.00 96.56 808 VAL A O 1
ATOM 6443 N N . ILE A 1 809 ? 3.845 51.119 13.496 1.00 94.94 809 ILE A N 1
ATOM 6444 C CA . ILE A 1 809 ? 4.134 51.238 12.076 1.00 94.94 809 ILE A CA 1
ATOM 6445 C C . ILE A 1 809 ? 5.143 52.381 11.855 1.00 94.94 809 ILE A C 1
ATOM 6447 O O . ILE A 1 809 ? 4.989 53.444 12.466 1.00 94.94 809 ILE A O 1
ATOM 6451 N N . PRO A 1 810 ? 6.172 52.202 11.006 1.00 95.81 810 PRO A N 1
ATOM 6452 C CA . PRO A 1 810 ? 7.131 53.268 10.727 1.00 95.81 810 PRO A CA 1
ATOM 6453 C C . PRO A 1 810 ? 6.464 54.538 10.179 1.00 95.81 810 PRO A C 1
ATOM 6455 O O . PRO A 1 810 ? 5.499 54.463 9.419 1.00 95.81 810 PRO A O 1
ATOM 6458 N N . ASP A 1 811 ? 7.017 55.710 10.508 1.00 93.50 811 ASP A N 1
ATOM 6459 C CA . ASP A 1 811 ? 6.410 57.008 10.167 1.00 93.50 811 ASP A CA 1
ATOM 6460 C C . ASP A 1 811 ? 6.243 57.265 8.663 1.00 93.50 811 ASP A C 1
ATOM 6462 O O . ASP A 1 811 ? 5.355 58.009 8.247 1.00 93.50 811 ASP A O 1
ATOM 6466 N N . SER A 1 812 ? 7.083 56.643 7.837 1.00 95.25 812 SER A N 1
ATOM 6467 C CA . SER A 1 812 ? 7.006 56.735 6.378 1.00 95.25 812 SER A CA 1
ATOM 6468 C C . SER A 1 812 ? 5.825 55.960 5.782 1.00 95.25 812 SER A C 1
ATOM 6470 O O . SER A 1 812 ? 5.430 56.233 4.647 1.00 95.25 812 SER A O 1
ATOM 6472 N N . VAL A 1 813 ? 5.248 55.011 6.526 1.00 96.56 813 VAL A N 1
ATOM 6473 C CA . VAL A 1 813 ? 4.219 54.097 6.030 1.00 96.56 813 VAL A CA 1
ATOM 6474 C C . VAL A 1 813 ? 2.844 54.744 6.146 1.00 96.56 813 VAL A C 1
ATOM 6476 O O . VAL A 1 813 ? 2.348 55.039 7.233 1.00 96.56 813 VAL A O 1
ATOM 6479 N N . THR A 1 814 ? 2.200 54.940 4.999 1.00 93.75 814 THR A N 1
ATOM 6480 C CA . THR A 1 814 ? 0.889 55.605 4.896 1.00 93.75 814 THR A CA 1
ATOM 6481 C C . THR A 1 814 ? -0.220 54.666 4.428 1.00 93.75 814 THR A C 1
ATOM 6483 O O . THR A 1 814 ? -1.401 55.006 4.546 1.00 93.75 814 THR A O 1
ATOM 6486 N N . LYS A 1 815 ? 0.143 53.481 3.926 1.00 94.62 815 LYS A N 1
ATOM 6487 C CA . LYS A 1 815 ? -0.770 52.459 3.407 1.00 94.62 815 LYS A CA 1
ATOM 6488 C C . LYS A 1 815 ? -0.428 51.086 3.971 1.00 94.62 815 LYS A C 1
ATOM 6490 O O . LYS A 1 815 ? 0.729 50.795 4.269 1.00 94.62 815 LYS A O 1
ATOM 6495 N N . VAL A 1 816 ? -1.442 50.238 4.065 1.00 95.38 816 VAL A N 1
ATOM 6496 C CA . VAL A 1 816 ? -1.295 48.813 4.375 1.00 95.38 816 VAL A CA 1
ATOM 6497 C C . VAL A 1 816 ? -2.049 48.016 3.316 1.00 95.38 816 VAL A C 1
ATOM 6499 O O . VAL A 1 816 ? -3.073 48.486 2.822 1.00 95.38 816 VAL A O 1
ATOM 6502 N N . GLU A 1 817 ? -1.537 46.849 2.943 1.00 94.44 817 GLU A N 1
ATOM 6503 C CA . GLU A 1 817 ? -2.148 45.982 1.929 1.00 94.44 817 GLU A CA 1
ATOM 6504 C C . GLU A 1 817 ? -3.319 45.145 2.475 1.00 94.44 817 GLU A C 1
ATOM 6506 O O . GLU A 1 817 ? -3.549 45.033 3.688 1.00 94.44 817 GLU A O 1
ATOM 6511 N N . PHE A 1 818 ? -4.080 44.545 1.553 1.00 93.69 818 PHE A N 1
ATOM 6512 C CA . PHE A 1 818 ? -5.119 43.568 1.886 1.00 93.69 818 PHE A CA 1
ATOM 6513 C C . PHE A 1 818 ? -4.542 42.468 2.787 1.00 93.69 818 PHE A C 1
ATOM 6515 O O . PHE A 1 818 ? -3.544 41.832 2.454 1.00 93.69 818 PHE A O 1
ATOM 6522 N N . ARG A 1 819 ? -5.196 42.246 3.933 1.00 93.69 819 ARG A N 1
ATOM 6523 C CA . ARG A 1 819 ? -4.808 41.259 4.956 1.00 93.69 819 ARG A CA 1
ATOM 6524 C C . ARG A 1 819 ? -3.379 41.363 5.519 1.00 93.69 819 ARG A C 1
ATOM 6526 O O . ARG A 1 819 ? -2.900 40.396 6.110 1.00 93.69 819 ARG A O 1
ATOM 6533 N N . ALA A 1 820 ? -2.731 42.527 5.437 1.00 94.44 820 ALA A N 1
ATOM 6534 C CA . ALA A 1 820 ? -1.345 42.707 5.886 1.00 94.44 820 ALA A CA 1
ATOM 6535 C C . ALA A 1 820 ? -1.060 42.236 7.330 1.00 94.44 820 ALA A C 1
ATOM 6537 O O . ALA A 1 820 ? 0.056 41.805 7.599 1.00 94.44 820 ALA A O 1
ATOM 6538 N N . PHE A 1 821 ? -2.041 42.281 8.241 1.00 95.38 821 PHE A N 1
ATOM 6539 C CA . PHE A 1 821 ? -1.919 41.826 9.635 1.00 95.38 821 PHE A CA 1
ATOM 6540 C C . PHE A 1 821 ? -2.776 40.602 9.981 1.00 95.38 821 PHE A C 1
ATOM 6542 O O . PHE A 1 821 ? -2.790 40.202 11.142 1.00 95.38 821 PHE A O 1
ATOM 6549 N N . SER A 1 822 ? -3.533 40.045 9.029 1.00 93.31 822 SER A N 1
ATOM 6550 C CA . SER A 1 822 ? -4.547 39.023 9.334 1.00 93.31 822 SER A CA 1
ATOM 6551 C C . SER A 1 822 ? -3.968 37.785 10.009 1.00 93.31 822 SER A C 1
ATOM 6553 O O . SER A 1 822 ? -2.847 37.385 9.709 1.00 93.31 822 SER A O 1
ATOM 6555 N N . ASP A 1 823 ? -4.764 37.173 10.887 1.00 91.75 823 ASP A N 1
ATOM 6556 C CA . ASP A 1 823 ? -4.415 35.970 11.657 1.00 91.75 823 ASP A CA 1
ATOM 6557 C C . ASP A 1 823 ? -3.231 36.154 12.627 1.00 91.75 823 ASP A C 1
ATOM 6559 O O . ASP A 1 823 ? -2.624 35.176 13.075 1.00 91.75 823 ASP A O 1
ATOM 6563 N N . SER A 1 824 ? -2.888 37.402 12.971 1.00 91.69 824 SER A N 1
ATOM 6564 C CA . SER A 1 824 ? -1.844 37.676 13.957 1.00 91.69 824 SER A CA 1
ATOM 6565 C C . SER A 1 824 ? -2.221 37.138 15.335 1.00 91.69 824 SER A C 1
ATOM 6567 O O . SER A 1 824 ? -3.215 37.548 15.939 1.00 91.69 824 SER A O 1
ATOM 6569 N N . LYS A 1 825 ? -1.398 36.211 15.837 1.00 86.00 825 LYS A N 1
ATOM 6570 C CA . LYS A 1 825 ? -1.646 35.469 17.083 1.00 86.00 825 LYS A CA 1
ATOM 6571 C C . LYS A 1 825 ? -1.192 36.201 18.341 1.00 86.00 825 LYS A C 1
ATOM 6573 O O . LYS A 1 825 ? -1.657 35.864 19.426 1.00 86.00 825 LYS A O 1
ATOM 6578 N N . TYR A 1 826 ? -0.273 37.154 18.204 1.00 93.44 826 TYR A N 1
ATOM 6579 C CA . TYR A 1 826 ? 0.401 37.787 19.342 1.00 93.44 826 TYR A CA 1
ATOM 6580 C C . TYR A 1 826 ? 0.164 39.295 19.434 1.00 93.44 826 TYR A C 1
ATOM 6582 O O . TYR A 1 826 ? 0.348 39.868 20.504 1.00 93.44 826 TYR A O 1
ATOM 6590 N N . LEU A 1 827 ? -0.258 39.942 18.344 1.00 95.75 827 LEU A N 1
ATOM 6591 C CA . LEU A 1 827 ? -0.373 41.398 18.263 1.00 95.75 827 LEU A CA 1
ATOM 6592 C C . LEU A 1 827 ? -1.567 41.927 19.075 1.00 95.75 827 LEU A C 1
ATOM 6594 O O . LEU A 1 827 ? -2.701 41.934 18.601 1.00 95.75 827 LEU A O 1
ATOM 6598 N N . GLU A 1 828 ? -1.301 42.412 20.288 1.00 97.31 828 GLU A N 1
ATOM 6599 C CA . GLU A 1 828 ? -2.305 42.997 21.183 1.00 97.31 828 GLU A CA 1
ATOM 6600 C C . GLU A 1 828 ? -2.503 44.504 20.962 1.00 97.31 828 GLU A C 1
ATOM 6602 O O . GLU A 1 828 ? -3.617 45.008 21.118 1.00 97.31 828 GLU A O 1
ATOM 6607 N N . GLU A 1 829 ? -1.448 45.231 20.590 1.00 97.75 829 GLU A N 1
ATOM 6608 C CA . GLU A 1 829 ? -1.480 46.678 20.373 1.00 97.75 829 GLU A CA 1
ATOM 6609 C C . GLU A 1 829 ? -0.868 47.067 19.023 1.00 97.75 829 GLU A C 1
ATOM 6611 O O . GLU A 1 829 ? 0.291 46.760 18.738 1.00 97.75 829 GLU A O 1
ATOM 6616 N N . LEU A 1 830 ? -1.618 47.820 18.220 1.00 96.94 830 LEU A N 1
ATOM 6617 C CA . LEU A 1 830 ? -1.175 48.310 16.919 1.00 96.94 830 LEU A CA 1
ATOM 6618 C C . LEU A 1 830 ? -1.238 49.839 16.852 1.00 96.94 830 LEU A C 1
ATOM 6620 O O . LEU A 1 830 ? -2.308 50.435 16.967 1.00 96.94 830 LEU A O 1
ATOM 6624 N N . ASP A 1 831 ? -0.096 50.483 16.630 1.00 96.44 831 ASP A N 1
ATOM 6625 C CA . ASP A 1 831 ? -0.016 51.923 16.396 1.00 96.44 831 ASP A CA 1
ATOM 6626 C C . ASP A 1 831 ? 0.167 52.215 14.903 1.00 96.44 831 ASP A C 1
ATOM 6628 O O . ASP A 1 831 ? 1.206 51.919 14.314 1.00 96.44 831 ASP A O 1
ATOM 6632 N N . CYS A 1 832 ? -0.874 52.765 14.282 1.00 94.25 832 CYS A N 1
ATOM 6633 C CA . CYS A 1 832 ? -0.955 53.115 12.867 1.00 94.25 832 CYS A CA 1
ATOM 6634 C C . CYS A 1 832 ? -1.285 54.600 12.667 1.00 94.25 832 CYS A C 1
ATOM 6636 O O . CYS A 1 832 ? -2.021 54.969 11.749 1.00 94.25 832 CYS A O 1
ATOM 6638 N N . GLY A 1 833 ? -0.737 55.467 13.523 1.00 91.38 833 GLY A N 1
ATOM 6639 C CA . GLY A 1 833 ? -0.976 56.911 13.502 1.00 91.38 833 GLY A CA 1
ATOM 6640 C C . GLY A 1 833 ? -0.787 57.606 12.146 1.00 91.38 833 GLY A C 1
ATOM 6641 O O . GLY A 1 833 ? -1.442 58.610 11.881 1.00 91.38 833 GLY A O 1
ATOM 6642 N N . ASN A 1 834 ? 0.049 57.061 11.262 1.00 91.88 834 ASN A N 1
ATOM 6643 C CA . ASN A 1 834 ? 0.364 57.656 9.959 1.00 91.88 834 ASN A CA 1
ATOM 6644 C C . ASN A 1 834 ? -0.458 57.081 8.785 1.00 91.88 834 ASN A C 1
ATOM 6646 O O . ASN A 1 834 ? -0.495 57.682 7.707 1.00 91.88 834 ASN A O 1
ATOM 6650 N N . VAL A 1 835 ? -1.178 55.971 8.989 1.00 94.50 835 VAL A N 1
ATOM 6651 C CA . VAL A 1 835 ? -1.926 55.259 7.937 1.00 94.50 835 VAL A CA 1
ATOM 6652 C C . VAL A 1 835 ? -3.230 55.984 7.605 1.00 94.50 835 VAL A C 1
ATOM 6654 O O . VAL A 1 835 ? -4.018 56.307 8.491 1.00 94.50 835 VAL A O 1
ATOM 6657 N N . VAL A 1 836 ? -3.473 56.246 6.317 1.00 91.00 836 VAL A N 1
ATOM 6658 C CA . VAL A 1 836 ? -4.668 56.983 5.852 1.00 91.00 836 VAL A CA 1
ATOM 6659 C C . VAL A 1 836 ? -5.815 56.079 5.405 1.00 91.00 836 VAL A C 1
ATOM 6661 O O . VAL A 1 836 ? -6.968 56.505 5.432 1.00 91.00 836 VAL A O 1
ATOM 6664 N N . SER A 1 837 ? -5.519 54.846 4.999 1.00 88.12 837 SER A N 1
ATOM 6665 C CA . SER A 1 837 ? -6.507 53.904 4.476 1.00 88.12 837 SER A CA 1
ATOM 6666 C C . SER A 1 837 ? -6.159 52.480 4.898 1.00 88.12 837 SER A C 1
ATOM 6668 O O . SER A 1 837 ? -5.016 52.042 4.757 1.00 88.12 837 SER A O 1
ATOM 6670 N N . PHE A 1 838 ? -7.162 51.779 5.418 1.00 93.12 838 PHE A N 1
ATOM 6671 C CA . PHE A 1 838 ? -7.124 50.382 5.822 1.00 93.12 838 PHE A CA 1
ATOM 6672 C C . PHE A 1 838 ? -8.029 49.594 4.866 1.00 93.12 838 PHE A C 1
ATOM 6674 O O . PHE A 1 838 ? -9.246 49.748 4.946 1.00 93.12 838 PHE A O 1
ATOM 6681 N N . PRO A 1 839 ? -7.488 48.779 3.946 1.00 92.94 839 PRO A N 1
ATOM 6682 C CA . PRO A 1 839 ? -8.288 48.056 2.963 1.00 92.94 839 PRO A CA 1
ATOM 6683 C C . PRO A 1 839 ? -9.093 46.914 3.600 1.00 92.94 839 PRO A C 1
ATOM 6685 O O . PRO A 1 839 ? -8.978 46.626 4.795 1.00 92.94 839 PRO A O 1
ATOM 6688 N N . GLU A 1 840 ? -9.911 46.252 2.776 1.00 91.88 840 GLU A N 1
ATOM 6689 C CA . GLU A 1 840 ? -10.711 45.096 3.186 1.00 91.88 840 GLU A CA 1
ATOM 6690 C C . GLU A 1 840 ? -9.859 44.083 3.973 1.00 91.88 840 GLU A C 1
ATOM 6692 O O . GLU A 1 840 ? -8.751 43.724 3.562 1.00 91.88 840 GLU A O 1
ATOM 6697 N N . LYS A 1 841 ? -10.393 43.608 5.107 1.00 92.69 841 LYS A N 1
ATOM 6698 C CA . LYS A 1 841 ? -9.810 42.528 5.926 1.00 92.69 841 LYS A CA 1
ATOM 6699 C C . LYS A 1 841 ? -8.355 42.744 6.380 1.00 92.69 841 LYS A C 1
ATOM 6701 O O . LYS A 1 841 ? -7.707 41.772 6.739 1.00 92.69 841 LYS A O 1
ATOM 6706 N N . CYS A 1 842 ? -7.805 43.960 6.403 1.00 93.38 842 CYS A N 1
ATOM 6707 C CA . CYS A 1 842 ? -6.385 44.157 6.737 1.00 93.38 842 CYS A CA 1
ATOM 6708 C C . CYS A 1 842 ? -5.956 43.587 8.110 1.00 93.38 842 CYS A C 1
ATOM 6710 O O . CYS A 1 842 ? -4.826 43.115 8.219 1.00 93.38 842 CYS A O 1
ATOM 6712 N N . MET A 1 843 ? -6.852 43.536 9.107 1.00 94.94 843 MET A N 1
ATOM 6713 C CA . MET A 1 843 ? -6.639 42.935 10.440 1.00 94.94 843 MET A CA 1
ATOM 6714 C C . MET A 1 843 ? -7.692 41.855 10.769 1.00 94.94 843 MET A C 1
ATOM 6716 O O . MET A 1 843 ? -8.168 41.744 11.899 1.00 94.94 843 MET A O 1
ATOM 6720 N N . TYR A 1 844 ? -8.107 41.081 9.766 1.00 92.19 844 TYR A N 1
ATOM 6721 C CA . TYR A 1 844 ? -9.094 40.012 9.925 1.00 92.19 844 TYR A CA 1
ATOM 6722 C C . TYR A 1 844 ? -8.536 38.861 10.784 1.00 92.19 844 TYR A C 1
ATOM 6724 O O . TYR A 1 844 ? -7.389 38.465 10.595 1.00 92.19 844 TYR A O 1
ATOM 6732 N N . TYR A 1 845 ? -9.327 38.322 11.720 1.00 92.19 845 TYR A N 1
ATOM 6733 C CA . TYR A 1 845 ? -8.902 37.262 12.664 1.00 92.19 845 TYR A CA 1
ATOM 6734 C C . TYR A 1 845 ? -7.713 37.622 13.579 1.00 92.19 845 TYR A C 1
ATOM 6736 O O . TYR A 1 845 ? -7.006 36.746 14.074 1.00 92.19 845 TYR A O 1
ATOM 6744 N N . CYS A 1 846 ? -7.506 38.907 13.877 1.00 93.44 846 CYS A N 1
ATOM 6745 C CA . CYS A 1 846 ? -6.577 39.333 14.930 1.00 93.44 846 CYS A CA 1
ATOM 6746 C C . CYS A 1 846 ? -7.247 39.258 16.315 1.00 93.44 846 CYS A C 1
ATOM 6748 O O . CYS A 1 846 ? -7.470 40.283 16.964 1.00 93.44 846 CYS A O 1
ATOM 6750 N N . GLU A 1 847 ? -7.608 38.054 16.764 1.00 93.69 847 GLU A N 1
ATOM 6751 C CA . GLU A 1 847 ? -8.462 37.827 17.948 1.00 93.69 847 GLU A CA 1
ATOM 6752 C C . GLU A 1 847 ? -7.894 38.416 19.251 1.00 93.69 847 GLU A C 1
ATOM 6754 O O . GLU A 1 847 ? -8.647 38.774 20.158 1.00 93.69 847 GLU A O 1
ATOM 6759 N N . VAL A 1 848 ? -6.569 38.559 19.341 1.00 94.56 848 VAL A N 1
ATOM 6760 C CA . VAL A 1 848 ? -5.877 39.102 20.520 1.00 94.56 848 VAL A CA 1
ATOM 6761 C C . VAL A 1 848 ? -5.677 40.619 20.481 1.00 94.56 848 VAL A C 1
ATOM 6763 O O . VAL A 1 848 ? -5.219 41.186 21.472 1.00 94.56 848 VAL A O 1
ATOM 6766 N N . LEU A 1 849 ? -6.034 41.293 19.381 1.00 97.00 849 LEU A N 1
ATOM 6767 C CA . LEU A 1 849 ? -5.845 42.735 19.217 1.00 97.00 849 LEU A CA 1
ATOM 6768 C C . LEU A 1 849 ? -6.793 43.504 20.142 1.00 97.00 849 LEU A C 1
ATOM 6770 O O . LEU A 1 849 ? -7.997 43.560 19.898 1.00 97.00 849 LEU A O 1
ATOM 6774 N N . LYS A 1 850 ? -6.242 44.113 21.194 1.00 97.00 850 LYS A N 1
ATOM 6775 C CA . LYS A 1 850 ? -6.962 44.868 22.232 1.00 97.00 850 LYS A CA 1
ATOM 6776 C C . LYS A 1 850 ? -6.912 46.371 22.014 1.00 97.00 850 LYS A C 1
ATOM 6778 O O . LYS A 1 850 ? -7.754 47.071 22.562 1.00 97.00 850 LYS A O 1
ATOM 6783 N N . LYS A 1 851 ? -5.954 46.889 21.242 1.00 97.88 851 LYS A N 1
ATOM 6784 C CA . LYS A 1 851 ? -5.824 48.331 21.017 1.00 97.88 851 LYS A CA 1
ATOM 6785 C C . LYS A 1 851 ? -5.334 48.662 19.618 1.00 97.88 851 LYS A C 1
ATOM 6787 O O . LYS A 1 851 ? -4.342 48.104 19.158 1.00 97.88 851 LYS A O 1
ATOM 6792 N N . ILE A 1 852 ? -5.978 49.640 18.988 1.00 97.25 852 ILE A N 1
ATOM 6793 C CA . ILE A 1 852 ? -5.508 50.256 17.747 1.00 97.25 852 ILE A CA 1
ATOM 6794 C C . ILE A 1 852 ? -5.468 51.781 17.872 1.00 97.25 852 ILE A C 1
ATOM 6796 O O . ILE A 1 852 ? -6.466 52.407 18.231 1.00 97.25 852 ILE A O 1
ATOM 6800 N N . THR A 1 853 ? -4.326 52.379 17.535 1.00 97.00 853 THR A N 1
ATOM 6801 C CA . THR A 1 853 ? -4.157 53.833 17.404 1.00 97.00 853 THR A CA 1
ATOM 6802 C C . THR A 1 853 ? -4.137 54.217 15.926 1.00 97.00 853 THR A C 1
ATOM 6804 O O . THR A 1 853 ? -3.375 53.639 15.157 1.00 97.00 853 THR A O 1
ATOM 6807 N N . TYR A 1 854 ? -4.953 55.184 15.500 1.00 94.56 854 TYR A N 1
ATOM 6808 C CA . TYR A 1 854 ? -5.005 55.635 14.100 1.00 94.56 854 TYR A CA 1
ATOM 6809 C C . TYR A 1 854 ? -5.371 57.117 13.979 1.00 94.56 854 TYR A C 1
ATOM 6811 O O . TYR A 1 854 ? -5.940 57.713 14.896 1.00 94.56 854 TYR A O 1
ATOM 6819 N N . ARG A 1 855 ? -5.052 57.734 12.835 1.00 92.00 855 ARG A N 1
ATOM 6820 C CA . ARG A 1 855 ? -5.360 59.152 12.605 1.00 92.00 855 ARG A CA 1
ATOM 6821 C C . ARG A 1 855 ? -6.842 59.431 12.393 1.00 92.00 855 ARG A C 1
ATOM 6823 O O . ARG A 1 855 ? -7.565 58.661 11.759 1.00 92.00 855 ARG A O 1
ATOM 6830 N N . LYS A 1 856 ? -7.280 60.616 12.810 1.00 90.88 856 LYS A N 1
ATOM 6831 C CA . LYS A 1 856 ? -8.599 61.143 12.465 1.00 90.88 856 LYS A CA 1
ATOM 6832 C C . LYS A 1 856 ? -8.772 61.227 10.946 1.00 90.88 856 LYS A C 1
ATOM 6834 O O . LYS A 1 856 ? -7.929 61.776 10.236 1.00 90.88 856 LYS A O 1
ATOM 6839 N N . GLY A 1 857 ? -9.897 60.696 10.467 1.00 88.00 857 GLY A N 1
ATOM 6840 C CA . GLY A 1 857 ? -10.229 60.639 9.042 1.00 88.00 857 GLY A CA 1
ATOM 6841 C C . GLY A 1 857 ? -9.643 59.441 8.291 1.00 88.00 857 GLY A C 1
ATOM 6842 O O . GLY A 1 857 ? -9.758 59.422 7.073 1.00 88.00 857 GLY A O 1
ATOM 6843 N N . ALA A 1 858 ? -9.034 58.465 8.976 1.00 91.56 858 ALA A N 1
ATOM 6844 C CA . ALA A 1 858 ? -8.651 57.208 8.340 1.00 91.56 858 ALA A CA 1
ATOM 6845 C C . ALA A 1 858 ? -9.886 56.433 7.848 1.00 91.56 858 ALA A C 1
ATOM 6847 O O . ALA A 1 858 ? -10.884 56.312 8.566 1.00 91.56 858 ALA A O 1
ATOM 6848 N N . GLU A 1 859 ? -9.801 55.897 6.634 1.00 92.19 859 GLU A N 1
ATOM 6849 C CA . GLU A 1 859 ? -10.870 55.109 6.016 1.00 92.19 859 GLU A CA 1
ATOM 6850 C C . GLU A 1 859 ? -10.651 53.615 6.281 1.00 92.19 859 GLU A C 1
ATOM 6852 O O . GLU A 1 859 ? -9.562 53.099 6.036 1.00 92.19 859 GLU A O 1
ATOM 6857 N N . PHE A 1 860 ? -11.683 52.920 6.769 1.00 93.81 860 PHE A N 1
ATOM 6858 C CA . PHE A 1 860 ? -11.673 51.468 6.965 1.00 93.81 860 PHE A CA 1
ATOM 6859 C C . PHE A 1 860 ? -12.561 50.800 5.918 1.00 93.81 860 PHE A C 1
ATOM 6861 O O . PHE A 1 860 ? -13.750 51.102 5.827 1.00 93.81 860 PHE A O 1
ATOM 6868 N N . GLY A 1 861 ? -11.974 49.891 5.147 1.00 91.44 861 GLY A N 1
ATOM 6869 C CA . GLY A 1 861 ? -12.669 49.033 4.202 1.00 91.44 861 GLY A CA 1
ATOM 6870 C C . GLY A 1 861 ? -13.467 47.930 4.894 1.00 91.44 861 GLY A C 1
ATOM 6871 O O . GLY A 1 861 ? -13.433 47.759 6.118 1.00 91.44 861 GLY A O 1
ATOM 6872 N N . ASP A 1 862 ? -14.182 47.154 4.085 1.00 92.44 862 ASP A N 1
ATOM 6873 C CA . ASP A 1 862 ? -15.071 46.105 4.571 1.00 92.44 862 ASP A CA 1
ATOM 6874 C C . ASP A 1 862 ? -14.335 45.103 5.472 1.00 92.44 862 ASP A C 1
ATOM 6876 O O . ASP A 1 862 ? -13.255 44.601 5.151 1.00 92.44 862 ASP A O 1
ATOM 6880 N N . LYS A 1 863 ? -14.927 44.800 6.633 1.00 91.31 863 LYS A N 1
ATOM 6881 C CA . LYS A 1 863 ? -14.417 43.793 7.581 1.00 91.31 863 LYS A CA 1
ATOM 6882 C C . LYS A 1 863 ? -12.957 43.995 8.013 1.00 91.31 863 LYS A C 1
ATOM 6884 O O . LYS A 1 863 ? -12.310 43.040 8.438 1.00 91.31 863 LYS A O 1
ATOM 6889 N N . ALA A 1 864 ? -12.420 45.216 7.916 1.00 91.25 864 ALA A N 1
ATOM 6890 C CA . ALA A 1 864 ? -11.026 45.513 8.251 1.00 91.25 864 ALA A CA 1
ATOM 6891 C C . ALA A 1 864 ? -10.641 45.107 9.688 1.00 91.25 864 ALA A C 1
ATOM 6893 O O . ALA A 1 864 ? -9.479 44.807 9.932 1.00 91.25 864 ALA A O 1
ATOM 6894 N N . LEU A 1 865 ? -11.615 45.075 10.607 1.00 91.62 865 LEU A N 1
ATOM 6895 C CA . LEU A 1 865 ? -11.468 44.743 12.030 1.00 91.62 865 LEU A CA 1
ATOM 6896 C C . LEU A 1 865 ? -12.418 43.608 12.478 1.00 91.62 865 LEU A C 1
ATOM 6898 O O . LEU A 1 865 ? -12.761 43.520 13.654 1.00 91.62 865 LEU A O 1
ATOM 6902 N N . ASP A 1 866 ? -12.918 42.776 11.562 1.00 91.88 866 ASP A N 1
ATOM 6903 C CA . ASP A 1 866 ? -13.775 41.644 11.948 1.00 91.88 866 ASP A CA 1
ATOM 6904 C C . ASP A 1 866 ? -12.947 40.538 12.631 1.00 91.88 866 ASP A C 1
ATOM 6906 O O . ASP A 1 866 ? -11.810 40.262 12.243 1.00 91.88 866 ASP A O 1
ATOM 6910 N N . HIS A 1 867 ? -13.554 39.858 13.611 1.00 92.00 867 HIS A N 1
ATOM 6911 C CA . HIS A 1 867 ? -12.921 38.811 14.433 1.00 92.00 867 HIS A CA 1
ATOM 6912 C C . HIS A 1 867 ? -11.678 39.285 15.213 1.00 92.00 867 HIS A C 1
ATOM 6914 O O . HIS A 1 867 ? -10.742 38.519 15.430 1.00 92.00 867 HIS A O 1
ATOM 6920 N N . THR A 1 868 ? -11.668 40.547 15.649 1.00 92.81 868 THR A N 1
ATOM 6921 C CA . THR A 1 868 ? -10.722 41.053 16.656 1.00 92.81 868 THR A CA 1
ATOM 6922 C C . THR A 1 868 ? -11.234 40.811 18.080 1.00 92.81 868 THR A C 1
ATOM 6924 O O . THR A 1 868 ? -12.357 40.334 18.263 1.00 92.81 868 THR A O 1
ATOM 6927 N N . SER A 1 869 ? -10.452 41.197 19.096 1.00 91.75 869 SER A N 1
ATOM 6928 C CA . SER A 1 869 ? -10.892 41.134 20.497 1.00 91.75 869 SER A CA 1
ATOM 6929 C C . SER A 1 869 ? -12.246 41.833 20.699 1.00 91.75 869 SER A C 1
ATOM 6931 O O . SER A 1 869 ? -12.448 42.931 20.162 1.00 91.75 869 SER A O 1
ATOM 6933 N N . PRO A 1 870 ? -13.161 41.262 21.511 1.00 88.62 870 PRO A N 1
ATOM 6934 C CA . PRO A 1 870 ? -14.393 41.946 21.904 1.00 88.62 870 PRO A CA 1
ATOM 6935 C C . PRO A 1 870 ? -14.127 43.244 22.687 1.00 88.62 870 PRO A C 1
ATOM 6937 O O . PRO A 1 870 ? -14.984 44.125 22.702 1.00 88.62 870 PRO A O 1
ATOM 6940 N N . ASP A 1 871 ? -12.936 43.379 23.279 1.00 91.56 871 ASP A N 1
ATOM 6941 C CA . ASP A 1 871 ? -12.515 44.524 24.092 1.00 91.56 871 ASP A CA 1
ATOM 6942 C C . ASP A 1 871 ? -11.624 45.523 23.319 1.00 91.56 871 ASP A C 1
ATOM 6944 O O . ASP A 1 871 ? -10.869 46.278 23.929 1.00 91.56 871 ASP A O 1
ATOM 6948 N N . LEU A 1 872 ? -11.666 45.525 21.979 1.00 95.81 872 LEU A N 1
ATOM 6949 C CA . LEU A 1 872 ? -10.812 46.382 21.145 1.00 95.81 872 LEU A CA 1
ATOM 6950 C C . LEU A 1 872 ? -11.035 47.889 21.409 1.00 95.81 872 LEU A C 1
ATOM 6952 O O . LEU A 1 872 ? -12.041 48.477 21.002 1.00 95.81 872 LEU A O 1
ATOM 6956 N N . GLU A 1 873 ? -10.034 48.543 21.998 1.00 96.50 873 GLU A N 1
ATOM 6957 C CA . GLU A 1 873 ? -9.943 49.993 22.163 1.00 96.50 873 GLU A CA 1
ATOM 6958 C C . GLU A 1 873 ? -9.481 50.671 20.859 1.00 96.50 873 GLU A C 1
ATOM 6960 O O . GLU A 1 873 ? -8.427 50.354 20.304 1.00 96.50 873 GLU A O 1
ATOM 6965 N N . LYS A 1 874 ? -10.252 51.655 20.379 1.00 95.12 874 LYS A N 1
ATOM 6966 C CA . LYS A 1 874 ? -9.947 52.456 19.181 1.00 95.12 874 LYS A CA 1
ATOM 6967 C C . LYS A 1 874 ? -9.524 53.870 19.577 1.00 95.12 874 LYS A C 1
ATOM 6969 O O . LYS A 1 874 ? -10.376 54.710 19.865 1.00 95.12 874 LYS A O 1
ATOM 6974 N N . VAL A 1 875 ? -8.223 54.145 19.559 1.00 95.12 875 VAL A N 1
ATOM 6975 C CA . VAL A 1 875 ? -7.648 55.447 19.920 1.00 95.12 875 VAL A CA 1
ATOM 6976 C C . VAL A 1 875 ? -7.428 56.292 18.667 1.00 95.12 875 VAL A C 1
ATOM 6978 O O . VAL A 1 875 ? -6.638 55.943 17.794 1.00 95.12 875 VAL A O 1
ATOM 6981 N N . VAL A 1 876 ? -8.115 57.431 18.583 1.00 92.06 876 VAL A N 1
ATOM 6982 C CA . VAL A 1 876 ? -7.988 58.365 17.455 1.00 92.06 876 VAL A CA 1
ATOM 6983 C C . VAL A 1 876 ? -7.019 59.487 17.816 1.00 92.06 876 VAL A C 1
ATOM 6985 O O . VAL A 1 876 ? -7.228 60.179 18.813 1.00 92.06 876 VAL A O 1
ATOM 6988 N N . ILE A 1 877 ? -5.986 59.690 16.998 1.00 86.88 877 ILE A N 1
ATOM 6989 C CA . ILE A 1 877 ? -5.010 60.781 17.142 1.00 86.88 877 ILE A CA 1
ATOM 6990 C C . ILE A 1 877 ? -5.119 61.772 15.975 1.00 86.88 877 ILE A C 1
ATOM 6992 O O . ILE A 1 877 ? -5.504 61.395 14.871 1.00 86.88 877 ILE A O 1
ATOM 6996 N N . GLY A 1 878 ? -4.769 63.039 16.197 1.00 68.81 878 GLY A N 1
ATOM 6997 C CA . GLY A 1 878 ? -4.829 64.081 15.158 1.00 68.81 878 GLY A CA 1
ATOM 6998 C C . GLY A 1 878 ? -6.092 64.931 15.181 1.00 68.81 878 GLY A C 1
ATOM 6999 O O . GLY A 1 878 ? -7.213 64.389 15.036 1.00 68.81 878 GLY A O 1
#